Protein AF-A0AAF5I332-F1 (afdb_monomer)

Mean predicted aligned error: 24.27 Å

Secondary structure (DSSP, 8-state):
-------------SS-EE--------SS-EEEEEEE-TT--SSEEEPPEEEEEETTEE-EEEEE-SSSPPP--TT---EEEEE--GGG------S---GGG--TTSS-----SSPPPHHHHTTSS---HHHHHHHHHTGGGBGGGTT------SS--B--PPPTT----BPPPPP--HHHHHHHHHHHHHHHHTTSEEE--SS-BEE-----S--------S-HHHHHHHHTT-SEEEEEEETTGGGGSBBPHHHHGGG-EEETTEEEEESB--TT-TTHHHHHHHHHHHHHGGGTTTEEEETTEEEEEESSHHHHHHHHHHHHHHHHHHT--EEEEEEEEEESEEEETTEEEETTEEEE-HHHHHHHHHPPPP-SHHHHHHHHHHHHHGGGTSTTHHHHHHHHHHGGGT---TTHHHHHHHHHHHHHTPPPBPP--SSS-EEEEEEE-SSEEEEEEEEE-TT--EEEEEEEEEEPPTTGGGS-HHHHHHHHHHHHHHHSHHHHTTS-EEEEE----------EE-S------------TT--TTHHHHHHHTTT--HHHHHTTTS-HHHHHHHHHHHHHHHHTTT-TT----HHHHHHHHHHHHHHHHS--SSGGGGG--STTT--HHHHHHS-HHHHHHHHHH---S-GGG--SSSTTTTTHHHHHHHHHHHHHS----SEEEEEEEEEE--S--TT-EE-TTSS--EEEEEEEEEETTS-EEEEEE--S--TT--TTS-HHHHHHHHHTTT-S-GGG-EEEE-TTT--HHHHHHHHHTT-EEEEE--GGGGTTS----HHHHTTSPTT-EEEEEETTTTEEEEEEESSSEEEEEESS--SPSPEEEEEEETTTTEEEEEEE-HHHHHHHHHTTHHHHHHHHHHHS------SSTTHHHHHHHHHHHHHHHHHHHHHHH-----HHHHHHHHHHHHHHHHHHHHTTS--------------------------SHHHHHHHGGGEEEETTEEEEEETTEEEEE--HHHHHHHHHHHHH-TTTTTT--HHHHHHHHHHHEE-TT-------HHHHHH-------PPP--SEEEEEEE---PPPTT---EEEEEEETTT--EEEEEES---HHHHHHHIIIIITTTT---SEEEE-S-TTTSSHHHHHHHHHTT-EEEEPPTT-GGGGHHHHHHHHHHHHHHHHTT-GGGHHHHHHHHHHHHHTSB-TTTSSBHHHHHHTTS-S-SS---PPP----HHHHHHHHHHHHHHHHHHHH----PPPPP---TT-EEEEE--S---TTGGGS--EEEEEEEEEEETTTTEEEEEEEPTTS-EE--SSS--EEEEGGGEEE-

Foldseek 3Di:
DDDDDDDQDFDPFDWDFDFDPDQDVDDDWAKKFKAFDPPDDDFKTWDTDIWTQDPRTTTTTMDRPDRDGDDDDPPDDGIDIDGDDPVNDDPPPDQDQPPVNPCVVVPDPDQDQAFDDLVVLPVLDPDDPVCSVVCVVLVLQACNRGVQLWAFDDDQAAADDDDPPDDADADDEDDDDPVLQVVVVVVVVVCVVNLFKDADDDRHEDYDDDDPDPDDDDDDFPDPLVVQLLQAQFQWKKKWFFRVQQSNYAHDPVRQRVQWYAGPVHIMTGRTGDPPDNCSQVSQVVSVCVLCVVVVNQWDDRRRIIMGGHNDPVVSSVVVSSSSVSSVVRRTHTHPSPIGGTDQWDQDPQWIHHNQGIHHRVSLLVSLVPDDQDPDPVVLVVNCVSLVVVVFQAAQSCVLCVQSVCVNVVDHDPCRVVSSVVSSVSNVVGDGAGNQDLVFEKEKEWEFDLWKIKIWIWDQDPVRDTGTHTIDMDTDDPVRSPDDRVSRQVVNVVVCCVVCVVSDPPHDYHYHYPDPDPDPDFDKDPDFFDFPDLPDPPPVPPLVVLCVLLVVCQPDALQRLLCLLVPPVNLVLQQVFLCLQCVVVVNPVDHDDSLNVLLLLLLLLCCLAVPDPDSCQCCDPDPVRHDPLNCLLDPPVNSVSCQVRGWRDNPVPADPLDQCRRCVVVQVSNLVSLQVNPSDDQFKAKDKFFLADDDDGQQWAADPPDPRRIGWIKIFIFFLQARTNHIDTGNDDDPPPDPPDDPLLVSVVVSCPPDPPQLSHEYEYEQVNDAPVSQLVSVVVNHWYKYWHDCVRCVVHPWDDQVRQQVDDAQDKTWIARPVRSKIWIWGHHVGITIMITNDDGQPDWDWDWDQDPVVRDTDTHTGGPSVVVNVSRNCNNVSNSCQLNNSQRPDDDPDRCVSVVSSSSSSSLSNSLVSNCSNHVDDDDSVRSSCVSSSVSSVVSSVVSVPDDDDDDDDDDDPDDDDDDDDDDDDDDDDVVVCVPQPPQWDQDPNWIWGQDPNATATEDPPVCQVVVLCCQCVPVPHNVVPDDVSSLVSCVRHHDDPPDDRDDDDVCCVVPDDDDDDDADAAQFEKEWDKAAQDAQAPVLFRIWIWMATPQLRQIDIATDNDLALVRVLVCCVPPPCRVHHQYQEYEYEPDVRCVDPSNVVSCVVSNYHYHYDDPPPCVVRVSSVVVVLQLLAVCLVVVCHNNSNVCRVVSSCVQQCDQDPQQRRRSCCLRPPPPDDDDPDDDDDDDDPDVVVVVVNVVSSVSSVVSNVPPPDDDDDDDPDDAQFWKWFADPPDDDPPCSSPDGTDAGWTFHDADPVQQKTFTFGQDPVRDTDDPPPPDTDIDGSVRIDGD

pLDDT: mean 77.84, std 16.93, range [26.41, 97.0]

Organism: Strongyloides stercoralis (NCBI:txid6248)

Structure (mmCIF, N/CA/C/O backbone):
data_AF-A0AAF5I332-F1
#
_entry.id   AF-A0AAF5I332-F1
#
loop_
_atom_site.group_PDB
_atom_site.id
_atom_site.type_symbol
_atom_site.label_atom_id
_atom_site.label_alt_id
_atom_site.label_comp_id
_atom_site.label_asym_id
_atom_site.label_entity_id
_atom_site.label_seq_id
_atom_site.pdbx_PDB_ins_code
_atom_site.Cartn_x
_atom_site.Cartn_y
_atom_site.Cartn_z
_atom_site.occupancy
_atom_site.B_iso_or_equiv
_atom_site.auth_seq_id
_atom_site.auth_comp_id
_atom_site.auth_asym_id
_atom_site.auth_atom_id
_atom_site.pdbx_PDB_model_num
ATOM 1 N N . ASN A 1 1 ? -48.321 -61.959 0.473 1.00 26.41 1 ASN A N 1
ATOM 2 C CA . ASN A 1 1 ? -49.746 -62.120 0.826 1.00 26.41 1 ASN A CA 1
ATOM 3 C C . ASN A 1 1 ? -50.456 -60.953 0.157 1.00 26.41 1 ASN A C 1
ATOM 5 O O . ASN A 1 1 ? -50.132 -59.827 0.508 1.00 26.41 1 ASN A O 1
ATOM 9 N N . ASN A 1 2 ? -51.271 -61.135 -0.880 1.00 30.98 2 ASN A N 1
ATOM 10 C CA . ASN A 1 2 ? -51.809 -62.397 -1.414 1.00 30.98 2 ASN A CA 1
ATOM 11 C C . ASN A 1 2 ? -51.085 -62.889 -2.683 1.00 30.98 2 ASN A C 1
ATOM 13 O O . ASN A 1 2 ? -50.122 -62.266 -3.130 1.00 30.98 2 ASN A O 1
ATOM 17 N N . GLN A 1 3 ? -51.468 -64.079 -3.144 1.00 32.75 3 GLN A N 1
ATOM 18 C CA . GLN A 1 3 ? -50.929 -64.778 -4.317 1.00 32.75 3 GLN A CA 1
ATOM 19 C C . GLN A 1 3 ? -51.554 -64.237 -5.620 1.00 32.75 3 GLN A C 1
ATOM 21 O O . GLN A 1 3 ? -52.593 -63.583 -5.572 1.00 32.75 3 GLN A O 1
ATOM 26 N N . GLY A 1 4 ? -50.952 -64.558 -6.771 1.00 31.34 4 GLY A N 1
ATOM 27 C CA . GLY A 1 4 ? -51.564 -64.364 -8.093 1.00 31.34 4 GLY A CA 1
ATOM 28 C C . GLY A 1 4 ? -50.784 -63.451 -9.048 1.00 31.34 4 GLY A C 1
ATOM 29 O O . GLY A 1 4 ? -50.502 -62.299 -8.738 1.00 31.34 4 GLY A O 1
ATOM 30 N N . HIS A 1 5 ? -50.495 -63.992 -10.235 1.00 34.62 5 HIS A N 1
ATOM 31 C CA . HIS A 1 5 ? -49.996 -63.343 -11.457 1.00 34.62 5 HIS A CA 1
ATOM 32 C C . HIS A 1 5 ? -48.664 -62.565 -11.442 1.00 34.62 5 HIS A C 1
ATOM 34 O O . HIS A 1 5 ? -48.531 -61.429 -10.982 1.00 34.62 5 HIS A O 1
ATOM 40 N N . ASN A 1 6 ? -47.704 -63.163 -12.158 1.00 32.44 6 ASN A N 1
ATOM 41 C CA . ASN A 1 6 ? -46.505 -62.531 -12.700 1.00 32.44 6 ASN A CA 1
ATOM 42 C C . ASN A 1 6 ? -46.828 -61.216 -13.434 1.00 32.44 6 ASN A C 1
ATOM 44 O O . ASN A 1 6 ? -47.313 -61.225 -14.562 1.00 32.44 6 ASN A O 1
ATOM 48 N N . SER A 1 7 ? -46.470 -60.077 -12.840 1.00 36.38 7 SER A N 1
ATOM 49 C CA . SER A 1 7 ? -46.354 -58.803 -13.557 1.00 36.38 7 SER A CA 1
ATOM 50 C C . SER A 1 7 ? -45.216 -57.963 -12.970 1.00 36.38 7 SER A C 1
ATOM 52 O O . SER A 1 7 ? -45.078 -57.817 -11.754 1.00 36.38 7 SER A O 1
ATOM 54 N N . LYS A 1 8 ? -44.353 -57.424 -13.842 1.00 33.44 8 LYS A N 1
ATOM 55 C CA . LYS A 1 8 ? -43.159 -56.647 -13.463 1.00 33.44 8 LYS A CA 1
ATOM 56 C C . LYS A 1 8 ? -43.561 -55.263 -12.924 1.00 33.44 8 LYS A C 1
ATOM 58 O O . LYS A 1 8 ? -43.498 -54.272 -13.651 1.00 33.44 8 LYS A O 1
ATOM 63 N N . ARG A 1 9 ? -43.968 -55.168 -11.652 1.00 34.50 9 ARG A N 1
ATOM 64 C CA . ARG A 1 9 ? -44.278 -53.880 -11.003 1.00 34.50 9 ARG A CA 1
ATOM 65 C C . ARG A 1 9 ? -43.003 -53.056 -10.782 1.00 34.50 9 ARG A C 1
ATOM 67 O O . ARG A 1 9 ? -42.227 -53.324 -9.870 1.00 34.50 9 ARG A O 1
ATOM 74 N N . LYS A 1 10 ? -42.803 -52.032 -11.618 1.00 34.66 10 LYS A N 1
ATOM 75 C CA . LYS A 1 10 ? -41.808 -50.971 -11.400 1.00 34.66 10 LYS A CA 1
ATOM 76 C C . LYS A 1 10 ? -42.303 -50.038 -10.292 1.00 34.66 10 LYS A C 1
ATOM 78 O O . LYS A 1 10 ? -43.372 -49.451 -10.431 1.00 34.66 10 LYS A O 1
ATOM 83 N N . TYR A 1 11 ? -41.512 -49.855 -9.237 1.00 41.47 11 TYR A N 1
ATOM 84 C CA . TYR A 1 11 ? -41.792 -48.879 -8.180 1.00 41.47 11 TYR A CA 1
ATOM 85 C C . TYR A 1 11 ? -40.912 -47.634 -8.354 1.00 41.47 11 TYR A C 1
ATOM 87 O O . TYR A 1 11 ? -39.684 -47.717 -8.334 1.00 41.47 11 TYR A O 1
ATOM 95 N N . LEU A 1 12 ? -41.541 -46.465 -8.491 1.00 40.91 12 LEU A N 1
ATOM 96 C CA . LEU A 1 12 ? -40.878 -45.164 -8.380 1.00 40.91 12 LEU A CA 1
ATOM 97 C C . LEU A 1 12 ? -40.748 -44.812 -6.889 1.00 40.91 12 LEU A C 1
ATOM 99 O O . LEU A 1 12 ? -41.668 -44.279 -6.275 1.00 40.91 12 LEU A O 1
ATOM 103 N N . LEU A 1 13 ? -39.608 -45.166 -6.291 1.00 45.72 13 LEU A N 1
ATOM 104 C CA . LEU A 1 13 ? -39.312 -44.964 -4.865 1.00 45.72 13 LEU A CA 1
ATOM 105 C C . LEU A 1 13 ? -38.925 -43.508 -4.533 1.00 45.72 13 LEU A C 1
ATOM 107 O O . LEU A 1 13 ? -37.818 -43.233 -4.069 1.00 45.72 13 LEU A O 1
ATOM 111 N N . SER A 1 14 ? -39.846 -42.563 -4.732 1.00 40.31 14 SER A N 1
ATOM 112 C CA . SER A 1 14 ? -39.701 -41.189 -4.236 1.00 40.31 14 SER A CA 1
ATOM 113 C C . SER A 1 14 ? -40.123 -41.099 -2.763 1.00 40.31 14 SER A C 1
ATOM 115 O O . SER A 1 14 ? -41.312 -41.015 -2.470 1.00 40.31 14 SER A O 1
ATOM 117 N N . HIS A 1 15 ? -39.150 -41.116 -1.844 1.00 45.38 15 HIS A N 1
ATOM 118 C CA . HIS A 1 15 ? -39.345 -40.930 -0.391 1.00 45.38 15 HIS A CA 1
ATOM 119 C C . HIS A 1 15 ? -40.469 -41.788 0.232 1.00 45.38 15 HIS A C 1
ATOM 121 O O . HIS A 1 15 ? -41.364 -41.275 0.900 1.00 45.38 15 HIS A O 1
ATOM 127 N N . ILE A 1 16 ? -40.404 -43.110 0.046 1.00 47.47 16 ILE A N 1
ATOM 128 C CA . ILE A 1 16 ? -41.343 -44.054 0.667 1.00 47.47 16 ILE A CA 1
ATOM 129 C C . ILE A 1 16 ? -40.642 -44.768 1.829 1.00 47.47 16 ILE A C 1
ATOM 131 O O . ILE A 1 16 ? -39.618 -45.423 1.640 1.00 47.47 16 ILE A O 1
ATOM 135 N N . GLY A 1 17 ? -41.205 -44.673 3.037 1.00 48.19 17 GLY A N 1
ATOM 136 C CA . GLY A 1 17 ? -40.818 -45.543 4.148 1.00 48.19 17 GLY A CA 1
ATOM 137 C C . GLY A 1 17 ? -41.274 -46.973 3.859 1.00 48.19 17 GLY A C 1
ATOM 138 O O . GLY A 1 17 ? -42.474 -47.232 3.795 1.00 48.19 17 GLY A O 1
ATOM 139 N N . ILE A 1 18 ? -40.338 -47.900 3.654 1.00 51.94 18 ILE A N 1
ATOM 140 C CA . ILE A 1 18 ? -40.662 -49.291 3.319 1.00 51.94 18 ILE A CA 1
ATOM 141 C C . ILE A 1 18 ? -40.749 -50.104 4.617 1.00 51.94 18 ILE A C 1
ATOM 143 O O . ILE A 1 18 ? -39.747 -50.292 5.303 1.00 51.94 18 ILE A O 1
ATOM 147 N N . LYS A 1 19 ? -41.927 -50.657 4.940 1.00 49.59 19 LYS A N 1
ATOM 148 C CA . LYS A 1 19 ? -42.024 -51.739 5.938 1.00 49.59 19 LYS A CA 1
ATOM 149 C C . LYS A 1 19 ? -41.411 -53.013 5.353 1.00 49.59 19 LYS A C 1
ATOM 151 O O . LYS A 1 19 ? -42.084 -53.784 4.668 1.00 49.59 19 LYS A O 1
ATOM 156 N N . VAL A 1 20 ? -40.119 -53.220 5.599 1.00 52.84 20 VAL A N 1
ATOM 157 C CA . VAL A 1 20 ? -39.396 -54.417 5.157 1.00 52.84 20 VAL A CA 1
ATOM 158 C C . VAL A 1 20 ? -39.760 -55.589 6.069 1.00 52.84 20 VAL A C 1
ATOM 160 O O . VAL A 1 20 ? -39.190 -55.769 7.140 1.00 52.84 20 VAL A O 1
ATOM 163 N N . LYS A 1 21 ? -40.695 -56.432 5.615 1.00 51.34 21 LYS A N 1
ATOM 164 C CA . LYS A 1 21 ? -40.947 -57.754 6.212 1.00 51.34 21 LYS A CA 1
ATOM 165 C C . LYS A 1 21 ? -39.799 -58.715 5.876 1.00 51.34 21 LYS A C 1
ATOM 167 O O . LYS A 1 21 ? -39.932 -59.566 5.000 1.00 51.34 21 LYS A O 1
ATOM 172 N N . GLY A 1 22 ? -38.661 -58.545 6.545 1.00 53.69 22 GLY A N 1
ATOM 173 C CA . GLY A 1 22 ? -37.513 -59.450 6.486 1.00 53.69 22 GLY A CA 1
ATOM 174 C C . GLY A 1 22 ? -37.332 -60.180 7.814 1.00 53.69 22 GLY A C 1
ATOM 175 O O . GLY A 1 22 ? -37.456 -59.558 8.861 1.00 53.69 22 GLY A O 1
ATOM 176 N N . LYS A 1 23 ? -37.019 -61.483 7.777 1.00 56.47 23 LYS A N 1
ATOM 177 C CA . LYS A 1 23 ? -36.624 -62.246 8.973 1.00 56.47 23 LYS A CA 1
ATOM 178 C C . LYS A 1 23 ? -35.280 -61.720 9.491 1.00 56.47 23 LYS A C 1
ATOM 180 O O . LYS A 1 23 ? -34.229 -62.159 9.023 1.00 56.47 23 LYS A O 1
ATOM 185 N N . ILE A 1 24 ? -35.308 -60.796 10.446 1.00 61.41 24 ILE A N 1
ATOM 186 C CA . ILE A 1 24 ? -34.118 -60.416 11.210 1.00 61.41 24 ILE A CA 1
ATOM 187 C C . ILE A 1 24 ? -33.816 -61.585 12.160 1.00 61.41 24 ILE A C 1
ATOM 189 O O . ILE A 1 24 ? -34.667 -61.969 12.953 1.00 61.41 24 ILE A O 1
ATOM 193 N N . LYS A 1 25 ? -32.627 -62.197 12.049 1.00 62.06 25 LYS A N 1
ATOM 194 C CA . LYS A 1 25 ? -32.204 -63.376 12.842 1.00 62.06 25 LYS A CA 1
ATOM 195 C C . LYS A 1 25 ? -31.838 -63.025 14.304 1.00 62.06 25 LYS A C 1
ATOM 197 O O . LYS A 1 25 ? -30.871 -63.558 14.835 1.00 62.06 25 LYS A O 1
ATOM 202 N N . MET A 1 26 ? -32.562 -62.108 14.942 1.00 61.34 26 MET A N 1
ATOM 203 C CA . MET A 1 26 ? -32.334 -61.727 16.341 1.00 61.34 26 MET A CA 1
ATOM 204 C C . MET A 1 26 ? -33.498 -62.208 17.206 1.00 61.34 26 MET A C 1
ATOM 206 O O . MET A 1 26 ? -34.648 -62.154 16.779 1.00 61.34 26 MET A O 1
ATOM 210 N N . THR A 1 27 ? -33.174 -62.742 18.382 1.00 59.75 27 THR A N 1
ATOM 211 C CA . THR A 1 27 ? -34.093 -63.489 19.257 1.00 59.75 27 THR A CA 1
ATOM 212 C C . THR A 1 27 ? -34.765 -62.646 20.338 1.00 59.75 27 THR A C 1
ATOM 214 O O . THR A 1 27 ? -35.669 -63.149 20.997 1.00 59.75 27 THR A O 1
ATOM 217 N N . SER A 1 28 ? -34.352 -61.391 20.523 1.00 67.50 28 SER A N 1
ATOM 218 C CA . SER A 1 28 ? -34.930 -60.456 21.492 1.00 67.50 28 SER A CA 1
ATOM 219 C C . SER A 1 28 ? -35.385 -59.164 20.819 1.00 67.50 28 SER A C 1
ATOM 221 O O . SER A 1 28 ? -34.668 -58.601 19.989 1.00 67.50 28 SER A O 1
ATOM 223 N N . ASP A 1 29 ? -36.579 -58.704 21.194 1.00 72.12 29 ASP A N 1
ATOM 224 C CA . ASP A 1 29 ? -37.115 -57.395 20.819 1.00 72.12 29 ASP A CA 1
ATOM 225 C C . ASP A 1 29 ? -36.256 -56.261 21.419 1.00 72.12 29 ASP A C 1
ATOM 227 O O . ASP A 1 29 ? -35.540 -56.453 22.406 1.00 72.12 29 ASP A O 1
ATOM 231 N N . GLY A 1 30 ? -36.291 -55.073 20.807 1.00 77.44 30 GLY A N 1
ATOM 232 C CA . GLY A 1 30 ? -35.516 -53.912 21.265 1.00 77.44 30 GLY A CA 1
ATOM 233 C C . GLY A 1 30 ? -35.002 -53.004 20.146 1.00 77.44 30 GLY A C 1
ATOM 234 O O . GLY A 1 30 ? -35.388 -53.120 18.983 1.00 77.44 30 GLY A O 1
ATOM 235 N N . LEU A 1 31 ? -34.111 -52.068 20.484 1.00 77.38 31 LEU A N 1
ATOM 236 C CA . LEU A 1 31 ? -33.602 -51.082 19.527 1.00 77.38 31 LEU A CA 1
ATOM 237 C C . LEU A 1 31 ? -32.484 -51.653 18.642 1.00 77.38 31 LEU A C 1
ATOM 239 O O . LEU A 1 31 ? -31.454 -52.132 19.123 1.00 77.38 31 LEU A O 1
ATOM 243 N N . ILE A 1 32 ? -32.640 -51.513 17.324 1.00 81.56 32 ILE A N 1
ATOM 244 C CA . ILE A 1 32 ? -31.611 -51.840 16.334 1.00 81.56 32 ILE A CA 1
ATOM 245 C C . ILE A 1 32 ? -31.120 -50.593 15.592 1.00 81.56 32 ILE A C 1
ATOM 247 O O . ILE A 1 32 ? -31.883 -49.750 15.120 1.00 81.56 32 ILE A O 1
ATOM 251 N N . LYS A 1 33 ? -29.801 -50.499 15.428 1.00 80.00 33 LYS A N 1
ATOM 252 C CA . LYS A 1 33 ? -29.122 -49.476 14.632 1.00 80.00 33 LYS A CA 1
ATOM 253 C C . LYS A 1 33 ? -28.999 -49.961 13.193 1.00 80.00 33 LYS A C 1
ATOM 255 O O . LYS A 1 33 ? -28.217 -50.868 12.900 1.00 80.00 33 LYS A O 1
ATOM 260 N N . VAL A 1 34 ? -29.752 -49.340 12.293 1.00 78.50 34 VAL A N 1
ATOM 261 C CA . VAL A 1 34 ? -29.730 -49.618 10.856 1.00 78.50 34 VAL A CA 1
ATOM 262 C C . VAL A 1 34 ? -28.555 -48.873 10.220 1.00 78.50 34 VAL A C 1
ATOM 264 O O . VAL A 1 34 ? -28.436 -47.649 10.313 1.00 78.50 34 VAL A O 1
ATOM 267 N N . LYS A 1 35 ? -27.667 -49.621 9.567 1.00 74.56 35 LYS A N 1
ATOM 268 C CA . LYS A 1 35 ? -26.529 -49.138 8.781 1.00 74.56 35 LYS A CA 1
ATOM 269 C C . LYS A 1 35 ? -26.768 -49.461 7.301 1.00 74.56 35 LYS A C 1
ATOM 271 O O . LYS A 1 35 ? -27.394 -50.467 6.963 1.00 74.56 35 LYS A O 1
ATOM 276 N N . ARG A 1 36 ? -26.233 -48.622 6.409 1.00 75.06 36 ARG A N 1
ATOM 277 C CA . ARG A 1 36 ? -26.166 -48.912 4.967 1.00 75.06 36 ARG A CA 1
ATOM 278 C C . ARG A 1 36 ? -25.427 -50.239 4.761 1.00 75.06 36 ARG A C 1
ATOM 280 O O . ARG A 1 36 ? -24.367 -50.417 5.355 1.00 75.06 36 ARG A O 1
ATOM 287 N N . ASN A 1 37 ? -25.948 -51.130 3.915 1.00 76.38 37 ASN A N 1
ATOM 288 C CA . ASN A 1 37 ? -25.183 -52.300 3.491 1.00 76.38 37 ASN A CA 1
ATOM 289 C C . ASN A 1 37 ? -24.035 -51.856 2.553 1.00 76.38 37 ASN A C 1
ATOM 291 O O . ASN A 1 37 ? -24.331 -51.266 1.510 1.00 76.38 37 ASN A O 1
ATOM 295 N N . PRO A 1 38 ? -22.749 -52.091 2.891 1.00 71.81 38 PRO A N 1
ATOM 296 C CA . PRO A 1 38 ? -21.631 -51.717 2.027 1.00 71.81 38 PRO A CA 1
ATOM 297 C C . PRO A 1 38 ? -21.551 -52.539 0.732 1.00 71.81 38 PRO A C 1
ATOM 299 O O . PRO A 1 38 ? -20.997 -52.031 -0.235 1.00 71.81 38 PRO A O 1
ATOM 302 N N . THR A 1 39 ? -22.123 -53.751 0.673 1.00 72.06 39 THR A N 1
ATOM 303 C CA . THR A 1 39 ? -22.143 -54.566 -0.561 1.00 72.06 39 THR A CA 1
ATOM 304 C C . THR A 1 39 ? -23.270 -54.193 -1.526 1.00 72.06 39 THR A C 1
ATOM 306 O O . THR A 1 39 ? -23.349 -54.752 -2.617 1.00 72.06 39 THR A O 1
ATOM 309 N N . LEU A 1 40 ? -24.141 -53.244 -1.159 1.00 68.31 40 LEU A N 1
ATOM 310 C CA . LEU A 1 40 ? -25.166 -52.724 -2.061 1.00 68.31 40 LEU A CA 1
ATOM 311 C C . LEU A 1 40 ? -24.576 -51.593 -2.922 1.00 68.31 40 LEU A C 1
ATOM 313 O O . LEU A 1 40 ? -24.581 -50.411 -2.545 1.00 68.31 40 LEU A O 1
ATOM 317 N N . GLU A 1 41 ? -24.037 -51.976 -4.078 1.00 59.38 41 GLU A N 1
ATOM 318 C CA . GLU A 1 41 ? -23.667 -51.044 -5.141 1.00 59.38 41 GLU A CA 1
ATOM 319 C C . GLU A 1 41 ? -24.910 -50.414 -5.785 1.00 59.38 41 GLU A C 1
ATOM 321 O O . GLU A 1 41 ? -25.914 -51.082 -6.019 1.00 59.38 41 GLU A O 1
ATOM 326 N N . GLY A 1 42 ? -24.802 -49.129 -6.136 1.00 58.22 42 GLY A N 1
ATOM 327 C CA . GLY A 1 42 ? -25.754 -48.455 -7.019 1.00 58.22 42 GLY A CA 1
ATOM 328 C C . GLY A 1 42 ? -27.084 -48.013 -6.390 1.00 58.22 42 GLY A C 1
ATOM 329 O O . GLY A 1 42 ? -27.798 -48.774 -5.754 1.00 58.22 42 GLY A O 1
ATOM 330 N N . GLU A 1 43 ? -27.430 -46.753 -6.663 1.00 66.06 43 GLU A N 1
ATOM 331 C CA . GLU A 1 43 ? -28.782 -46.163 -6.735 1.00 66.06 43 GLU A CA 1
ATOM 332 C C . GLU A 1 43 ? -29.747 -46.231 -5.514 1.00 66.06 43 GLU A C 1
ATOM 334 O O . GLU A 1 43 ? -30.618 -45.367 -5.411 1.00 66.06 43 GLU A O 1
ATOM 339 N N . LEU A 1 44 ? -29.607 -47.152 -4.554 1.00 70.75 44 LEU A N 1
ATOM 340 C CA . LEU A 1 44 ? -30.548 -47.384 -3.447 1.00 70.75 44 LEU A CA 1
ATOM 341 C C . LEU A 1 44 ? -29.838 -47.279 -2.082 1.00 70.75 44 LEU A C 1
ATOM 343 O O . LEU A 1 44 ? -28.912 -48.030 -1.787 1.00 70.75 44 LEU A O 1
ATOM 347 N N . ILE A 1 45 ? -30.262 -46.348 -1.221 1.00 69.56 45 ILE A N 1
ATOM 348 C CA . ILE A 1 45 ? -29.658 -46.105 0.100 1.00 69.56 45 ILE A CA 1
ATOM 349 C C . ILE A 1 45 ? -30.658 -46.430 1.213 1.00 69.56 45 ILE A C 1
ATOM 351 O O . ILE A 1 45 ? -31.672 -45.749 1.363 1.00 69.56 45 ILE A O 1
ATOM 355 N N . GLY A 1 46 ? -30.339 -47.415 2.056 1.00 70.31 46 GLY A N 1
ATOM 356 C CA . GLY A 1 46 ? -30.972 -47.559 3.370 1.00 70.31 46 GLY A CA 1
ATOM 357 C C . GLY A 1 46 ? -30.572 -46.396 4.283 1.00 70.31 46 GLY A C 1
ATOM 358 O O . GLY A 1 46 ? -29.380 -46.180 4.521 1.00 70.31 46 GLY A O 1
ATOM 359 N N . LEU A 1 47 ? -31.548 -45.625 4.767 1.00 67.62 47 LEU A N 1
ATOM 360 C CA . LEU A 1 47 ? -31.294 -44.473 5.631 1.00 67.62 47 LEU A CA 1
ATOM 361 C C . LEU A 1 47 ? -30.813 -44.946 7.007 1.00 67.62 47 LEU A C 1
ATOM 363 O O . LEU A 1 47 ? -31.427 -45.798 7.648 1.00 67.62 47 LEU A O 1
ATOM 367 N N . LYS A 1 48 ? -29.685 -44.383 7.448 1.00 75.12 48 LYS A N 1
ATOM 368 C CA . LYS A 1 48 ? -29.065 -44.695 8.737 1.00 75.12 48 LYS A CA 1
ATOM 369 C C . LYS A 1 48 ? -29.955 -44.156 9.858 1.00 75.12 48 LYS A C 1
ATOM 371 O O . LYS A 1 48 ? -30.264 -42.968 9.863 1.00 75.12 48 LYS A O 1
ATOM 376 N N . GLY A 1 49 ? -30.341 -45.008 10.799 1.00 73.56 49 GLY A N 1
ATOM 377 C CA . GLY A 1 49 ? -31.280 -44.644 11.859 1.00 73.56 49 GLY A CA 1
ATOM 378 C C . GLY A 1 49 ? -31.382 -45.710 12.941 1.00 73.56 49 GLY A C 1
ATOM 379 O O . GLY A 1 49 ? -30.741 -46.760 12.854 1.00 73.56 49 GLY A O 1
ATOM 380 N N . ILE A 1 50 ? -32.186 -45.424 13.958 1.00 78.62 50 ILE A N 1
ATOM 381 C CA . ILE A 1 50 ? -32.610 -46.397 14.965 1.00 78.62 50 ILE A CA 1
ATOM 382 C C . ILE A 1 50 ? -34.015 -46.861 14.571 1.00 78.62 50 ILE A C 1
ATOM 384 O O . ILE A 1 50 ? -34.824 -46.060 14.104 1.00 78.62 50 ILE A O 1
ATOM 388 N N . SER A 1 51 ? -34.277 -48.156 14.698 1.00 75.25 51 SER A N 1
ATOM 389 C CA . SER A 1 51 ? -35.588 -48.763 14.482 1.00 75.25 51 SER A CA 1
ATOM 390 C C . SER A 1 51 ? -35.885 -49.695 15.649 1.00 75.25 51 SER A C 1
ATOM 392 O O . SER A 1 51 ? -34.968 -50.290 16.214 1.00 75.25 51 SER A O 1
ATOM 394 N N . GLU A 1 52 ? -37.152 -49.809 16.009 1.00 77.38 52 GLU A N 1
ATOM 395 C CA . GLU A 1 52 ? -37.626 -50.765 17.001 1.00 77.38 52 GLU A CA 1
ATOM 396 C C . GLU A 1 52 ? -37.860 -52.121 16.322 1.00 77.38 52 GLU A C 1
ATOM 398 O O . GLU A 1 52 ? -38.417 -52.187 15.219 1.00 77.38 52 GLU A O 1
ATOM 403 N N . LEU A 1 53 ? -37.374 -53.188 16.955 1.00 77.88 53 LEU A N 1
ATOM 404 C CA . LEU A 1 53 ? -37.627 -54.570 16.575 1.00 77.88 53 LEU A CA 1
ATOM 405 C C . LEU A 1 53 ? -38.774 -55.100 17.446 1.00 77.88 53 LEU A C 1
ATOM 407 O O . LEU A 1 53 ? -38.583 -55.272 18.646 1.00 77.88 53 LEU A O 1
ATOM 411 N N . ASP A 1 54 ? -39.927 -55.349 16.825 1.00 72.19 54 ASP A N 1
ATOM 412 C CA . ASP A 1 54 ? -41.116 -55.982 17.420 1.00 72.19 54 ASP A CA 1
ATOM 413 C C . ASP A 1 54 ? -41.393 -57.291 16.671 1.00 72.19 54 ASP A C 1
ATOM 415 O O . ASP A 1 54 ? -41.618 -57.296 15.453 1.00 72.19 54 ASP A O 1
ATOM 419 N N . LYS A 1 55 ? -41.330 -58.425 17.377 1.00 71.88 55 LYS A N 1
ATOM 420 C CA . LYS A 1 55 ? -41.615 -59.779 16.865 1.00 71.88 55 LYS A CA 1
ATOM 421 C C . LYS A 1 55 ? -40.815 -60.106 15.602 1.00 71.88 55 LYS A C 1
ATOM 423 O O . LYS A 1 55 ? -41.340 -60.629 14.611 1.00 71.88 55 LYS A O 1
ATOM 428 N N . GLY A 1 56 ? -39.530 -59.749 15.624 1.00 69.38 56 GLY A N 1
ATOM 429 C CA . GLY A 1 56 ? -38.595 -59.950 14.512 1.00 69.38 56 GLY A CA 1
ATOM 430 C C . GLY A 1 56 ? -38.845 -59.060 13.284 1.00 69.38 56 GLY A C 1
ATOM 431 O O . GLY A 1 56 ? -38.284 -59.329 12.218 1.00 69.38 56 GLY A O 1
ATOM 432 N N . GLN A 1 57 ? -39.680 -58.020 13.400 1.00 69.62 57 GLN A N 1
ATOM 433 C CA . GLN A 1 57 ? -39.988 -57.051 12.345 1.00 69.62 57 GLN A CA 1
ATOM 434 C C . GLN A 1 57 ? -39.476 -55.660 12.735 1.00 69.62 57 GLN A C 1
ATOM 436 O O . GLN A 1 57 ? -39.635 -55.233 13.871 1.00 69.62 57 GLN A O 1
ATOM 441 N N . ALA A 1 58 ? -38.898 -54.930 11.779 1.00 71.69 58 ALA A N 1
ATOM 442 C CA . ALA A 1 58 ? -38.444 -53.554 11.978 1.00 71.69 58 ALA A CA 1
ATOM 443 C C . ALA A 1 58 ? -38.804 -52.678 10.770 1.00 71.69 58 ALA A C 1
ATOM 445 O O . ALA A 1 58 ? -38.950 -53.166 9.646 1.00 71.69 58 ALA A O 1
ATOM 446 N N . THR A 1 59 ? -38.943 -51.369 10.989 1.00 69.62 59 THR A N 1
ATOM 447 C CA . THR A 1 59 ? -39.359 -50.413 9.948 1.00 69.62 59 THR A CA 1
ATOM 448 C C . THR A 1 59 ? -38.267 -49.378 9.702 1.00 69.62 59 THR A C 1
ATOM 450 O O . THR A 1 59 ? -37.938 -48.598 10.593 1.00 69.62 59 THR A O 1
ATOM 453 N N . PHE A 1 60 ? -37.712 -49.330 8.489 1.00 73.38 60 PHE A N 1
ATOM 454 C CA . PHE A 1 60 ? -36.644 -48.391 8.139 1.00 73.38 60 PHE A CA 1
ATOM 455 C C . PHE A 1 60 ? -36.836 -47.787 6.747 1.00 73.38 60 PHE A C 1
ATOM 457 O O . PHE A 1 60 ? -37.350 -48.417 5.824 1.00 73.38 60 PHE A O 1
ATOM 464 N N . ALA A 1 61 ? -36.440 -46.525 6.598 1.00 66.75 61 ALA A N 1
ATOM 465 C CA . ALA A 1 61 ? -36.627 -45.788 5.358 1.00 66.75 61 ALA A CA 1
ATOM 466 C C . ALA A 1 61 ? -35.536 -46.133 4.330 1.00 66.75 61 ALA A C 1
ATOM 468 O O . ALA A 1 61 ? -34.365 -46.308 4.668 1.00 66.75 61 ALA A O 1
ATOM 469 N N . VAL A 1 62 ? -35.925 -46.209 3.057 1.00 70.25 62 VAL A N 1
ATOM 470 C CA . VAL A 1 62 ? -35.029 -46.546 1.946 1.00 70.25 62 VAL A CA 1
ATOM 471 C C . VAL A 1 62 ? -35.254 -45.532 0.830 1.00 70.25 62 VAL A C 1
ATOM 473 O O . VAL A 1 62 ? -36.388 -45.271 0.436 1.00 70.25 62 VAL A O 1
ATOM 476 N N . MET A 1 63 ? -34.177 -44.929 0.336 1.00 66.81 63 MET A N 1
ATOM 477 C CA . MET A 1 63 ? -34.215 -43.864 -0.659 1.00 66.81 63 MET A CA 1
ATOM 478 C C . MET A 1 63 ? -33.547 -44.319 -1.953 1.00 66.81 63 MET A C 1
ATOM 480 O O . MET A 1 63 ? -32.355 -44.617 -1.966 1.00 66.81 63 MET A O 1
ATOM 484 N N . ASN A 1 64 ? -34.293 -44.302 -3.056 1.00 71.25 64 ASN A N 1
ATOM 485 C CA . ASN A 1 64 ? -33.688 -44.292 -4.382 1.00 71.25 64 ASN A CA 1
ATOM 486 C C . ASN A 1 64 ? -33.100 -42.893 -4.630 1.00 71.25 64 ASN A C 1
ATOM 488 O O . ASN A 1 64 ? -33.820 -41.896 -4.555 1.00 71.25 64 ASN A O 1
ATOM 492 N N . ILE A 1 65 ? -31.791 -42.814 -4.874 1.00 68.50 65 ILE A N 1
ATOM 493 C CA . ILE A 1 65 ? -31.077 -41.561 -5.165 1.00 68.50 65 ILE A CA 1
ATOM 494 C C . ILE A 1 65 ? -31.037 -41.227 -6.664 1.00 68.50 65 ILE A C 1
ATOM 496 O O . ILE A 1 65 ? -30.409 -40.244 -7.053 1.00 68.50 65 ILE A O 1
ATOM 500 N N . THR A 1 66 ? -31.699 -42.017 -7.511 1.00 66.12 66 THR A N 1
ATOM 501 C CA . THR A 1 66 ? -31.763 -41.804 -8.961 1.00 66.12 66 THR A CA 1
ATOM 502 C C . THR A 1 66 ? -33.190 -41.630 -9.470 1.00 66.12 66 THR A C 1
ATOM 504 O O . THR A 1 66 ? -34.174 -41.941 -8.803 1.00 66.12 66 THR A O 1
ATOM 507 N N . SER A 1 67 ? -33.297 -41.147 -10.706 1.00 60.91 67 SER A N 1
ATOM 508 C CA . SER A 1 67 ? -34.546 -41.086 -11.465 1.00 60.91 67 SER A CA 1
ATOM 509 C C . SER A 1 67 ? -34.930 -42.414 -12.136 1.00 60.91 67 SER A C 1
ATOM 511 O O . SER A 1 67 ? -35.991 -42.486 -12.758 1.00 60.91 67 SER A O 1
ATOM 513 N N . LYS A 1 68 ? -34.102 -43.465 -12.043 1.00 64.00 68 LYS A N 1
ATOM 514 C CA . LYS A 1 68 ? -34.395 -44.782 -12.626 1.00 64.00 68 LYS A CA 1
ATOM 515 C C . LYS A 1 68 ? -35.229 -45.627 -11.666 1.00 64.00 68 LYS A C 1
ATOM 517 O O . LYS A 1 68 ? -35.056 -45.571 -10.454 1.00 64.00 68 LYS A O 1
ATOM 522 N N . ALA A 1 69 ? -36.132 -46.442 -12.206 1.00 63.84 69 ALA A N 1
ATOM 523 C CA . ALA A 1 69 ? -36.855 -47.437 -11.417 1.00 63.84 69 ALA A CA 1
ATOM 524 C C . ALA A 1 69 ? -35.969 -48.674 -11.200 1.00 63.84 69 ALA A C 1
ATOM 526 O O . ALA A 1 69 ? -35.569 -49.319 -12.169 1.00 63.84 69 ALA A O 1
ATOM 527 N N . ILE A 1 70 ? -35.701 -49.011 -9.939 1.00 64.38 70 ILE A N 1
ATOM 528 C CA . ILE A 1 70 ? -34.831 -50.128 -9.549 1.00 64.38 70 ILE A CA 1
ATOM 529 C C . ILE A 1 70 ? -35.684 -51.379 -9.325 1.00 64.38 70 ILE A C 1
ATOM 531 O O . ILE A 1 70 ? -36.715 -51.331 -8.650 1.00 64.38 70 ILE A O 1
ATOM 535 N N . ILE A 1 71 ? -35.252 -52.505 -9.891 1.00 68.06 71 ILE A N 1
ATOM 536 C CA . ILE A 1 71 ? -35.857 -53.820 -9.660 1.00 68.06 71 ILE A CA 1
ATOM 537 C C . ILE A 1 71 ? -35.073 -54.490 -8.530 1.00 68.06 71 ILE A C 1
ATOM 539 O O . ILE A 1 71 ? -33.868 -54.678 -8.656 1.00 68.06 71 ILE A O 1
ATOM 543 N N . LEU A 1 72 ? -35.751 -54.855 -7.440 1.00 66.25 72 LEU A N 1
ATOM 544 C CA . LEU A 1 72 ? -35.157 -55.574 -6.310 1.00 66.25 72 LEU A CA 1
ATOM 545 C C . LEU A 1 72 ? -35.537 -57.065 -6.371 1.00 66.25 72 LEU A C 1
ATOM 547 O O . LEU A 1 72 ? -36.691 -57.403 -6.093 1.00 66.25 72 LEU A O 1
ATOM 551 N N . PRO A 1 73 ? -34.600 -57.966 -6.718 1.00 67.38 73 PRO A N 1
ATOM 552 C CA . PRO A 1 73 ? -34.761 -59.399 -6.507 1.00 67.38 73 PRO A CA 1
ATOM 553 C C . PRO A 1 73 ? -35.134 -59.771 -5.064 1.00 67.38 73 PRO A C 1
ATOM 555 O O . PRO A 1 73 ? -34.749 -59.117 -4.091 1.00 67.38 73 PRO A O 1
ATOM 558 N N . LYS A 1 74 ? -35.882 -60.870 -4.930 1.00 68.44 74 LYS A N 1
ATOM 559 C CA . LYS A 1 74 ? -36.270 -61.449 -3.638 1.00 68.44 74 LYS A CA 1
ATOM 560 C C . LYS A 1 74 ? -35.013 -61.845 -2.843 1.00 68.44 74 LYS A C 1
ATOM 562 O O . LYS A 1 74 ? -34.078 -62.391 -3.413 1.00 68.44 74 LYS A O 1
ATOM 567 N N . ASN A 1 75 ? -35.029 -61.612 -1.528 1.00 68.19 75 ASN A N 1
ATOM 568 C CA . ASN A 1 75 ? -33.954 -61.926 -0.570 1.00 68.19 75 ASN A CA 1
ATOM 569 C C . ASN A 1 75 ? -32.638 -61.111 -0.679 1.00 68.19 75 ASN A C 1
ATOM 571 O O . ASN A 1 75 ? -31.654 -61.501 -0.055 1.00 68.19 75 ASN A O 1
ATOM 575 N N . ILE A 1 76 ? -32.595 -59.966 -1.375 1.00 70.94 76 ILE A N 1
ATOM 576 C CA . ILE A 1 76 ? -31.407 -59.084 -1.332 1.00 70.94 76 ILE A CA 1
ATOM 577 C C . ILE A 1 76 ? -31.279 -58.357 0.027 1.00 70.94 76 ILE A C 1
ATOM 579 O O . ILE A 1 76 ? -32.254 -57.753 0.486 1.00 70.94 76 ILE A O 1
ATOM 583 N N . PRO A 1 77 ? -30.086 -58.335 0.659 1.00 71.81 77 PRO A N 1
ATOM 584 C CA . PRO A 1 77 ? -29.834 -57.568 1.880 1.00 71.81 77 PRO A CA 1
ATOM 585 C C . PRO A 1 77 ? -29.683 -56.063 1.587 1.00 71.81 77 PRO A C 1
ATOM 587 O O . PRO A 1 77 ? -28.655 -55.607 1.094 1.00 71.81 77 PRO A O 1
ATOM 590 N N . ILE A 1 78 ? -30.702 -55.266 1.921 1.00 72.62 78 ILE A N 1
ATOM 591 C CA . ILE A 1 78 ? -30.718 -53.806 1.677 1.00 72.62 78 ILE A CA 1
ATOM 592 C C . ILE A 1 78 ? -29.926 -53.028 2.752 1.00 72.62 78 ILE A C 1
ATOM 594 O O . ILE A 1 78 ? -29.297 -52.007 2.466 1.00 72.62 78 ILE A O 1
ATOM 598 N N . CYS A 1 79 ? -29.941 -53.514 3.995 1.00 73.75 79 CYS A N 1
ATOM 599 C CA . CYS A 1 79 ? -29.374 -52.851 5.173 1.00 73.75 79 CYS A CA 1
ATOM 600 C C . CYS A 1 79 ? -28.634 -53.862 6.059 1.00 73.75 79 CYS A C 1
ATOM 602 O O . CYS A 1 79 ? -28.932 -55.053 6.019 1.00 73.75 79 CYS A O 1
ATOM 604 N N . VAL A 1 80 ? -27.728 -53.372 6.907 1.00 78.06 80 VAL A N 1
ATOM 605 C CA . VAL A 1 80 ? -27.089 -54.150 7.981 1.00 78.06 80 VAL A CA 1
ATOM 606 C C . VAL A 1 80 ? -27.567 -53.605 9.323 1.00 78.06 80 VAL A C 1
ATOM 608 O O . VAL A 1 80 ? -27.535 -52.397 9.547 1.00 78.06 80 VAL A O 1
ATOM 611 N N . THR A 1 81 ? -28.012 -54.476 10.223 1.00 76.81 81 THR A N 1
ATOM 612 C CA . THR A 1 81 ? -28.557 -54.104 11.537 1.00 76.81 81 THR A CA 1
ATOM 613 C C . THR A 1 81 ? -27.624 -54.556 12.654 1.00 76.81 81 THR A C 1
ATOM 615 O O . THR A 1 81 ? -27.144 -55.684 12.634 1.00 76.81 81 THR A O 1
ATOM 618 N N . THR A 1 82 ? -27.395 -53.698 13.647 1.00 78.69 82 THR A N 1
ATOM 619 C CA . THR A 1 82 ? -26.703 -54.053 14.901 1.00 78.69 82 THR A CA 1
ATOM 620 C C . THR A 1 82 ? -27.590 -53.686 16.083 1.00 78.69 82 THR A C 1
ATOM 622 O O . THR A 1 82 ? -28.036 -52.539 16.138 1.00 78.69 82 THR A O 1
ATOM 625 N N . GLN A 1 83 ? -27.839 -54.620 17.003 1.00 77.31 83 GLN A N 1
ATOM 626 C CA . GLN A 1 83 ? -28.580 -54.361 18.244 1.00 77.31 83 GLN A CA 1
ATOM 627 C C . GLN A 1 83 ? -27.866 -53.296 19.086 1.00 77.31 83 GLN A C 1
ATOM 629 O O . GLN A 1 83 ? -26.635 -53.219 19.087 1.00 77.31 83 GLN A O 1
ATOM 634 N N . ILE A 1 84 ? -28.641 -52.439 19.746 1.00 71.25 84 ILE A N 1
ATOM 635 C CA . ILE A 1 84 ? -28.137 -51.435 20.682 1.00 71.25 84 ILE A CA 1
ATOM 636 C C . ILE A 1 84 ? -28.261 -52.039 22.081 1.00 71.25 84 ILE A C 1
ATOM 638 O O . ILE A 1 84 ? -29.374 -52.224 22.566 1.00 71.25 84 ILE A O 1
ATOM 642 N N . THR A 1 85 ? -27.133 -52.373 22.710 1.00 68.38 85 THR A N 1
ATOM 643 C CA . THR A 1 85 ? -27.111 -52.717 24.141 1.00 68.38 85 THR A CA 1
ATOM 644 C C . THR A 1 85 ? -27.182 -51.439 24.987 1.00 68.38 85 THR A C 1
ATOM 646 O O . THR A 1 85 ? -26.768 -50.383 24.492 1.00 68.38 85 THR A O 1
ATOM 649 N N . PRO A 1 86 ? -27.671 -51.501 26.242 1.00 63.19 86 PRO A N 1
ATOM 650 C CA . PRO A 1 86 ? -27.739 -50.337 27.131 1.00 63.19 86 PRO A CA 1
ATOM 651 C C . PRO A 1 86 ? -26.402 -49.592 27.255 1.00 63.19 86 PRO A C 1
ATOM 653 O O . PRO A 1 86 ? -26.367 -48.371 27.155 1.00 63.19 86 PRO A O 1
ATOM 656 N N . ASP A 1 87 ? -25.291 -50.328 27.324 1.00 61.34 87 ASP A N 1
ATOM 657 C CA . ASP A 1 87 ? -23.926 -49.791 27.480 1.00 61.34 87 ASP A CA 1
ATOM 658 C C . ASP A 1 87 ? -23.443 -48.951 26.279 1.00 61.34 87 ASP A C 1
ATOM 660 O O . ASP A 1 87 ? -22.445 -48.241 26.363 1.00 61.34 87 ASP A O 1
ATOM 664 N N . ASN A 1 88 ? -24.137 -49.031 25.137 1.00 55.12 88 ASN A N 1
ATOM 665 C CA . ASN A 1 88 ? -23.853 -48.236 23.938 1.00 55.12 88 ASN A CA 1
ATOM 666 C C . ASN A 1 88 ? -24.700 -46.951 23.844 1.00 55.12 88 ASN A C 1
ATOM 668 O O . ASN A 1 88 ? -24.594 -46.216 22.852 1.00 55.12 88 ASN A O 1
ATOM 672 N N . ILE A 1 89 ? -25.550 -46.676 24.838 1.00 52.09 89 ILE A N 1
ATOM 673 C CA . ILE A 1 89 ? -26.341 -45.449 24.933 1.00 52.09 89 ILE A CA 1
ATOM 674 C C . ILE A 1 89 ? -25.493 -44.392 25.644 1.00 52.09 89 ILE A C 1
ATOM 676 O O . ILE A 1 89 ? -25.529 -44.241 26.860 1.00 52.09 89 ILE A O 1
ATOM 680 N N . ILE A 1 90 ? -24.722 -43.635 24.862 1.00 46.31 90 ILE A N 1
ATOM 681 C CA . ILE A 1 90 ? -24.159 -42.372 25.346 1.00 46.31 90 ILE A CA 1
ATOM 682 C C . ILE A 1 90 ? -25.342 -41.421 25.537 1.00 46.31 90 ILE A C 1
ATOM 684 O O . ILE A 1 90 ? -25.998 -41.080 24.547 1.00 46.31 90 ILE A O 1
ATOM 688 N N . GLU A 1 91 ? -25.604 -40.988 26.773 1.00 41.69 91 GLU A N 1
ATOM 689 C CA . GLU A 1 91 ? -26.497 -39.857 27.023 1.00 41.69 91 GLU A CA 1
ATOM 690 C C . GLU A 1 91 ? -26.038 -38.683 26.158 1.00 41.69 91 GLU A C 1
ATOM 692 O O . GLU A 1 91 ? -24.905 -38.197 26.266 1.00 41.69 91 GLU A O 1
ATOM 697 N N . ALA A 1 92 ? -26.912 -38.239 25.258 1.00 36.81 92 ALA A N 1
ATOM 698 C CA . ALA A 1 92 ? -26.686 -36.998 24.554 1.00 36.81 92 ALA A CA 1
ATOM 699 C C . ALA A 1 92 ? -26.798 -35.885 25.596 1.00 36.81 92 ALA A C 1
ATOM 701 O O . ALA A 1 92 ? -27.901 -35.462 25.909 1.00 36.81 92 ALA A O 1
ATOM 702 N N . GLN A 1 93 ? -25.661 -35.441 26.144 1.00 37.22 93 GLN A N 1
ATOM 703 C CA . GLN A 1 93 ? -25.622 -34.225 26.951 1.00 37.22 93 GLN A CA 1
ATOM 704 C C . GLN A 1 93 ? -26.244 -33.111 26.116 1.00 37.22 93 GLN A C 1
ATOM 706 O O . GLN A 1 93 ? -25.685 -32.742 25.075 1.00 37.22 93 GLN A O 1
ATOM 711 N N . ASP A 1 94 ? -27.414 -32.652 26.556 1.00 35.47 94 ASP A N 1
ATOM 712 C CA . ASP A 1 94 ? -28.251 -31.735 25.802 1.00 35.47 94 ASP A CA 1
ATOM 713 C C . ASP A 1 94 ? -27.464 -30.498 25.364 1.00 35.47 94 ASP A C 1
ATOM 715 O O . ASP A 1 94 ? -26.560 -30.011 26.061 1.00 35.47 94 ASP A O 1
ATOM 719 N N . GLU A 1 95 ? -27.820 -29.959 24.194 1.00 37.88 95 GLU A N 1
ATOM 720 C CA . GLU A 1 95 ? -27.422 -28.595 23.855 1.00 37.88 95 GLU A CA 1
ATOM 721 C C . GLU A 1 95 ? -27.828 -27.700 25.025 1.00 37.88 95 GLU A C 1
ATOM 723 O O . GLU A 1 95 ? -28.980 -27.749 25.433 1.00 37.88 95 GLU A O 1
ATOM 728 N N . TYR A 1 96 ? -26.885 -26.933 25.586 1.00 40.38 96 TYR A N 1
ATOM 729 C CA . TYR A 1 96 ? -27.087 -26.186 26.832 1.00 40.38 96 TYR A CA 1
ATOM 730 C C . TYR A 1 96 ? -28.383 -25.356 26.796 1.00 40.38 96 TYR A C 1
ATOM 732 O O . TYR A 1 96 ? -28.416 -24.252 26.247 1.00 40.38 96 TYR A O 1
ATOM 740 N N . ILE A 1 97 ? -29.435 -25.908 27.400 1.00 36.47 97 ILE A N 1
ATOM 741 C CA . ILE A 1 97 ? -30.700 -25.237 27.660 1.00 36.47 97 ILE A CA 1
ATOM 742 C C . ILE A 1 97 ? -30.399 -24.280 28.809 1.00 36.47 97 ILE A C 1
ATOM 744 O O . ILE A 1 97 ? -30.041 -24.721 29.903 1.00 36.47 97 ILE A O 1
ATOM 748 N N . SER A 1 98 ? -30.461 -22.968 28.566 1.00 34.56 98 SER A N 1
ATOM 749 C CA . SER A 1 98 ? -30.334 -22.024 29.675 1.00 34.56 98 SER A CA 1
ATOM 750 C C . SER A 1 98 ? -31.534 -22.171 30.608 1.00 34.56 98 SER A C 1
ATOM 752 O O . SER A 1 98 ? -32.618 -22.581 30.190 1.00 34.56 98 SER A O 1
ATOM 754 N N . SER A 1 99 ? -31.361 -21.805 31.874 1.00 37.06 99 SER A N 1
ATOM 755 C CA . SER A 1 99 ? -32.440 -21.770 32.867 1.00 37.06 99 SER A CA 1
ATOM 756 C C . SER A 1 99 ? -33.652 -20.947 32.383 1.00 37.06 99 SER A C 1
ATOM 758 O O . SER A 1 99 ? -34.794 -21.282 32.681 1.00 37.06 99 SER A O 1
ATOM 760 N N . GLU A 1 100 ? -33.422 -19.933 31.540 1.00 39.31 100 GLU A N 1
ATOM 761 C CA . GLU A 1 100 ? -34.458 -19.098 30.910 1.00 39.31 100 GLU A CA 1
ATOM 762 C C . GLU A 1 100 ? -35.230 -19.809 29.777 1.00 39.31 100 GLU A C 1
ATOM 764 O O . GLU A 1 100 ? -36.314 -19.369 29.388 1.00 39.31 100 GLU A O 1
ATOM 769 N N . ALA A 1 101 ? -34.669 -20.885 29.216 1.00 31.25 101 ALA A N 1
ATOM 770 C CA . ALA A 1 101 ? -35.229 -21.648 28.103 1.00 31.25 101 ALA A CA 1
ATOM 771 C C . ALA A 1 101 ? -36.083 -22.852 28.549 1.00 31.25 101 ALA A C 1
ATOM 773 O O . ALA A 1 101 ? -36.743 -23.455 27.702 1.00 31.25 101 ALA A O 1
ATOM 774 N N . ASN A 1 102 ? -36.150 -23.160 29.849 1.00 38.25 102 ASN A N 1
ATOM 775 C CA . ASN A 1 102 ? -37.027 -24.200 30.394 1.00 38.25 102 ASN A CA 1
ATOM 776 C C . ASN A 1 102 ? -38.429 -23.650 30.742 1.00 38.25 102 ASN A C 1
ATOM 778 O O . ASN A 1 102 ? -38.819 -23.543 31.901 1.00 38.25 102 ASN A O 1
ATOM 782 N N . TRP A 1 103 ? -39.186 -23.244 29.718 1.00 36.62 103 TRP A N 1
ATOM 783 C CA . TRP A 1 103 ? -40.562 -22.730 29.852 1.00 36.62 103 TRP A CA 1
ATOM 784 C C . TRP A 1 103 ? -41.632 -23.813 29.627 1.00 36.62 103 TRP A C 1
ATOM 786 O O . TRP A 1 103 ? -42.823 -23.516 29.727 1.00 36.62 103 TRP A O 1
ATOM 796 N N . GLU A 1 104 ? -41.233 -25.054 29.329 1.00 32.66 104 GLU A N 1
ATOM 797 C CA . GLU A 1 104 ? -42.154 -26.171 29.064 1.00 32.66 104 GLU A CA 1
ATOM 798 C C . GLU A 1 104 ? -42.770 -26.760 30.352 1.00 32.66 104 GLU A C 1
ATOM 800 O O . GLU A 1 104 ? -43.831 -27.373 30.282 1.00 32.66 104 GLU A O 1
ATOM 805 N N . GLU A 1 105 ? -42.218 -26.448 31.533 1.00 38.25 105 GLU A N 1
ATOM 806 C CA . GLU A 1 105 ? -42.896 -26.627 32.834 1.00 38.25 105 GLU A CA 1
ATOM 807 C C . GLU A 1 105 ? -43.750 -25.407 33.264 1.00 38.25 105 GLU A C 1
ATOM 809 O O . GLU A 1 105 ? -44.500 -25.487 34.234 1.00 38.25 105 GLU A O 1
ATOM 814 N N . GLU A 1 106 ? -43.673 -24.260 32.568 1.00 42.00 106 GLU A N 1
ATOM 815 C CA . GLU A 1 106 ? -44.279 -22.985 33.013 1.00 42.00 106 GLU A CA 1
ATOM 816 C C . GLU A 1 106 ? -45.554 -22.555 32.258 1.00 42.00 106 GLU A C 1
ATOM 818 O O . GLU A 1 106 ? -46.079 -21.464 32.503 1.00 42.00 106 GLU A O 1
ATOM 823 N N . LEU A 1 107 ? -46.083 -23.375 31.345 1.00 37.00 107 LEU A N 1
ATOM 824 C CA . LEU A 1 107 ? -47.323 -23.079 30.615 1.00 37.00 107 LEU A CA 1
ATOM 825 C C . LEU A 1 107 ? -48.338 -24.219 30.706 1.00 37.00 107 LEU A C 1
ATOM 827 O O . LEU A 1 107 ? -48.486 -24.983 29.758 1.00 37.00 107 LEU A O 1
ATOM 831 N N . LEU A 1 108 ? -49.071 -24.268 31.826 1.00 40.00 108 LEU A N 1
ATOM 832 C CA . LEU A 1 108 ? -50.481 -24.699 31.925 1.00 40.00 108 LEU A CA 1
ATOM 833 C C . LEU A 1 108 ? -51.031 -24.467 33.358 1.00 40.00 108 LEU A C 1
ATOM 835 O O . LEU A 1 108 ? -51.667 -25.333 33.955 1.00 40.00 108 LEU A O 1
ATOM 839 N N . GLU A 1 109 ? -50.811 -23.277 33.936 1.00 43.59 109 GLU A N 1
ATOM 840 C CA . GLU A 1 109 ? -51.505 -22.888 35.177 1.00 43.59 109 GLU A CA 1
ATOM 841 C C . GLU A 1 109 ? -52.975 -22.565 34.867 1.00 43.59 109 GLU A C 1
ATOM 843 O O . GLU A 1 109 ? -53.327 -21.459 34.447 1.00 43.59 109 GLU A O 1
ATO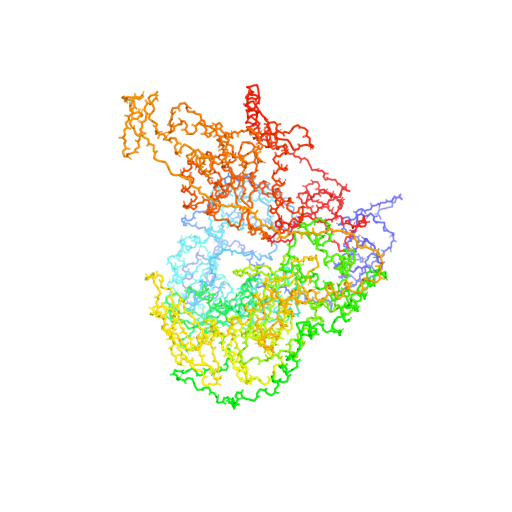M 848 N N . ILE A 1 110 ? -53.817 -23.585 35.059 1.00 45.47 110 ILE A N 1
ATOM 849 C CA . ILE A 1 110 ? -55.281 -23.544 34.976 1.00 45.47 110 ILE A CA 1
ATOM 850 C C . ILE A 1 110 ? -55.807 -22.295 35.693 1.00 45.47 110 ILE A C 1
ATOM 852 O O . ILE A 1 110 ? -55.381 -21.976 36.801 1.00 45.47 110 ILE A O 1
ATOM 856 N N . GLU A 1 111 ? -56.760 -21.615 35.055 1.00 43.03 111 GLU A N 1
ATOM 857 C CA . GLU A 1 111 ? -57.462 -20.433 35.560 1.00 43.03 111 GLU A CA 1
ATOM 858 C C . GLU A 1 111 ? -57.928 -20.645 37.016 1.00 43.03 111 GLU A C 1
ATOM 860 O O . GLU A 1 111 ? -58.892 -21.368 37.292 1.00 43.03 111 GLU A O 1
ATOM 865 N N . ARG A 1 112 ? -57.209 -20.046 37.975 1.00 54.62 112 ARG A N 1
ATOM 866 C CA . ARG A 1 112 ? -57.553 -20.147 39.395 1.00 54.62 112 ARG A CA 1
ATOM 867 C C . ARG A 1 112 ? -58.789 -19.285 39.646 1.00 54.62 112 ARG A C 1
ATOM 869 O O . ARG A 1 112 ? -58.693 -18.065 39.726 1.00 54.62 112 ARG A O 1
ATOM 876 N N . LYS A 1 113 ? -59.954 -19.933 39.778 1.00 55.50 113 LYS A N 1
ATOM 877 C CA . LYS A 1 113 ? -61.238 -19.269 40.084 1.00 55.50 113 LYS A CA 1
ATOM 878 C C . LYS A 1 113 ? -61.195 -18.444 41.373 1.00 55.50 113 LYS A C 1
ATOM 880 O O . LYS A 1 113 ? -61.921 -17.462 41.492 1.00 55.50 113 LYS A O 1
ATOM 885 N N . GLU A 1 114 ? -60.363 -18.852 42.329 1.00 65.12 114 GLU A N 1
ATOM 886 C CA . GLU A 1 114 ? -60.145 -18.141 43.585 1.00 65.12 114 GLU A CA 1
ATOM 887 C C . GLU A 1 114 ? -58.776 -17.453 43.604 1.00 65.12 114 GLU A C 1
ATOM 889 O O . GLU A 1 114 ? -57.786 -18.043 43.155 1.00 65.12 114 GLU A O 1
ATOM 894 N N . PRO A 1 115 ? -58.686 -16.233 44.163 1.00 75.81 115 PRO A N 1
ATOM 895 C CA . PRO A 1 115 ? -57.419 -15.540 44.285 1.00 75.81 115 PRO A CA 1
ATOM 896 C C . PRO A 1 115 ? -56.451 -16.250 45.240 1.00 75.81 115 PRO A C 1
ATOM 898 O O . PRO A 1 115 ? -56.851 -16.848 46.242 1.00 75.81 115 PRO A O 1
ATOM 901 N N . LEU A 1 116 ? -55.149 -16.125 44.974 1.00 78.62 116 LEU A N 1
ATOM 902 C CA . LEU A 1 116 ? -54.105 -16.645 45.862 1.00 78.62 116 LEU A CA 1
ATOM 903 C C . LEU A 1 116 ? -54.235 -16.055 47.280 1.00 78.62 116 LEU A C 1
ATOM 905 O O . LEU A 1 116 ? -54.168 -14.838 47.466 1.00 78.62 116 LEU A O 1
ATOM 909 N N . LYS A 1 117 ? -54.344 -16.922 48.299 1.00 82.06 117 LYS A N 1
ATOM 910 C CA . LYS A 1 117 ? -54.211 -16.517 49.711 1.00 82.06 117 LYS A CA 1
ATOM 911 C C . LYS A 1 117 ? -52.846 -15.851 49.935 1.00 82.06 117 LYS A C 1
ATOM 913 O O . LYS A 1 117 ? -51.840 -16.346 49.424 1.00 82.06 117 LYS A O 1
ATOM 918 N N . ASN A 1 118 ? -52.813 -14.787 50.743 1.00 84.81 118 ASN A N 1
ATOM 919 C CA . ASN A 1 118 ? -51.622 -13.965 51.010 1.00 84.81 118 ASN A CA 1
ATOM 920 C C . ASN A 1 118 ? -50.359 -14.807 51.317 1.00 84.81 118 ASN A C 1
ATOM 922 O O . ASN A 1 118 ? -49.310 -14.580 50.722 1.00 84.81 118 ASN A O 1
ATOM 926 N N . GLU A 1 119 ? -50.470 -15.830 52.173 1.00 82.19 119 GLU A N 1
ATOM 927 C CA . GLU A 1 119 ? -49.367 -16.744 52.533 1.00 82.19 119 GLU A CA 1
ATOM 928 C C . GLU A 1 119 ? -48.775 -17.524 51.353 1.00 82.19 119 GLU A C 1
ATOM 930 O O . GLU A 1 119 ? -47.579 -17.803 51.331 1.00 82.19 119 GLU A O 1
ATOM 935 N N . LYS A 1 120 ? -49.611 -17.919 50.384 1.00 81.75 120 LYS A N 1
ATOM 936 C CA . LYS A 1 120 ? -49.161 -18.630 49.182 1.00 81.75 120 LYS A CA 1
ATOM 937 C C . LYS A 1 120 ? -48.561 -17.657 48.168 1.00 81.75 120 LYS A C 1
ATOM 939 O O . LYS A 1 120 ? -47.590 -18.018 47.517 1.00 81.75 120 LYS A O 1
ATOM 944 N N . LEU A 1 121 ? -49.091 -16.432 48.067 1.00 82.25 121 LEU A N 1
ATOM 945 C CA . LEU A 1 121 ? -48.537 -15.380 47.206 1.00 82.25 121 LEU A CA 1
ATOM 946 C C . LEU A 1 121 ? -47.121 -14.977 47.654 1.00 82.25 121 LEU A C 1
ATOM 948 O O . LEU A 1 121 ? -46.215 -14.903 46.832 1.00 82.25 121 LEU A O 1
ATOM 952 N N . LEU A 1 122 ? -46.903 -14.814 48.964 1.00 84.00 122 LEU A N 1
ATOM 953 C CA . LEU A 1 122 ? -45.585 -14.495 49.529 1.00 84.00 122 LEU A CA 1
ATOM 954 C C . LEU A 1 122 ? -44.547 -15.627 49.405 1.00 84.00 122 LEU A C 1
ATOM 956 O O . LEU A 1 122 ? -43.374 -15.397 49.673 1.00 84.00 122 LEU A O 1
ATOM 960 N N . LYS A 1 123 ? -44.961 -16.836 49.000 1.00 82.81 123 LYS A N 1
ATOM 961 C CA . LYS A 1 123 ? -44.084 -17.992 48.741 1.00 82.81 123 LYS A CA 1
ATOM 962 C C . LYS A 1 123 ? -43.774 -18.202 47.249 1.00 82.81 123 LYS A C 1
ATOM 964 O O . LYS A 1 123 ? -43.127 -19.185 46.908 1.00 82.81 123 LYS A O 1
ATOM 969 N N . VAL A 1 124 ? -44.236 -17.313 46.359 1.00 77.75 124 VAL A N 1
ATOM 970 C CA . VAL A 1 124 ? -43.996 -17.407 44.902 1.00 77.75 124 VAL A CA 1
ATOM 971 C C . VAL A 1 124 ? -42.546 -17.066 44.526 1.00 77.75 124 VAL A C 1
ATOM 973 O O . VAL A 1 124 ? -42.015 -17.638 43.578 1.00 77.75 124 VAL A O 1
ATOM 976 N N . THR A 1 125 ? -41.906 -16.155 45.263 1.00 79.62 125 THR A N 1
ATOM 977 C CA . THR A 1 125 ? -40.495 -15.762 45.101 1.00 79.62 125 THR A CA 1
ATOM 978 C C . THR A 1 125 ? -39.907 -15.352 46.459 1.00 79.62 125 THR A C 1
ATOM 980 O O . THR A 1 125 ? -40.638 -15.248 47.445 1.00 79.62 125 THR A O 1
ATOM 983 N N . SER A 1 126 ? -38.596 -15.115 46.531 1.00 81.44 126 SER A N 1
ATOM 984 C CA . SER A 1 126 ? -37.929 -14.616 47.740 1.00 81.44 126 SER A CA 1
ATOM 985 C C . SER A 1 126 ? -38.194 -13.117 47.918 1.00 81.44 126 SER A C 1
ATOM 987 O O . SER A 1 126 ? -37.606 -12.295 47.218 1.00 81.44 126 SER A O 1
ATOM 989 N N . ILE A 1 127 ? -39.083 -12.757 48.847 1.00 84.62 127 ILE A N 1
ATOM 990 C CA . ILE A 1 127 ? -39.498 -11.367 49.100 1.00 84.62 127 ILE A CA 1
ATOM 991 C C . ILE A 1 127 ? -38.893 -10.868 50.429 1.00 84.62 127 ILE A C 1
ATOM 993 O O . ILE A 1 127 ? -39.210 -11.451 51.471 1.00 84.62 127 ILE A O 1
ATOM 997 N N . PRO A 1 128 ? -38.083 -9.787 50.421 1.00 86.81 128 PRO A N 1
ATOM 998 C CA . PRO A 1 128 ? -37.564 -9.138 51.630 1.00 86.81 128 PRO A CA 1
ATOM 999 C C . PRO A 1 128 ? -38.670 -8.702 52.601 1.00 86.81 128 PRO A C 1
ATOM 1001 O O . PRO A 1 128 ? -39.741 -8.255 52.178 1.00 86.81 128 PRO A O 1
ATOM 1004 N N . GLU A 1 129 ? -38.410 -8.811 53.906 1.00 85.31 129 GLU A N 1
ATOM 1005 C CA . GLU A 1 129 ? -39.378 -8.518 54.976 1.00 85.31 129 GLU A CA 1
ATOM 1006 C C . GLU A 1 129 ? -39.925 -7.086 54.874 1.00 85.31 129 GLU A C 1
ATOM 1008 O O . GLU A 1 129 ? -41.130 -6.854 54.984 1.00 85.31 129 GLU A O 1
ATOM 1013 N N . GLU A 1 130 ? -39.041 -6.144 54.546 1.00 84.75 130 GLU A N 1
ATOM 1014 C CA . GLU A 1 130 ? -39.268 -4.702 54.467 1.00 84.75 130 GLU A CA 1
ATOM 1015 C C . GLU A 1 130 ? -40.296 -4.295 53.401 1.00 84.75 130 GLU A C 1
ATOM 1017 O O . GLU A 1 130 ? -40.800 -3.169 53.434 1.00 84.75 130 GLU A O 1
ATOM 1022 N N . ILE A 1 131 ? -40.607 -5.187 52.452 1.00 90.50 131 ILE A N 1
ATOM 1023 C CA . ILE A 1 131 ? -41.571 -4.932 51.374 1.00 90.50 131 ILE A CA 1
ATOM 1024 C C . ILE A 1 131 ? -42.752 -5.905 51.344 1.00 90.50 131 ILE A C 1
ATOM 1026 O O . ILE A 1 131 ? -43.660 -5.692 50.542 1.00 90.50 131 ILE A O 1
ATOM 1030 N N . LYS A 1 132 ? -42.826 -6.932 52.207 1.00 88.88 132 LYS A N 1
ATOM 1031 C CA . LYS A 1 132 ? -43.954 -7.892 52.182 1.00 88.88 132 LYS A CA 1
ATOM 1032 C C . LYS A 1 132 ? -45.312 -7.205 52.314 1.00 88.88 132 LYS A C 1
ATOM 1034 O O . LYS A 1 132 ? -46.237 -7.537 51.574 1.00 88.88 132 LYS A O 1
ATOM 1039 N N . ALA A 1 133 ? -45.418 -6.212 53.199 1.00 89.31 133 ALA A N 1
ATOM 1040 C CA . ALA A 1 133 ? -46.630 -5.408 53.358 1.00 89.31 133 ALA A CA 1
ATOM 1041 C C . ALA A 1 133 ? -47.010 -4.670 52.059 1.00 89.31 133 ALA A C 1
ATOM 1043 O O . ALA A 1 133 ? -48.175 -4.674 51.678 1.00 89.31 133 ALA A O 1
ATOM 1044 N N . MET A 1 134 ? -46.026 -4.125 51.334 1.00 90.81 134 MET A N 1
ATOM 1045 C CA . MET A 1 134 ? -46.218 -3.458 50.041 1.00 90.81 134 MET A CA 1
ATOM 1046 C C . MET A 1 134 ? -46.619 -4.451 48.936 1.00 90.81 134 MET A C 1
ATOM 1048 O O . MET A 1 134 ? -47.526 -4.177 48.159 1.00 90.81 134 MET A O 1
ATOM 1052 N N . ILE A 1 135 ? -46.019 -5.644 48.877 1.00 90.44 135 ILE A N 1
ATOM 1053 C CA . ILE A 1 135 ? -46.431 -6.675 47.907 1.00 90.44 135 ILE A CA 1
ATOM 1054 C C . ILE A 1 135 ? -47.874 -7.140 48.171 1.00 90.44 135 ILE A C 1
ATOM 1056 O O . ILE A 1 135 ? -48.630 -7.357 47.225 1.00 90.44 135 ILE A O 1
ATOM 1060 N N . LEU A 1 136 ? -48.292 -7.240 49.439 1.00 89.50 136 LEU A N 1
ATOM 1061 C CA . LEU A 1 136 ? -49.685 -7.530 49.797 1.00 89.50 136 LEU A CA 1
ATOM 1062 C C . LEU A 1 136 ? -50.638 -6.356 49.516 1.00 89.50 136 LEU A C 1
ATOM 1064 O O . LEU A 1 136 ? -51.774 -6.599 49.107 1.00 89.50 136 LEU A O 1
ATOM 1068 N N . GLU A 1 137 ? -50.183 -5.113 49.696 1.00 91.75 137 GLU A N 1
ATOM 1069 C CA . GLU A 1 137 ? -50.904 -3.888 49.328 1.00 91.75 137 GLU A CA 1
ATOM 1070 C C . GLU A 1 137 ? -51.192 -3.855 47.819 1.00 91.75 137 GLU A C 1
ATOM 1072 O O . GLU A 1 137 ? -52.317 -3.551 47.429 1.00 91.75 137 GLU A O 1
ATOM 1077 N N . TYR A 1 138 ? -50.217 -4.228 46.979 1.00 91.88 138 TYR A N 1
ATOM 1078 C CA . TYR A 1 138 ? -50.286 -4.223 45.507 1.00 91.88 138 TYR A CA 1
ATOM 1079 C C . TYR A 1 138 ? -50.511 -5.607 44.872 1.00 91.88 138 TYR A C 1
ATOM 1081 O O . TYR A 1 138 ? -50.196 -5.823 43.701 1.00 91.88 138 TYR A O 1
ATOM 1089 N N . LYS A 1 139 ? -51.093 -6.560 45.611 1.00 89.06 139 LYS A N 1
ATOM 1090 C CA . LYS A 1 139 ? -51.278 -7.951 45.150 1.00 89.06 139 LYS A CA 1
ATOM 1091 C C . LYS A 1 139 ? -52.055 -8.104 43.835 1.00 89.06 139 LYS A C 1
ATOM 1093 O O . LYS A 1 139 ? -51.823 -9.050 43.095 1.00 89.06 139 LYS A O 1
ATOM 1098 N N . ASP A 1 140 ? -52.945 -7.168 43.518 1.00 88.69 140 ASP A N 1
ATOM 1099 C CA . ASP A 1 140 ? -53.732 -7.088 42.278 1.00 88.69 140 ASP A CA 1
ATOM 1100 C C . ASP A 1 140 ? -52.920 -6.754 41.013 1.00 88.69 140 ASP A C 1
ATOM 1102 O O . ASP A 1 140 ? -53.412 -6.978 39.902 1.00 88.69 140 ASP A O 1
ATOM 1106 N N . VAL A 1 141 ? -51.691 -6.251 41.171 1.00 90.25 141 VAL A N 1
ATOM 1107 C CA . VAL A 1 141 ? -50.738 -5.991 40.077 1.00 90.25 141 VAL A CA 1
ATOM 1108 C C . VAL A 1 141 ? -50.095 -7.285 39.570 1.00 90.25 141 VAL A C 1
ATOM 1110 O O . VAL A 1 141 ? -49.712 -7.371 38.404 1.00 90.25 141 VAL A O 1
ATOM 1113 N N . PHE A 1 142 ? -49.993 -8.312 40.414 1.00 89.12 142 PHE A N 1
ATOM 1114 C CA . PHE A 1 142 ? -49.342 -9.568 40.055 1.00 89.12 142 PHE A CA 1
ATOM 1115 C C . PHE A 1 142 ? -50.327 -10.534 39.394 1.00 89.12 142 PHE A C 1
ATOM 1117 O O . PHE A 1 142 ? -51.404 -10.812 39.925 1.00 89.12 142 PHE A O 1
ATOM 1124 N N . TYR A 1 143 ? -49.944 -11.065 38.233 1.00 82.88 143 TYR A N 1
ATOM 1125 C CA . TYR A 1 143 ? -50.745 -12.001 37.444 1.00 82.88 143 TYR A CA 1
ATOM 1126 C C . TYR A 1 143 ? -51.170 -13.215 38.280 1.00 82.88 143 TYR A C 1
ATOM 1128 O O . TYR A 1 143 ? -52.343 -13.586 38.285 1.00 82.88 143 TYR A O 1
ATOM 1136 N N . GLU A 1 144 ? -50.242 -13.776 39.059 1.00 79.88 144 GLU A N 1
ATOM 1137 C CA . GLU A 1 144 ? -50.445 -14.967 39.885 1.00 79.88 144 GLU A CA 1
ATOM 1138 C C . GLU A 1 144 ? -51.581 -14.810 40.912 1.00 79.88 144 GLU A C 1
ATOM 1140 O O . GLU A 1 144 ? -52.172 -15.805 41.332 1.00 79.88 144 GLU A O 1
ATOM 1145 N N . TYR A 1 145 ? -51.929 -13.580 41.317 1.00 79.81 145 TYR A N 1
ATOM 1146 C CA . TYR A 1 145 ? -52.985 -13.356 42.304 1.00 79.81 145 TYR A CA 1
ATOM 1147 C C . TYR A 1 145 ? -54.376 -13.765 41.806 1.00 79.81 145 TYR A C 1
ATOM 1149 O O . TYR A 1 145 ? -55.176 -14.226 42.618 1.00 79.81 145 TYR A O 1
ATOM 1157 N N . ARG A 1 146 ? -54.679 -13.602 40.508 1.00 76.44 146 ARG A N 1
ATOM 1158 C CA . ARG A 1 146 ? -56.019 -13.850 39.922 1.00 76.44 146 ARG A CA 1
ATOM 1159 C C . ARG A 1 146 ? -56.017 -14.508 38.533 1.00 76.44 146 ARG A C 1
ATOM 1161 O O . ARG A 1 146 ? -57.090 -14.698 37.975 1.00 76.44 146 ARG A O 1
ATOM 1168 N N . ASN A 1 147 ? -54.850 -14.788 37.952 1.00 71.81 147 ASN A N 1
ATOM 1169 C CA . ASN A 1 147 ? -54.662 -15.099 36.526 1.00 71.81 147 ASN A CA 1
ATOM 1170 C C . ASN A 1 147 ? -55.299 -14.055 35.578 1.00 71.81 147 ASN A C 1
ATOM 1172 O O . ASN A 1 147 ? -55.626 -14.357 34.435 1.00 71.81 147 ASN A O 1
ATOM 1176 N N . ASP A 1 148 ? -55.455 -12.808 36.038 1.00 78.69 148 ASP A N 1
ATOM 1177 C CA . ASP A 1 148 ? -55.920 -11.685 35.220 1.00 78.69 148 ASP A CA 1
ATOM 1178 C C . ASP A 1 148 ? -54.763 -11.217 34.319 1.00 78.69 148 ASP A C 1
ATOM 1180 O O . ASP A 1 148 ? -53.774 -10.705 34.849 1.00 78.69 148 ASP A O 1
ATOM 1184 N N . PRO A 1 149 ? -54.849 -11.357 32.980 1.00 73.94 149 PRO A N 1
ATOM 1185 C CA . PRO A 1 149 ? -53.778 -10.954 32.071 1.00 73.94 149 PRO A CA 1
ATOM 1186 C C . PRO A 1 149 ? -53.562 -9.436 32.012 1.00 73.94 149 PRO A C 1
ATOM 1188 O O . PRO A 1 149 ? -52.559 -9.002 31.453 1.00 73.94 149 PRO A O 1
ATOM 1191 N N . GLY A 1 150 ? -54.480 -8.621 32.542 1.00 82.75 150 GLY A N 1
ATOM 1192 C CA . GLY A 1 150 ? -54.418 -7.168 32.427 1.00 82.75 150 GLY A CA 1
ATOM 1193 C C . GLY A 1 150 ? -54.784 -6.653 31.040 1.00 82.75 150 GLY A C 1
ATOM 1194 O O . GLY A 1 150 ? -54.842 -7.388 30.049 1.00 82.75 150 GLY A O 1
ATOM 1195 N N . ARG A 1 151 ? -55.062 -5.352 30.975 1.00 87.88 151 ARG A N 1
ATOM 1196 C CA . ARG A 1 151 ? -55.317 -4.603 29.739 1.00 87.88 151 ARG A CA 1
ATOM 1197 C C . ARG A 1 151 ? -54.937 -3.159 29.982 1.00 87.88 151 ARG A C 1
ATOM 1199 O O . ARG A 1 151 ? -55.573 -2.520 30.818 1.00 87.88 151 ARG A O 1
ATOM 1206 N N . TYR A 1 152 ? -53.951 -2.670 29.246 1.00 90.19 152 TYR A N 1
ATOM 1207 C CA . TYR A 1 152 ? -53.478 -1.298 29.344 1.00 90.19 152 TYR A CA 1
ATOM 1208 C C . TYR A 1 152 ? -54.613 -0.288 29.096 1.00 90.19 152 TYR A C 1
ATOM 1210 O O . TYR A 1 152 ? -55.408 -0.467 28.169 1.00 90.19 152 TYR A O 1
ATOM 1218 N N . ARG A 1 153 ? -54.691 0.746 29.945 1.00 87.81 153 ARG A N 1
ATOM 1219 C CA . ARG A 1 153 ? -55.750 1.780 29.940 1.00 87.81 153 ARG A CA 1
ATOM 1220 C C . ARG A 1 153 ? -55.254 3.216 29.699 1.00 87.81 153 ARG A C 1
ATOM 1222 O O . ARG A 1 153 ? -56.054 4.135 29.837 1.00 87.81 153 ARG A O 1
ATOM 1229 N N . GLY A 1 154 ? -53.972 3.408 29.388 1.00 84.50 154 GLY A N 1
ATOM 1230 C CA . GLY A 1 154 ? -53.409 4.729 29.077 1.00 84.50 154 GLY A CA 1
ATOM 1231 C C . GLY A 1 154 ? -53.695 5.197 27.644 1.00 84.50 154 GLY A C 1
ATOM 1232 O O . GLY A 1 154 ? -54.550 4.638 26.951 1.00 84.50 154 GLY A O 1
ATOM 1233 N N . GLU A 1 155 ? -52.988 6.233 27.196 1.00 85.56 155 GLU A N 1
ATOM 1234 C CA . GLU A 1 155 ? -53.321 6.969 25.969 1.00 85.56 155 GLU A CA 1
ATOM 1235 C C . GLU A 1 155 ? -52.755 6.339 24.684 1.00 85.56 155 GLU A C 1
ATOM 1237 O O . GLU A 1 155 ? -53.331 6.534 23.605 1.00 85.56 155 GLU A O 1
ATOM 1242 N N . VAL A 1 156 ? -51.667 5.553 24.752 1.00 86.69 156 VAL A N 1
ATOM 1243 C CA . VAL A 1 156 ? -51.067 4.924 23.557 1.00 86.69 156 VAL A CA 1
ATOM 1244 C C . VAL A 1 156 ? -52.039 3.964 22.853 1.00 86.69 156 VAL A C 1
ATOM 1246 O O . VAL A 1 156 ? -52.186 2.793 23.212 1.00 86.69 156 VAL A O 1
ATOM 1249 N N . LYS A 1 157 ? -52.597 4.417 21.728 1.00 84.56 157 LYS A N 1
ATOM 1250 C CA . LYS A 1 157 ? -53.332 3.570 20.776 1.00 84.56 157 LYS A CA 1
ATOM 1251 C C . LYS A 1 157 ? -52.383 2.744 19.903 1.00 84.56 157 LYS A C 1
ATOM 1253 O O . LYS A 1 157 ? -51.336 3.225 19.451 1.00 84.56 157 LYS A O 1
ATOM 1258 N N . TYR A 1 158 ? -52.780 1.505 19.607 1.00 91.31 158 TYR A N 1
ATOM 1259 C CA . TYR A 1 158 ? -52.108 0.658 18.621 1.00 91.31 158 TYR A CA 1
ATOM 1260 C C . TYR A 1 158 ? -52.948 0.531 17.348 1.00 91.31 158 TYR A C 1
ATOM 1262 O O . TYR A 1 158 ? -53.801 -0.345 17.224 1.00 91.31 158 TYR A O 1
ATOM 1270 N N . GLU A 1 159 ? -52.617 1.373 16.372 1.00 90.00 159 GLU A N 1
ATOM 1271 C CA . GLU A 1 159 ? -53.116 1.315 14.996 1.00 90.00 159 GLU A CA 1
ATOM 1272 C C . GLU A 1 159 ? -52.040 0.729 14.056 1.00 90.00 159 GLU A C 1
ATOM 1274 O O . GLU A 1 159 ? -50.847 1.033 14.184 1.00 90.00 159 GLU A O 1
ATOM 1279 N N . ILE A 1 160 ? -52.435 -0.135 13.114 1.00 89.19 160 ILE A N 1
ATOM 1280 C CA . ILE A 1 160 ? -51.542 -0.758 12.122 1.00 89.19 160 ILE A CA 1
ATOM 1281 C C . ILE A 1 160 ? -51.751 -0.080 10.763 1.00 89.19 160 ILE A C 1
ATOM 1283 O O . ILE A 1 160 ? -52.647 -0.430 9.999 1.00 89.19 160 ILE A O 1
ATOM 1287 N N . ASN A 1 161 ? -50.869 0.864 10.433 1.00 86.38 161 ASN A N 1
ATOM 1288 C CA . ASN A 1 161 ? -50.889 1.559 9.146 1.00 86.38 161 ASN A CA 1
ATOM 1289 C C . ASN A 1 161 ? -50.207 0.733 8.042 1.00 86.38 161 ASN A C 1
ATOM 1291 O O . ASN A 1 161 ? -49.053 0.318 8.179 1.00 86.38 161 ASN A O 1
ATOM 1295 N N . LEU A 1 162 ? -50.915 0.518 6.930 1.00 85.31 162 LEU A N 1
ATOM 1296 C CA . LEU A 1 162 ? -50.402 -0.158 5.734 1.00 85.31 162 LEU A CA 1
ATOM 1297 C C . LEU A 1 162 ? -49.788 0.839 4.735 1.00 85.31 162 LEU A C 1
ATOM 1299 O O . LEU A 1 162 ? -50.102 2.027 4.741 1.00 85.31 162 LEU A O 1
ATOM 1303 N N . MET A 1 163 ? -48.937 0.344 3.831 1.00 83.94 163 MET A N 1
ATOM 1304 C CA . MET A 1 163 ? -48.509 1.112 2.653 1.00 83.94 163 MET A CA 1
ATOM 1305 C C . MET A 1 163 ? -49.678 1.274 1.668 1.00 83.94 163 MET A C 1
ATOM 1307 O O . MET A 1 163 ? -50.520 0.385 1.561 1.00 83.94 163 MET A O 1
ATOM 1311 N N . ALA A 1 164 ? -49.723 2.395 0.940 1.00 80.75 164 ALA A N 1
ATOM 1312 C CA . ALA A 1 164 ? -50.876 2.799 0.122 1.00 80.75 164 ALA A CA 1
ATOM 1313 C C . ALA A 1 164 ? -51.252 1.825 -1.019 1.00 80.75 164 ALA A C 1
ATOM 1315 O O . ALA A 1 164 ? -52.359 1.894 -1.546 1.00 80.75 164 ALA A O 1
ATOM 1316 N N . ASP A 1 165 ? -50.349 0.923 -1.407 1.00 85.31 165 ASP A N 1
ATOM 1317 C CA . ASP A 1 165 ? -50.532 -0.107 -2.435 1.00 85.31 165 ASP A CA 1
ATOM 1318 C C . ASP A 1 165 ? -50.739 -1.529 -1.868 1.00 85.31 165 ASP A C 1
ATOM 1320 O O . ASP A 1 165 ? -50.856 -2.495 -2.631 1.00 85.31 165 ASP A O 1
ATOM 1324 N N . ALA A 1 166 ? -50.798 -1.681 -0.539 1.00 81.62 166 ALA A N 1
ATOM 1325 C CA . ALA A 1 166 ? -50.945 -2.973 0.123 1.00 81.62 166 ALA A CA 1
ATOM 1326 C C . ALA A 1 166 ? -52.313 -3.619 -0.161 1.00 81.62 166 ALA A C 1
ATOM 1328 O O . ALA A 1 166 ? -53.367 -3.013 0.021 1.00 81.62 166 ALA A O 1
ATOM 1329 N N . LYS A 1 167 ? -52.297 -4.896 -0.560 1.00 83.19 167 LYS A N 1
ATOM 1330 C CA . LYS A 1 167 ? -53.501 -5.698 -0.838 1.00 83.19 167 LYS A CA 1
ATOM 1331 C C . LYS A 1 167 ? -53.666 -6.818 0.195 1.00 83.19 167 LYS A C 1
ATOM 1333 O O . LYS A 1 167 ? -52.645 -7.355 0.631 1.00 83.19 167 LYS A O 1
ATOM 1338 N N . PRO A 1 168 ? -54.904 -7.226 0.539 1.00 84.81 168 PRO A N 1
ATOM 1339 C CA . PRO A 1 168 ? -55.142 -8.333 1.460 1.00 84.81 168 PRO A CA 1
ATOM 1340 C C . PRO A 1 168 ? -54.457 -9.636 1.043 1.00 84.81 168 PRO A C 1
ATOM 1342 O O . PRO A 1 168 ? -54.609 -10.107 -0.084 1.00 84.81 168 PRO A O 1
ATOM 1345 N N . ILE A 1 169 ? -53.722 -10.235 1.980 1.00 84.19 169 ILE A N 1
ATOM 1346 C CA . ILE A 1 169 ? -53.048 -11.525 1.810 1.00 84.19 169 ILE A CA 1
ATOM 1347 C C . ILE A 1 169 ? -53.890 -12.606 2.488 1.00 84.19 169 ILE A C 1
ATOM 1349 O O . ILE A 1 169 ? -54.089 -12.567 3.701 1.00 84.19 169 ILE A O 1
ATOM 1353 N N . ARG A 1 170 ? -54.343 -13.597 1.712 1.00 87.19 170 ARG A N 1
ATOM 1354 C CA . ARG A 1 170 ? -55.070 -14.769 2.214 1.00 87.19 170 ARG A CA 1
ATOM 1355 C C . ARG A 1 170 ? -54.308 -16.049 1.885 1.00 87.19 170 ARG A C 1
ATOM 1357 O O . ARG A 1 170 ? -54.220 -16.444 0.723 1.00 87.19 170 ARG A O 1
ATOM 1364 N N . THR A 1 171 ? -53.737 -16.697 2.895 1.00 83.50 171 THR A N 1
ATOM 1365 C CA . THR A 1 171 ? -53.041 -17.981 2.747 1.00 83.50 171 THR A CA 1
ATOM 1366 C C . THR A 1 171 ? -53.989 -19.165 2.959 1.00 83.50 171 THR A C 1
ATOM 1368 O O . THR A 1 171 ? -55.098 -19.027 3.474 1.00 83.50 171 THR A O 1
ATOM 1371 N N . ARG A 1 172 ? -53.560 -20.358 2.530 1.00 83.19 172 ARG A N 1
ATOM 1372 C CA . ARG A 1 172 ? -54.265 -21.616 2.819 1.00 83.19 172 ARG A CA 1
ATOM 1373 C C . ARG A 1 172 ? -53.859 -22.140 4.198 1.00 83.19 172 ARG A C 1
ATOM 1375 O O . ARG A 1 172 ? -52.694 -22.016 4.580 1.00 83.19 172 ARG A O 1
ATOM 1382 N N . LEU A 1 173 ? -54.800 -22.790 4.884 1.00 83.56 173 LEU A N 1
ATOM 1383 C CA . LEU A 1 173 ? -54.539 -23.566 6.097 1.00 83.56 173 LEU A CA 1
ATOM 1384 C C . LEU A 1 173 ? -53.422 -24.595 5.839 1.00 83.56 173 LEU A C 1
ATOM 1386 O O . LEU A 1 173 ? -53.442 -25.304 4.827 1.00 83.56 173 LEU A O 1
ATOM 1390 N N . ARG A 1 174 ? -52.431 -24.662 6.735 1.00 74.62 174 ARG A N 1
ATOM 1391 C CA . ARG A 1 174 ? -51.396 -25.706 6.698 1.00 74.62 174 ARG A CA 1
ATOM 1392 C C . ARG A 1 174 ? -51.969 -27.013 7.249 1.00 74.62 174 ARG A C 1
ATOM 1394 O O . ARG A 1 174 ? -52.869 -26.998 8.077 1.00 74.62 174 ARG A O 1
ATOM 1401 N N . LYS A 1 175 ? -51.424 -28.144 6.800 1.00 77.38 175 LYS A N 1
ATOM 1402 C CA . LYS A 1 175 ? -51.669 -29.439 7.445 1.00 77.38 175 LYS A CA 1
ATOM 1403 C C . LYS A 1 175 ? -50.731 -29.562 8.647 1.00 77.38 175 LYS A C 1
ATOM 1405 O O . LYS A 1 175 ? -49.532 -29.342 8.476 1.00 77.38 175 LYS A O 1
ATOM 1410 N N . TYR A 1 176 ? -51.276 -29.918 9.802 1.00 71.31 176 TYR A N 1
ATOM 1411 C CA . TYR A 1 176 ? -50.540 -30.192 11.039 1.00 71.31 176 TYR A CA 1
ATOM 1412 C C . TYR A 1 176 ? -50.604 -31.693 11.345 1.00 71.31 176 TYR A C 1
ATOM 1414 O O . TYR A 1 176 ? -51.444 -32.406 10.789 1.00 71.31 176 TYR A O 1
ATOM 1422 N N . LYS A 1 177 ? -49.716 -32.195 12.206 1.00 68.25 177 LYS A N 1
ATOM 1423 C CA . LYS A 1 177 ? -49.911 -33.518 12.826 1.00 68.25 177 LYS A CA 1
ATOM 1424 C C . LYS A 1 177 ? -51.063 -33.459 13.845 1.00 68.25 177 LYS A C 1
ATOM 1426 O O . LYS A 1 177 ? -51.294 -32.383 14.391 1.00 68.25 177 LYS A O 1
ATOM 1431 N N . PRO A 1 178 ? -51.724 -34.583 14.181 1.00 72.00 178 PRO A N 1
ATOM 1432 C CA . PRO A 1 178 ? -52.777 -34.605 15.202 1.00 72.00 178 PRO A CA 1
ATOM 1433 C C . PRO A 1 178 ? -52.357 -33.979 16.543 1.00 72.00 178 PRO A C 1
ATOM 1435 O O . PRO A 1 178 ? -53.127 -33.224 17.130 1.00 72.00 178 PRO A O 1
ATOM 1438 N N . ASP A 1 179 ? -51.120 -34.213 16.990 1.00 63.06 179 ASP A N 1
ATOM 1439 C CA . ASP A 1 179 ? -50.600 -33.651 18.246 1.00 63.06 179 ASP A CA 1
ATOM 1440 C C . ASP A 1 179 ? -50.318 -32.143 18.143 1.00 63.06 179 ASP A C 1
ATOM 1442 O O . ASP A 1 179 ? -50.641 -31.380 19.051 1.00 63.06 179 ASP A O 1
ATOM 1446 N N . GLU A 1 180 ? -49.779 -31.696 17.002 1.00 67.25 180 GLU A N 1
ATOM 1447 C CA . GLU A 1 180 ? -49.550 -30.276 16.694 1.00 67.25 180 GLU A CA 1
ATOM 1448 C C . GLU A 1 180 ? -50.882 -29.508 16.606 1.00 67.25 180 GLU A C 1
ATOM 1450 O O . GLU A 1 180 ? -50.978 -28.378 17.081 1.00 67.25 180 GLU A O 1
ATOM 1455 N N . GLU A 1 181 ? -51.919 -30.127 16.033 1.00 72.19 181 GLU A N 1
ATOM 1456 C CA . GLU A 1 181 ? -53.277 -29.583 15.960 1.00 72.19 181 GLU A CA 1
ATOM 1457 C C . GLU A 1 181 ? -53.947 -29.540 17.339 1.00 72.19 181 GLU A C 1
ATOM 1459 O O . GLU A 1 181 ? -54.529 -28.519 17.706 1.00 72.19 181 GLU A O 1
ATOM 1464 N N . LYS A 1 182 ? -53.811 -30.601 18.145 1.00 72.81 182 LYS A N 1
ATOM 1465 C CA . LYS A 1 182 ? -54.304 -30.633 19.529 1.00 72.81 182 LYS A CA 1
ATOM 1466 C C . LYS A 1 182 ? -53.659 -29.525 20.367 1.00 72.81 182 LYS A C 1
ATOM 1468 O O . LYS A 1 182 ? -54.378 -28.762 21.007 1.00 72.81 182 LYS A O 1
ATOM 1473 N N . ALA A 1 183 ? -52.332 -29.388 20.306 1.00 69.75 183 ALA A N 1
ATOM 1474 C CA . ALA A 1 183 ? -51.590 -28.338 21.003 1.00 69.75 183 ALA A CA 1
ATOM 1475 C C . ALA A 1 183 ? -51.972 -26.928 20.517 1.00 69.75 183 ALA A C 1
ATOM 1477 O O . ALA A 1 183 ? -52.220 -26.042 21.335 1.00 69.75 183 ALA A O 1
ATOM 1478 N N . MET A 1 184 ? -52.100 -26.727 19.197 1.00 75.88 184 MET A N 1
ATOM 1479 C CA . MET A 1 184 ? -52.600 -25.472 18.626 1.00 75.88 184 MET A CA 1
ATOM 1480 C C . MET A 1 184 ? -53.976 -25.120 19.184 1.00 75.88 184 MET A C 1
ATOM 1482 O O . MET A 1 184 ? -54.205 -23.978 19.581 1.00 75.88 184 MET A O 1
ATOM 1486 N N . MET A 1 185 ? -54.895 -26.086 19.219 1.00 82.94 185 MET A N 1
ATOM 1487 C CA . MET A 1 185 ? -56.252 -25.818 19.664 1.00 82.94 185 MET A CA 1
ATOM 1488 C C . MET A 1 185 ? -56.344 -25.536 21.164 1.00 82.94 185 MET A C 1
ATOM 1490 O O . MET A 1 185 ? -57.191 -24.732 21.540 1.00 82.94 185 MET A O 1
ATOM 1494 N N . THR A 1 186 ? -55.472 -26.104 22.003 1.00 77.88 186 THR A N 1
ATOM 1495 C CA . THR A 1 186 ? -55.344 -25.689 23.412 1.00 77.88 186 THR A CA 1
ATOM 1496 C C . THR A 1 186 ? -54.978 -24.207 23.508 1.00 77.88 186 THR A C 1
ATOM 1498 O O . THR A 1 186 ? -55.731 -23.439 24.101 1.00 77.88 186 THR A O 1
ATOM 1501 N N . ILE A 1 187 ? -53.905 -23.780 22.827 1.00 79.19 187 ILE A N 1
ATOM 1502 C CA . ILE A 1 187 ? -53.450 -22.377 22.826 1.00 79.19 187 ILE A CA 1
ATOM 1503 C C . ILE A 1 187 ? -54.556 -21.438 22.327 1.00 79.19 187 ILE A C 1
ATOM 1505 O O . ILE A 1 187 ? -54.827 -20.414 22.945 1.00 79.19 187 ILE A O 1
ATOM 1509 N N . VAL A 1 188 ? -55.227 -21.784 21.224 1.00 82.94 188 VAL A N 1
ATOM 1510 C CA . VAL A 1 188 ? -56.313 -20.967 20.657 1.00 82.94 188 VAL A CA 1
ATOM 1511 C C . VAL A 1 188 ? -57.498 -20.867 21.620 1.00 82.94 188 VAL A C 1
ATOM 1513 O O . VAL A 1 188 ? -58.014 -19.770 21.805 1.00 82.94 188 VAL A O 1
ATOM 1516 N N . ASN A 1 189 ? -57.901 -21.962 22.276 1.00 84.00 189 ASN A N 1
ATOM 1517 C CA . ASN A 1 189 ? -58.970 -21.917 23.278 1.00 84.00 189 ASN A CA 1
ATOM 1518 C C . ASN A 1 189 ? -58.594 -21.006 24.465 1.00 84.00 189 ASN A C 1
ATOM 1520 O O . ASN A 1 189 ? -59.453 -20.290 24.971 1.00 84.00 189 ASN A O 1
ATOM 1524 N N . ASP A 1 190 ? -57.337 -21.018 24.914 1.00 77.50 190 ASP A N 1
ATOM 1525 C CA . ASP A 1 190 ? -56.902 -20.203 26.054 1.00 77.50 190 ASP A CA 1
ATOM 1526 C C . ASP A 1 190 ? -56.746 -18.716 25.690 1.00 77.50 190 ASP A C 1
ATOM 1528 O O . ASP A 1 190 ? -57.095 -17.852 26.495 1.00 77.50 190 ASP A O 1
ATOM 1532 N N . LEU A 1 191 ? -56.327 -18.387 24.461 1.00 84.19 191 LEU A N 1
ATOM 1533 C CA . LEU A 1 191 ? -56.374 -17.013 23.937 1.00 84.19 191 LEU A CA 1
ATOM 1534 C C . LEU A 1 191 ? -57.823 -16.487 23.821 1.00 84.19 191 LEU A C 1
ATOM 1536 O O . LEU A 1 191 ? -58.073 -15.309 24.087 1.00 84.19 191 LEU A O 1
ATOM 1540 N N . ASP A 1 192 ? -58.771 -17.344 23.423 1.00 85.19 192 ASP A N 1
ATOM 1541 C CA . ASP A 1 192 ? -60.200 -17.012 23.271 1.00 85.19 192 ASP A CA 1
ATOM 1542 C C . ASP A 1 192 ? -60.847 -16.757 24.648 1.00 85.19 192 ASP A C 1
ATOM 1544 O O . ASP A 1 192 ? -61.424 -15.692 24.876 1.00 85.19 192 ASP A O 1
ATOM 1548 N N . LYS A 1 193 ? -60.631 -17.656 25.627 1.00 82.75 193 LYS A N 1
ATOM 1549 C CA . LYS A 1 193 ? -61.040 -17.463 27.038 1.00 82.75 193 LYS A CA 1
ATOM 1550 C C . LYS A 1 193 ? -60.519 -16.145 27.616 1.00 82.75 193 LYS A C 1
ATOM 1552 O O . LYS A 1 193 ? -61.284 -15.373 28.189 1.00 82.75 193 LYS A O 1
ATOM 1557 N N . ASN A 1 194 ? -59.232 -15.857 27.405 1.00 80.06 194 ASN A N 1
ATOM 1558 C CA . ASN A 1 194 ? -58.583 -14.634 27.878 1.00 80.06 194 ASN A CA 1
ATOM 1559 C C . ASN A 1 194 ? -59.004 -13.365 27.112 1.00 80.06 194 ASN A C 1
ATOM 1561 O O . ASN A 1 194 ? -58.462 -12.291 27.391 1.00 80.06 194 ASN A O 1
ATOM 1565 N N . LYS A 1 195 ? -59.932 -13.451 26.143 1.00 85.12 195 LYS A N 1
ATOM 1566 C CA . LYS A 1 195 ? -60.381 -12.342 25.276 1.00 85.12 195 LYS A CA 1
ATOM 1567 C C . LYS A 1 195 ? -59.210 -11.639 24.575 1.00 85.12 195 LYS A C 1
ATOM 1569 O O . LYS A 1 195 ? -59.133 -10.407 24.526 1.00 85.12 195 LYS A O 1
ATOM 1574 N N . GLN A 1 196 ? -58.231 -12.423 24.124 1.00 86.06 196 GLN A N 1
ATOM 1575 C CA . GLN A 1 196 ? -57.051 -11.960 23.380 1.00 86.06 196 GLN A CA 1
ATOM 1576 C C . GLN A 1 196 ? -57.232 -12.141 21.867 1.00 86.06 196 GLN A C 1
ATOM 1578 O O . GLN A 1 196 ? -56.608 -11.419 21.086 1.00 86.06 196 GLN A O 1
ATOM 1583 N N . ILE A 1 197 ? -58.121 -13.047 21.454 1.00 89.75 197 ILE A N 1
ATOM 1584 C CA . ILE A 1 197 ? -58.557 -13.238 20.067 1.00 89.75 197 ILE A CA 1
ATOM 1585 C C . ILE A 1 197 ? -60.085 -13.201 19.967 1.00 89.75 197 ILE A C 1
ATOM 1587 O O . ILE A 1 197 ? -60.783 -13.393 20.957 1.00 89.75 197 ILE A O 1
ATOM 1591 N N . GLU A 1 198 ? -60.587 -12.950 18.762 1.00 90.56 198 GLU A N 1
ATOM 1592 C CA . GLU A 1 198 ? -62.005 -12.951 18.386 1.00 90.56 198 GLU A CA 1
ATOM 1593 C C . GLU A 1 198 ? -62.156 -13.657 17.019 1.00 90.56 198 GLU A C 1
ATOM 1595 O O . GLU A 1 198 ? -61.181 -13.821 16.282 1.00 90.56 198 GLU A O 1
ATOM 1600 N N . LYS A 1 199 ? -63.362 -14.104 16.634 1.00 90.44 199 LYS A N 1
ATOM 1601 C CA . LYS A 1 199 ? -63.584 -14.721 15.307 1.00 90.44 199 LYS A CA 1
ATOM 1602 C C . LYS A 1 199 ? -63.579 -13.663 14.200 1.00 90.44 199 LYS A C 1
ATOM 1604 O O . LYS A 1 199 ? -64.441 -12.787 14.185 1.00 90.44 199 LYS A O 1
ATOM 1609 N N . SER A 1 200 ? -62.683 -13.801 13.223 1.00 86.75 200 SER A N 1
ATOM 1610 C CA . SER A 1 200 ? -62.586 -12.873 12.089 1.00 86.75 200 SER A CA 1
ATOM 1611 C C . SER A 1 200 ? -63.518 -13.256 10.938 1.00 86.75 200 SER A C 1
ATOM 1613 O O . SER A 1 200 ? -63.776 -14.434 10.680 1.00 86.75 200 SER A O 1
ATOM 1615 N N . ARG A 1 201 ? -63.977 -12.250 10.186 1.00 82.06 201 ARG A N 1
ATOM 1616 C CA . ARG A 1 201 ? -64.750 -12.412 8.937 1.00 82.06 201 ARG A CA 1
ATOM 1617 C C . ARG A 1 201 ? -64.048 -11.818 7.708 1.00 82.06 201 ARG A C 1
ATOM 1619 O O . ARG A 1 201 ? -64.643 -11.763 6.636 1.00 82.06 201 ARG A O 1
ATOM 1626 N N . LEU A 1 202 ? -62.816 -11.331 7.858 1.00 75.06 202 LEU A N 1
ATOM 1627 C CA . LEU A 1 202 ? -62.205 -10.408 6.900 1.00 75.06 202 LEU A CA 1
ATOM 1628 C C . LEU A 1 202 ? -61.242 -11.098 5.916 1.00 75.06 202 LEU A C 1
ATOM 1630 O O . LEU A 1 202 ? -60.969 -12.300 5.983 1.00 75.06 202 LEU A O 1
ATOM 1634 N N . ALA A 1 203 ? -60.800 -10.335 4.910 1.00 80.25 203 ALA A N 1
ATOM 1635 C CA . ALA A 1 203 ? -60.109 -10.874 3.737 1.00 80.25 203 ALA A CA 1
ATOM 1636 C C . ALA A 1 203 ? -58.735 -11.490 4.060 1.00 80.25 203 ALA A C 1
ATOM 1638 O O . ALA A 1 203 ? -58.348 -12.483 3.435 1.00 80.25 203 ALA A O 1
ATOM 1639 N N . TRP A 1 204 ? -58.025 -10.928 5.039 1.00 87.06 204 TRP A N 1
ATOM 1640 C CA . TRP A 1 204 ? -56.708 -11.382 5.481 1.00 87.06 204 TRP A CA 1
ATOM 1641 C C . TRP A 1 204 ? -56.774 -12.778 6.119 1.00 87.06 204 TRP A C 1
ATOM 1643 O O . TRP A 1 204 ? -57.739 -13.120 6.798 1.00 87.06 204 TRP A O 1
ATOM 1653 N N . ALA A 1 205 ? -55.751 -13.599 5.882 1.00 86.62 205 ALA A N 1
ATOM 1654 C CA . ALA A 1 205 ? -55.536 -14.844 6.613 1.00 86.62 205 ALA A CA 1
ATOM 1655 C C . ALA A 1 205 ? -54.059 -15.239 6.553 1.00 86.62 205 ALA A C 1
ATOM 1657 O O . ALA A 1 205 ? -53.523 -15.462 5.464 1.00 86.62 205 ALA A O 1
ATOM 1658 N N . PHE A 1 206 ? -53.420 -15.371 7.712 1.00 87.50 206 PHE A N 1
ATOM 1659 C CA . PHE A 1 206 ? -52.049 -15.855 7.857 1.00 87.50 206 PHE A CA 1
ATOM 1660 C C . PHE A 1 206 ? -52.023 -17.279 8.443 1.00 87.50 206 PHE A C 1
ATOM 1662 O O . PHE A 1 206 ? -52.896 -17.636 9.235 1.00 87.50 206 PHE A O 1
ATOM 1669 N N . PRO A 1 207 ? -51.055 -18.134 8.062 1.00 80.38 207 PRO A N 1
ATOM 1670 C CA . PRO A 1 207 ? -51.015 -19.510 8.534 1.00 80.38 207 PRO A CA 1
ATOM 1671 C C . PRO A 1 207 ? -50.302 -19.582 9.887 1.00 80.38 207 PRO A C 1
ATOM 1673 O O . PRO A 1 207 ? -49.178 -19.095 10.011 1.00 80.38 207 PRO A O 1
ATOM 1676 N N . VAL A 1 208 ? -50.897 -20.254 10.873 1.00 78.56 208 VAL A N 1
ATOM 1677 C CA . VAL A 1 208 ? -50.197 -20.550 12.132 1.00 78.56 208 VAL A CA 1
ATOM 1678 C C . VAL A 1 208 ? -49.049 -21.529 11.853 1.00 78.56 208 VAL A C 1
ATOM 1680 O O . VAL A 1 208 ? -49.173 -22.436 11.023 1.00 78.56 208 VAL A O 1
ATOM 1683 N N . ILE A 1 209 ? -47.913 -21.360 12.524 1.00 69.81 209 ILE A N 1
ATOM 1684 C CA . ILE A 1 209 ? -46.804 -22.318 12.486 1.00 69.81 209 ILE A CA 1
ATOM 1685 C C . ILE A 1 209 ? -46.544 -22.748 13.925 1.00 69.81 209 ILE A C 1
ATOM 1687 O O . ILE A 1 209 ? -46.205 -21.914 14.758 1.00 69.81 209 ILE A O 1
ATOM 1691 N N . MET A 1 210 ? -46.705 -24.041 14.204 1.00 65.94 210 MET A N 1
ATOM 1692 C CA . MET A 1 210 ? -46.246 -24.625 15.461 1.00 65.94 210 MET A CA 1
ATOM 1693 C C . MET A 1 210 ? -44.722 -24.718 15.389 1.00 65.94 210 MET A C 1
ATOM 1695 O O . MET A 1 210 ? -44.185 -25.424 14.533 1.00 65.94 210 MET A O 1
ATOM 1699 N N . VAL A 1 211 ? -44.036 -23.945 16.229 1.00 45.59 211 VAL A N 1
ATOM 1700 C CA . VAL A 1 211 ? -42.572 -23.862 16.272 1.00 45.59 211 VAL A CA 1
ATOM 1701 C C . VAL A 1 211 ? -42.097 -24.403 17.622 1.00 45.59 211 VAL A C 1
ATOM 1703 O O . VAL A 1 211 ? -42.386 -23.765 18.635 1.00 45.59 211 VAL A O 1
ATOM 1706 N N . PRO A 1 212 ? -41.360 -25.530 17.674 1.00 42.81 212 PRO A N 1
ATOM 1707 C CA . PRO A 1 212 ? -40.505 -25.810 18.823 1.00 42.81 212 PRO A CA 1
ATOM 1708 C C . PRO A 1 212 ? -39.412 -24.728 18.855 1.00 42.81 212 PRO A C 1
ATOM 1710 O O . PRO A 1 212 ? -38.697 -24.551 17.865 1.00 42.81 212 PRO A O 1
ATOM 1713 N N . LYS A 1 213 ? -39.342 -23.938 19.934 1.00 39.84 213 LYS A N 1
ATOM 1714 C CA . LYS A 1 213 ? -38.514 -22.717 19.986 1.00 39.84 213 LYS A CA 1
ATOM 1715 C C . LYS A 1 213 ? -37.020 -23.051 19.977 1.00 39.84 213 LYS A C 1
ATOM 1717 O O . LYS A 1 213 ? -36.528 -23.633 20.936 1.00 39.84 213 LYS A O 1
ATOM 1722 N N . ILE A 1 214 ? -36.293 -22.615 18.943 1.00 30.91 214 ILE A N 1
ATOM 1723 C CA . ILE A 1 214 ? -34.816 -22.708 18.842 1.00 30.91 214 ILE A CA 1
ATOM 1724 C C . ILE A 1 214 ? -34.268 -21.511 18.026 1.00 30.91 214 ILE A C 1
ATOM 1726 O O . ILE A 1 214 ? -33.444 -21.654 17.119 1.00 30.91 214 ILE A O 1
ATOM 1730 N N . ASP A 1 215 ? -34.801 -20.306 18.252 1.00 32.19 215 ASP A N 1
ATOM 1731 C CA . ASP A 1 215 ? -34.709 -19.221 17.266 1.00 32.19 215 ASP A CA 1
ATOM 1732 C C . ASP A 1 215 ? -34.572 -17.800 17.843 1.00 32.19 215 ASP A C 1
ATOM 1734 O O . ASP A 1 215 ? -35.403 -16.926 17.638 1.00 32.19 215 ASP A O 1
ATOM 1738 N N . GLY A 1 216 ? -33.421 -17.530 18.465 1.00 35.03 216 GLY A N 1
ATOM 1739 C CA . GLY A 1 216 ? -32.387 -16.621 17.924 1.00 35.03 216 GLY A CA 1
ATOM 1740 C C . GLY A 1 216 ? -32.749 -15.289 17.227 1.00 35.03 216 GLY A C 1
ATOM 1741 O O . GLY A 1 216 ? -31.940 -14.807 16.429 1.00 35.03 216 GLY A O 1
ATOM 1742 N N . THR A 1 217 ? -33.911 -14.672 17.461 1.00 28.81 217 THR A N 1
ATOM 1743 C CA . THR A 1 217 ? -34.290 -13.405 16.810 1.00 28.81 217 THR A CA 1
ATOM 1744 C C . THR A 1 217 ? -33.625 -12.185 17.451 1.00 28.81 217 THR A C 1
ATOM 1746 O O . THR A 1 217 ? -33.836 -11.894 18.625 1.00 28.81 217 THR A O 1
ATOM 1749 N N . LEU A 1 218 ? -32.886 -11.408 16.654 1.00 27.58 218 LEU A N 1
ATOM 1750 C CA . LEU A 1 218 ? -32.324 -10.111 17.049 1.00 27.58 218 LEU A CA 1
ATOM 1751 C C . LEU A 1 218 ? -33.315 -8.974 16.751 1.00 27.58 218 LEU A C 1
ATOM 1753 O O . LEU A 1 218 ? -33.776 -8.835 15.616 1.00 27.58 218 LEU A O 1
ATOM 1757 N N . ARG A 1 219 ? -33.598 -8.125 17.746 1.00 29.12 219 ARG A N 1
ATOM 1758 C CA . ARG A 1 219 ? -34.423 -6.908 17.611 1.00 29.12 219 ARG A CA 1
ATOM 1759 C C . ARG A 1 219 ? -33.546 -5.650 17.654 1.00 29.12 219 ARG A C 1
ATOM 1761 O O . ARG A 1 219 ? -32.420 -5.685 18.143 1.00 29.12 219 ARG A O 1
ATOM 1768 N N . LYS A 1 220 ? -34.045 -4.539 17.103 1.00 27.30 220 LYS A N 1
ATOM 1769 C CA . LYS A 1 220 ? -33.352 -3.240 17.072 1.00 27.30 220 LYS A CA 1
ATOM 1770 C C . LYS A 1 220 ? -33.968 -2.335 18.144 1.00 27.30 220 LYS A C 1
ATOM 1772 O O . LYS A 1 220 ? -35.164 -2.076 18.092 1.00 27.30 220 LYS A O 1
ATOM 1777 N N . VAL A 1 221 ? -33.160 -1.918 19.112 1.00 34.53 221 VAL A N 1
ATOM 1778 C CA . VAL A 1 221 ? -33.558 -1.328 20.410 1.00 34.53 221 VAL A CA 1
ATOM 1779 C C . VAL A 1 221 ? -32.492 -0.268 20.776 1.00 34.53 221 VAL A C 1
ATOM 1781 O O . VAL A 1 221 ? -31.419 -0.315 20.155 1.00 34.53 221 VAL A O 1
ATOM 1784 N N . PRO A 1 222 ? -32.718 0.690 21.704 1.00 41.75 222 PRO A N 1
ATOM 1785 C CA . PRO A 1 222 ? -31.650 1.487 22.326 1.00 41.75 222 PRO A CA 1
ATOM 1786 C C . PRO A 1 222 ? -30.384 0.677 22.645 1.00 41.75 222 PRO A C 1
ATOM 1788 O O . PRO A 1 222 ? -30.453 -0.531 22.899 1.00 41.75 222 PRO A O 1
ATOM 1791 N N . LEU A 1 223 ? -29.219 1.337 22.595 1.00 53.16 223 LEU A N 1
ATOM 1792 C CA . LEU A 1 223 ? -27.940 0.681 22.860 1.00 53.16 223 LEU A CA 1
ATOM 1793 C C . LEU A 1 223 ? -27.968 0.096 24.274 1.00 53.16 223 LEU A C 1
ATOM 1795 O O . LEU A 1 223 ? -28.073 0.820 25.256 1.00 53.16 223 LEU A O 1
ATOM 1799 N N . ILE A 1 224 ? -27.855 -1.231 24.354 1.00 67.81 224 ILE A N 1
ATOM 1800 C CA . ILE A 1 224 ? -27.826 -1.976 25.620 1.00 67.81 224 ILE A CA 1
ATOM 1801 C C . ILE A 1 224 ? -26.713 -1.435 26.533 1.00 67.81 224 ILE A C 1
ATOM 1803 O O . ILE A 1 224 ? -26.888 -1.379 27.742 1.00 67.81 224 ILE A O 1
ATOM 1807 N N . ASP A 1 225 ? -25.598 -0.991 25.948 1.00 66.50 225 ASP A N 1
ATOM 1808 C CA . ASP A 1 225 ? -24.473 -0.389 26.662 1.00 66.50 225 ASP A CA 1
ATOM 1809 C C . ASP A 1 225 ? -24.892 0.857 27.471 1.00 66.50 225 ASP A C 1
ATOM 1811 O O . ASP A 1 225 ? -24.660 0.879 28.678 1.00 66.50 225 ASP A O 1
ATOM 1815 N N . ASP A 1 226 ? -25.596 1.814 26.855 1.00 66.38 226 ASP A N 1
ATOM 1816 C CA . ASP A 1 226 ? -26.069 3.054 27.497 1.00 66.38 226 ASP A CA 1
ATOM 1817 C C . ASP A 1 226 ? -27.011 2.767 28.687 1.00 66.38 226 ASP A C 1
ATOM 1819 O O . ASP A 1 226 ? -26.974 3.445 29.714 1.00 66.38 226 ASP A O 1
ATOM 1823 N N . VAL A 1 227 ? -27.854 1.733 28.557 1.00 71.75 227 VAL A N 1
ATOM 1824 C CA . VAL A 1 227 ? -28.778 1.292 29.616 1.00 71.75 227 VAL A CA 1
ATOM 1825 C C . VAL A 1 227 ? -27.992 0.682 30.781 1.00 71.75 227 VAL A C 1
ATOM 1827 O O . VAL A 1 227 ? -28.195 1.067 31.930 1.00 71.75 227 VAL A O 1
ATOM 1830 N N . LEU A 1 228 ? -27.061 -0.236 30.498 1.00 76.88 228 LEU A N 1
ATOM 1831 C CA . LEU A 1 228 ? -26.251 -0.904 31.522 1.00 76.88 228 LEU A CA 1
ATOM 1832 C C . LEU A 1 228 ? -25.362 0.074 32.301 1.00 76.88 228 LEU A C 1
ATOM 1834 O O . LEU A 1 228 ? -25.214 -0.078 33.511 1.00 76.88 228 LEU A O 1
ATOM 1838 N N . GLU A 1 229 ? -24.775 1.066 31.628 1.00 75.50 229 GLU A N 1
ATOM 1839 C CA . GLU A 1 229 ? -23.904 2.070 32.255 1.00 75.50 229 GLU A CA 1
ATOM 1840 C C . GLU A 1 229 ? -24.645 2.940 33.274 1.00 75.50 229 GLU A C 1
ATOM 1842 O O . GLU A 1 229 ? -24.076 3.277 34.313 1.00 75.50 229 GLU A O 1
ATOM 1847 N N . LYS A 1 230 ? -25.921 3.256 33.016 1.00 77.19 230 LYS A N 1
ATOM 1848 C CA . LYS A 1 230 ? -26.760 4.018 33.948 1.00 77.19 230 LYS A CA 1
ATOM 1849 C C . LYS A 1 230 ? -27.185 3.198 35.170 1.00 77.19 230 LYS A C 1
ATOM 1851 O O . LYS A 1 230 ? -27.190 3.725 36.280 1.00 77.19 230 LYS A O 1
ATOM 1856 N N . VAL A 1 231 ? -27.517 1.918 34.976 1.00 81.38 231 VAL A N 1
ATOM 1857 C CA . VAL A 1 231 ? -27.887 1.006 36.075 1.00 81.38 231 VAL A CA 1
ATOM 1858 C C . VAL A 1 231 ? -26.679 0.695 36.970 1.00 81.38 231 VAL A C 1
ATOM 1860 O O . VAL A 1 231 ? -26.821 0.600 38.187 1.00 81.38 231 VAL A O 1
ATOM 1863 N N . ALA A 1 232 ? -25.484 0.537 36.394 1.00 80.88 232 ALA A N 1
ATOM 1864 C CA . ALA A 1 232 ? -24.290 0.098 37.115 1.00 80.88 232 ALA A CA 1
ATOM 1865 C C . ALA A 1 232 ? -23.867 1.022 38.276 1.00 80.88 232 ALA A C 1
ATOM 1867 O O . ALA A 1 232 ? -24.066 2.240 38.263 1.00 80.88 232 ALA A O 1
ATOM 1868 N N . GLY A 1 233 ? -23.226 0.426 39.286 1.00 78.19 233 GLY A N 1
ATOM 1869 C CA . GLY A 1 233 ? -22.673 1.139 40.442 1.00 78.19 233 GLY A CA 1
ATOM 1870 C C . GLY A 1 233 ? -23.695 1.736 41.405 1.00 78.19 233 GLY A C 1
ATOM 1871 O O . GLY A 1 233 ? -23.362 2.655 42.139 1.00 78.19 233 GLY A O 1
ATOM 1872 N N . ASN A 1 234 ? -24.925 1.228 41.398 1.00 85.75 234 ASN A N 1
ATOM 1873 C CA . ASN A 1 234 ? -25.864 1.375 42.507 1.00 85.75 234 ASN A CA 1
ATOM 1874 C C . ASN A 1 234 ? -25.693 0.201 43.493 1.00 85.75 234 ASN A C 1
ATOM 1876 O O . ASN A 1 234 ? -25.053 -0.807 43.164 1.00 85.75 234 ASN A O 1
ATOM 1880 N N . LYS A 1 235 ? -26.274 0.316 44.691 1.00 86.31 235 LYS A N 1
ATOM 1881 C CA . LYS A 1 235 ? -26.143 -0.694 45.757 1.00 86.31 235 LYS A CA 1
ATOM 1882 C C . LYS A 1 235 ? -27.272 -1.720 45.758 1.00 86.31 235 LYS A C 1
ATOM 1884 O O . LYS A 1 235 ? -27.041 -2.871 46.116 1.00 86.31 235 LYS A O 1
ATOM 1889 N N . ILE A 1 236 ? -28.477 -1.302 45.373 1.00 90.44 236 ILE A N 1
ATOM 1890 C CA . ILE A 1 236 ? -29.706 -2.086 45.522 1.00 90.44 236 ILE A CA 1
ATOM 1891 C C . ILE A 1 236 ? -30.458 -2.092 44.197 1.00 90.44 236 ILE A C 1
ATOM 1893 O O . ILE A 1 236 ? -30.653 -1.042 43.581 1.00 90.44 236 ILE A O 1
ATOM 1897 N N . TYR A 1 237 ? -30.895 -3.279 43.783 1.00 91.44 237 TYR A N 1
ATOM 1898 C CA . TYR A 1 237 ? -31.567 -3.526 42.517 1.00 91.44 237 TYR A CA 1
ATOM 1899 C C . TYR A 1 237 ? -32.874 -4.292 42.726 1.00 91.44 237 TYR A C 1
ATOM 1901 O O . TYR A 1 237 ? -32.951 -5.205 43.543 1.00 91.44 237 TYR A O 1
ATOM 1909 N N . SER A 1 238 ? -33.898 -3.966 41.944 1.00 92.06 238 SER A N 1
ATOM 1910 C CA . SER A 1 238 ? -35.073 -4.828 41.763 1.00 92.06 238 SER A CA 1
ATOM 1911 C C . SER A 1 238 ? -35.378 -4.953 40.276 1.00 92.06 238 SER A C 1
ATOM 1913 O O . SER A 1 238 ? -35.138 -4.013 39.519 1.00 92.06 238 SER A O 1
ATOM 1915 N N . THR A 1 239 ? -35.929 -6.088 39.860 1.00 90.31 239 THR A N 1
ATOM 1916 C CA . THR A 1 239 ? -36.420 -6.315 38.494 1.00 90.31 239 THR A CA 1
ATOM 1917 C C . THR A 1 239 ? -37.859 -6.800 38.525 1.00 90.31 239 THR A C 1
ATOM 1919 O O . THR A 1 239 ? -38.231 -7.580 39.400 1.00 90.31 239 THR A O 1
ATOM 1922 N N . ILE A 1 240 ? -38.673 -6.309 37.593 1.00 89.06 240 ILE A N 1
ATOM 1923 C CA . ILE A 1 240 ? -40.083 -6.673 37.448 1.00 89.06 240 ILE A CA 1
ATOM 1924 C C . ILE A 1 240 ? -40.316 -7.087 35.991 1.00 89.06 240 ILE A C 1
ATOM 1926 O O . ILE A 1 240 ? -40.117 -6.280 35.085 1.00 89.06 240 ILE A O 1
ATOM 1930 N N . ASP A 1 241 ? -40.742 -8.336 35.795 1.00 84.06 241 ASP A N 1
ATOM 1931 C CA . ASP A 1 241 ? -41.109 -8.926 34.497 1.00 84.06 241 ASP A CA 1
ATOM 1932 C C . ASP A 1 241 ? -42.607 -8.722 34.226 1.00 84.06 241 ASP A C 1
ATOM 1934 O O . ASP A 1 241 ? -43.447 -9.008 35.087 1.00 84.06 241 ASP A O 1
ATOM 1938 N N . LEU A 1 242 ? -42.973 -8.243 33.034 1.00 83.31 242 LEU A N 1
ATOM 1939 C CA . LEU A 1 242 ? -44.374 -8.011 32.666 1.00 83.31 242 LEU A CA 1
ATOM 1940 C C . LEU A 1 242 ? -45.042 -9.242 32.038 1.00 83.31 242 LEU A C 1
ATOM 1942 O O . LEU A 1 242 ? -44.588 -9.815 31.048 1.00 83.31 242 LEU A O 1
ATOM 1946 N N . ALA A 1 243 ? -46.212 -9.607 32.565 1.00 73.00 243 ALA A N 1
ATOM 1947 C CA . ALA A 1 243 ? -46.929 -10.830 32.223 1.00 73.00 243 ALA A CA 1
ATOM 1948 C C . ALA A 1 243 ? -47.424 -10.852 30.764 1.00 73.00 243 ALA A C 1
ATOM 1950 O O . ALA A 1 243 ? -48.541 -10.439 30.461 1.00 73.00 243 ALA A O 1
ATOM 1951 N N . SER A 1 244 ? -46.607 -11.379 29.847 1.00 68.38 244 SER A N 1
ATOM 1952 C CA . SER A 1 244 ? -46.917 -11.448 28.408 1.00 68.38 244 SER A CA 1
ATOM 1953 C C . SER A 1 244 ? -47.219 -10.071 27.800 1.00 68.38 244 SER A C 1
ATOM 1955 O O . SER A 1 244 ? -48.213 -9.915 27.090 1.00 68.38 244 SER A O 1
ATOM 1957 N N . GLY A 1 245 ? -46.368 -9.078 28.083 1.00 72.00 245 GLY A N 1
ATOM 1958 C CA . GLY A 1 245 ? -46.620 -7.647 27.863 1.00 72.00 245 GLY A CA 1
ATOM 1959 C C . GLY A 1 245 ? -47.380 -7.257 26.582 1.00 72.00 245 GLY A C 1
ATOM 1960 O O . GLY A 1 245 ? -48.337 -6.488 26.654 1.00 72.00 245 GLY A O 1
ATOM 1961 N N . PHE A 1 246 ? -47.032 -7.811 25.413 1.00 81.94 246 PHE A N 1
ATOM 1962 C CA . PHE A 1 246 ? -47.753 -7.530 24.159 1.00 81.94 246 PHE A CA 1
ATOM 1963 C C . PHE A 1 246 ? -49.262 -7.810 24.255 1.00 81.94 246 PHE A C 1
ATOM 1965 O O . PHE A 1 246 ? -50.071 -6.964 23.878 1.00 81.94 246 PHE A O 1
ATOM 1972 N N . PHE A 1 247 ? -49.664 -8.936 24.847 1.00 84.94 247 PHE A N 1
ATOM 1973 C CA . PHE A 1 247 ? -51.076 -9.300 24.986 1.00 84.94 247 PHE A CA 1
ATOM 1974 C C . PHE A 1 247 ? -51.848 -8.444 26.007 1.00 84.94 247 PHE A C 1
ATOM 1976 O O . PHE A 1 247 ? -53.062 -8.608 26.133 1.00 84.94 247 PHE A O 1
ATOM 1983 N N . GLN A 1 248 ? -51.183 -7.525 26.715 1.00 87.12 248 GLN A N 1
ATOM 1984 C CA . GLN A 1 248 ? -51.840 -6.530 27.566 1.00 87.12 248 GLN A CA 1
ATOM 1985 C C . GLN A 1 248 ? -52.239 -5.265 26.789 1.00 87.12 248 GLN A C 1
ATOM 1987 O O . GLN A 1 248 ? -53.109 -4.529 27.246 1.00 87.12 248 GLN A O 1
ATOM 1992 N N . ILE A 1 249 ? -51.645 -4.997 25.619 1.00 89.44 249 ILE A N 1
ATOM 1993 C CA . ILE A 1 249 ? -51.924 -3.790 24.822 1.00 89.44 249 ILE A CA 1
ATOM 1994 C C . ILE A 1 249 ? -53.134 -4.041 23.910 1.00 89.44 249 ILE A C 1
ATOM 1996 O O . ILE A 1 249 ? -53.044 -4.909 23.037 1.00 89.44 249 ILE A O 1
ATOM 2000 N N . PRO A 1 250 ? -54.248 -3.294 24.045 1.00 90.44 250 PRO A N 1
ATOM 2001 C CA . PRO A 1 250 ? -55.381 -3.399 23.130 1.00 90.44 250 PRO A CA 1
ATOM 2002 C C . PRO A 1 250 ? -55.003 -2.985 21.703 1.00 90.44 250 PRO A C 1
ATOM 2004 O O . PRO A 1 250 ? -54.310 -1.989 21.496 1.00 90.44 250 PRO A O 1
ATOM 2007 N N . LEU A 1 251 ? -55.498 -3.728 20.714 1.00 91.06 251 LEU A N 1
ATOM 2008 C CA . LEU A 1 251 ? -55.351 -3.383 19.304 1.00 91.06 251 LEU A CA 1
ATOM 2009 C C . LEU A 1 251 ? -56.604 -2.643 18.816 1.00 91.06 251 LEU A C 1
ATOM 2011 O O . LEU A 1 251 ? -57.730 -3.071 19.107 1.00 91.06 251 LEU A O 1
ATOM 2015 N N . ASP A 1 252 ? -56.408 -1.549 18.072 1.00 89.06 252 ASP A N 1
ATOM 2016 C CA . ASP A 1 252 ? -57.504 -0.782 17.476 1.00 89.06 252 ASP A CA 1
ATOM 2017 C C . ASP A 1 252 ? -58.423 -1.680 16.625 1.00 89.06 252 ASP A C 1
ATOM 2019 O O . ASP A 1 252 ? -57.957 -2.571 15.911 1.00 89.06 252 ASP A O 1
ATOM 2023 N N . LYS A 1 253 ? -59.736 -1.414 16.675 1.00 88.38 253 LYS A N 1
ATOM 2024 C CA . LYS A 1 253 ? -60.778 -2.228 16.032 1.00 88.38 253 LYS A CA 1
ATOM 2025 C C . LYS A 1 253 ? -60.595 -2.355 14.518 1.00 88.38 253 LYS A C 1
ATOM 2027 O O . LYS A 1 253 ? -60.816 -3.444 13.997 1.00 88.38 253 LYS A O 1
ATOM 2032 N N . ALA A 1 254 ? -60.181 -1.300 13.813 1.00 87.12 254 ALA A N 1
ATOM 2033 C CA . ALA A 1 254 ? -59.932 -1.380 12.370 1.00 87.12 254 ALA A CA 1
ATOM 2034 C C . ALA A 1 254 ? -58.644 -2.165 12.055 1.00 87.12 254 ALA A C 1
ATOM 2036 O O . ALA A 1 254 ? -58.533 -2.807 11.009 1.00 87.12 254 ALA A O 1
ATOM 2037 N N . SER A 1 255 ? -57.690 -2.164 12.988 1.00 90.88 255 SER A N 1
ATOM 2038 C CA . SER A 1 255 ? -56.398 -2.844 12.864 1.00 90.88 255 SER A CA 1
ATOM 2039 C C . SER A 1 255 ? -56.448 -4.353 13.155 1.00 90.88 255 SER A C 1
ATOM 2041 O O . SER A 1 255 ? -55.621 -5.091 12.614 1.00 90.88 255 SER A O 1
ATOM 2043 N N . ARG A 1 256 ? -57.419 -4.843 13.947 1.00 91.50 256 ARG A N 1
ATOM 2044 C CA . ARG A 1 256 ? -57.583 -6.280 14.294 1.00 91.50 256 ARG A CA 1
ATOM 2045 C C . ARG A 1 256 ? -57.601 -7.186 13.070 1.00 91.50 256 ARG A C 1
ATOM 2047 O O . ARG A 1 256 ? -56.833 -8.147 13.002 1.00 91.50 256 ARG A O 1
ATOM 2054 N N . ALA A 1 257 ? -58.373 -6.791 12.061 1.00 89.00 257 ALA A N 1
ATOM 2055 C CA . ALA A 1 257 ? -58.484 -7.422 10.747 1.00 89.00 257 ALA A CA 1
ATOM 2056 C C . ALA A 1 257 ? -57.141 -7.828 10.116 1.00 89.00 257 ALA A C 1
ATOM 2058 O O . ALA A 1 257 ? -57.038 -8.853 9.443 1.00 89.00 257 ALA A O 1
ATOM 2059 N N . LEU A 1 258 ? -56.102 -7.012 10.323 1.00 90.31 258 LEU A N 1
ATOM 2060 C CA . LEU A 1 258 ? -54.776 -7.171 9.723 1.00 90.31 258 LEU A CA 1
ATOM 2061 C C . LEU A 1 258 ? -53.934 -8.252 10.418 1.00 90.31 258 LEU A C 1
ATOM 2063 O O . LEU A 1 258 ? -52.849 -8.586 9.948 1.00 90.31 258 LEU A O 1
ATOM 2067 N N . THR A 1 259 ? -54.435 -8.813 11.520 1.00 91.06 259 THR A N 1
ATOM 2068 C CA . THR A 1 259 ? -53.796 -9.877 12.311 1.00 91.06 259 THR A CA 1
ATOM 2069 C C . THR A 1 259 ? -54.456 -11.246 12.127 1.00 91.06 259 THR A C 1
ATOM 2071 O O . THR A 1 259 ? -54.064 -12.208 12.786 1.00 91.06 259 THR A O 1
ATOM 2074 N N . ALA A 1 260 ? -55.452 -11.349 11.237 1.00 91.69 260 ALA A N 1
ATOM 2075 C CA . ALA A 1 260 ? -56.277 -12.541 11.093 1.00 91.69 260 ALA A CA 1
ATOM 2076 C C . ALA A 1 260 ? -55.468 -13.795 10.701 1.00 91.69 260 ALA A C 1
ATOM 2078 O O . ALA A 1 260 ? -54.765 -13.814 9.687 1.00 91.69 260 ALA A O 1
ATOM 2079 N N . PHE A 1 261 ? -55.597 -14.870 11.477 1.00 90.12 261 PHE A N 1
ATOM 2080 C CA . PHE A 1 261 ? -54.913 -16.147 11.300 1.00 90.12 261 PHE A CA 1
ATOM 2081 C C . PHE A 1 261 ? -55.901 -17.311 11.150 1.00 90.12 261 PHE A C 1
ATOM 2083 O O . PHE A 1 261 ? -56.996 -17.307 11.714 1.00 90.12 261 PHE A O 1
ATOM 2090 N N . ILE A 1 262 ? -55.519 -18.315 10.357 1.00 88.50 262 ILE A N 1
ATOM 2091 C CA . ILE A 1 262 ? -56.368 -19.469 10.029 1.00 88.50 262 ILE A CA 1
ATOM 2092 C C . ILE A 1 262 ? -55.943 -20.726 10.795 1.00 88.50 262 ILE A C 1
ATOM 2094 O O . ILE A 1 262 ? -54.765 -21.090 10.817 1.00 88.50 262 ILE A O 1
ATOM 2098 N N . THR A 1 263 ? -56.927 -21.402 11.386 1.00 85.81 263 THR A N 1
ATOM 2099 C CA . THR A 1 263 ? -56.807 -22.667 12.125 1.00 85.81 263 THR A CA 1
ATOM 2100 C C . THR A 1 263 ? -57.805 -23.695 11.569 1.00 85.81 263 THR A C 1
ATOM 2102 O O . THR A 1 263 ? -58.710 -23.319 10.817 1.00 85.81 263 THR A O 1
ATOM 2105 N N . PRO A 1 264 ? -57.704 -24.986 11.935 1.00 82.62 264 PRO A N 1
ATOM 2106 C CA . PRO A 1 264 ? -58.684 -25.997 11.527 1.00 82.62 264 PRO A CA 1
ATOM 2107 C C . PRO A 1 264 ? -60.122 -25.714 11.992 1.00 82.62 264 PRO A C 1
ATOM 2109 O O . PRO A 1 264 ? -61.063 -26.094 11.300 1.00 82.62 264 PRO A O 1
ATOM 2112 N N . LYS A 1 265 ? -60.316 -24.994 13.111 1.00 83.50 265 LYS A N 1
ATOM 2113 C CA . LYS A 1 265 ? -61.652 -24.591 13.596 1.00 83.50 265 LYS A CA 1
ATOM 2114 C C . LYS A 1 265 ? -62.188 -23.285 12.994 1.00 83.50 265 LYS A C 1
ATOM 2116 O O . LYS A 1 265 ? -63.368 -22.993 13.179 1.00 83.50 265 LYS A O 1
ATOM 2121 N N . GLY A 1 266 ? -61.368 -22.488 12.303 1.00 85.88 266 GLY A N 1
ATOM 2122 C CA . GLY A 1 266 ? -61.827 -21.254 11.660 1.00 85.88 266 GLY A CA 1
ATOM 2123 C C . GLY A 1 266 ? -60.779 -20.148 11.544 1.00 85.88 266 GLY A C 1
ATOM 2124 O O . GLY A 1 266 ? -59.580 -20.360 11.718 1.00 85.88 266 GLY A O 1
ATOM 2125 N N . LEU A 1 267 ? -61.258 -18.945 11.224 1.00 90.69 267 LEU A N 1
ATOM 2126 C CA . LEU A 1 267 ? -60.457 -17.726 11.124 1.00 90.69 267 LEU A CA 1
ATOM 2127 C C . LEU A 1 267 ? -60.638 -16.888 12.398 1.00 90.69 267 LEU A C 1
ATOM 2129 O O . LEU A 1 267 ? -61.765 -16.596 12.798 1.00 90.69 267 LEU A O 1
ATOM 2133 N N . TYR A 1 268 ? -59.530 -16.483 13.007 1.00 91.00 268 TYR A N 1
ATOM 2134 C CA . TYR A 1 268 ? -59.488 -15.687 14.233 1.00 91.00 268 TYR A CA 1
ATOM 2135 C C . TYR A 1 268 ? -58.627 -14.443 14.005 1.00 91.00 268 TYR A C 1
ATOM 2137 O O . TYR A 1 268 ? -57.728 -14.473 13.176 1.00 91.00 268 TYR A O 1
ATOM 2145 N N . GLU A 1 269 ? -58.880 -13.355 14.720 1.00 93.06 269 GLU A N 1
ATOM 2146 C CA . GLU A 1 269 ? -58.059 -12.137 14.734 1.00 93.06 269 GLU A CA 1
ATOM 2147 C C . GLU A 1 269 ? -57.725 -11.740 16.171 1.00 93.06 269 GLU A C 1
ATOM 2149 O O . GLU A 1 269 ? -58.446 -12.103 17.098 1.00 93.06 269 GLU A O 1
ATOM 2154 N N . TYR A 1 270 ? -56.622 -11.025 16.380 1.00 91.75 270 TYR A N 1
ATOM 2155 C CA . TYR A 1 270 ? -56.218 -10.592 17.713 1.00 91.75 270 TYR A CA 1
ATOM 2156 C C . TYR A 1 270 ? -56.920 -9.293 18.122 1.00 91.75 270 TYR A C 1
ATOM 2158 O O . TYR A 1 270 ? -56.933 -8.311 17.382 1.00 91.75 270 TYR A O 1
ATOM 2166 N N . ALA A 1 271 ? -57.448 -9.276 19.347 1.00 91.00 271 ALA A N 1
ATOM 2167 C CA . ALA A 1 271 ? -58.012 -8.093 20.001 1.00 91.00 271 ALA A CA 1
ATOM 2168 C C . ALA A 1 271 ? -56.951 -7.253 20.747 1.00 91.00 271 ALA A C 1
ATOM 2170 O O . ALA A 1 271 ? -57.219 -6.123 21.165 1.00 91.00 271 ALA A O 1
ATOM 2171 N N . VAL A 1 272 ? -55.753 -7.817 20.914 1.00 90.12 272 VAL A N 1
ATOM 2172 C CA . VAL A 1 272 ? -54.568 -7.258 21.589 1.00 90.12 272 VAL A CA 1
ATOM 2173 C C . VAL A 1 272 ? -53.357 -7.327 20.654 1.00 90.12 272 VAL A C 1
ATOM 2175 O O . VAL A 1 272 ? -53.452 -7.934 19.593 1.00 90.12 272 VAL A O 1
ATOM 2178 N N . ALA A 1 273 ? -52.212 -6.740 21.002 1.00 88.94 273 ALA A N 1
ATOM 2179 C CA . ALA A 1 273 ? -51.020 -6.823 20.156 1.00 88.94 273 ALA A CA 1
ATOM 2180 C C . ALA A 1 273 ? -50.469 -8.265 20.067 1.00 88.94 273 ALA A C 1
ATOM 2182 O O . ALA A 1 273 ? -49.991 -8.794 21.075 1.00 88.94 273 ALA A O 1
ATOM 2183 N N . PRO A 1 274 ? -50.475 -8.920 18.889 1.00 85.00 274 PRO A N 1
ATOM 2184 C CA . PRO A 1 274 ? -49.888 -10.244 18.754 1.00 85.00 274 PRO A CA 1
ATOM 2185 C C . PRO A 1 274 ? -48.359 -10.217 18.744 1.00 85.00 274 PRO A C 1
ATOM 2187 O O . PRO A 1 274 ? -47.715 -9.289 18.250 1.00 85.00 274 PRO A O 1
ATOM 2190 N N . MET A 1 275 ? -47.765 -11.321 19.190 1.00 77.56 275 MET A N 1
ATOM 2191 C CA . MET A 1 275 ? -46.352 -11.592 18.946 1.00 77.56 275 MET A CA 1
ATOM 2192 C C . MET A 1 275 ? -46.089 -11.764 17.438 1.00 77.56 275 MET A C 1
ATOM 2194 O O . MET A 1 275 ? -46.900 -12.331 16.710 1.00 77.56 275 MET A O 1
ATOM 2198 N N . GLY A 1 276 ? -44.932 -11.294 16.966 1.00 75.06 276 GLY A N 1
ATOM 2199 C CA . GLY A 1 276 ? -44.488 -11.452 15.574 1.00 75.06 276 GLY A CA 1
ATOM 2200 C C . GLY A 1 276 ? -44.751 -10.254 14.653 1.00 75.06 276 GLY A C 1
ATOM 2201 O O . GLY A 1 276 ? -44.092 -10.147 13.618 1.00 75.06 276 GLY A O 1
ATOM 2202 N N . LEU A 1 277 ? -45.617 -9.304 15.028 1.00 82.88 277 LEU A N 1
ATOM 2203 C CA . LEU A 1 277 ? -45.705 -8.020 14.323 1.00 82.88 277 LEU A CA 1
ATOM 2204 C C . LEU A 1 277 ? -44.445 -7.179 14.567 1.00 82.88 277 LEU A C 1
ATOM 2206 O O . LEU A 1 277 ? -43.995 -6.997 15.698 1.00 82.88 277 LEU A O 1
ATOM 2210 N N . SER A 1 278 ? -43.904 -6.597 13.496 1.00 78.88 278 SER A N 1
ATOM 2211 C CA . SER A 1 278 ? -42.694 -5.763 13.546 1.00 78.88 278 SER A CA 1
ATOM 2212 C C . SER A 1 278 ? -42.871 -4.463 14.338 1.00 78.88 278 SER A C 1
ATOM 2214 O O . SER A 1 278 ? -41.887 -3.923 14.842 1.00 78.88 278 SER A O 1
ATOM 2216 N N . SER A 1 279 ? -44.104 -3.965 14.463 1.00 83.06 279 SER A N 1
ATOM 2217 C CA . SER A 1 279 ? -44.438 -2.741 15.197 1.00 83.06 279 SER A CA 1
ATOM 2218 C C . SER A 1 279 ? -44.667 -2.954 16.696 1.00 83.06 279 SER A C 1
ATOM 2220 O O . SER A 1 279 ? -44.446 -2.013 17.458 1.00 83.06 279 SER A O 1
ATOM 2222 N N . SER A 1 280 ? -45.039 -4.159 17.152 1.00 83.00 280 SER A N 1
ATOM 2223 C CA . SER A 1 280 ? -45.431 -4.381 18.556 1.00 83.00 280 SER A CA 1
ATOM 2224 C C . SER A 1 280 ? -44.342 -4.027 19.574 1.00 83.00 280 SER A C 1
ATOM 2226 O O . SER A 1 280 ? -44.684 -3.370 20.553 1.00 83.00 280 SER A O 1
ATOM 2228 N N . PRO A 1 281 ? -43.043 -4.334 19.356 1.00 79.38 281 PRO A N 1
ATOM 2229 C CA . PRO A 1 281 ? -41.970 -3.890 20.252 1.00 79.38 281 PRO A CA 1
ATOM 2230 C C . PRO A 1 281 ? -41.898 -2.363 20.389 1.00 79.38 281 PRO A C 1
ATOM 2232 O O . PRO A 1 281 ? -41.717 -1.847 21.487 1.00 79.38 281 PRO A O 1
ATOM 2235 N N . GLY A 1 282 ? -42.087 -1.629 19.287 1.00 80.12 282 GLY A N 1
ATOM 2236 C CA . GLY A 1 282 ? -42.065 -0.166 19.295 1.00 80.12 282 GLY A CA 1
ATOM 2237 C C . GLY A 1 282 ? -43.266 0.440 20.020 1.00 80.12 282 GLY A C 1
ATOM 2238 O O . GLY A 1 282 ? -43.101 1.387 20.780 1.00 80.12 282 GLY A O 1
ATOM 2239 N N . VAL A 1 283 ? -44.466 -0.123 19.834 1.00 86.75 283 VAL A N 1
ATOM 2240 C CA . VAL A 1 283 ? -45.661 0.323 20.570 1.00 86.75 283 VAL A CA 1
ATOM 2241 C C . VAL A 1 283 ? -45.537 -0.001 22.057 1.00 86.75 283 VAL A C 1
ATOM 2243 O O . VAL A 1 283 ? -45.828 0.862 22.877 1.00 86.75 283 VAL A O 1
ATOM 2246 N N . PHE A 1 284 ? -45.032 -1.188 22.401 1.00 85.69 284 PHE A N 1
ATOM 2247 C CA . PHE A 1 284 ? -44.809 -1.589 23.788 1.00 85.69 284 PHE A CA 1
ATOM 2248 C C . PHE A 1 284 ? -43.837 -0.653 24.512 1.00 85.69 284 PHE A C 1
ATOM 2250 O O . PHE A 1 284 ? -44.150 -0.180 25.599 1.00 85.69 284 PHE A O 1
ATOM 2257 N N . GLN A 1 285 ? -42.718 -0.277 23.880 1.00 83.06 285 GLN A N 1
ATOM 2258 C CA . GLN A 1 285 ? -41.802 0.703 24.470 1.00 83.06 285 GLN A CA 1
ATOM 2259 C C . GLN A 1 285 ? -42.471 2.072 24.695 1.00 83.06 285 GLN A C 1
ATOM 2261 O O . GLN A 1 285 ? -42.160 2.720 25.686 1.00 83.06 285 GLN A O 1
ATOM 2266 N N . ARG A 1 286 ? -43.411 2.511 23.838 1.00 85.88 286 ARG A N 1
ATOM 2267 C CA . ARG A 1 286 ? -44.177 3.755 24.080 1.00 85.88 286 ARG A CA 1
ATOM 2268 C C . ARG A 1 286 ? -45.121 3.639 25.276 1.00 85.88 286 ARG A C 1
ATOM 2270 O O . ARG A 1 286 ? -45.230 4.597 26.023 1.00 85.88 286 ARG A O 1
ATOM 2277 N N . VAL A 1 287 ? -45.765 2.487 25.473 1.00 89.12 287 VAL A N 1
ATOM 2278 C CA . VAL A 1 287 ? -46.615 2.224 26.652 1.00 89.12 287 VAL A CA 1
ATOM 2279 C C . VAL A 1 287 ? -45.785 2.274 27.940 1.00 89.12 287 VAL A C 1
ATOM 2281 O O . VAL A 1 287 ? -46.186 2.908 28.914 1.00 89.12 287 VAL A O 1
ATOM 2284 N N . MET A 1 288 ? -44.595 1.666 27.931 1.00 88.06 288 MET A N 1
ATOM 2285 C CA . MET A 1 288 ? -43.647 1.759 29.048 1.00 88.06 288 MET A CA 1
ATOM 2286 C C . MET A 1 288 ? -43.172 3.199 29.287 1.00 88.06 288 MET A C 1
ATOM 2288 O O . MET A 1 288 ? -43.076 3.634 30.429 1.00 88.06 288 MET A O 1
ATOM 2292 N N . GLU A 1 289 ? -42.904 3.946 28.216 1.00 84.00 289 GLU A N 1
ATOM 2293 C CA . GLU A 1 289 ? -42.468 5.342 28.285 1.00 84.00 289 GLU A CA 1
ATOM 2294 C C . GLU A 1 289 ? -43.560 6.282 28.817 1.00 84.00 289 GLU A C 1
ATOM 2296 O O . GLU A 1 289 ? -43.256 7.154 29.619 1.00 84.00 289 GLU A O 1
ATOM 2301 N N . GLU A 1 290 ? -44.826 6.090 28.440 1.00 87.06 290 GLU A N 1
ATOM 2302 C CA . GLU A 1 290 ? -45.949 6.842 29.021 1.00 87.06 290 GLU A CA 1
ATOM 2303 C C . GLU A 1 290 ? -46.118 6.526 30.518 1.00 87.06 290 GLU A C 1
ATOM 2305 O O . GLU A 1 290 ? -46.415 7.410 31.314 1.00 87.06 290 GLU A O 1
ATOM 2310 N N . THR A 1 291 ? -45.880 5.272 30.917 1.00 88.81 291 THR A N 1
ATOM 2311 C CA . THR A 1 291 ? -46.072 4.826 32.307 1.00 88.81 291 THR A CA 1
ATOM 2312 C C . THR A 1 291 ? -44.920 5.251 33.239 1.00 88.81 291 THR A C 1
ATOM 2314 O O . THR A 1 291 ? -45.156 5.529 34.417 1.00 88.81 291 THR A O 1
ATOM 2317 N N . PHE A 1 292 ? -43.674 5.298 32.742 1.00 89.31 292 PHE A N 1
ATOM 2318 C CA . PHE A 1 292 ? -42.456 5.443 33.565 1.00 89.31 292 PHE A CA 1
ATOM 2319 C C . PHE A 1 292 ? -41.413 6.455 33.044 1.00 89.31 292 PHE A C 1
ATOM 2321 O O . PHE A 1 292 ? -40.328 6.554 33.619 1.00 89.31 292 PHE A O 1
ATOM 2328 N N . GLY A 1 293 ? -41.670 7.169 31.944 1.00 80.62 293 GLY A N 1
ATOM 2329 C CA . GLY A 1 293 ? -40.665 7.989 31.244 1.00 80.62 293 GLY A CA 1
ATOM 2330 C C . GLY A 1 293 ? -40.120 9.181 32.040 1.00 80.62 293 GLY A C 1
ATOM 2331 O O . GLY A 1 293 ? -38.986 9.607 31.826 1.00 80.62 293 GLY A O 1
ATOM 2332 N N . ASP A 1 294 ? -40.884 9.679 33.004 1.00 85.31 294 ASP A N 1
ATOM 2333 C CA . ASP A 1 294 ? -40.489 10.685 33.995 1.00 85.31 294 ASP A CA 1
ATOM 2334 C C . ASP A 1 294 ? -39.625 10.106 35.133 1.00 85.31 294 ASP A C 1
ATOM 2336 O O . ASP A 1 294 ? -38.783 10.809 35.684 1.00 85.31 294 ASP A O 1
ATOM 2340 N N . MET A 1 295 ? -39.739 8.808 35.437 1.00 87.12 295 MET A N 1
ATOM 2341 C CA . MET A 1 295 ? -38.958 8.120 36.484 1.00 87.12 295 MET A CA 1
ATOM 2342 C C . MET A 1 295 ? -37.566 7.647 36.019 1.00 87.12 295 MET A C 1
ATOM 2344 O O . MET A 1 295 ? -36.867 6.928 36.742 1.00 87.12 295 MET A O 1
ATOM 2348 N N . ARG A 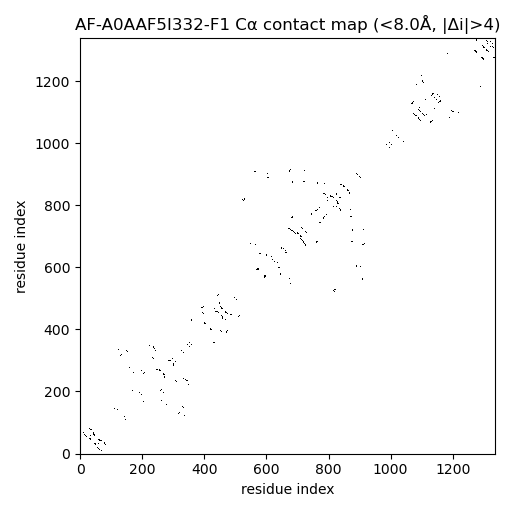1 296 ? -37.142 8.049 34.813 1.00 77.44 296 ARG A N 1
ATOM 2349 C CA . ARG A 1 296 ? -35.931 7.573 34.115 1.00 77.44 296 ARG A CA 1
ATOM 2350 C C . ARG A 1 296 ? -34.631 7.644 34.911 1.00 77.44 296 ARG A C 1
ATOM 2352 O O . ARG A 1 296 ? -33.656 7.017 34.498 1.00 77.44 296 ARG A O 1
ATOM 2359 N N . GLU A 1 297 ? -34.544 8.461 35.957 1.00 77.25 297 GLU A N 1
ATOM 2360 C CA . GLU A 1 297 ? -33.343 8.621 36.784 1.00 77.25 297 GLU A CA 1
ATOM 2361 C C . GLU A 1 297 ? -32.923 7.312 37.466 1.00 77.25 297 GLU A C 1
ATOM 2363 O O . GLU A 1 297 ? -31.761 6.925 37.354 1.00 77.25 297 GLU A O 1
ATOM 2368 N N . ASN A 1 298 ? -33.883 6.599 38.063 1.00 84.75 298 ASN A N 1
ATOM 2369 C CA . ASN A 1 298 ? -33.668 5.371 38.841 1.00 84.75 298 ASN A CA 1
ATOM 2370 C C . ASN A 1 298 ? -34.464 4.158 38.342 1.00 84.75 298 ASN A C 1
ATOM 2372 O O . ASN A 1 298 ? -34.352 3.067 38.905 1.00 84.75 298 ASN A O 1
ATOM 2376 N N . VAL A 1 299 ? -35.289 4.355 37.314 1.00 85.50 299 VAL A N 1
ATOM 2377 C CA . VAL A 1 299 ? -36.083 3.314 36.668 1.00 85.50 299 VAL A CA 1
ATOM 2378 C C . VAL A 1 299 ? -35.684 3.265 35.203 1.00 85.50 299 VAL A C 1
ATOM 2380 O O . VAL A 1 299 ? -35.710 4.277 34.506 1.00 85.50 299 VAL A O 1
ATOM 2383 N N . LEU A 1 300 ? -35.311 2.086 34.718 1.00 83.00 300 LEU A N 1
ATOM 2384 C CA . LEU A 1 300 ? -35.075 1.849 33.300 1.00 83.00 300 LEU A CA 1
ATOM 2385 C C . LEU A 1 300 ? -35.961 0.706 32.828 1.00 83.00 300 LEU A C 1
ATOM 2387 O O . LEU A 1 300 ? -36.077 -0.317 33.494 1.00 83.00 300 LEU A O 1
ATOM 2391 N N . VAL A 1 301 ? -36.586 0.893 31.668 1.00 79.56 301 VAL A N 1
ATOM 2392 C CA . VAL A 1 301 ? -37.511 -0.085 31.096 1.00 79.56 301 VAL A CA 1
ATOM 2393 C C . VAL A 1 301 ? -37.054 -0.450 29.695 1.00 79.56 301 VAL A C 1
ATOM 2395 O O . VAL A 1 301 ? -36.946 0.414 28.818 1.00 79.56 301 VAL A O 1
ATOM 2398 N N . TYR A 1 302 ? -36.770 -1.732 29.491 1.00 72.81 302 TYR A N 1
ATOM 2399 C CA . TYR A 1 302 ? -36.312 -2.282 28.223 1.00 72.81 302 TYR A CA 1
ATOM 2400 C C . TYR A 1 302 ? -37.278 -3.386 27.803 1.00 72.81 302 TYR A C 1
ATOM 2402 O O . TYR A 1 302 ? -37.155 -4.529 28.232 1.00 72.81 302 TYR A O 1
ATOM 2410 N N . PHE A 1 303 ? -38.262 -3.028 26.975 1.00 71.88 303 PHE A N 1
ATOM 2411 C CA . PHE A 1 303 ? -39.446 -3.863 26.766 1.00 71.88 303 PHE A CA 1
ATOM 2412 C C . PHE A 1 303 ? -40.043 -4.342 28.105 1.00 71.88 303 PHE A C 1
ATOM 2414 O O . PHE A 1 303 ? -40.380 -3.512 28.942 1.00 71.88 303 PHE A O 1
ATOM 2421 N N . ASP A 1 304 ? -40.224 -5.651 28.255 1.00 75.38 304 ASP A N 1
ATOM 2422 C CA . ASP A 1 304 ? -40.836 -6.364 29.372 1.00 75.38 304 ASP A CA 1
ATOM 2423 C C . ASP A 1 304 ? -40.015 -6.323 30.673 1.00 75.38 304 ASP A C 1
ATOM 2425 O O . ASP A 1 304 ? -40.613 -6.445 31.743 1.00 75.38 304 ASP A O 1
ATOM 2429 N N . ASP A 1 305 ? -38.701 -6.076 30.594 1.00 77.19 305 ASP A N 1
ATOM 2430 C CA . ASP A 1 305 ? -37.819 -5.955 31.758 1.00 77.19 305 ASP A CA 1
ATOM 2431 C C . ASP A 1 305 ? -37.831 -4.516 32.323 1.00 77.19 305 ASP A C 1
ATOM 2433 O O . ASP A 1 305 ? -37.244 -3.589 31.745 1.00 77.19 305 ASP A O 1
ATOM 2437 N N . ILE A 1 306 ? -38.438 -4.324 33.499 1.00 87.69 306 ILE A N 1
ATOM 2438 C CA . ILE A 1 306 ? -38.298 -3.103 34.311 1.00 87.69 306 ILE A CA 1
ATOM 2439 C C . ILE A 1 306 ? -37.177 -3.328 35.331 1.00 87.69 306 ILE A C 1
ATOM 2441 O O . ILE A 1 306 ? -37.250 -4.272 36.116 1.00 87.69 306 ILE A O 1
ATOM 2445 N N . ILE A 1 307 ? -36.177 -2.444 35.382 1.00 89.69 307 ILE A N 1
ATOM 2446 C CA . ILE A 1 307 ? -35.136 -2.434 36.419 1.00 89.69 307 ILE A CA 1
ATOM 2447 C C . ILE A 1 307 ? -35.174 -1.147 37.245 1.00 89.69 307 ILE A C 1
ATOM 2449 O O . ILE A 1 307 ? -35.273 -0.037 36.721 1.00 89.69 307 ILE A O 1
ATOM 2453 N N . ILE A 1 308 ? -35.074 -1.324 38.557 1.00 91.50 308 ILE A N 1
ATOM 2454 C CA . ILE A 1 308 ? -35.097 -0.287 39.588 1.00 91.50 308 ILE A CA 1
ATOM 2455 C C . ILE A 1 308 ? -33.733 -0.308 40.268 1.00 91.50 308 ILE A C 1
ATOM 2457 O O . ILE A 1 308 ? -33.254 -1.391 40.612 1.00 91.50 308 ILE A O 1
ATOM 2461 N N . PHE A 1 309 ? -33.113 0.850 40.482 1.00 91.19 309 PHE A N 1
ATOM 2462 C CA . PHE A 1 309 ? -31.796 0.943 41.114 1.00 91.19 309 PHE A CA 1
ATOM 2463 C C . PHE A 1 309 ? -31.664 2.178 42.012 1.00 91.19 309 PHE A C 1
ATOM 2465 O O . PHE A 1 309 ? -32.017 3.291 41.616 1.00 91.19 309 PHE A O 1
ATOM 2472 N N . SER A 1 310 ? -31.147 1.980 43.228 1.00 89.69 310 SER A N 1
ATOM 2473 C CA . SER A 1 310 ? -30.932 3.044 44.219 1.00 89.69 310 SER A CA 1
ATOM 2474 C C . SER A 1 310 ? -29.682 2.804 45.072 1.00 89.69 310 SER A C 1
ATOM 2476 O O . SER A 1 310 ? -29.148 1.694 45.151 1.00 89.69 310 SER A O 1
ATOM 2478 N N . GLU A 1 311 ? -29.232 3.860 45.748 1.00 86.19 311 GLU A N 1
ATOM 2479 C CA . GLU A 1 311 ? -28.118 3.816 46.703 1.00 86.19 311 GLU A CA 1
ATOM 2480 C C . GLU A 1 311 ? -28.556 3.406 48.119 1.00 86.19 311 GLU A C 1
ATOM 2482 O O . GLU A 1 311 ? -27.789 2.756 48.828 1.00 86.19 311 GLU A O 1
ATOM 2487 N N . THR A 1 312 ? -29.785 3.749 48.526 1.00 89.31 312 THR A N 1
ATOM 2488 C CA . THR A 1 312 ? -30.331 3.483 49.869 1.00 89.31 312 THR A CA 1
ATOM 2489 C C . THR A 1 312 ? -31.613 2.652 49.820 1.00 89.31 312 THR A C 1
ATOM 2491 O O . THR A 1 312 ? -32.381 2.712 48.856 1.00 89.31 312 THR A O 1
ATOM 2494 N N . ILE A 1 313 ? -31.851 1.871 50.882 1.00 88.69 313 ILE A N 1
ATOM 2495 C CA . ILE A 1 313 ? -33.021 0.987 51.017 1.00 88.69 313 ILE A CA 1
ATOM 2496 C C . ILE A 1 313 ? -34.328 1.790 50.968 1.00 88.69 313 ILE A C 1
ATOM 2498 O O . ILE A 1 313 ? -35.277 1.385 50.299 1.00 88.69 313 ILE A O 1
ATOM 2502 N N . ASP A 1 314 ? -34.391 2.939 51.641 1.00 90.00 314 ASP A N 1
ATOM 2503 C CA . ASP A 1 314 ? -35.624 3.725 51.755 1.00 90.00 314 ASP A CA 1
ATOM 2504 C C . ASP A 1 314 ? -36.030 4.387 50.437 1.00 90.00 314 ASP A C 1
ATOM 2506 O O . ASP A 1 314 ? -37.174 4.223 50.008 1.00 90.00 314 ASP A O 1
ATOM 2510 N N . ALA A 1 315 ? -35.078 4.997 49.720 1.00 89.69 315 ALA A N 1
ATOM 2511 C CA . ALA A 1 315 ? -35.327 5.527 48.379 1.00 89.69 315 ALA A CA 1
ATOM 2512 C C . ALA A 1 315 ? -35.751 4.421 47.394 1.00 89.69 315 ALA A C 1
ATOM 2514 O O . ALA A 1 315 ? -36.568 4.654 46.502 1.00 89.69 315 ALA A O 1
ATOM 2515 N N . HIS A 1 316 ? -35.235 3.196 47.562 1.00 92.19 316 HIS A N 1
ATOM 2516 C CA . HIS A 1 316 ? -35.638 2.051 46.743 1.00 92.19 316 HIS A CA 1
ATOM 2517 C C . HIS A 1 316 ? -37.079 1.608 47.022 1.00 92.19 316 HIS A C 1
ATOM 2519 O O . HIS A 1 316 ? -37.829 1.339 46.083 1.00 92.19 316 HIS A O 1
ATOM 2525 N N . LYS A 1 317 ? -37.490 1.571 48.299 1.00 91.44 317 LYS A N 1
ATOM 2526 C CA . LYS A 1 317 ? -38.868 1.242 48.713 1.00 91.44 317 LYS A CA 1
ATOM 2527 C C . LYS A 1 317 ? -39.878 2.274 48.203 1.00 91.44 317 LYS A C 1
ATOM 2529 O O . LYS A 1 317 ? -40.951 1.891 47.743 1.00 91.44 317 LYS A O 1
ATOM 2534 N N . GLU A 1 318 ? -39.540 3.561 48.241 1.00 91.38 318 GLU A N 1
ATOM 2535 C CA . GLU A 1 318 ? -40.389 4.632 47.705 1.00 91.38 318 GLU A CA 1
ATOM 2536 C C . GLU A 1 318 ? -40.623 4.472 46.192 1.00 91.38 318 GLU A C 1
ATOM 2538 O O . GLU A 1 318 ? -41.768 4.404 45.739 1.00 91.38 318 GLU A O 1
ATOM 2543 N N . LYS A 1 319 ? -39.543 4.300 45.419 1.00 91.00 319 LYS A N 1
ATOM 2544 C CA . LYS A 1 319 ? -39.601 4.089 43.962 1.00 91.00 319 LYS A CA 1
ATOM 2545 C C . LYS A 1 319 ? -40.361 2.818 43.585 1.00 91.00 319 LYS A C 1
ATOM 2547 O O . LYS A 1 319 ? -41.161 2.840 42.650 1.00 91.00 319 LYS A O 1
ATOM 2552 N N . LEU A 1 320 ? -40.157 1.724 44.325 1.00 92.19 320 LEU A N 1
ATOM 2553 C CA . LEU A 1 320 ? -40.885 0.469 44.122 1.00 92.19 320 LEU A CA 1
ATOM 2554 C C . LEU A 1 320 ? -42.396 0.646 44.345 1.00 92.19 320 LEU A C 1
ATOM 2556 O O . LEU A 1 320 ? -43.184 0.174 43.524 1.00 92.19 320 LEU A O 1
ATOM 2560 N N . ARG A 1 321 ? -42.806 1.367 45.400 1.00 93.56 321 ARG A N 1
ATOM 2561 C CA . ARG A 1 321 ? -44.223 1.674 45.661 1.00 93.56 321 ARG A CA 1
ATOM 2562 C C . ARG A 1 321 ? -44.845 2.478 44.519 1.00 93.56 321 ARG A C 1
ATOM 2564 O O . ARG A 1 321 ? -45.930 2.132 44.056 1.00 93.56 321 ARG A O 1
ATOM 2571 N N . GLU A 1 322 ? -44.163 3.517 44.038 1.00 92.75 322 GLU A N 1
ATOM 2572 C CA . GLU A 1 322 ? -44.663 4.344 42.933 1.00 92.75 322 GLU A CA 1
ATOM 2573 C C . GLU A 1 322 ? -44.776 3.547 41.618 1.00 92.75 322 GLU A C 1
ATOM 2575 O O . GLU A 1 322 ? -45.774 3.672 40.909 1.00 92.75 322 GLU A O 1
ATOM 2580 N N . ILE A 1 323 ? -43.837 2.637 41.329 1.00 92.00 323 ILE A N 1
ATOM 2581 C CA . ILE A 1 323 ? -43.937 1.730 40.173 1.00 92.00 323 ILE A CA 1
ATOM 2582 C C . ILE A 1 323 ? -45.144 0.793 40.288 1.00 92.00 323 ILE A C 1
ATOM 2584 O O . ILE A 1 323 ? -45.912 0.674 39.333 1.00 92.00 323 ILE A O 1
ATOM 2588 N N . LEU A 1 324 ? -45.355 0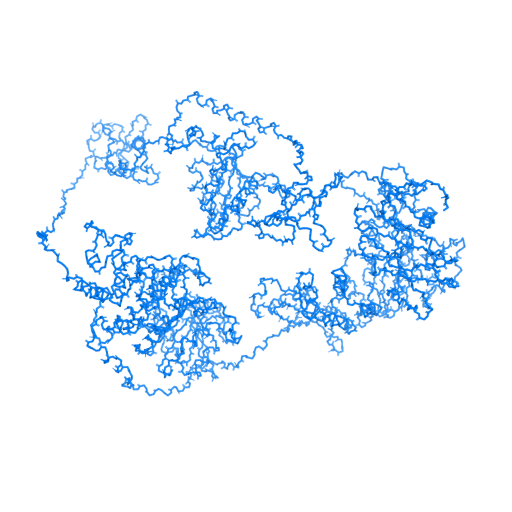.150 41.441 1.00 92.56 324 LEU A N 1
ATOM 2589 C CA . LEU A 1 324 ? -46.501 -0.744 41.649 1.00 92.56 324 LEU A CA 1
ATOM 2590 C C . LEU A 1 324 ? -47.837 0.013 41.545 1.00 92.56 324 LEU A C 1
ATOM 2592 O O . LEU A 1 324 ? -48.789 -0.473 40.928 1.00 92.56 324 LEU A O 1
ATOM 2596 N N . LYS A 1 325 ? -47.891 1.247 42.058 1.00 93.50 325 LYS A N 1
ATOM 2597 C CA . LYS A 1 325 ? -49.025 2.169 41.906 1.00 93.50 325 LYS A CA 1
ATOM 2598 C C . LYS A 1 325 ? -49.296 2.534 40.444 1.00 93.50 325 LYS A C 1
ATOM 2600 O O . LYS A 1 325 ? -50.458 2.536 40.035 1.00 93.50 325 LYS A O 1
ATOM 2605 N N . ARG A 1 326 ? -48.259 2.781 39.642 1.00 92.44 326 ARG A N 1
ATOM 2606 C CA . ARG A 1 326 ? -48.388 3.073 38.203 1.00 92.44 326 ARG A CA 1
ATOM 2607 C C . ARG A 1 326 ? -48.788 1.855 37.380 1.00 92.44 326 ARG A C 1
ATOM 2609 O O . ARG A 1 326 ? -49.661 1.983 36.528 1.00 92.44 326 ARG A O 1
ATOM 2616 N N . LEU A 1 327 ? -48.254 0.669 37.681 1.00 91.81 327 LEU A N 1
ATOM 2617 C CA . LEU A 1 327 ? -48.704 -0.590 37.074 1.00 91.81 327 LEU A CA 1
ATOM 2618 C C . LEU A 1 327 ? -50.195 -0.838 37.342 1.00 91.81 327 LEU A C 1
ATOM 2620 O O . LEU A 1 327 ? -50.947 -1.104 36.402 1.00 91.81 327 LEU A O 1
ATOM 2624 N N . ARG A 1 328 ? -50.646 -0.654 38.594 1.00 92.12 328 ARG A N 1
ATOM 2625 C CA . ARG A 1 328 ? -52.073 -0.690 38.960 1.00 92.12 328 ARG A CA 1
ATOM 2626 C C . ARG A 1 328 ? -52.887 0.324 38.150 1.00 92.12 328 ARG A C 1
ATOM 2628 O O . ARG A 1 328 ? -53.901 -0.052 37.569 1.00 92.12 328 ARG A O 1
ATOM 2635 N N . GLY A 1 329 ? -52.449 1.585 38.091 1.00 90.75 329 GLY A N 1
ATOM 2636 C CA . GLY A 1 329 ? -53.146 2.665 37.378 1.00 90.75 329 GLY A CA 1
ATOM 2637 C C . GLY A 1 329 ? -53.272 2.418 35.871 1.00 90.75 329 GLY A C 1
ATOM 2638 O O . GLY A 1 329 ? -54.360 2.527 35.310 1.00 90.75 329 GLY A O 1
ATOM 2639 N N . ALA A 1 330 ? -52.184 1.986 35.230 1.00 91.00 330 ALA A N 1
ATOM 2640 C CA . ALA A 1 330 ? -52.160 1.593 33.824 1.00 91.00 330 ALA A CA 1
ATOM 2641 C C . ALA A 1 330 ? -52.900 0.265 33.551 1.00 91.00 330 ALA A C 1
ATOM 2643 O O . ALA A 1 330 ? -53.149 -0.060 32.389 1.00 91.00 330 ALA A O 1
ATOM 2644 N N . ASN A 1 331 ? -53.258 -0.493 34.597 1.00 91.06 331 ASN A N 1
ATOM 2645 C CA . ASN A 1 331 ? -53.788 -1.861 34.555 1.00 91.06 331 ASN A CA 1
ATOM 2646 C C . ASN A 1 331 ? -52.874 -2.840 33.782 1.00 91.06 331 ASN A C 1
ATOM 2648 O O . ASN A 1 331 ? -53.338 -3.713 33.036 1.00 91.06 331 ASN A O 1
ATOM 2652 N N . LEU A 1 332 ? -51.566 -2.669 33.990 1.00 90.12 332 LEU A N 1
ATOM 2653 C CA . LEU A 1 332 ? -50.500 -3.562 33.545 1.00 90.12 332 LEU A CA 1
ATOM 2654 C C . LEU A 1 332 ? -50.172 -4.576 34.649 1.00 90.12 332 LEU A C 1
ATOM 2656 O O . LEU A 1 332 ? -50.188 -4.241 35.834 1.00 90.12 332 LEU A O 1
ATOM 2660 N N . LYS A 1 333 ? -49.866 -5.818 34.264 1.00 89.50 333 LYS A N 1
ATOM 2661 C CA . LYS A 1 333 ? -49.626 -6.931 35.195 1.00 89.50 333 LYS A CA 1
ATOM 2662 C C . LYS A 1 333 ? -48.192 -7.424 35.148 1.00 89.50 333 LYS A C 1
ATOM 2664 O O . LYS A 1 333 ? -47.662 -7.673 34.064 1.00 89.50 333 LYS A O 1
ATOM 2669 N N . ALA A 1 334 ? -47.612 -7.636 36.322 1.00 88.69 334 ALA A N 1
ATOM 2670 C CA . ALA A 1 334 ? -46.293 -8.231 36.507 1.00 88.69 334 ALA A CA 1
ATOM 2671 C C . ALA A 1 334 ? -46.385 -9.734 36.820 1.00 88.69 334 ALA A C 1
ATOM 2673 O O . ALA A 1 334 ? -47.411 -10.199 37.317 1.00 88.69 334 ALA A O 1
ATOM 2674 N N . LYS A 1 335 ? -45.313 -10.490 36.571 1.00 86.31 335 LYS A N 1
ATOM 2675 C CA . LYS A 1 335 ? -45.129 -11.852 37.091 1.00 86.31 335 LYS A CA 1
ATOM 2676 C C . LYS A 1 335 ? -44.291 -11.808 38.357 1.00 86.31 335 LYS A C 1
ATOM 2678 O O . LYS A 1 335 ? -43.087 -11.549 38.303 1.00 86.31 335 LYS A O 1
ATOM 2683 N N . LEU A 1 336 ? -44.906 -12.102 39.498 1.00 87.38 336 LEU A N 1
ATOM 2684 C CA . LEU A 1 336 ? -44.206 -12.172 40.778 1.00 87.38 336 LEU A CA 1
ATOM 2685 C C . LEU A 1 336 ? -43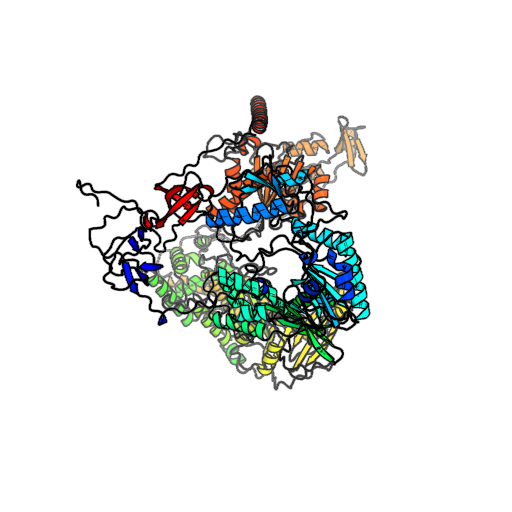.116 -13.256 40.768 1.00 87.38 336 LEU A C 1
ATOM 2687 O O . LEU A 1 336 ? -42.042 -13.031 41.314 1.00 87.38 336 LEU A O 1
ATOM 2691 N N . LYS A 1 337 ? -43.340 -14.390 40.084 1.00 82.88 337 LYS A N 1
ATOM 2692 C CA . LYS A 1 337 ? -42.366 -15.498 39.988 1.00 82.88 337 LYS A CA 1
ATOM 2693 C C . LYS A 1 337 ? -41.060 -15.109 39.279 1.00 82.88 337 LYS A C 1
ATOM 2695 O O . LYS A 1 337 ? -40.028 -15.719 39.532 1.00 82.88 337 LYS A O 1
ATOM 2700 N N . LYS A 1 338 ? -41.106 -14.115 38.383 1.00 81.00 338 LYS A N 1
ATOM 2701 C CA . LYS A 1 338 ? -39.951 -13.629 37.601 1.00 81.00 338 LYS A CA 1
ATOM 2702 C C . LYS A 1 338 ? -39.435 -12.264 38.058 1.00 81.00 338 LYS A C 1
ATOM 2704 O O . LYS A 1 338 ? -38.539 -11.713 37.431 1.00 81.00 338 LYS A O 1
ATOM 2709 N N . SER A 1 339 ? -39.997 -11.728 39.141 1.00 86.38 339 SER A N 1
ATOM 2710 C CA . SER A 1 339 ? -39.566 -10.464 39.733 1.00 86.38 339 SER A CA 1
ATOM 2711 C C . SER A 1 339 ? -38.623 -10.721 40.911 1.00 86.38 339 SER A C 1
ATOM 2713 O O . SER A 1 339 ? -38.934 -11.521 41.797 1.00 86.38 339 SER A O 1
ATOM 2715 N N . ASN A 1 340 ? -37.503 -9.999 40.945 1.00 88.75 340 ASN A N 1
ATOM 2716 C CA . ASN A 1 340 ? -36.536 -10.012 42.043 1.00 88.75 340 ASN A CA 1
ATOM 2717 C C . ASN A 1 340 ? -36.553 -8.667 42.773 1.00 88.75 340 ASN A C 1
ATOM 2719 O O . ASN A 1 340 ? -36.662 -7.617 42.135 1.00 88.75 340 ASN A O 1
ATOM 2723 N N . PHE A 1 341 ? -36.371 -8.671 44.095 1.00 90.19 341 PHE A N 1
ATOM 2724 C CA . PHE A 1 341 ? -36.485 -7.457 44.902 1.00 90.19 341 PHE A CA 1
ATOM 2725 C C . PHE A 1 341 ? -35.304 -7.250 45.856 1.00 90.19 341 PHE A C 1
ATOM 2727 O O . PHE A 1 341 ? -34.987 -8.125 46.653 1.00 90.19 341 PHE A O 1
ATOM 2734 N N . MET A 1 342 ? -34.731 -6.043 45.818 1.00 88.69 342 MET A N 1
ATOM 2735 C CA . MET A 1 342 ? -33.661 -5.552 46.702 1.00 88.69 342 MET A CA 1
ATOM 2736 C C . MET A 1 342 ? -32.370 -6.395 46.714 1.00 88.69 342 MET A C 1
ATOM 2738 O O . MET A 1 342 ? -31.659 -6.450 47.716 1.00 88.69 342 MET A O 1
ATOM 2742 N N . ASP A 1 343 ? -32.020 -6.997 45.578 1.00 88.38 343 ASP A N 1
ATOM 2743 C CA . ASP A 1 343 ? -30.751 -7.702 45.397 1.00 88.38 343 ASP A CA 1
ATOM 2744 C C . ASP A 1 343 ? -29.556 -6.727 45.325 1.00 88.38 343 ASP A C 1
ATOM 2746 O O . ASP A 1 343 ? -29.640 -5.647 44.739 1.00 88.38 343 ASP A O 1
ATOM 2750 N N . GLN A 1 344 ? -28.386 -7.147 45.822 1.00 86.81 344 GLN A N 1
ATOM 2751 C CA . GLN A 1 344 ? -27.104 -6.426 45.650 1.00 86.81 344 GLN A CA 1
ATOM 2752 C C . GLN A 1 344 ? -26.457 -6.638 44.264 1.00 86.81 344 GLN A C 1
ATOM 2754 O O . GLN A 1 344 ? -25.498 -5.958 43.884 1.00 86.81 344 GLN A O 1
ATOM 2759 N N . LYS A 1 345 ? -26.941 -7.631 43.512 1.00 87.88 345 LYS A N 1
ATOM 2760 C CA . LYS A 1 345 ? -26.480 -7.995 42.167 1.00 87.88 345 LYS A CA 1
ATOM 2761 C C . LYS A 1 345 ? -27.672 -8.495 41.360 1.00 87.88 345 LYS A C 1
ATOM 2763 O O . LYS A 1 345 ? -28.467 -9.265 41.884 1.00 87.88 345 LYS A O 1
ATOM 2768 N N . VAL A 1 346 ? -27.782 -8.125 40.092 1.00 87.69 346 VAL A N 1
ATOM 2769 C CA . VAL A 1 346 ? -28.947 -8.494 39.278 1.00 87.69 346 VAL A CA 1
ATOM 2770 C C . VAL A 1 346 ? -28.543 -8.928 37.876 1.00 87.69 346 VAL A C 1
ATOM 2772 O O . VAL A 1 346 ? -27.624 -8.370 37.270 1.00 87.69 346 VAL A O 1
ATOM 2775 N N . LYS A 1 347 ? -29.234 -9.945 37.357 1.00 84.81 347 LYS A N 1
ATOM 2776 C CA . LYS A 1 347 ? -29.102 -10.396 35.973 1.00 84.81 347 LYS A CA 1
ATOM 2777 C C . LYS A 1 347 ? -30.062 -9.577 35.109 1.00 84.81 347 LYS A C 1
ATOM 2779 O O . LYS A 1 347 ? -31.269 -9.713 35.240 1.00 84.81 347 LYS A O 1
ATOM 2784 N N . PHE A 1 348 ? -29.529 -8.718 34.241 1.00 81.25 348 PHE A N 1
ATOM 2785 C CA . PHE A 1 348 ? -30.318 -7.802 33.411 1.00 81.25 348 PHE A CA 1
ATOM 2786 C C . PHE A 1 348 ? -29.728 -7.709 32.001 1.00 81.25 348 PHE A C 1
ATOM 2788 O O . PHE A 1 348 ? -28.512 -7.587 31.835 1.00 81.25 348 PHE A O 1
ATOM 2795 N N . LEU A 1 349 ? -30.573 -7.855 30.971 1.00 74.88 349 LEU A N 1
ATOM 2796 C CA . LEU A 1 349 ? -30.174 -7.981 29.554 1.00 74.88 349 LEU A CA 1
ATOM 2797 C C . LEU A 1 349 ? -29.084 -9.057 29.318 1.00 74.88 349 LEU A C 1
ATOM 2799 O O . LEU A 1 349 ? -28.302 -9.026 28.363 1.00 74.88 349 LEU A O 1
ATOM 2803 N N . GLY A 1 350 ? -29.050 -10.044 30.221 1.00 71.25 350 GLY A N 1
ATOM 2804 C CA . GLY A 1 350 ? -28.057 -11.107 30.333 1.00 71.25 350 GLY A CA 1
ATOM 2805 C C . GLY A 1 350 ? -26.615 -10.618 30.512 1.00 71.25 350 GLY A C 1
ATOM 2806 O O . GLY A 1 350 ? -25.700 -11.170 29.891 1.00 71.25 350 GLY A O 1
ATOM 2807 N N . PHE A 1 351 ? -26.449 -9.598 31.352 1.00 81.56 351 PHE A N 1
ATOM 2808 C CA . PHE A 1 351 ? -25.233 -9.238 32.080 1.00 81.56 351 PHE A CA 1
ATOM 2809 C C . PHE A 1 351 ? -25.521 -9.285 33.583 1.00 81.56 351 PHE A C 1
ATOM 2811 O O . PHE A 1 351 ? -26.673 -9.178 33.997 1.00 81.56 351 PHE A O 1
ATOM 2818 N N . MET A 1 352 ? -24.480 -9.438 34.398 1.00 85.75 352 MET A N 1
ATOM 2819 C CA . MET A 1 352 ? -24.579 -9.420 35.855 1.00 85.75 352 MET A CA 1
ATOM 2820 C C . MET A 1 352 ? -24.115 -8.051 36.362 1.00 85.75 352 MET A C 1
ATOM 2822 O O . MET A 1 352 ? -22.918 -7.753 36.347 1.00 85.75 352 MET A O 1
ATOM 2826 N N . ILE A 1 353 ? -25.059 -7.213 36.786 1.00 86.94 353 ILE A N 1
ATOM 2827 C CA . ILE A 1 353 ? -24.804 -5.856 37.283 1.00 86.94 353 ILE A CA 1
ATOM 2828 C C . ILE A 1 353 ? -24.642 -5.895 38.802 1.00 86.94 353 ILE A C 1
ATOM 2830 O O . ILE A 1 353 ? -25.329 -6.655 39.482 1.00 86.94 353 ILE A O 1
ATOM 2834 N N . ARG A 1 354 ? -23.714 -5.096 39.331 1.00 87.25 354 ARG A N 1
ATOM 2835 C CA . ARG A 1 354 ? -23.451 -4.916 40.766 1.00 87.25 354 ARG A CA 1
ATOM 2836 C C . ARG A 1 354 ? -22.835 -3.540 41.033 1.00 87.25 354 ARG A C 1
ATOM 2838 O O . ARG A 1 354 ? -22.470 -2.826 40.099 1.00 87.25 354 ARG A O 1
ATOM 2845 N N . GLU A 1 355 ? -22.620 -3.214 42.304 1.00 84.31 355 GLU A N 1
ATOM 2846 C CA . GLU A 1 355 ? -21.906 -2.003 42.743 1.00 84.31 355 GLU A CA 1
ATOM 2847 C C . GLU A 1 355 ? -20.530 -1.832 42.059 1.00 84.31 355 GLU A C 1
ATOM 2849 O O . GLU A 1 355 ? -20.220 -0.778 41.515 1.00 84.31 355 GLU A O 1
ATOM 2854 N N . LYS A 1 356 ? -19.729 -2.902 41.955 1.00 79.12 356 LYS A N 1
ATOM 2855 C CA . LYS A 1 356 ? -18.419 -2.868 41.265 1.00 79.12 356 LYS A CA 1
ATOM 2856 C C . LYS A 1 356 ? -18.488 -2.760 39.728 1.00 79.12 356 LYS A C 1
ATOM 2858 O O . LYS A 1 356 ? -17.439 -2.742 39.088 1.00 79.12 356 LYS A O 1
ATOM 2863 N N . GLY A 1 357 ? -19.682 -2.715 39.127 1.00 83.44 357 GLY A N 1
ATOM 2864 C CA . GLY A 1 357 ? -19.881 -2.539 37.686 1.00 83.44 357 GLY A CA 1
ATOM 2865 C C . GLY A 1 357 ? -20.561 -3.719 36.977 1.00 83.44 357 GLY A C 1
ATOM 2866 O O . GLY A 1 357 ? -21.466 -4.351 37.521 1.00 83.44 357 GLY A O 1
ATOM 2867 N N . ILE A 1 358 ? -20.154 -3.985 35.732 1.00 85.38 358 ILE A N 1
ATOM 2868 C CA . ILE A 1 358 ? -20.834 -4.896 34.796 1.00 85.38 358 ILE A CA 1
ATOM 2869 C C . ILE A 1 358 ? -19.956 -6.128 34.518 1.00 85.38 358 ILE A C 1
ATOM 2871 O O . ILE A 1 358 ? -18.845 -6.001 34.002 1.00 85.38 358 ILE A O 1
ATOM 2875 N N . GLU A 1 359 ? -20.465 -7.327 34.804 1.00 86.06 359 GLU A N 1
ATOM 2876 C CA . GLU A 1 359 ? -19.839 -8.622 34.486 1.00 86.06 359 GLU A CA 1
ATOM 2877 C C . GLU A 1 359 ? -20.652 -9.354 33.394 1.00 86.06 359 GLU A C 1
ATOM 2879 O O . GLU A 1 359 ? -21.862 -9.149 33.252 1.00 86.06 359 GLU A O 1
ATOM 2884 N N . ILE A 1 360 ? -20.009 -10.222 32.604 1.00 83.50 360 ILE A N 1
ATOM 2885 C CA . ILE A 1 360 ? -20.738 -11.136 31.710 1.00 83.50 360 ILE A CA 1
ATOM 2886 C C . ILE A 1 360 ? -21.487 -12.158 32.570 1.00 83.50 360 ILE A C 1
ATOM 2888 O O . ILE A 1 360 ? -20.941 -12.690 33.532 1.00 83.50 360 ILE A O 1
ATOM 2892 N N . ASP A 1 361 ? -22.731 -12.463 32.211 1.00 82.25 361 ASP A N 1
ATOM 2893 C CA . ASP A 1 361 ? -23.468 -13.549 32.848 1.00 82.25 361 ASP A CA 1
ATOM 2894 C C . ASP A 1 361 ? -22.724 -14.895 32.714 1.00 82.25 361 ASP A C 1
ATOM 2896 O O . ASP A 1 361 ? -22.387 -15.339 31.609 1.00 82.25 361 ASP A O 1
ATOM 2900 N N . LYS A 1 362 ? -22.480 -15.553 33.853 1.00 80.88 362 LYS A N 1
ATOM 2901 C CA . LYS A 1 362 ? -21.709 -16.799 33.940 1.00 80.88 362 LYS A CA 1
ATOM 2902 C C . LYS A 1 362 ? -22.376 -17.947 33.192 1.00 80.88 362 LYS A C 1
ATOM 2904 O O . LYS A 1 362 ? -21.662 -18.776 32.634 1.00 80.88 362 LYS A O 1
ATOM 2909 N N . GLU A 1 363 ? -23.705 -17.966 33.100 1.00 78.38 363 GLU A N 1
ATOM 2910 C CA . GLU A 1 363 ? -24.436 -18.954 32.298 1.00 78.38 363 GLU A CA 1
ATOM 2911 C C . GLU A 1 363 ? -24.089 -18.820 30.804 1.00 78.38 363 GLU A C 1
ATOM 2913 O O . GLU A 1 363 ? -23.778 -19.811 30.141 1.00 78.38 363 GLU A O 1
ATOM 2918 N N . LYS A 1 364 ? -24.015 -17.589 30.275 1.00 76.75 364 LYS A N 1
ATOM 2919 C CA . LYS A 1 364 ? -23.559 -17.336 28.894 1.00 76.75 364 LYS A CA 1
ATOM 2920 C C . LYS A 1 364 ? -22.088 -17.702 28.689 1.00 76.75 364 LYS A C 1
ATOM 2922 O O . LYS A 1 364 ? -21.740 -18.241 27.639 1.00 76.75 364 LYS A O 1
ATOM 2927 N N . VAL A 1 365 ? -21.223 -17.441 29.673 1.00 79.19 365 VAL A N 1
ATOM 2928 C CA . VAL A 1 365 ? -19.807 -17.852 29.619 1.00 79.19 365 VAL A CA 1
ATOM 2929 C C . VAL A 1 365 ? -19.690 -19.380 29.578 1.00 79.19 365 VAL A C 1
ATOM 2931 O O . VAL A 1 365 ? -18.961 -19.906 28.739 1.00 79.19 365 VAL A O 1
ATOM 2934 N N . GLN A 1 366 ? -20.454 -20.103 30.403 1.00 80.31 366 GLN A N 1
ATOM 2935 C CA . GLN A 1 366 ? -20.502 -21.569 30.398 1.00 80.31 366 GLN A CA 1
ATOM 2936 C C . GLN A 1 366 ? -21.052 -22.131 29.080 1.00 80.31 366 GLN A C 1
ATOM 2938 O O . GLN A 1 366 ? -20.475 -23.075 28.540 1.00 80.31 366 GLN A O 1
ATOM 2943 N N . ALA A 1 367 ? -22.107 -21.532 28.518 1.00 79.38 367 ALA A N 1
ATOM 2944 C CA . ALA A 1 367 ? -22.634 -21.907 27.206 1.00 79.38 367 ALA A CA 1
ATOM 2945 C C . ALA A 1 367 ? -21.549 -21.802 26.120 1.00 79.38 367 ALA A C 1
ATOM 2947 O O . ALA A 1 367 ? -21.304 -22.756 25.380 1.00 79.38 367 ALA A O 1
ATOM 2948 N N . ILE A 1 368 ? -20.831 -20.674 26.073 1.00 78.25 368 ILE A N 1
ATOM 2949 C CA . ILE A 1 368 ? -19.736 -20.435 25.119 1.00 78.25 368 ILE A CA 1
ATOM 2950 C C . ILE A 1 368 ? -18.555 -21.383 25.376 1.00 78.25 368 ILE A C 1
ATOM 2952 O O . ILE A 1 368 ? -17.968 -21.899 24.423 1.00 78.25 368 ILE A O 1
ATOM 2956 N N . ALA A 1 369 ? -18.233 -21.678 26.639 1.00 79.44 369 ALA A N 1
ATOM 2957 C CA . ALA A 1 369 ? -17.217 -22.659 27.015 1.00 79.44 369 ALA A CA 1
ATOM 2958 C C . ALA A 1 369 ? -17.570 -24.083 26.536 1.00 79.44 369 ALA A C 1
ATOM 2960 O O . ALA A 1 369 ? -16.679 -24.806 26.086 1.00 79.44 369 ALA A O 1
ATOM 2961 N N . LYS A 1 370 ? -18.858 -24.455 26.532 1.00 82.50 370 LYS A N 1
ATOM 2962 C CA . LYS A 1 370 ? -19.366 -25.743 26.023 1.00 82.50 370 LYS A CA 1
ATOM 2963 C C . LYS A 1 370 ? -19.509 -25.814 24.494 1.00 82.50 370 LYS A C 1
ATOM 2965 O O . LYS A 1 370 ? -19.597 -26.916 23.957 1.00 82.50 370 LYS A O 1
ATOM 2970 N N . MET A 1 371 ? -19.493 -24.689 23.765 1.00 82.00 371 MET A N 1
ATOM 2971 C CA . MET A 1 371 ? -19.580 -24.710 22.294 1.00 82.00 371 MET A CA 1
ATOM 2972 C C . MET A 1 371 ? -18.449 -25.547 21.670 1.00 82.00 371 MET A C 1
ATOM 2974 O O . MET A 1 371 ? -17.283 -25.429 22.063 1.00 82.00 371 MET A O 1
ATOM 2978 N N . LYS A 1 372 ? -18.804 -26.354 20.662 1.00 82.81 372 LYS A N 1
ATOM 2979 C CA . LYS A 1 372 ? -17.877 -27.099 19.793 1.00 82.81 372 LYS A CA 1
ATOM 2980 C C . LYS A 1 372 ? -17.323 -26.190 18.687 1.00 82.81 372 LYS A C 1
ATOM 2982 O O . LYS A 1 372 ? -17.974 -25.210 18.306 1.00 82.81 372 LYS A O 1
ATOM 2987 N N . SER A 1 373 ? -16.132 -26.507 18.172 1.00 84.38 373 SER A N 1
ATOM 2988 C CA . SER A 1 373 ? -15.528 -25.779 17.048 1.00 84.38 373 SER A CA 1
ATOM 2989 C C . SER A 1 373 ? -16.454 -25.823 15.819 1.00 84.38 373 SER A C 1
ATOM 2991 O O . SER A 1 373 ? -16.972 -26.891 15.502 1.00 84.38 373 SER A O 1
ATOM 2993 N N . PRO A 1 374 ? -16.704 -24.690 15.134 1.00 84.12 374 PRO A N 1
ATOM 2994 C CA . PRO A 1 374 ? -17.661 -24.631 14.032 1.00 84.12 374 PRO A CA 1
ATOM 2995 C C . PRO A 1 374 ? -17.130 -25.347 12.783 1.00 84.12 374 PRO A C 1
ATOM 2997 O O . PRO A 1 374 ? -16.111 -24.941 12.224 1.00 84.12 374 PRO A O 1
ATOM 3000 N N . GLU A 1 375 ? -17.861 -26.350 12.301 1.00 81.56 375 GLU A N 1
ATOM 3001 C CA . GLU A 1 375 ? -17.524 -27.113 11.093 1.00 81.56 375 GLU A CA 1
ATOM 3002 C C . GLU A 1 375 ? -18.095 -26.448 9.829 1.00 81.56 375 GLU A C 1
ATOM 3004 O O . GLU A 1 375 ? -17.530 -26.557 8.738 1.00 81.56 375 GLU A O 1
ATOM 3009 N N . THR A 1 376 ? -19.201 -25.704 9.955 1.00 81.69 376 THR A N 1
ATOM 3010 C CA . THR A 1 376 ? -19.836 -25.011 8.826 1.00 81.69 376 THR A CA 1
ATOM 3011 C C . THR A 1 376 ? -19.739 -23.487 8.902 1.00 81.69 376 THR A C 1
ATOM 3013 O O . THR A 1 376 ? -19.727 -22.861 9.964 1.00 81.69 376 THR A O 1
ATOM 3016 N N . LYS A 1 377 ? -19.811 -22.827 7.733 1.00 82.81 377 LYS A N 1
ATOM 3017 C CA . LYS A 1 377 ? -19.949 -21.357 7.641 1.00 82.81 377 LYS A CA 1
ATOM 3018 C C . LYS A 1 377 ? -21.194 -20.812 8.367 1.00 82.81 377 LYS A C 1
ATOM 3020 O O . LYS A 1 377 ? -21.251 -19.604 8.603 1.00 82.81 377 LYS A O 1
ATOM 3025 N N . LYS A 1 378 ? -22.200 -21.643 8.681 1.00 76.62 378 LYS A N 1
ATOM 3026 C CA . LYS A 1 378 ? -23.384 -21.236 9.459 1.00 76.62 378 LYS A CA 1
ATOM 3027 C C . LYS A 1 378 ? -23.034 -21.170 10.947 1.00 76.62 378 LYS A C 1
ATOM 3029 O O . LYS A 1 378 ? -23.232 -20.113 11.542 1.00 76.62 378 LYS A O 1
ATOM 3034 N N . GLU A 1 379 ? -22.453 -22.232 11.510 1.00 82.38 379 GLU A N 1
ATOM 3035 C CA . GLU A 1 379 ? -21.970 -22.233 12.901 1.00 82.38 379 GLU A CA 1
ATOM 3036 C C . GLU A 1 379 ? -20.911 -21.151 13.123 1.00 82.38 379 GLU A C 1
ATOM 3038 O O . GLU A 1 379 ? -20.991 -20.405 14.092 1.00 82.38 379 GLU A O 1
ATOM 3043 N N . LEU A 1 380 ? -19.974 -20.975 12.186 1.00 86.06 380 LEU A N 1
ATOM 3044 C CA . LEU A 1 380 ? -18.936 -19.948 12.287 1.00 86.06 380 LEU A CA 1
ATOM 3045 C C . LEU A 1 380 ? -19.522 -18.528 12.371 1.00 86.06 380 LEU A C 1
ATOM 3047 O O . LEU A 1 380 ? -19.042 -17.704 13.148 1.00 86.06 380 LEU A O 1
ATOM 3051 N N . ARG A 1 381 ? -20.578 -18.227 11.599 1.00 83.94 381 ARG A N 1
ATOM 3052 C CA . ARG A 1 381 ? -21.298 -16.943 11.707 1.00 83.94 381 ARG A CA 1
ATOM 3053 C C . ARG A 1 381 ? -22.052 -16.815 13.026 1.00 83.94 381 ARG A C 1
ATOM 3055 O O . ARG A 1 381 ? -22.109 -15.712 13.556 1.00 83.94 381 ARG A O 1
ATOM 3062 N N . CYS A 1 382 ? -22.614 -17.907 13.541 1.00 80.50 382 CYS A N 1
ATOM 3063 C CA . CYS A 1 382 ? -23.267 -17.929 14.847 1.00 80.50 382 CYS A CA 1
ATOM 3064 C C . CYS A 1 382 ? -22.252 -17.620 15.962 1.00 80.50 382 CYS A C 1
ATOM 3066 O O . CYS A 1 382 ? -22.428 -16.648 16.693 1.00 80.50 382 CYS A O 1
ATOM 3068 N N . PHE A 1 383 ? -21.124 -18.334 15.998 1.00 86.81 383 PHE A N 1
ATOM 3069 C CA . PHE A 1 383 ? -20.036 -18.115 16.952 1.00 86.81 383 PHE A CA 1
ATOM 3070 C C . PHE A 1 383 ? -19.458 -16.690 16.883 1.00 86.81 383 PHE A C 1
ATOM 3072 O O . PHE A 1 383 ? -19.335 -16.019 17.909 1.00 86.81 383 PHE A O 1
ATOM 3079 N N . LEU A 1 384 ? -19.164 -16.176 15.681 1.00 86.81 384 LEU A N 1
ATOM 3080 C CA . LEU A 1 384 ? -18.706 -14.789 15.491 1.00 86.81 384 LEU A CA 1
ATOM 3081 C C . LEU A 1 384 ? -19.782 -13.740 15.832 1.00 86.81 384 LEU A C 1
ATOM 3083 O O . LEU A 1 384 ? -19.444 -12.593 16.120 1.00 86.81 384 LEU A O 1
ATOM 3087 N N . GLY A 1 385 ? -21.063 -14.116 15.805 1.00 78.00 385 GLY A N 1
ATOM 3088 C CA . GLY A 1 385 ? -22.181 -13.292 16.262 1.00 78.00 385 GLY A CA 1
ATOM 3089 C C . GLY A 1 385 ? -22.243 -13.204 17.786 1.00 78.00 385 GLY A C 1
ATOM 3090 O O . GLY A 1 385 ? -22.271 -12.101 18.327 1.00 78.00 385 GLY A O 1
ATOM 3091 N N . VAL A 1 386 ? -22.179 -14.347 18.477 1.00 78.75 386 VAL A N 1
ATOM 3092 C CA . VAL A 1 386 ? -22.186 -14.433 19.950 1.00 78.75 386 VAL A CA 1
ATOM 3093 C C . VAL A 1 386 ? -20.950 -13.752 20.548 1.00 78.75 386 VAL A C 1
ATOM 3095 O O . VAL A 1 386 ? -21.071 -12.843 21.368 1.00 78.75 386 VAL A O 1
ATOM 3098 N N . THR A 1 387 ? -19.752 -14.102 20.074 1.00 84.25 387 THR A N 1
ATOM 3099 C CA . THR A 1 387 ? -18.508 -13.433 20.505 1.00 84.25 387 THR A CA 1
ATOM 3100 C C . THR A 1 387 ? -18.457 -11.963 20.058 1.00 84.25 387 THR A C 1
ATOM 3102 O O . THR A 1 387 ? -17.866 -11.125 20.735 1.00 84.25 387 THR A O 1
ATOM 3105 N N . GLY A 1 388 ? -19.150 -11.617 18.967 1.00 80.31 388 GLY A N 1
ATOM 3106 C CA . GLY A 1 388 ? -19.316 -10.249 18.475 1.00 80.31 388 GLY A CA 1
ATOM 3107 C C . GLY A 1 388 ? -20.220 -9.369 19.343 1.00 80.31 388 GLY A C 1
ATOM 3108 O O . GLY A 1 388 ? -19.959 -8.170 19.438 1.00 80.31 388 GLY A O 1
ATOM 3109 N N . TYR A 1 389 ? -21.234 -9.944 19.997 1.00 75.06 389 TYR A N 1
ATOM 3110 C CA . TYR A 1 389 ? -22.065 -9.268 21.002 1.00 75.06 389 TYR A CA 1
ATOM 3111 C C . TYR A 1 389 ? -21.239 -8.930 22.252 1.00 75.06 389 TYR A C 1
ATOM 3113 O O . TYR A 1 389 ? -21.238 -7.792 22.714 1.00 75.06 389 TYR A O 1
ATOM 3121 N N . LEU A 1 390 ? -20.428 -9.881 22.726 1.00 78.50 390 LEU A N 1
ATOM 3122 C CA . LEU A 1 390 ? -19.567 -9.721 23.906 1.00 78.50 390 LEU A CA 1
ATOM 3123 C C . LEU A 1 390 ? -18.225 -9.018 23.620 1.00 78.50 390 LEU A C 1
ATOM 3125 O O . LEU A 1 390 ? -17.397 -8.870 24.519 1.00 78.50 390 LEU A O 1
ATOM 3129 N N . ARG A 1 391 ? -18.001 -8.530 22.391 1.00 81.75 391 ARG A N 1
ATOM 3130 C CA . ARG A 1 391 ? -16.713 -7.961 21.947 1.00 81.75 391 ARG A CA 1
ATOM 3131 C C . ARG A 1 391 ? -16.172 -6.831 22.824 1.00 81.75 391 ARG A C 1
ATOM 3133 O O . ARG A 1 391 ? -14.971 -6.585 22.772 1.00 81.75 391 ARG A O 1
ATOM 3140 N N . LYS A 1 392 ? -17.036 -6.119 23.567 1.00 75.19 392 LYS A N 1
ATOM 3141 C CA . LYS A 1 392 ? -16.609 -5.014 24.435 1.00 75.19 392 LYS A CA 1
ATOM 3142 C C . LYS A 1 392 ? -15.700 -5.508 25.558 1.00 75.19 392 LYS A C 1
ATOM 3144 O O . LYS A 1 392 ? -14.737 -4.822 25.848 1.00 75.19 392 LYS A O 1
ATOM 3149 N N . PHE A 1 393 ? -15.913 -6.719 26.076 1.00 80.62 393 PHE A N 1
ATOM 3150 C CA . PHE A 1 393 ? -15.093 -7.326 27.133 1.00 80.62 393 PHE A CA 1
ATOM 3151 C C . PHE A 1 393 ? -13.783 -7.953 26.619 1.00 80.62 393 PHE A C 1
ATOM 3153 O O . PHE A 1 393 ? -12.871 -8.217 27.397 1.00 80.62 393 PHE A O 1
ATOM 3160 N N . ILE A 1 394 ? -13.649 -8.182 25.305 1.00 81.50 394 ILE A N 1
ATOM 3161 C CA . ILE A 1 394 ? -12.487 -8.868 24.720 1.00 81.50 394 ILE A CA 1
ATOM 3162 C C . ILE A 1 394 ? -11.465 -7.848 24.204 1.00 81.50 394 ILE A C 1
ATOM 3164 O O . ILE A 1 394 ? -11.641 -7.234 23.143 1.00 81.50 394 ILE A O 1
ATOM 3168 N N . LYS A 1 395 ? -10.335 -7.717 24.908 1.00 78.44 395 LYS A N 1
ATOM 3169 C CA . LYS A 1 395 ? -9.210 -6.886 24.454 1.00 78.44 395 LYS A CA 1
ATOM 3170 C C . LYS A 1 395 ? -8.728 -7.342 23.076 1.00 78.44 395 LYS A C 1
ATOM 3172 O O . LYS A 1 395 ? -8.517 -8.529 22.832 1.00 78.44 395 LYS A O 1
ATOM 3177 N N . ASP A 1 396 ? -8.552 -6.379 22.174 1.00 75.88 396 ASP A N 1
ATOM 3178 C CA . ASP A 1 396 ? -8.187 -6.599 20.773 1.00 75.88 396 ASP A CA 1
ATOM 3179 C C . ASP A 1 396 ? -9.118 -7.574 20.008 1.00 75.88 396 ASP A C 1
ATOM 3181 O O . ASP A 1 396 ? -8.658 -8.221 19.066 1.00 75.88 396 ASP A O 1
ATOM 3185 N N . TYR A 1 397 ? -10.417 -7.674 20.350 1.00 86.00 397 TYR A N 1
ATOM 3186 C CA . TYR A 1 397 ? -11.378 -8.623 19.744 1.00 86.00 397 TYR A CA 1
ATOM 3187 C C . TYR A 1 397 ? -11.181 -8.864 18.242 1.00 86.00 397 TYR A C 1
ATOM 3189 O O . TYR A 1 397 ? -11.021 -9.999 17.807 1.00 86.00 397 TYR A O 1
ATOM 3197 N N . THR A 1 398 ? -11.133 -7.798 17.440 1.00 82.56 398 THR A N 1
ATOM 3198 C CA . THR A 1 398 ? -11.015 -7.897 15.978 1.00 82.56 398 THR A CA 1
ATOM 3199 C C . THR A 1 398 ? -9.678 -8.506 15.527 1.00 82.56 398 THR A C 1
ATOM 3201 O O . THR A 1 398 ? -9.625 -9.198 14.513 1.00 82.56 398 THR A O 1
ATOM 3204 N N . LYS A 1 399 ? -8.586 -8.272 16.263 1.00 81.56 399 LYS A N 1
ATOM 3205 C CA . LYS A 1 399 ? -7.256 -8.850 15.998 1.00 81.56 399 LYS A CA 1
ATOM 3206 C C . LYS A 1 399 ? -7.285 -10.351 16.253 1.00 81.56 399 LYS A C 1
ATOM 3208 O O . LYS A 1 399 ? -6.796 -11.109 15.420 1.00 81.56 399 LYS A O 1
ATOM 3213 N N . THR A 1 400 ? -7.919 -10.760 17.352 1.00 84.38 400 THR A N 1
ATOM 3214 C CA . THR A 1 400 ? -8.125 -12.169 17.694 1.00 84.38 400 THR A CA 1
ATOM 3215 C C . THR A 1 400 ? -9.068 -12.827 16.690 1.00 84.38 400 THR A C 1
ATOM 3217 O O . THR A 1 400 ? -8.660 -13.767 16.036 1.00 84.38 400 THR A O 1
ATOM 3220 N N . ALA A 1 401 ? -10.267 -12.296 16.446 1.00 86.69 401 ALA A N 1
ATOM 3221 C CA . ALA A 1 401 ? -11.265 -12.888 15.549 1.00 86.69 401 ALA A CA 1
ATOM 3222 C C . ALA A 1 401 ? -10.938 -12.804 14.038 1.00 86.69 401 ALA A C 1
ATOM 3224 O O . ALA A 1 401 ? -11.673 -13.363 13.219 1.00 86.69 401 ALA A O 1
ATOM 3225 N N . SER A 1 402 ? -9.861 -12.120 13.633 1.00 82.62 402 SER A N 1
ATOM 3226 C CA . SER A 1 402 ? -9.500 -11.909 12.220 1.00 82.62 402 SER A CA 1
ATOM 3227 C C . SER A 1 402 ? -9.312 -13.214 11.418 1.00 82.62 402 SER A C 1
ATOM 3229 O O . SER A 1 402 ? -9.949 -13.327 10.367 1.00 82.62 402 SER A O 1
ATOM 3231 N N . PRO A 1 403 ? -8.548 -14.234 11.875 1.00 83.19 403 PRO A N 1
ATOM 3232 C CA . PRO A 1 403 ? -8.410 -15.513 11.166 1.00 83.19 403 PRO A CA 1
ATOM 3233 C C . PRO A 1 403 ? -9.750 -16.224 10.935 1.00 83.19 403 PRO A C 1
ATOM 3235 O O . PRO A 1 403 ? -10.037 -16.636 9.815 1.00 83.19 403 PRO A O 1
ATOM 3238 N N . LEU A 1 404 ? -10.619 -16.278 11.951 1.00 86.50 404 LEU A N 1
ATOM 3239 C CA . LEU A 1 404 ? -11.964 -16.855 11.824 1.00 86.50 404 LEU A CA 1
ATOM 3240 C C . LEU A 1 404 ? -12.866 -16.035 10.890 1.00 86.50 404 LEU A C 1
ATOM 3242 O O . LEU A 1 404 ? -13.630 -16.593 10.109 1.00 86.50 404 LEU A O 1
ATOM 3246 N N . THR A 1 405 ? -12.745 -14.707 10.903 1.00 84.75 405 THR A N 1
ATOM 3247 C CA . THR A 1 405 ? -13.505 -13.833 9.996 1.00 84.75 405 THR A CA 1
ATOM 3248 C C . THR A 1 405 ? -13.095 -14.042 8.529 1.00 84.75 405 THR A C 1
ATOM 3250 O O . THR A 1 405 ? -13.950 -13.988 7.645 1.00 84.75 405 THR A O 1
ATOM 3253 N N . LYS A 1 406 ? -11.816 -14.339 8.240 1.00 79.69 406 LYS A N 1
ATOM 3254 C CA . LYS A 1 406 ? -11.332 -14.632 6.873 1.00 79.69 406 LYS A CA 1
ATOM 3255 C C . LYS A 1 406 ? -11.973 -15.888 6.270 1.00 79.69 406 LYS A C 1
ATOM 3257 O O . LYS A 1 406 ? -12.243 -15.886 5.067 1.00 79.69 406 LYS A O 1
ATOM 3262 N N . LEU A 1 407 ? -12.294 -16.906 7.072 1.00 82.12 407 LEU A N 1
ATOM 3263 C CA . LEU A 1 407 ? -12.972 -18.130 6.608 1.00 82.12 407 LEU A CA 1
ATOM 3264 C C . LEU A 1 407 ? -14.362 -17.862 6.000 1.00 82.12 407 LEU A C 1
ATOM 3266 O O . LEU A 1 407 ? -14.840 -18.624 5.158 1.00 82.12 407 LEU A O 1
ATOM 3270 N N . LEU A 1 408 ? -15.003 -16.736 6.340 1.00 81.56 408 LEU A N 1
ATOM 3271 C CA . LEU A 1 408 ? -16.244 -16.303 5.686 1.00 81.56 408 LEU A CA 1
ATOM 3272 C C . LEU A 1 408 ? -16.047 -15.942 4.199 1.00 81.56 408 LEU A C 1
ATOM 3274 O O . LEU A 1 408 ? -17.037 -15.844 3.475 1.00 81.56 408 LEU A O 1
ATOM 3278 N N . SER A 1 409 ? -14.797 -15.754 3.756 1.00 67.12 409 SER A N 1
ATOM 3279 C CA . SER A 1 409 ? -14.394 -15.258 2.430 1.00 67.12 409 SER A CA 1
ATOM 3280 C C . SER A 1 409 ? -13.564 -16.251 1.597 1.00 67.12 409 SER A C 1
ATOM 3282 O O . SER A 1 409 ? -12.809 -15.826 0.725 1.00 67.12 409 SER A O 1
ATOM 3284 N N . ASP A 1 410 ? -13.696 -17.557 1.869 1.00 61.47 410 ASP A N 1
ATOM 3285 C CA . ASP A 1 410 ? -13.047 -18.653 1.117 1.00 61.47 410 ASP A CA 1
ATOM 3286 C C . ASP A 1 410 ? -11.508 -18.590 1.105 1.00 61.47 410 ASP A C 1
ATOM 3288 O O . ASP A 1 410 ? -10.851 -18.868 0.102 1.00 61.47 410 ASP A O 1
ATOM 3292 N N . LYS A 1 411 ? -10.920 -18.209 2.247 1.00 56.31 411 LYS A N 1
ATOM 3293 C CA . LYS A 1 411 ? -9.470 -18.206 2.471 1.00 56.31 411 LYS A CA 1
ATOM 3294 C C . LYS A 1 411 ? -9.127 -19.002 3.717 1.00 56.31 411 LYS A C 1
ATOM 3296 O O . LYS A 1 411 ? -9.512 -18.605 4.815 1.00 56.31 411 LYS A O 1
ATOM 3301 N N . GLU A 1 412 ? -8.380 -20.081 3.532 1.00 57.12 412 GLU A N 1
ATOM 3302 C CA . GLU A 1 41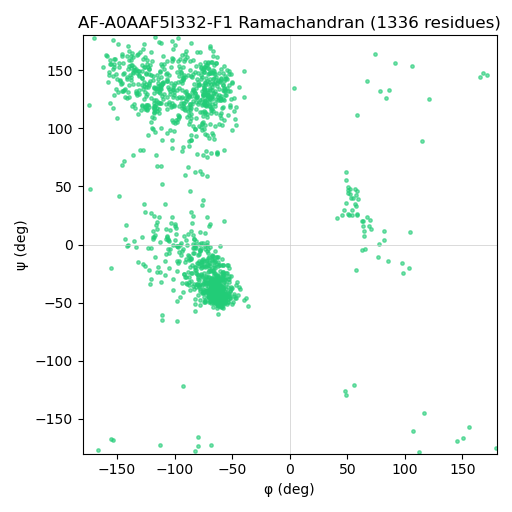2 ? -7.805 -20.866 4.620 1.00 57.12 412 GLU A CA 1
ATOM 3303 C C . GLU A 1 412 ? -6.640 -20.106 5.278 1.00 57.12 412 GLU A C 1
ATOM 3305 O O . GLU A 1 412 ? -5.878 -19.389 4.626 1.00 57.12 412 GLU A O 1
ATOM 3310 N N . ASP A 1 413 ? -6.522 -20.242 6.596 1.00 57.22 413 ASP A N 1
ATOM 3311 C CA . ASP A 1 413 ? -5.457 -19.678 7.435 1.00 57.22 413 ASP A CA 1
ATOM 3312 C C . ASP A 1 413 ? -5.095 -20.770 8.459 1.00 57.22 413 ASP A C 1
ATOM 3314 O O . ASP A 1 413 ? -5.993 -21.434 8.969 1.00 57.22 413 ASP A O 1
ATOM 3318 N N . GLN A 1 414 ? -3.824 -21.028 8.767 1.00 56.38 414 GLN A N 1
ATOM 3319 C CA . GLN A 1 414 ? -3.443 -22.187 9.605 1.00 56.38 414 GLN A CA 1
ATOM 3320 C C . GLN A 1 414 ? -3.781 -22.020 11.103 1.00 56.38 414 GLN A C 1
ATOM 3322 O O . GLN A 1 414 ? -3.579 -22.935 11.894 1.00 56.38 414 GLN A O 1
ATOM 3327 N N . LYS A 1 415 ? -4.295 -20.857 11.526 1.00 67.00 415 LYS A N 1
ATOM 3328 C CA . LYS A 1 415 ? -4.435 -20.479 12.949 1.00 67.00 415 LYS A CA 1
ATOM 3329 C C . LYS A 1 415 ? -5.860 -20.593 13.512 1.00 67.00 415 LYS A C 1
ATOM 3331 O O . LYS A 1 415 ? -6.155 -19.982 14.537 1.00 67.00 415 LYS A O 1
ATOM 3336 N N . GLN A 1 416 ? -6.750 -21.337 12.853 1.00 78.25 416 GLN A N 1
ATOM 3337 C CA . GLN A 1 416 ? -8.200 -21.350 13.124 1.00 78.25 416 GLN A CA 1
ATOM 3338 C C . GLN A 1 416 ? -8.550 -21.843 14.533 1.00 78.25 416 GLN A C 1
ATOM 3340 O O . GLN A 1 416 ? -9.101 -21.079 15.320 1.00 78.25 416 GLN A O 1
ATOM 3345 N N . GLU A 1 417 ? -8.178 -23.077 14.873 1.00 82.25 417 GLU A N 1
ATOM 3346 C CA . GLU A 1 417 ? -8.528 -23.712 16.153 1.00 82.25 417 GLU A CA 1
ATOM 3347 C C . GLU A 1 417 ? -7.889 -22.990 17.355 1.00 82.25 417 GLU A C 1
ATOM 3349 O O . GLU A 1 417 ? -8.546 -22.734 18.362 1.00 82.25 417 GLU A O 1
ATOM 3354 N N . ILE A 1 418 ? -6.635 -22.542 17.214 1.00 84.44 418 ILE A N 1
ATOM 3355 C CA . ILE A 1 418 ? -5.952 -21.704 18.217 1.00 84.44 418 ILE A CA 1
ATOM 3356 C C . ILE A 1 418 ? -6.714 -20.386 18.429 1.00 84.44 418 ILE A C 1
ATOM 3358 O O . ILE A 1 418 ? -6.858 -19.917 19.554 1.00 84.44 418 ILE A O 1
ATOM 3362 N N . THR A 1 419 ? -7.223 -19.783 17.351 1.00 85.06 419 THR A N 1
ATOM 3363 C CA . THR A 1 419 ? -8.020 -18.552 17.429 1.00 85.06 419 THR A CA 1
ATOM 3364 C C . THR A 1 419 ? -9.374 -18.789 18.095 1.00 85.06 419 THR A C 1
ATOM 3366 O O . THR A 1 419 ? -9.822 -17.954 18.879 1.00 85.06 419 THR A O 1
ATOM 3369 N N . TYR A 1 420 ? -10.017 -19.916 17.786 1.00 87.12 420 TYR A N 1
ATOM 3370 C CA . TYR A 1 420 ? -11.292 -20.324 18.363 1.00 87.12 420 TYR A CA 1
ATOM 3371 C C . TYR A 1 420 ? -11.192 -20.483 19.885 1.00 87.12 420 TYR A C 1
ATOM 3373 O O . TYR A 1 420 ? -11.926 -19.808 20.609 1.00 87.12 420 TYR A O 1
ATOM 3381 N N . ARG A 1 421 ? -10.218 -21.269 20.367 1.00 87.44 421 ARG A N 1
ATOM 3382 C CA . ARG A 1 421 ? -9.941 -21.431 21.807 1.00 87.44 421 ARG A CA 1
ATOM 3383 C C . ARG A 1 421 ? -9.640 -20.090 22.468 1.00 87.44 421 ARG A C 1
ATOM 3385 O O . ARG A 1 421 ? -10.362 -19.690 23.370 1.00 87.44 421 ARG A O 1
ATOM 3392 N N . ARG A 1 422 ? -8.725 -19.302 21.893 1.00 87.44 422 ARG A N 1
ATOM 3393 C CA . ARG A 1 422 ? -8.340 -17.990 22.436 1.00 87.44 422 ARG A CA 1
ATOM 3394 C C . ARG A 1 422 ? -9.499 -16.994 22.575 1.00 87.44 422 ARG A C 1
ATOM 3396 O O . ARG A 1 422 ? -9.417 -16.100 23.412 1.00 87.44 422 ARG A O 1
ATOM 3403 N N . LEU A 1 423 ? -10.558 -17.090 21.765 1.00 87.06 423 LEU A N 1
ATOM 3404 C CA . LEU A 1 423 ? -11.769 -16.280 21.963 1.00 87.06 423 LEU A CA 1
ATOM 3405 C C . LEU A 1 423 ? -12.640 -16.787 23.119 1.00 87.06 423 LEU A C 1
ATOM 3407 O O . LEU A 1 423 ? -13.234 -15.960 23.805 1.00 87.06 423 LEU A O 1
ATOM 3411 N N . LYS A 1 424 ? -12.702 -18.105 23.346 1.00 87.69 424 LYS A N 1
ATOM 3412 C CA . LYS A 1 424 ? -13.376 -18.705 24.509 1.00 87.69 424 LYS A CA 1
ATOM 3413 C C . LYS A 1 424 ? -12.638 -18.339 25.796 1.00 87.69 424 LYS A C 1
ATOM 3415 O O . LYS A 1 424 ? -13.255 -17.774 26.692 1.00 87.69 424 LYS A O 1
ATOM 3420 N N . ASP A 1 425 ? -11.322 -18.539 25.835 1.00 86.38 425 ASP A N 1
ATOM 3421 C CA . ASP A 1 425 ? -10.469 -18.230 26.992 1.00 86.38 425 ASP A CA 1
ATOM 3422 C C . ASP A 1 425 ? -10.632 -16.758 27.416 1.00 86.38 425 ASP A C 1
ATOM 3424 O O . ASP A 1 425 ? -10.907 -16.452 28.570 1.00 86.38 425 ASP A O 1
ATOM 3428 N N . ARG A 1 426 ? -10.611 -15.829 26.447 1.00 86.12 426 ARG A N 1
ATOM 3429 C CA . ARG A 1 426 ? -10.817 -14.387 26.682 1.00 86.12 426 ARG A CA 1
ATOM 3430 C C . ARG A 1 426 ? -12.213 -13.984 27.164 1.00 86.12 426 ARG A C 1
ATOM 3432 O O . ARG A 1 426 ? -12.362 -12.859 27.631 1.00 86.12 426 ARG A O 1
ATOM 3439 N N . LEU A 1 427 ? -13.220 -14.838 26.996 1.00 83.50 427 LEU A N 1
ATOM 3440 C CA . LEU A 1 427 ? -14.565 -14.625 27.536 1.00 83.50 427 LEU A CA 1
ATOM 3441 C C . LEU A 1 427 ? -14.733 -15.240 28.925 1.00 83.50 427 LEU A C 1
ATOM 3443 O O . LEU A 1 427 ? -15.522 -14.728 29.712 1.00 83.50 427 LEU A O 1
ATOM 3447 N N . ILE A 1 428 ? -13.975 -16.294 29.226 1.00 84.00 428 ILE A N 1
ATOM 3448 C CA . ILE A 1 428 ? -13.869 -16.880 30.566 1.00 84.00 428 ILE A CA 1
ATOM 3449 C C . ILE A 1 428 ? -13.083 -15.931 31.490 1.00 84.00 428 ILE A C 1
ATOM 3451 O O . ILE A 1 428 ? -13.502 -15.681 32.614 1.00 84.00 428 ILE A O 1
ATOM 3455 N N . GLU A 1 429 ? -12.002 -15.330 30.987 1.00 81.81 429 GLU A N 1
ATOM 3456 C CA . GLU A 1 429 ? -11.167 -14.324 31.669 1.00 81.81 429 GLU A CA 1
ATOM 3457 C C . GLU A 1 429 ? -11.699 -12.876 31.543 1.00 81.81 429 GLU A C 1
ATOM 3459 O O . GLU A 1 429 ? -10.938 -11.914 31.689 1.00 81.81 429 GLU A O 1
ATOM 3464 N N . ALA A 1 430 ? -12.974 -12.678 31.193 1.00 79.12 430 ALA A N 1
ATOM 3465 C CA . ALA A 1 430 ? -13.515 -11.340 30.949 1.00 79.12 430 ALA A CA 1
ATOM 3466 C C . ALA A 1 430 ? -13.485 -10.472 32.230 1.00 79.12 430 ALA A C 1
ATOM 3468 O O . ALA A 1 430 ? -14.048 -10.875 33.249 1.00 79.12 430 ALA A O 1
ATOM 3469 N N . PRO A 1 431 ? -12.870 -9.272 32.209 1.00 76.31 431 PRO A N 1
ATOM 3470 C CA . PRO A 1 431 ? -12.810 -8.412 33.386 1.00 76.31 431 PRO A CA 1
ATOM 3471 C C . PRO A 1 431 ? -14.167 -7.754 33.670 1.00 76.31 431 PRO A C 1
ATOM 3473 O O . PRO A 1 431 ? -14.942 -7.478 32.752 1.00 76.31 431 PRO A O 1
ATOM 3476 N N . ILE A 1 432 ? -14.417 -7.427 34.941 1.00 79.31 432 ILE A N 1
ATOM 3477 C CA . ILE A 1 432 ? -15.550 -6.580 35.342 1.00 79.31 432 ILE A CA 1
ATOM 3478 C C . ILE A 1 432 ? -15.307 -5.165 34.804 1.00 79.31 432 ILE A C 1
ATOM 3480 O O . ILE A 1 432 ? -14.236 -4.589 35.010 1.00 79.31 432 ILE A O 1
ATOM 3484 N N . PHE A 1 433 ? -16.295 -4.616 34.099 1.00 81.38 433 PHE A N 1
ATOM 3485 C CA . PHE A 1 433 ? -16.244 -3.266 33.542 1.00 81.38 433 PHE A CA 1
ATOM 3486 C C . PHE A 1 433 ? -16.741 -2.251 34.570 1.00 81.38 433 PHE A C 1
ATOM 3488 O O . PHE A 1 433 ? -17.831 -2.417 35.115 1.00 81.38 433 PHE A O 1
ATOM 3495 N N . GLY A 1 434 ? -15.945 -1.213 34.830 1.00 78.50 434 GLY A N 1
ATOM 3496 C CA . GLY A 1 434 ? -16.280 -0.164 35.795 1.00 78.50 434 GLY A CA 1
ATOM 3497 C C . GLY A 1 434 ? -17.380 0.771 35.287 1.00 78.50 434 GLY A C 1
ATOM 3498 O O . GLY A 1 434 ? -17.541 0.955 34.079 1.00 78.50 434 GLY A O 1
ATOM 3499 N N . LYS A 1 435 ? -18.122 1.392 36.213 1.00 79.56 435 LYS A N 1
ATOM 3500 C CA . LYS A 1 435 ? -19.046 2.490 35.888 1.00 79.56 435 LYS A CA 1
ATOM 3501 C C . LYS A 1 435 ? -18.232 3.699 35.394 1.00 79.56 435 LYS A C 1
ATOM 3503 O O . LYS A 1 435 ? -17.290 4.084 36.085 1.00 79.56 435 LYS A O 1
ATOM 3508 N N . PRO A 1 436 ? -18.571 4.323 34.252 1.00 79.88 436 PRO A N 1
ATOM 3509 C CA . PRO A 1 436 ? -17.921 5.558 33.828 1.00 79.88 436 PRO A CA 1
ATOM 3510 C C . PRO A 1 436 ? -18.304 6.709 34.770 1.00 79.88 436 PRO A C 1
ATOM 3512 O O . PRO A 1 436 ? -19.462 7.119 34.826 1.00 79.88 436 PRO A O 1
ATOM 3515 N N . ASN A 1 437 ? -17.330 7.266 35.487 1.00 81.25 437 ASN A N 1
ATOM 3516 C CA . ASN A 1 437 ? -17.507 8.490 36.260 1.00 81.25 437 ASN A CA 1
ATOM 3517 C C . ASN A 1 437 ? -17.372 9.705 35.315 1.00 81.25 437 ASN A C 1
ATOM 3519 O O . ASN A 1 437 ? -16.319 9.950 34.712 1.00 81.25 437 ASN A O 1
ATOM 3523 N N . LEU A 1 438 ? -18.458 10.471 35.165 1.00 78.81 438 LEU A N 1
ATOM 3524 C CA . LEU A 1 438 ? -18.514 11.628 34.266 1.00 78.81 438 LEU A CA 1
ATOM 3525 C C . LEU A 1 438 ? -17.914 12.920 34.848 1.00 78.81 438 LEU A C 1
ATOM 3527 O O . LEU A 1 438 ? -17.786 13.888 34.106 1.00 78.81 438 LEU A O 1
ATOM 3531 N N . GLU A 1 439 ? -17.346 12.896 36.048 1.00 79.69 439 GLU A N 1
ATOM 3532 C CA . GLU A 1 439 ? -16.617 14.023 36.655 1.00 79.69 439 GLU A CA 1
ATOM 3533 C C . GLU A 1 439 ? -15.089 13.856 36.559 1.00 79.69 439 GLU A C 1
ATOM 3535 O O . GLU A 1 439 ? -14.360 14.832 36.408 1.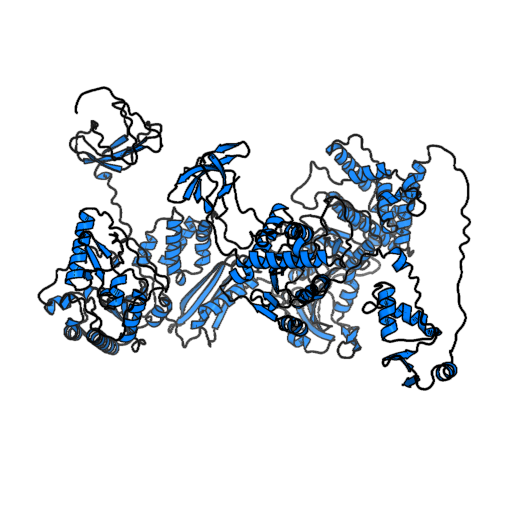00 79.69 439 GLU A O 1
ATOM 3540 N N . ARG A 1 440 ? -14.585 12.614 36.547 1.00 83.25 440 ARG A N 1
ATOM 3541 C CA . ARG A 1 440 ? -13.141 12.304 36.470 1.00 83.25 440 ARG A CA 1
ATOM 3542 C C . ARG A 1 440 ? -12.603 12.227 35.037 1.00 83.25 440 ARG A C 1
ATOM 3544 O O . ARG A 1 440 ? -13.349 11.964 34.094 1.00 83.25 440 ARG A O 1
ATOM 3551 N N . ASN A 1 441 ? -11.296 12.410 34.847 1.00 84.50 441 ASN A N 1
ATOM 3552 C CA . ASN A 1 441 ? -10.655 12.244 33.533 1.00 84.50 441 ASN A CA 1
ATOM 3553 C C . ASN A 1 441 ? -10.679 10.775 33.059 1.00 84.50 441 ASN A C 1
ATOM 3555 O O . ASN A 1 441 ? -10.974 9.857 33.827 1.00 84.50 441 ASN A O 1
ATOM 3559 N N . PHE A 1 442 ? -10.381 10.561 31.775 1.00 89.06 442 PHE A N 1
ATOM 3560 C CA . PHE A 1 442 ? -10.283 9.234 31.159 1.00 89.06 442 PHE A CA 1
ATOM 3561 C C . PHE A 1 442 ? -8.901 9.018 30.537 1.00 89.06 442 PHE A C 1
ATOM 3563 O O . PHE A 1 442 ? -8.275 9.953 30.042 1.00 89.06 442 PHE A O 1
ATOM 3570 N N . ILE A 1 443 ? -8.472 7.759 30.486 1.00 89.88 443 ILE A N 1
ATOM 3571 C CA . ILE A 1 443 ? -7.212 7.331 29.876 1.00 89.88 443 ILE A CA 1
ATOM 3572 C C . ILE A 1 443 ? -7.525 6.442 28.663 1.00 89.88 443 ILE A C 1
ATOM 3574 O O . ILE A 1 443 ? -8.331 5.515 28.739 1.00 89.88 443 ILE A O 1
ATOM 3578 N N . ILE A 1 444 ? -6.888 6.700 27.520 1.00 90.56 444 ILE A N 1
ATOM 3579 C CA . ILE A 1 444 ? -7.059 5.929 26.281 1.00 90.56 444 ILE A CA 1
ATOM 3580 C C . ILE A 1 444 ? -5.736 5.260 25.906 1.00 90.56 444 ILE A C 1
ATOM 3582 O O . ILE A 1 444 ? -4.756 5.925 25.583 1.00 90.56 444 ILE A O 1
ATOM 3586 N N . HIS A 1 445 ? -5.711 3.929 25.848 1.00 88.88 445 HIS A N 1
ATOM 3587 C CA . HIS A 1 445 ? -4.584 3.176 25.285 1.00 88.88 445 HIS A CA 1
ATOM 3588 C C . HIS A 1 445 ? -4.918 2.732 23.858 1.00 88.88 445 HIS A C 1
ATOM 3590 O O . HIS A 1 445 ? -5.979 2.158 23.629 1.00 88.88 445 HIS A O 1
ATOM 3596 N N . THR A 1 446 ? -4.016 2.955 22.902 1.00 88.19 446 THR A N 1
ATOM 3597 C CA . THR A 1 446 ? -4.175 2.630 21.470 1.00 88.19 446 THR A CA 1
ATOM 3598 C C . THR A 1 446 ? -3.037 1.739 20.960 1.00 88.19 446 THR A C 1
ATOM 3600 O O . THR A 1 446 ? -1.904 1.818 21.439 1.00 88.19 446 THR A O 1
ATOM 3603 N N . ASP A 1 447 ? -3.347 0.859 20.004 1.00 84.38 447 ASP A N 1
ATOM 3604 C CA . ASP A 1 447 ? -2.395 -0.060 19.359 1.00 84.38 447 ASP A CA 1
ATOM 3605 C C . ASP A 1 447 ? -2.792 -0.235 17.880 1.00 84.38 447 ASP A C 1
ATOM 3607 O O . ASP A 1 447 ? -3.967 -0.471 17.559 1.00 84.38 447 ASP A O 1
ATOM 3611 N N . ALA A 1 448 ? -1.830 -0.113 16.963 1.00 84.94 448 ALA A N 1
ATOM 3612 C CA . ALA A 1 448 ? -2.028 -0.374 15.546 1.00 84.94 448 ALA A CA 1
ATOM 3613 C C . ALA A 1 448 ? -1.156 -1.526 15.032 1.00 84.94 448 ALA A C 1
ATOM 3615 O O . ALA A 1 448 ? 0.052 -1.612 15.231 1.00 84.94 448 ALA A O 1
ATOM 3616 N N . SER A 1 449 ? -1.781 -2.401 14.248 1.00 81.94 449 SER A N 1
ATOM 3617 C CA . SER A 1 449 ? -1.117 -3.495 13.537 1.00 81.94 449 SER A CA 1
ATOM 3618 C C . SER A 1 449 ? -1.260 -3.332 12.022 1.00 81.94 449 SER A C 1
ATOM 3620 O O . SER A 1 449 ? -1.912 -2.408 11.531 1.00 81.94 449 SER A O 1
ATOM 3622 N N . GLN A 1 450 ? -0.679 -4.247 11.241 1.00 78.56 450 GLN A N 1
ATOM 3623 C CA . GLN A 1 450 ? -0.779 -4.176 9.780 1.00 78.56 450 GLN A CA 1
ATOM 3624 C C . GLN A 1 450 ? -2.224 -4.271 9.255 1.00 78.56 450 GLN A C 1
ATOM 3626 O O . GLN A 1 450 ? -2.530 -3.632 8.244 1.00 78.56 450 GLN A O 1
ATOM 3631 N N . ASP A 1 451 ? -3.096 -5.003 9.960 1.00 78.50 451 ASP A N 1
ATOM 3632 C CA . ASP A 1 451 ? -4.461 -5.342 9.535 1.00 78.50 451 ASP A CA 1
ATOM 3633 C C . ASP A 1 451 ? -5.578 -4.738 10.403 1.00 78.50 451 ASP A C 1
ATOM 3635 O O . ASP A 1 451 ? -6.715 -4.636 9.940 1.00 78.50 451 ASP A O 1
ATOM 3639 N N . VAL A 1 452 ? -5.290 -4.392 11.661 1.00 82.75 452 VAL A N 1
ATOM 3640 C CA . VAL A 1 452 ? -6.281 -4.049 12.700 1.00 82.75 452 VAL A CA 1
ATOM 3641 C C . VAL A 1 452 ? -5.768 -2.901 13.567 1.00 82.75 452 VAL A C 1
ATOM 3643 O O . VAL A 1 452 ? -4.580 -2.857 13.882 1.00 82.75 452 VAL A O 1
ATOM 3646 N N . ILE A 1 453 ? -6.676 -2.025 13.991 1.00 89.69 453 ILE A N 1
ATOM 3647 C CA . ILE A 1 453 ? -6.453 -1.028 15.050 1.00 89.69 453 ILE A CA 1
ATOM 3648 C C . ILE A 1 453 ? -7.361 -1.324 16.244 1.00 89.69 453 ILE A C 1
ATOM 3650 O O . ILE A 1 453 ? -8.497 -1.783 16.060 1.00 89.69 453 ILE A O 1
ATOM 3654 N N . SER A 1 454 ? -6.882 -1.051 17.452 1.00 86.94 454 SER A N 1
ATOM 3655 C CA . SER A 1 454 ? -7.641 -1.197 18.695 1.00 86.94 454 SER A CA 1
ATOM 3656 C C . SER A 1 454 ? -7.385 -0.045 19.661 1.00 86.94 454 SER A C 1
ATOM 3658 O O . SER A 1 454 ? -6.388 0.674 19.559 1.00 86.94 454 SER A O 1
ATOM 3660 N N . ALA A 1 455 ? -8.329 0.145 20.581 1.00 88.81 455 ALA A N 1
ATOM 3661 C CA . ALA A 1 455 ? -8.160 1.023 21.723 1.00 88.81 455 ALA A CA 1
ATOM 3662 C C . ALA A 1 455 ? -8.936 0.516 22.946 1.00 88.81 455 ALA A C 1
ATOM 3664 O O . ALA A 1 455 ? -9.928 -0.209 22.826 1.00 88.81 455 ALA A O 1
ATOM 3665 N N . VAL A 1 456 ? -8.474 0.927 24.120 1.00 88.62 456 VAL A N 1
ATOM 3666 C CA . VAL A 1 456 ? -9.049 0.634 25.433 1.00 88.62 456 VAL A CA 1
ATOM 3667 C C . VAL A 1 456 ? -9.292 1.959 26.145 1.00 88.62 456 VAL A C 1
ATOM 3669 O O . VAL A 1 456 ? -8.386 2.789 26.181 1.00 88.62 456 VAL A O 1
ATOM 3672 N N . LEU A 1 457 ? -10.493 2.138 26.693 1.00 89.56 457 LEU A N 1
ATOM 3673 C CA . LEU A 1 457 ? -10.839 3.235 27.591 1.00 89.56 457 LEU A CA 1
ATOM 3674 C C . LEU A 1 457 ? -10.698 2.750 29.037 1.00 89.56 457 LEU A C 1
ATOM 3676 O O . LEU A 1 457 ? -11.256 1.708 29.400 1.00 89.56 457 LEU A O 1
ATOM 3680 N N . LEU A 1 458 ? -9.941 3.503 29.825 1.00 89.38 458 LEU A N 1
ATOM 3681 C CA . LEU A 1 458 ? -9.609 3.256 31.222 1.00 89.38 458 LEU A CA 1
ATOM 3682 C C . LEU A 1 458 ? -10.012 4.467 32.071 1.00 89.38 458 LEU A C 1
ATOM 3684 O O . LEU A 1 458 ? -10.060 5.594 31.571 1.00 89.38 458 LEU A O 1
ATOM 3688 N N . GLN A 1 459 ? -10.257 4.233 33.355 1.00 88.00 459 GLN A N 1
ATOM 3689 C CA . GLN A 1 459 ? -10.463 5.275 34.358 1.00 88.00 459 GLN A CA 1
ATOM 3690 C C . GLN A 1 459 ? -10.004 4.772 35.731 1.00 88.00 459 GLN A C 1
ATOM 3692 O O . GLN A 1 459 ? -10.127 3.583 36.017 1.00 88.00 459 GLN A O 1
ATOM 3697 N N . GLU A 1 460 ? -9.475 5.663 36.562 1.00 85.81 460 GLU A N 1
ATOM 3698 C CA . GLU A 1 460 ? -9.108 5.368 37.951 1.00 85.81 460 GLU A CA 1
ATOM 3699 C C . GLU A 1 460 ? -10.327 5.530 38.869 1.00 85.81 460 GLU A C 1
ATOM 3701 O O . GLU A 1 460 ? -11.018 6.559 38.844 1.00 85.81 460 GLU A O 1
ATOM 3706 N N . ASP A 1 461 ? -10.606 4.497 39.664 1.00 78.56 461 ASP A N 1
ATOM 3707 C CA . ASP A 1 461 ? -11.648 4.530 40.691 1.00 78.56 461 ASP A CA 1
ATOM 3708 C C . ASP A 1 461 ? -11.183 5.246 41.974 1.00 78.56 461 ASP A C 1
ATOM 3710 O O . ASP A 1 461 ? -10.135 5.892 42.017 1.00 78.56 461 ASP A O 1
ATOM 3714 N N . GLU A 1 462 ? -12.004 5.224 43.022 1.00 76.06 462 GLU A N 1
ATOM 3715 C CA . GLU A 1 462 ? -11.701 5.869 44.309 1.00 76.06 462 GLU A CA 1
ATOM 3716 C C . GLU A 1 462 ? -10.493 5.256 45.037 1.00 76.06 462 GLU A C 1
ATOM 3718 O O . GLU A 1 462 ? -9.861 5.941 45.835 1.00 76.06 462 GLU A O 1
ATOM 3723 N N . GLU A 1 463 ? -10.114 4.022 44.699 1.00 79.19 463 GLU A N 1
ATOM 3724 C CA . GLU A 1 463 ? -8.950 3.308 45.236 1.00 79.19 463 GLU A CA 1
ATOM 3725 C C . GLU A 1 463 ? -7.683 3.528 44.371 1.00 79.19 463 GLU A C 1
ATOM 3727 O O . GLU A 1 463 ? -6.658 2.884 44.591 1.00 79.19 463 GLU A O 1
ATOM 3732 N N . ASN A 1 464 ? -7.739 4.427 43.375 1.00 76.69 464 ASN A N 1
ATOM 3733 C CA . ASN A 1 464 ? -6.728 4.631 42.324 1.00 76.69 464 ASN A CA 1
ATOM 3734 C C . ASN A 1 464 ? -6.440 3.373 41.475 1.00 76.69 464 ASN A C 1
ATOM 3736 O O . ASN A 1 464 ? -5.365 3.227 40.886 1.00 76.69 464 ASN A O 1
ATOM 3740 N N . VAL A 1 465 ? -7.400 2.449 41.370 1.00 78.12 465 VAL A N 1
ATOM 3741 C CA . VAL A 1 465 ? -7.278 1.250 40.535 1.00 78.12 465 VAL A CA 1
ATOM 3742 C C . VAL A 1 465 ? -7.797 1.547 39.129 1.00 78.12 465 VAL A C 1
ATOM 3744 O O . VAL A 1 465 ? -8.953 1.919 38.926 1.00 78.12 465 VAL A O 1
ATOM 3747 N N . LEU A 1 466 ? -6.948 1.326 38.122 1.00 81.12 466 LEU A N 1
ATOM 3748 C CA . LEU A 1 466 ? -7.302 1.448 36.704 1.00 81.12 466 LEU A CA 1
ATOM 3749 C C . LEU A 1 466 ? -8.354 0.402 36.295 1.00 81.12 466 LEU A C 1
ATOM 3751 O O . LEU A 1 466 ? -8.036 -0.761 36.025 1.00 81.12 466 LEU A O 1
ATOM 3755 N N . ARG A 1 467 ? -9.615 0.827 36.189 1.00 80.88 467 ARG A N 1
ATOM 3756 C CA . ARG A 1 467 ? -10.729 0.022 35.677 1.00 80.88 467 ARG A CA 1
ATOM 3757 C C . ARG A 1 467 ? -10.856 0.164 34.166 1.00 80.88 467 ARG A C 1
ATOM 3759 O O . ARG A 1 467 ? -10.634 1.228 33.589 1.00 80.88 467 ARG A O 1
ATOM 3766 N N . VAL A 1 468 ? -11.264 -0.923 33.513 1.00 85.12 468 VAL A N 1
ATOM 3767 C CA . VAL A 1 468 ? -11.669 -0.892 32.105 1.00 85.12 468 VAL A CA 1
ATOM 3768 C C . VAL A 1 468 ? -13.104 -0.389 32.016 1.00 85.12 468 VAL A C 1
ATOM 3770 O O . VAL A 1 468 ? -13.992 -0.961 32.641 1.00 85.12 468 VAL A O 1
ATOM 3773 N N . ILE A 1 469 ? -13.322 0.638 31.196 1.00 84.62 469 ILE A N 1
ATOM 3774 C CA . ILE A 1 469 ? -14.658 1.140 30.851 1.00 84.62 469 ILE A CA 1
ATOM 3775 C C . ILE A 1 469 ? -15.128 0.515 29.532 1.00 84.62 469 ILE A C 1
ATOM 3777 O O . ILE A 1 469 ? -16.256 0.047 29.421 1.00 84.62 469 ILE A O 1
ATOM 3781 N N . ALA A 1 470 ? -14.253 0.470 28.518 1.00 80.69 470 ALA A N 1
ATOM 3782 C CA . ALA A 1 470 ? -14.609 -0.066 27.204 1.00 80.69 470 ALA A CA 1
ATOM 3783 C C . ALA A 1 470 ? -13.409 -0.594 26.398 1.00 80.69 470 ALA A C 1
ATOM 3785 O O . ALA A 1 470 ? -12.272 -0.127 26.528 1.00 80.69 470 ALA A O 1
ATOM 3786 N N . HIS A 1 471 ? -13.667 -1.527 25.477 1.00 85.50 471 HIS A N 1
ATOM 3787 C CA . HIS A 1 471 ? -12.734 -1.892 24.406 1.00 85.50 471 HIS A CA 1
ATOM 3788 C C . HIS A 1 471 ? -13.357 -1.688 23.027 1.00 85.50 471 HIS A C 1
ATOM 3790 O O . HIS A 1 471 ? -14.511 -2.038 22.776 1.00 85.50 471 HIS A O 1
ATOM 3796 N N . ILE A 1 472 ? -12.551 -1.188 22.091 1.00 84.94 472 ILE A N 1
ATOM 3797 C CA . ILE A 1 472 ? -12.913 -1.065 20.680 1.00 84.94 472 ILE A CA 1
ATOM 3798 C C . ILE A 1 472 ? -11.813 -1.636 19.790 1.00 84.94 472 ILE A C 1
ATOM 3800 O O . ILE A 1 472 ? -10.622 -1.575 20.087 1.00 84.94 472 ILE A O 1
ATOM 3804 N N . SER A 1 473 ? -12.202 -2.173 18.639 1.00 86.69 473 SER A N 1
ATOM 3805 C CA . SER A 1 473 ? -11.262 -2.563 17.589 1.00 86.69 473 SER A CA 1
ATOM 3806 C C . SER A 1 473 ? -11.954 -2.586 16.228 1.00 86.69 473 SER A C 1
ATOM 3808 O O . SER A 1 473 ? -13.178 -2.718 16.155 1.00 86.69 473 SER A O 1
ATOM 3810 N N . ARG A 1 474 ? -11.188 -2.428 15.142 1.00 86.38 474 ARG A N 1
ATOM 3811 C CA . ARG A 1 474 ? -11.688 -2.635 13.773 1.00 86.38 474 ARG A CA 1
ATOM 3812 C C . ARG A 1 474 ? -10.600 -3.051 12.791 1.00 86.38 474 ARG A C 1
ATOM 3814 O O . ARG A 1 474 ? -9.430 -2.706 12.946 1.00 86.38 474 ARG A O 1
ATOM 3821 N N . ILE A 1 475 ? -11.019 -3.728 11.723 1.00 82.75 475 ILE A N 1
ATOM 3822 C CA . ILE A 1 475 ? -10.156 -4.059 10.588 1.00 82.75 475 ILE A CA 1
ATOM 3823 C C . ILE A 1 475 ? -9.863 -2.775 9.792 1.00 82.75 475 ILE A C 1
ATOM 3825 O O . ILE A 1 475 ? -10.737 -1.920 9.600 1.00 82.75 475 ILE A O 1
ATOM 3829 N N . LEU A 1 476 ? -8.625 -2.646 9.321 1.00 84.81 476 LEU A N 1
ATOM 3830 C CA . LEU A 1 476 ? -8.201 -1.623 8.372 1.00 84.81 476 LEU A CA 1
ATOM 3831 C C . LEU A 1 476 ? -8.730 -1.938 6.966 1.00 84.81 476 LEU A C 1
ATOM 3833 O O . LEU A 1 476 ? -8.589 -3.058 6.466 1.00 84.81 476 LEU A O 1
ATOM 3837 N N . ARG A 1 477 ? -9.305 -0.929 6.307 1.00 84.38 477 ARG A N 1
ATOM 3838 C CA . ARG A 1 477 ? -9.749 -0.977 4.904 1.00 84.38 477 ARG A CA 1
ATOM 3839 C C . ARG A 1 477 ? -8.545 -1.176 3.974 1.00 84.38 477 ARG A C 1
ATOM 3841 O O . ARG A 1 477 ? -7.446 -0.740 4.299 1.00 84.38 477 ARG A O 1
ATOM 3848 N N . ASP A 1 478 ? -8.752 -1.716 2.773 1.00 77.44 478 ASP A N 1
ATOM 3849 C CA . ASP A 1 478 ? -7.690 -1.957 1.768 1.00 77.44 478 ASP A CA 1
ATOM 3850 C C . ASP A 1 478 ? -6.798 -0.743 1.451 1.00 77.44 478 ASP A C 1
ATOM 3852 O O . ASP A 1 478 ? -5.647 -0.899 1.043 1.00 77.44 478 ASP A O 1
ATOM 3856 N N . VAL A 1 479 ? -7.332 0.471 1.612 1.00 85.19 479 VAL A N 1
ATOM 3857 C CA . VAL A 1 479 ? -6.582 1.726 1.462 1.00 85.19 479 VAL A CA 1
ATOM 3858 C C . VAL A 1 479 ? -5.725 2.002 2.702 1.00 85.19 479 VAL A C 1
ATOM 3860 O O . VAL A 1 479 ? -4.535 2.263 2.569 1.00 85.19 479 VAL A O 1
ATOM 3863 N N . GLU A 1 480 ? -6.303 1.875 3.899 1.00 88.50 480 GLU A N 1
ATOM 3864 C CA . GLU A 1 480 ? -5.632 2.118 5.187 1.00 88.50 480 GLU A CA 1
ATOM 3865 C C . GLU A 1 480 ? -4.539 1.074 5.471 1.00 88.50 480 GLU A C 1
ATOM 3867 O O . GLU A 1 480 ? -3.509 1.383 6.060 1.00 88.50 480 GLU A O 1
ATOM 3872 N N . ARG A 1 481 ? -4.706 -0.163 4.984 1.00 84.81 481 ARG A N 1
ATOM 3873 C CA . ARG A 1 481 ? -3.680 -1.220 5.049 1.00 84.81 481 ARG A CA 1
ATOM 3874 C C . ARG A 1 481 ? -2.363 -0.823 4.373 1.00 84.81 481 ARG A C 1
ATOM 3876 O O . ARG A 1 481 ? -1.323 -1.353 4.755 1.00 84.81 481 ARG A O 1
ATOM 3883 N N . LYS A 1 482 ? -2.396 0.097 3.401 1.00 84.19 482 LYS A N 1
ATOM 3884 C CA . LYS A 1 482 ? -1.215 0.585 2.664 1.00 84.19 482 LYS A CA 1
ATOM 3885 C C . LYS A 1 482 ? -0.511 1.766 3.335 1.00 84.19 482 LYS A C 1
ATOM 3887 O O . LYS A 1 482 ? 0.561 2.147 2.874 1.00 84.19 482 LYS A O 1
ATOM 3892 N N . TRP A 1 483 ? -1.118 2.355 4.363 1.00 86.38 483 TRP A N 1
ATOM 3893 C CA . TRP A 1 483 ? -0.541 3.465 5.117 1.00 86.38 483 TRP A CA 1
ATOM 3894 C C . TRP A 1 483 ? 0.674 2.997 5.936 1.00 86.38 483 TRP A C 1
ATOM 3896 O O . TRP A 1 483 ? 0.819 1.808 6.239 1.00 86.38 483 TRP A O 1
ATOM 3906 N N . GLN A 1 484 ? 1.564 3.919 6.289 1.00 84.56 484 GLN A N 1
ATOM 3907 C CA . GLN A 1 484 ? 2.692 3.650 7.180 1.00 84.56 484 GLN A CA 1
ATOM 3908 C C . GLN A 1 484 ? 2.198 3.349 8.602 1.00 84.56 484 GLN A C 1
ATOM 3910 O O . GLN A 1 484 ? 1.113 3.771 8.991 1.00 84.56 484 GLN A O 1
ATOM 3915 N N . ILE A 1 485 ? 2.999 2.651 9.417 1.00 82.94 485 ILE A N 1
ATOM 3916 C CA . ILE A 1 485 ? 2.583 2.291 10.785 1.00 82.94 485 ILE A CA 1
ATOM 3917 C C . ILE A 1 485 ? 2.217 3.524 11.632 1.00 82.94 485 ILE A C 1
ATOM 3919 O O . ILE A 1 485 ? 1.213 3.495 12.328 1.00 82.94 485 ILE A O 1
ATOM 3923 N N . ILE A 1 486 ? 2.930 4.644 11.467 1.00 79.75 486 ILE A N 1
ATOM 3924 C CA . ILE A 1 486 ? 2.632 5.919 12.144 1.00 79.75 486 ILE A CA 1
ATOM 3925 C C . ILE A 1 486 ? 1.274 6.519 11.735 1.00 79.75 486 ILE A C 1
ATOM 3927 O O . ILE A 1 486 ? 0.565 7.090 12.557 1.00 79.75 486 ILE A O 1
ATOM 3931 N N . GLU A 1 487 ? 0.866 6.345 10.476 1.00 84.50 487 GLU A N 1
ATOM 3932 C CA . GLU A 1 487 ? -0.457 6.754 9.990 1.00 84.50 487 GLU A CA 1
ATOM 3933 C C . GLU A 1 487 ? -1.554 5.807 10.510 1.00 84.50 487 GLU A C 1
ATOM 3935 O O . GLU A 1 487 ? -2.688 6.236 10.717 1.00 84.50 487 GLU A O 1
ATOM 3940 N N . LYS A 1 488 ? -1.226 4.528 10.758 1.00 87.88 488 LYS A N 1
ATOM 3941 C CA . LYS A 1 488 ? -2.130 3.543 11.377 1.00 87.88 488 LYS A CA 1
ATOM 3942 C C . LYS A 1 488 ? -2.302 3.781 12.884 1.00 87.88 488 LYS A C 1
ATOM 3944 O O . LYS A 1 488 ? -3.427 3.679 13.358 1.00 87.88 488 LYS A O 1
ATOM 3949 N N . GLU A 1 489 ? -1.245 4.158 13.605 1.00 85.25 489 GLU A N 1
ATOM 3950 C CA . GLU A 1 489 ? -1.304 4.608 15.009 1.00 85.25 489 GLU A CA 1
ATOM 3951 C C . GLU A 1 489 ? -2.124 5.903 15.136 1.00 85.25 489 GLU A C 1
ATOM 3953 O O . GLU A 1 489 ? -3.083 5.964 15.904 1.00 85.25 489 GLU A O 1
ATOM 3958 N N . ALA A 1 490 ? -1.866 6.910 14.292 1.00 85.88 490 ALA A N 1
ATOM 3959 C CA . ALA A 1 490 ? -2.691 8.122 14.246 1.00 85.88 490 ALA A CA 1
ATOM 3960 C C . ALA A 1 490 ? -4.169 7.813 13.920 1.00 85.88 490 ALA A C 1
ATOM 3962 O O . ALA A 1 490 ? -5.083 8.409 14.492 1.00 85.88 490 ALA A O 1
ATOM 3963 N N . LEU A 1 491 ? -4.426 6.841 13.038 1.00 91.38 491 LEU A N 1
ATOM 3964 C CA . LEU A 1 491 ? -5.774 6.349 12.749 1.00 91.38 491 LEU A CA 1
ATOM 3965 C C . LEU A 1 491 ? -6.398 5.585 13.931 1.00 91.38 491 LEU A C 1
ATOM 3967 O O . LEU A 1 491 ? -7.619 5.639 14.077 1.00 91.38 491 LEU A O 1
ATOM 3971 N N . ALA A 1 492 ? -5.608 4.905 14.769 1.00 89.06 492 ALA A N 1
ATOM 3972 C CA . ALA A 1 492 ? -6.068 4.277 16.009 1.00 89.06 492 ALA A CA 1
ATOM 3973 C C . ALA A 1 492 ? -6.518 5.333 17.030 1.00 89.06 492 ALA A C 1
ATOM 3975 O O . ALA A 1 492 ? -7.622 5.219 17.559 1.00 89.06 492 ALA A O 1
ATOM 3976 N N . VAL A 1 493 ? -5.749 6.414 17.204 1.00 88.62 493 VAL A N 1
ATOM 3977 C CA . VAL A 1 493 ? -6.134 7.568 18.039 1.00 88.62 493 VAL A CA 1
ATOM 3978 C C . VAL A 1 493 ? -7.414 8.234 17.515 1.00 88.62 493 VAL A C 1
ATOM 3980 O O . VAL A 1 493 ? -8.376 8.400 18.263 1.00 88.62 493 VAL A O 1
ATOM 3983 N N . VAL A 1 494 ? -7.495 8.542 16.214 1.00 90.12 494 VAL A N 1
ATOM 3984 C CA . VAL A 1 494 ? -8.711 9.124 15.605 1.00 90.12 494 VAL A CA 1
ATOM 3985 C C . VAL A 1 494 ? -9.914 8.179 15.716 1.00 90.12 494 VAL A C 1
ATOM 3987 O O . VAL A 1 494 ? -11.047 8.631 15.885 1.00 90.12 494 VAL A O 1
ATOM 3990 N N . PHE A 1 495 ? -9.702 6.865 15.626 1.00 92.44 495 PHE A N 1
ATOM 3991 C CA . PHE A 1 495 ? -10.752 5.869 15.833 1.00 92.44 495 PHE A CA 1
ATOM 3992 C C . PHE A 1 495 ? -11.226 5.830 17.292 1.00 92.44 495 PHE A C 1
ATOM 3994 O O . PHE A 1 495 ? -12.435 5.779 17.506 1.00 92.44 495 PHE A O 1
ATOM 4001 N N . ALA A 1 496 ? -10.311 5.923 18.262 1.00 90.44 496 ALA A N 1
ATOM 4002 C CA . ALA A 1 496 ? -10.620 5.988 19.688 1.00 90.44 496 ALA A CA 1
ATOM 4003 C C . ALA A 1 496 ? -11.428 7.234 20.047 1.00 90.44 496 ALA A C 1
ATOM 4005 O O . ALA A 1 496 ? -12.547 7.105 20.538 1.00 90.44 496 ALA A O 1
ATOM 4006 N N . VAL A 1 497 ? -10.940 8.426 19.695 1.00 88.44 497 VAL A N 1
ATOM 4007 C CA . VAL A 1 497 ? -11.630 9.693 19.997 1.00 88.44 497 VAL A CA 1
ATOM 4008 C C . VAL A 1 497 ? -13.035 9.735 19.381 1.00 88.44 497 VAL A C 1
ATOM 4010 O O . VAL A 1 497 ? -13.978 10.200 20.011 1.00 88.44 497 VAL A O 1
ATOM 4013 N N . ARG A 1 498 ? -13.227 9.178 18.175 1.00 87.38 498 ARG A N 1
ATOM 4014 C CA . ARG A 1 498 ? -14.553 9.104 17.527 1.00 87.38 498 ARG A CA 1
ATOM 4015 C C . ARG A 1 498 ? -15.483 8.023 18.085 1.00 87.38 498 ARG A C 1
ATOM 4017 O O . ARG A 1 498 ? -16.654 8.012 17.713 1.00 87.38 498 ARG A O 1
ATOM 4024 N N . LYS A 1 499 ? -14.980 7.083 18.888 1.00 85.88 499 LYS A N 1
ATOM 4025 C CA . LYS A 1 499 ? -15.763 5.973 19.458 1.00 85.88 499 LYS A CA 1
ATOM 4026 C C . LYS A 1 499 ? -16.018 6.096 20.951 1.00 85.88 499 LYS A C 1
ATOM 4028 O O . LYS A 1 499 ? -17.032 5.584 21.400 1.00 85.88 499 LYS A O 1
ATOM 4033 N N . PHE A 1 500 ? -15.146 6.793 21.667 1.00 87.44 500 PHE A N 1
ATOM 4034 C CA . PHE A 1 500 ? -15.313 7.155 23.072 1.00 87.44 500 PHE A CA 1
ATOM 4035 C C . PHE A 1 500 ? -15.820 8.594 23.253 1.00 87.44 500 PHE A C 1
ATOM 4037 O O . PHE A 1 500 ? -15.857 9.094 24.370 1.00 87.44 500 PHE A O 1
ATOM 4044 N N . HIS A 1 501 ? -16.211 9.251 22.154 1.00 84.06 501 HIS A N 1
ATOM 4045 C CA . HIS A 1 501 ? -16.678 10.638 22.095 1.00 84.06 501 HIS A CA 1
ATOM 4046 C C . HIS A 1 501 ? -17.680 10.996 23.201 1.00 84.06 501 HIS A C 1
ATOM 4048 O O . HIS A 1 501 ? -17.526 12.038 23.821 1.00 84.06 501 HIS A O 1
ATOM 4054 N N . HIS A 1 502 ? -18.655 10.128 23.482 1.00 77.19 502 HIS A N 1
ATOM 4055 C CA . HIS A 1 502 ? -19.697 10.369 24.484 1.00 77.19 502 HIS A CA 1
ATOM 4056 C C . HIS A 1 502 ? -19.204 10.328 25.939 1.00 77.19 502 HIS A C 1
ATOM 4058 O O . HIS A 1 502 ? -19.810 10.984 26.775 1.00 77.19 502 HIS A O 1
ATOM 4064 N N . TYR A 1 503 ? -18.092 9.647 26.242 1.00 81.69 503 TYR A N 1
ATOM 4065 C CA . TYR A 1 503 ? -17.458 9.713 27.569 1.00 81.69 503 TYR A CA 1
ATOM 4066 C C . TYR A 1 503 ? -16.540 10.935 27.713 1.00 81.69 503 TYR A C 1
ATOM 4068 O O . TYR A 1 503 ? -16.434 11.526 28.784 1.00 81.69 503 TYR A O 1
ATOM 4076 N N . ILE A 1 504 ? -15.822 11.281 26.639 1.00 85.56 504 ILE A N 1
ATOM 4077 C CA . ILE A 1 504 ? -14.642 12.162 26.696 1.00 85.56 504 ILE A CA 1
ATOM 4078 C C . ILE A 1 504 ? -14.894 13.598 26.209 1.00 85.56 504 ILE A C 1
ATOM 4080 O O . ILE A 1 504 ? -13.977 14.419 26.213 1.00 85.56 504 ILE A O 1
ATOM 4084 N N . TRP A 1 505 ? -16.097 13.908 25.722 1.00 81.56 505 TRP A N 1
ATOM 4085 C CA . TRP A 1 505 ? -16.428 15.236 25.204 1.00 81.56 505 TRP A CA 1
ATOM 4086 C C . TRP A 1 505 ? -16.273 16.310 26.288 1.00 81.56 505 TRP A C 1
ATOM 4088 O O . TRP A 1 505 ? -16.833 16.193 27.372 1.00 81.56 505 TRP A O 1
ATOM 4098 N N . GLY A 1 506 ? -15.496 17.356 25.992 1.00 75.25 506 GLY A N 1
ATOM 4099 C CA . GLY A 1 506 ? -15.214 18.450 26.927 1.00 75.25 506 GLY A CA 1
ATOM 4100 C C . GLY A 1 506 ? -14.182 18.147 28.024 1.00 75.25 506 GLY A C 1
ATOM 4101 O O . GLY A 1 506 ? -13.893 19.039 28.813 1.00 75.25 506 GLY A O 1
ATOM 4102 N N . LYS A 1 507 ? -13.602 16.938 28.074 1.00 78.56 507 LYS A N 1
ATOM 4103 C CA . LYS A 1 507 ? -12.656 16.519 29.125 1.00 78.56 507 LYS A CA 1
ATOM 4104 C C . LYS A 1 507 ? -11.188 16.561 28.702 1.00 78.56 507 LYS A C 1
ATOM 4106 O O . LYS A 1 507 ? -10.863 16.457 27.518 1.00 78.56 507 LYS A O 1
ATOM 4111 N N . THR A 1 508 ? -10.303 16.604 29.697 1.00 79.31 508 THR A N 1
ATOM 4112 C CA . THR A 1 508 ? -8.877 16.279 29.543 1.00 79.31 508 THR A CA 1
ATOM 4113 C C . THR A 1 508 ? -8.700 14.756 29.516 1.00 79.31 508 THR A C 1
ATOM 4115 O O . THR A 1 508 ? -9.378 14.026 30.241 1.00 79.31 508 THR A O 1
ATOM 4118 N N . ILE A 1 509 ? -7.843 14.260 28.619 1.00 83.44 509 ILE A N 1
ATOM 4119 C CA . ILE A 1 509 ? -7.721 12.829 28.302 1.00 83.44 509 ILE A CA 1
ATOM 4120 C C . ILE A 1 509 ? -6.253 12.497 28.039 1.00 83.44 509 ILE A C 1
ATOM 4122 O O . ILE A 1 509 ? -5.648 13.087 27.138 1.00 83.44 509 ILE A O 1
ATOM 4126 N N . ASP A 1 510 ? -5.714 11.496 28.728 1.00 83.19 510 ASP A N 1
ATOM 4127 C CA . ASP A 1 510 ? -4.369 10.989 28.451 1.00 83.19 510 ASP A CA 1
ATOM 4128 C C . ASP A 1 510 ? -4.419 9.875 27.402 1.00 83.19 510 ASP A C 1
ATOM 4130 O O . ASP A 1 510 ? -5.150 8.892 27.545 1.00 83.19 510 ASP A O 1
ATOM 4134 N N . ILE A 1 511 ? -3.656 10.024 26.312 1.00 85.25 511 ILE A N 1
ATOM 4135 C CA . ILE A 1 511 ? -3.660 9.076 25.188 1.00 85.25 511 ILE A CA 1
ATOM 4136 C C . ILE A 1 511 ? -2.279 8.441 25.007 1.00 85.25 511 ILE A C 1
ATOM 4138 O O . ILE A 1 511 ? -1.325 9.087 24.575 1.00 85.25 511 ILE A O 1
ATOM 4142 N N . TYR A 1 512 ? -2.206 7.134 25.240 1.00 82.81 512 TYR A N 1
ATOM 4143 C CA . TYR A 1 512 ? -1.008 6.317 25.075 1.00 82.81 512 TYR A CA 1
ATOM 4144 C C . TYR A 1 512 ? -1.076 5.524 23.755 1.00 82.81 512 TYR A C 1
ATOM 4146 O O . TYR A 1 512 ? -2.090 4.899 23.438 1.00 82.81 512 TYR A O 1
ATOM 4154 N N . THR A 1 513 ? 0.009 5.522 22.975 1.00 77.31 513 THR A N 1
ATOM 4155 C CA . THR A 1 513 ? 0.158 4.804 21.686 1.00 77.31 513 THR A CA 1
ATOM 4156 C C . THR A 1 513 ? 1.525 4.117 21.618 1.00 77.31 513 THR A C 1
ATOM 4158 O O . THR A 1 513 ? 2.518 4.617 22.158 1.00 77.31 513 THR A O 1
ATOM 4161 N N . LYS A 1 514 ? 1.611 2.960 20.950 1.00 57.09 514 LYS A N 1
ATOM 4162 C CA . LYS A 1 514 ? 2.866 2.207 20.808 1.00 57.09 514 LYS A CA 1
ATOM 4163 C C . LYS A 1 514 ? 3.766 2.761 19.703 1.00 57.09 514 LYS A C 1
ATOM 4165 O O . LYS A 1 514 ? 3.938 2.136 18.658 1.00 57.09 514 LYS A O 1
ATOM 4170 N N . GLN A 1 515 ? 4.478 3.860 19.972 1.00 46.00 515 GLN A N 1
ATOM 4171 C CA . GLN A 1 515 ? 5.626 4.205 19.125 1.00 46.00 515 GLN A CA 1
ATOM 4172 C C . GLN A 1 515 ? 6.838 4.831 19.834 1.00 46.00 515 GLN A C 1
ATOM 4174 O O . GLN A 1 515 ? 7.237 5.963 19.566 1.00 46.00 515 GLN A O 1
ATOM 4179 N N . ARG A 1 516 ? 7.561 4.008 20.607 1.00 27.72 516 ARG A N 1
ATOM 4180 C CA . ARG A 1 516 ? 9.024 4.143 20.735 1.00 27.72 516 ARG A CA 1
ATOM 4181 C C . ARG A 1 516 ? 9.692 3.341 19.610 1.00 27.72 516 ARG A C 1
ATOM 4183 O O . ARG A 1 516 ? 10.093 2.196 19.792 1.00 27.72 516 ARG A O 1
ATOM 4190 N N . THR A 1 517 ? 9.847 3.939 18.426 1.00 29.00 517 THR A N 1
ATOM 4191 C CA . THR A 1 517 ? 10.957 3.512 17.556 1.00 29.00 517 THR A CA 1
ATOM 4192 C C . THR A 1 517 ? 12.247 3.753 18.335 1.00 29.00 517 THR A C 1
ATOM 4194 O O . THR A 1 517 ? 12.479 4.904 18.720 1.00 29.00 517 THR A O 1
ATOM 4197 N N . LYS A 1 518 ? 13.089 2.725 18.513 1.00 28.72 518 LYS A N 1
ATOM 4198 C CA . LYS A 1 518 ? 14.517 2.908 18.820 1.00 28.72 518 LYS A CA 1
ATOM 4199 C C . LYS A 1 518 ? 15.171 3.622 17.630 1.00 28.72 518 LYS A C 1
ATOM 4201 O O . LYS A 1 518 ? 15.772 3.000 16.764 1.00 28.72 518 LYS A O 1
ATOM 4206 N N . THR A 1 519 ? 14.969 4.930 17.537 1.00 33.56 519 THR A N 1
ATOM 4207 C CA . THR A 1 519 ? 15.918 5.806 16.859 1.00 33.56 519 THR A CA 1
ATOM 4208 C C . THR A 1 519 ? 17.084 5.952 17.814 1.00 33.56 519 THR A C 1
ATOM 4210 O O . THR A 1 519 ? 16.826 6.292 18.966 1.00 33.56 519 THR A O 1
ATOM 4213 N N . ASN A 1 520 ? 18.317 5.731 17.361 1.00 42.59 520 ASN A N 1
ATOM 4214 C CA . ASN A 1 520 ? 19.489 6.188 18.107 1.00 42.59 520 ASN A CA 1
ATOM 4215 C C . ASN A 1 520 ? 19.248 7.657 18.479 1.00 42.59 520 ASN A C 1
ATOM 4217 O O . ASN A 1 520 ? 18.870 8.445 17.606 1.00 42.59 520 ASN A O 1
ATOM 4221 N N . ASP A 1 521 ? 19.349 7.993 19.763 1.00 51.31 521 ASP A N 1
ATOM 4222 C CA . ASP A 1 521 ? 18.873 9.280 20.265 1.00 51.31 521 ASP A CA 1
ATOM 4223 C C . ASP A 1 521 ? 19.797 10.410 19.798 1.00 51.31 521 ASP A C 1
ATOM 4225 O O . ASP A 1 521 ? 20.824 10.695 20.408 1.00 51.31 521 ASP A O 1
ATOM 4229 N N . CYS A 1 522 ? 19.424 11.041 18.681 1.00 61.44 522 CYS A N 1
ATOM 4230 C CA . CYS A 1 522 ? 20.074 12.234 18.150 1.00 61.44 522 CYS A CA 1
ATOM 4231 C C . CYS A 1 522 ? 20.027 13.350 19.204 1.00 61.44 522 CYS A C 1
ATOM 4233 O O . CYS A 1 522 ? 18.939 13.796 19.589 1.00 61.44 522 CYS A O 1
ATOM 4235 N N . LYS A 1 523 ? 21.194 13.816 19.654 1.00 76.38 523 LYS A N 1
ATOM 4236 C CA . LYS A 1 523 ? 21.329 14.859 20.676 1.00 76.38 523 LYS A CA 1
ATOM 4237 C C . LYS A 1 523 ? 21.434 16.216 19.995 1.00 76.38 523 LYS A C 1
ATOM 4239 O O . LYS A 1 523 ? 22.524 16.721 19.745 1.00 76.38 523 LYS A O 1
ATOM 4244 N N . TRP A 1 524 ? 20.274 16.778 19.666 1.00 84.00 524 TRP A N 1
ATOM 4245 C CA . TRP A 1 524 ? 20.167 18.068 18.988 1.00 84.00 524 TRP A CA 1
ATOM 4246 C C . TRP A 1 524 ? 20.563 19.236 19.895 1.00 84.00 524 TRP A C 1
ATOM 4248 O O . TRP A 1 524 ? 19.966 19.427 20.955 1.00 84.00 524 TRP A O 1
ATOM 4258 N N . SER A 1 525 ? 21.500 20.061 19.437 1.00 84.06 525 SER A N 1
ATOM 4259 C CA . SER A 1 525 ? 21.895 21.313 20.078 1.00 84.06 525 SER A CA 1
ATOM 4260 C C . SER A 1 525 ? 22.071 22.445 19.058 1.00 84.06 525 SER A C 1
ATOM 4262 O O . SER A 1 525 ? 22.357 22.229 17.877 1.00 84.06 525 SER A O 1
ATOM 4264 N N . LYS A 1 526 ? 21.904 23.689 19.524 1.00 84.94 526 LYS A N 1
ATOM 4265 C CA . LYS A 1 526 ? 22.166 24.909 18.744 1.00 84.94 526 LYS A CA 1
ATOM 4266 C C . LYS A 1 526 ? 23.602 25.387 18.939 1.00 84.94 526 LYS A C 1
ATOM 4268 O O . LYS A 1 526 ? 23.832 26.485 19.432 1.00 84.94 526 LYS A O 1
ATOM 4273 N N . VAL A 1 527 ? 24.546 24.529 18.574 1.00 83.62 527 VAL A N 1
ATOM 4274 C CA . VAL A 1 527 ? 25.980 24.842 18.527 1.00 83.62 527 VAL A CA 1
ATOM 4275 C C . VAL A 1 527 ? 26.436 24.909 17.076 1.00 83.62 527 VAL A C 1
ATOM 4277 O O . VAL A 1 527 ? 25.813 24.291 16.207 1.00 83.62 527 VAL A O 1
ATOM 4280 N N . ASP A 1 528 ? 27.517 25.638 16.809 1.00 81.06 528 ASP A N 1
ATOM 4281 C CA . ASP A 1 528 ? 28.162 25.569 15.501 1.00 81.06 528 ASP A CA 1
ATOM 4282 C C . ASP A 1 528 ? 28.649 24.132 15.225 1.00 81.06 528 ASP A C 1
ATOM 4284 O O . ASP A 1 528 ? 29.100 23.438 16.142 1.00 81.06 528 ASP A O 1
ATOM 4288 N N . PRO A 1 529 ? 28.507 23.638 13.983 1.00 82.06 529 PRO A N 1
ATOM 4289 C CA . PRO A 1 529 ? 28.728 22.234 13.667 1.00 82.06 529 PRO A CA 1
ATOM 4290 C C . PRO A 1 529 ? 30.217 21.876 13.716 1.00 82.06 529 PRO A C 1
ATOM 4292 O O . PRO A 1 529 ? 30.990 22.247 12.833 1.00 82.06 529 PRO A O 1
ATOM 4295 N N . VAL A 1 530 ? 30.602 21.092 14.722 1.00 81.38 530 VAL A N 1
ATOM 4296 C CA . VAL A 1 530 ? 31.932 20.481 14.825 1.00 81.38 530 VAL A CA 1
ATOM 4297 C C . VAL A 1 530 ? 31.817 19.017 14.415 1.00 81.38 530 VAL A C 1
ATOM 4299 O O . VAL A 1 530 ? 31.533 18.143 15.232 1.00 81.38 530 VAL A O 1
ATOM 4302 N N . PHE A 1 531 ? 31.991 18.754 13.122 1.00 81.12 531 PHE A N 1
ATOM 4303 C CA . PHE A 1 531 ? 32.116 17.393 12.600 1.00 81.12 531 PHE A CA 1
ATOM 4304 C C . PHE A 1 531 ? 33.437 16.774 13.087 1.00 81.12 531 PHE A C 1
ATOM 4306 O O . PHE A 1 531 ? 34.437 17.487 13.225 1.00 81.12 531 PHE A O 1
ATOM 4313 N N . ARG A 1 532 ? 33.478 15.454 13.319 1.00 70.88 532 ARG A N 1
ATOM 4314 C CA . ARG A 1 532 ? 34.736 14.728 13.560 1.00 70.88 532 ARG A CA 1
ATOM 4315 C C . ARG A 1 532 ? 35.744 15.081 12.471 1.00 70.88 532 ARG A C 1
ATOM 4317 O O . ARG A 1 532 ? 35.384 15.174 11.296 1.00 70.88 532 ARG A O 1
ATOM 4324 N N . LYS A 1 533 ? 37.012 15.269 12.860 1.00 56.47 533 LYS A N 1
ATOM 4325 C CA . LYS A 1 533 ? 38.103 15.494 11.905 1.00 56.47 533 LYS A CA 1
ATOM 4326 C C . LYS A 1 533 ? 38.175 14.305 10.954 1.00 56.47 533 LYS A C 1
ATOM 4328 O O . LYS A 1 533 ? 38.694 13.244 11.287 1.00 56.47 533 LYS A O 1
ATOM 4333 N N . TRP A 1 534 ? 37.664 14.524 9.755 1.00 55.62 534 TRP A N 1
ATOM 4334 C CA . TRP A 1 534 ? 38.002 13.742 8.589 1.00 55.62 534 TRP A CA 1
ATOM 4335 C C . TRP A 1 534 ? 39.512 13.890 8.389 1.00 55.62 534 TRP A C 1
ATOM 4337 O O . TRP A 1 534 ? 39.977 14.997 8.113 1.00 55.62 534 TRP A O 1
ATOM 4347 N N . ASN A 1 535 ? 40.274 12.806 8.568 1.00 39.72 535 ASN A N 1
ATOM 4348 C CA . ASN A 1 535 ? 41.694 12.765 8.215 1.00 39.72 535 ASN A CA 1
ATOM 4349 C C . ASN A 1 535 ? 41.812 12.837 6.689 1.00 39.72 535 ASN A C 1
ATOM 4351 O O . ASN A 1 535 ? 41.987 11.831 6.011 1.00 39.72 535 ASN A O 1
ATOM 4355 N N . VAL A 1 536 ? 41.667 14.046 6.157 1.00 39.66 536 VAL A N 1
ATOM 4356 C CA . VAL A 1 536 ? 41.959 14.372 4.770 1.00 39.66 536 VAL A CA 1
ATOM 4357 C C . VAL A 1 536 ? 43.188 15.262 4.804 1.00 39.66 536 VAL A C 1
ATOM 4359 O O . VAL A 1 536 ? 43.088 16.487 4.880 1.00 39.66 536 VAL A O 1
ATOM 4362 N N . GLY A 1 537 ? 44.359 14.626 4.746 1.00 32.47 537 GLY A N 1
ATOM 4363 C CA . GLY A 1 537 ? 45.533 15.266 4.168 1.00 32.47 537 GLY A CA 1
ATOM 4364 C C . GLY A 1 537 ? 45.222 15.519 2.700 1.00 32.47 537 GLY A C 1
ATOM 4365 O O . GLY A 1 537 ? 45.575 14.726 1.841 1.00 32.47 537 GLY A O 1
ATOM 4366 N N . CYS A 1 538 ? 44.466 16.580 2.413 1.00 30.83 538 CYS A N 1
ATOM 4367 C CA . CYS A 1 538 ? 44.107 16.943 1.052 1.00 30.83 538 CYS A CA 1
ATOM 4368 C C . CYS A 1 538 ? 45.262 17.733 0.436 1.00 30.83 538 CYS A C 1
ATOM 4370 O O . CYS A 1 538 ? 45.097 18.895 0.062 1.00 30.83 538 CYS A O 1
ATOM 4372 N N . ASN A 1 539 ? 46.422 17.084 0.311 1.00 30.75 539 ASN A N 1
ATOM 4373 C CA . ASN A 1 539 ? 47.358 17.462 -0.730 1.00 30.75 539 ASN A CA 1
ATOM 4374 C C . ASN A 1 539 ? 46.602 17.269 -2.047 1.00 30.75 539 ASN A C 1
ATOM 4376 O O . ASN A 1 539 ? 46.335 16.145 -2.466 1.00 30.75 539 ASN A O 1
ATOM 4380 N N . LEU A 1 540 ? 46.249 18.376 -2.705 1.00 35.88 540 LEU A N 1
ATOM 4381 C CA . LEU A 1 540 ? 45.637 18.382 -4.044 1.00 35.88 540 LEU A CA 1
ATOM 4382 C C . LEU A 1 540 ? 46.545 17.736 -5.116 1.00 35.88 540 LEU A C 1
ATOM 4384 O O . LEU A 1 540 ? 46.155 17.627 -6.274 1.00 35.88 540 LEU A O 1
ATOM 4388 N N . GLU A 1 541 ? 47.740 17.300 -4.720 1.00 34.88 541 GLU A N 1
ATOM 4389 C CA . GLU A 1 541 ? 48.785 16.682 -5.526 1.00 34.88 541 GLU A CA 1
ATOM 4390 C C . GLU A 1 541 ? 48.780 15.136 -5.453 1.00 34.88 541 GLU A C 1
ATOM 4392 O O . GLU A 1 541 ? 49.337 14.490 -6.341 1.00 34.88 541 GLU A O 1
ATOM 4397 N N . GLU A 1 542 ? 48.098 14.516 -4.475 1.00 35.62 542 GLU A N 1
ATOM 4398 C CA . GLU A 1 542 ? 48.069 13.049 -4.260 1.00 35.62 542 GLU A CA 1
ATOM 4399 C C . GLU A 1 542 ? 47.028 12.285 -5.114 1.00 35.62 542 GLU A C 1
ATOM 4401 O O . GLU A 1 542 ? 46.619 11.167 -4.800 1.00 35.62 542 GLU A O 1
ATOM 4406 N N . PHE A 1 543 ? 46.634 12.848 -6.259 1.00 43.47 543 PHE A N 1
ATOM 4407 C CA . PHE A 1 543 ? 45.774 12.212 -7.270 1.00 43.47 543 PHE A CA 1
ATOM 4408 C C . PHE A 1 543 ? 46.506 11.094 -8.059 1.00 43.47 543 PHE A C 1
ATOM 4410 O O . PHE A 1 543 ? 46.650 11.135 -9.282 1.00 43.47 543 PHE A O 1
ATOM 4417 N N . THR A 1 544 ? 46.993 10.071 -7.354 1.00 38.06 544 THR A N 1
ATOM 4418 C CA . THR A 1 544 ? 47.909 9.041 -7.882 1.00 38.06 544 THR A CA 1
ATOM 4419 C C . THR A 1 544 ? 47.244 7.948 -8.727 1.00 38.06 544 THR A C 1
ATOM 4421 O O . THR A 1 544 ? 47.932 7.335 -9.537 1.00 38.06 544 THR A O 1
ATOM 4424 N N . LYS A 1 545 ? 45.918 7.746 -8.637 1.00 43.38 545 LYS A N 1
ATOM 4425 C CA . LYS A 1 545 ? 45.145 6.965 -9.633 1.00 43.38 545 LYS A CA 1
ATOM 4426 C C . LYS A 1 545 ? 44.599 7.819 -10.784 1.00 43.38 545 LYS A C 1
ATOM 4428 O O . LYS A 1 545 ? 44.559 7.349 -11.919 1.00 43.38 545 LYS A O 1
ATOM 4433 N N . ASP A 1 546 ? 44.243 9.077 -10.527 1.00 49.69 546 ASP A N 1
ATOM 4434 C CA . ASP A 1 546 ? 43.656 9.945 -11.558 1.00 49.69 546 ASP A CA 1
ATOM 4435 C C . ASP A 1 546 ? 44.688 10.395 -12.606 1.00 49.69 546 ASP A C 1
ATOM 4437 O O . ASP A 1 546 ? 44.327 10.545 -13.774 1.00 49.69 546 ASP A O 1
ATOM 4441 N N . LYS A 1 547 ? 45.982 10.496 -12.252 1.00 47.72 547 LYS A N 1
ATOM 4442 C CA . LYS A 1 547 ? 47.060 10.624 -13.253 1.00 47.72 547 LYS A CA 1
ATOM 4443 C C . LYS A 1 547 ? 47.095 9.437 -14.220 1.00 47.72 547 LYS A C 1
ATOM 4445 O O . LYS A 1 547 ? 47.097 9.667 -15.422 1.00 47.72 547 LYS A O 1
ATOM 4450 N N . ILE A 1 548 ? 47.028 8.198 -13.718 1.00 51.53 548 ILE A N 1
ATOM 4451 C CA . ILE A 1 548 ? 47.106 6.974 -14.540 1.00 51.53 548 ILE A CA 1
ATOM 4452 C C . ILE A 1 548 ? 45.981 6.943 -15.584 1.00 51.53 548 ILE A C 1
ATOM 4454 O O . ILE A 1 548 ? 46.238 6.691 -16.761 1.00 51.53 548 ILE A O 1
ATOM 4458 N N . ASN A 1 549 ? 44.741 7.242 -15.180 1.00 63.12 549 ASN A N 1
ATOM 4459 C CA . ASN A 1 549 ? 43.621 7.265 -16.120 1.00 63.12 549 ASN A CA 1
ATOM 4460 C C . ASN A 1 549 ? 43.714 8.447 -17.102 1.00 63.12 549 ASN A C 1
ATOM 4462 O O . ASN A 1 549 ? 43.520 8.234 -18.293 1.00 63.12 549 ASN A O 1
ATOM 4466 N N . ILE A 1 550 ? 44.060 9.666 -16.666 1.00 69.50 550 ILE A N 1
ATOM 4467 C CA . ILE A 1 550 ? 44.225 10.811 -17.588 1.00 69.50 550 ILE A CA 1
ATOM 4468 C C . ILE A 1 550 ? 45.345 10.547 -18.609 1.00 69.50 550 ILE A C 1
ATOM 4470 O O . ILE A 1 550 ? 45.167 10.822 -19.797 1.00 69.50 550 ILE A O 1
ATOM 4474 N N . GLU A 1 551 ? 46.466 9.970 -18.174 1.00 70.50 551 GLU A N 1
ATOM 4475 C CA . GLU A 1 551 ? 47.590 9.582 -19.033 1.00 70.50 551 GLU A CA 1
ATOM 4476 C C . GLU A 1 551 ? 47.190 8.495 -20.042 1.00 70.50 551 GLU A C 1
ATOM 4478 O O . GLU A 1 551 ? 47.517 8.619 -21.222 1.00 70.50 551 GLU A O 1
ATOM 4483 N N . ALA A 1 552 ? 46.378 7.510 -19.641 1.00 76.62 552 ALA A N 1
ATOM 4484 C CA . ALA A 1 552 ? 45.860 6.466 -20.533 1.00 76.62 552 ALA A CA 1
ATOM 4485 C C . ALA A 1 552 ? 44.964 6.984 -21.684 1.00 76.62 552 ALA A C 1
ATOM 4487 O O . ALA A 1 552 ? 44.722 6.248 -22.643 1.00 76.62 552 ALA A O 1
ATOM 4488 N N . PHE A 1 553 ? 44.483 8.232 -21.615 1.00 83.12 553 PHE A N 1
ATOM 4489 C CA . PHE A 1 553 ? 43.684 8.895 -22.656 1.00 83.12 553 PHE A CA 1
ATOM 4490 C C . PHE A 1 553 ? 44.399 10.075 -23.338 1.00 83.12 553 PHE A C 1
ATOM 4492 O O . PHE A 1 553 ? 43.775 10.765 -24.149 1.00 83.12 553 PHE A O 1
ATOM 4499 N N . LYS A 1 554 ? 45.656 10.369 -22.982 1.00 74.94 554 LYS A N 1
ATOM 4500 C CA . LYS A 1 554 ? 46.300 11.666 -23.266 1.00 74.94 554 LYS A CA 1
ATOM 4501 C C . LYS A 1 554 ? 46.542 11.940 -24.754 1.00 74.94 554 LYS A C 1
ATOM 4503 O O . LYS A 1 554 ? 46.421 13.086 -25.179 1.00 74.94 554 LYS A O 1
ATOM 4508 N N . ASP A 1 555 ? 46.780 10.888 -25.533 1.00 81.94 555 ASP A N 1
ATOM 4509 C CA . ASP A 1 555 ? 47.028 10.958 -26.980 1.00 81.94 555 ASP A CA 1
ATOM 4510 C C . ASP A 1 555 ? 45.971 10.204 -27.815 1.00 81.94 555 ASP A C 1
ATOM 4512 O O . ASP A 1 555 ? 46.094 10.099 -29.035 1.00 81.94 555 ASP A O 1
ATOM 4516 N N . LEU A 1 556 ? 44.908 9.697 -27.174 1.00 88.38 556 LEU A N 1
ATOM 4517 C CA . LEU A 1 556 ? 43.870 8.908 -27.843 1.00 88.38 556 LEU A CA 1
ATOM 4518 C C . LEU A 1 556 ? 42.865 9.784 -28.602 1.00 88.38 556 LEU A C 1
ATOM 4520 O O . LEU A 1 556 ? 42.351 10.790 -28.104 1.00 88.38 556 LEU A O 1
ATOM 4524 N N . ASN A 1 557 ? 42.521 9.352 -29.813 1.00 90.38 557 ASN A N 1
ATOM 4525 C CA . ASN A 1 557 ? 41.511 9.995 -30.642 1.00 90.38 557 ASN A CA 1
ATOM 4526 C C . ASN A 1 557 ? 40.072 9.637 -30.181 1.00 90.38 557 ASN A C 1
ATOM 4528 O O . ASN A 1 557 ? 39.875 8.685 -29.420 1.00 90.38 557 ASN A O 1
ATOM 4532 N N . PRO A 1 558 ? 39.027 10.364 -30.635 1.00 91.94 558 PRO A N 1
ATOM 4533 C CA . PRO A 1 558 ? 37.643 10.130 -30.208 1.00 91.94 558 PRO A CA 1
ATOM 4534 C C . PRO A 1 558 ? 37.127 8.689 -30.345 1.00 91.94 558 PRO A C 1
ATOM 4536 O O . PRO A 1 558 ? 36.308 8.262 -29.532 1.00 91.94 558 PRO A O 1
ATOM 4539 N N . VAL A 1 559 ? 37.592 7.939 -31.352 1.00 92.94 559 VAL A N 1
ATOM 4540 C CA . VAL A 1 559 ? 37.217 6.530 -31.558 1.00 92.94 559 VAL A CA 1
ATOM 4541 C C . VAL A 1 559 ? 37.902 5.649 -30.527 1.00 92.94 559 VAL A C 1
ATOM 4543 O O . VAL A 1 559 ? 37.221 4.889 -29.853 1.00 92.94 559 VAL A O 1
ATOM 4546 N N . GLU A 1 560 ? 39.209 5.813 -30.329 1.00 92.75 560 GLU A N 1
ATOM 4547 C CA . GLU A 1 560 ? 39.989 5.021 -29.369 1.00 92.75 560 GLU A CA 1
ATOM 4548 C C . GLU A 1 560 ? 39.483 5.182 -27.930 1.00 92.75 560 GLU A C 1
ATOM 4550 O O . GLU A 1 560 ? 39.485 4.210 -27.179 1.00 92.75 560 GLU A O 1
ATOM 4555 N N . ILE A 1 561 ? 39.005 6.374 -27.543 1.00 92.44 561 ILE A N 1
ATOM 4556 C CA . ILE A 1 561 ? 38.370 6.590 -26.230 1.00 92.44 561 ILE A CA 1
ATOM 4557 C C . ILE A 1 561 ? 36.981 5.934 -26.163 1.00 92.44 561 ILE A C 1
ATOM 4559 O O . ILE A 1 561 ? 36.633 5.333 -25.147 1.00 92.44 561 ILE A O 1
ATOM 4563 N N . TYR A 1 562 ? 36.178 6.004 -27.229 1.00 94.62 562 TYR A N 1
ATOM 4564 C CA . TYR A 1 562 ? 34.871 5.335 -27.274 1.00 94.62 562 TYR A CA 1
ATOM 4565 C C . TYR A 1 562 ? 34.997 3.798 -27.237 1.00 94.62 562 TYR A C 1
ATOM 4567 O O . TYR A 1 562 ? 34.257 3.127 -26.512 1.00 94.62 562 TYR A O 1
ATOM 4575 N N . GLU A 1 563 ? 35.998 3.249 -27.925 1.00 94.12 563 GLU A N 1
ATOM 4576 C CA . GLU A 1 563 ? 36.349 1.823 -27.946 1.00 94.12 563 GLU A CA 1
ATOM 4577 C C . GLU A 1 563 ? 36.931 1.316 -26.615 1.00 94.12 563 GLU A C 1
ATOM 4579 O O . GLU A 1 563 ? 37.133 0.119 -26.457 1.00 94.12 563 GLU A O 1
ATOM 4584 N N . LYS A 1 564 ? 37.121 2.165 -25.593 1.00 92.56 564 LYS A N 1
ATOM 4585 C CA . LYS A 1 564 ? 37.335 1.691 -24.211 1.00 92.56 564 LYS A CA 1
ATOM 4586 C C . LYS A 1 564 ? 36.038 1.232 -23.533 1.00 92.56 564 LYS A C 1
ATOM 4588 O O . LYS A 1 564 ? 36.085 0.390 -22.636 1.00 92.56 564 LYS A O 1
ATOM 4593 N N . PHE A 1 565 ? 34.885 1.760 -23.953 1.00 93.31 565 PHE A N 1
ATOM 4594 C CA . PHE A 1 565 ? 33.565 1.389 -23.425 1.00 93.31 565 PHE A CA 1
ATOM 4595 C C . PHE A 1 565 ? 32.906 0.270 -24.225 1.00 93.31 565 PHE A C 1
ATOM 4597 O O . PHE A 1 565 ? 32.295 -0.621 -23.639 1.00 93.31 565 PHE A O 1
ATOM 4604 N N . LEU A 1 566 ? 33.020 0.328 -25.553 1.00 92.75 566 LEU A N 1
ATOM 4605 C CA . LEU A 1 566 ? 32.637 -0.752 -26.458 1.00 92.75 566 LEU A CA 1
ATOM 4606 C C . LEU A 1 566 ? 33.902 -1.328 -27.093 1.00 92.75 566 LEU A C 1
ATOM 4608 O O . LEU A 1 566 ? 34.146 -1.165 -28.286 1.00 92.75 566 LEU A O 1
ATOM 4612 N N . ASP A 1 567 ? 34.711 -1.968 -26.252 1.00 93.25 567 ASP A N 1
ATOM 4613 C CA . ASP A 1 567 ? 35.918 -2.666 -26.687 1.00 93.25 567 ASP A CA 1
ATOM 4614 C C . ASP A 1 567 ? 35.596 -3.923 -27.502 1.00 93.25 567 ASP A C 1
ATOM 4616 O O . ASP A 1 567 ? 34.455 -4.394 -27.547 1.00 93.25 567 ASP A O 1
ATOM 4620 N N . ASP A 1 568 ? 36.621 -4.498 -28.128 1.00 93.50 568 ASP A N 1
ATOM 4621 C CA . ASP A 1 568 ? 36.481 -5.699 -28.954 1.00 93.50 568 ASP A CA 1
ATOM 4622 C C . ASP A 1 568 ? 35.863 -6.867 -28.171 1.00 93.50 568 ASP A C 1
ATOM 4624 O O . ASP A 1 568 ? 35.075 -7.627 -28.726 1.00 93.50 568 ASP A O 1
ATOM 4628 N N . SER A 1 569 ? 36.112 -6.966 -26.857 1.00 94.88 569 SER A N 1
ATOM 4629 C CA . SER A 1 569 ? 35.469 -7.972 -25.999 1.00 94.88 569 SER A CA 1
ATOM 4630 C C . SER A 1 569 ? 33.951 -7.764 -25.891 1.00 94.88 569 SER A C 1
ATOM 4632 O O . SER A 1 569 ? 33.175 -8.718 -25.979 1.00 94.88 569 SER A O 1
ATOM 4634 N N . THR A 1 570 ? 33.513 -6.508 -25.787 1.00 94.44 570 THR A N 1
ATOM 4635 C CA . THR A 1 570 ? 32.106 -6.104 -25.701 1.00 94.44 570 THR A CA 1
ATOM 4636 C C . THR A 1 570 ? 31.407 -6.246 -27.054 1.00 94.44 570 THR A C 1
ATOM 4638 O O . THR A 1 570 ? 30.282 -6.744 -27.118 1.00 94.44 570 THR A O 1
ATOM 4641 N N . ILE A 1 571 ? 32.068 -5.867 -28.153 1.00 95.62 571 ILE A N 1
ATOM 4642 C CA . ILE A 1 571 ? 31.545 -6.044 -29.514 1.00 95.62 571 ILE A CA 1
ATOM 4643 C C . ILE A 1 571 ? 31.433 -7.535 -29.858 1.00 95.62 571 ILE A C 1
ATOM 4645 O O . ILE A 1 571 ? 30.373 -7.971 -30.314 1.00 95.62 571 ILE A O 1
ATOM 4649 N N . LYS A 1 572 ? 32.463 -8.337 -29.567 1.00 96.19 572 LYS A N 1
ATOM 4650 C CA . LYS A 1 572 ? 32.444 -9.794 -29.744 1.00 96.19 572 LYS A CA 1
ATOM 4651 C C . LYS A 1 572 ? 31.333 -10.451 -28.925 1.00 96.19 572 LYS A C 1
ATOM 4653 O O . LYS A 1 572 ? 30.582 -11.253 -29.474 1.00 96.19 572 LYS A O 1
ATOM 4658 N N . TYR A 1 573 ? 31.138 -10.043 -27.669 1.00 96.44 573 TYR A N 1
ATOM 4659 C CA . TYR A 1 573 ? 30.003 -10.497 -26.860 1.00 96.44 573 TYR A CA 1
ATOM 4660 C C . TYR A 1 573 ? 28.652 -10.199 -27.538 1.00 96.44 573 TYR A C 1
ATOM 4662 O O . TYR A 1 573 ? 27.796 -11.080 -27.631 1.00 96.44 573 TYR A O 1
ATOM 4670 N N . ILE A 1 574 ? 28.457 -8.985 -28.071 1.00 96.44 574 ILE A N 1
ATOM 4671 C CA . ILE A 1 574 ? 27.233 -8.620 -28.807 1.00 96.44 574 ILE A CA 1
ATOM 4672 C C . ILE A 1 574 ? 27.053 -9.496 -30.058 1.00 96.44 574 ILE A C 1
ATOM 4674 O O . ILE A 1 574 ? 25.931 -9.939 -30.318 1.00 96.44 574 ILE A O 1
ATOM 4678 N N . VAL A 1 575 ? 28.124 -9.776 -30.811 1.00 97.00 575 VAL A N 1
ATOM 4679 C CA . VAL A 1 575 ? 28.106 -10.679 -31.978 1.00 97.00 575 VAL A CA 1
ATOM 4680 C C . VAL A 1 575 ? 27.689 -12.092 -31.564 1.00 97.00 575 VAL A C 1
ATOM 4682 O O . VAL A 1 575 ? 26.726 -12.622 -32.118 1.00 97.00 575 VAL A O 1
ATOM 4685 N N . GLU A 1 576 ? 28.335 -12.677 -30.553 1.00 96.31 576 GLU A N 1
ATOM 4686 C CA . GLU A 1 576 ? 28.049 -14.029 -30.055 1.00 96.31 576 GLU A CA 1
ATOM 4687 C C . GLU A 1 576 ? 26.593 -14.179 -29.593 1.00 96.31 576 GLU A C 1
ATOM 4689 O O . GLU A 1 576 ? 25.892 -15.089 -30.041 1.00 96.31 576 GLU A O 1
ATOM 4694 N N . GLN A 1 577 ? 26.088 -13.257 -28.762 1.00 96.06 577 GLN A N 1
ATOM 4695 C CA . GLN A 1 577 ? 24.696 -13.306 -28.292 1.00 96.06 577 GLN A CA 1
ATOM 4696 C C . GLN A 1 577 ? 23.680 -13.058 -29.422 1.00 96.06 577 GLN A C 1
ATOM 4698 O O . GLN A 1 577 ? 22.563 -13.580 -29.384 1.00 96.06 577 GLN A O 1
ATOM 4703 N N . THR A 1 578 ? 24.054 -12.286 -30.446 1.00 96.81 578 THR A N 1
ATOM 4704 C CA . THR A 1 578 ? 23.210 -12.002 -31.616 1.00 96.81 578 THR A CA 1
ATOM 4705 C C . THR A 1 578 ? 23.140 -13.192 -32.581 1.00 96.81 578 THR A C 1
ATOM 4707 O O . THR A 1 578 ? 22.049 -13.529 -33.046 1.00 96.81 578 THR A O 1
ATOM 4710 N N . LEU A 1 579 ? 24.260 -13.873 -32.838 1.00 96.44 579 LEU A N 1
ATOM 4711 C CA . LEU A 1 579 ? 24.301 -15.116 -33.618 1.00 96.44 579 LEU A CA 1
ATOM 4712 C C . LEU A 1 579 ? 23.556 -16.245 -32.895 1.00 96.44 579 LEU A C 1
ATOM 4714 O O . LEU A 1 579 ? 22.706 -16.907 -33.491 1.00 96.44 579 LEU A O 1
ATOM 4718 N N . LEU A 1 580 ? 23.785 -16.402 -31.586 1.00 95.19 580 LEU A N 1
ATOM 4719 C CA . LEU A 1 580 ? 23.064 -17.368 -30.756 1.00 95.19 580 LEU A CA 1
ATOM 4720 C C . LEU A 1 580 ? 21.547 -17.120 -30.787 1.00 95.19 580 LEU A C 1
ATOM 4722 O O . LEU A 1 580 ? 20.771 -18.062 -30.933 1.00 95.19 580 LEU A O 1
ATOM 4726 N N . TYR A 1 581 ? 21.107 -15.857 -30.739 1.00 95.31 581 TYR A N 1
ATOM 4727 C CA . TYR A 1 581 ? 19.695 -15.503 -30.905 1.00 95.31 581 TYR A CA 1
ATOM 4728 C C . TYR A 1 581 ? 19.142 -15.842 -32.293 1.00 95.31 581 TYR A C 1
ATOM 4730 O O . TYR A 1 581 ? 17.986 -16.257 -32.405 1.00 95.31 581 TYR A O 1
ATOM 4738 N N . ALA A 1 582 ? 19.921 -15.659 -33.359 1.00 94.25 582 ALA A N 1
ATOM 4739 C CA . ALA A 1 582 ? 19.494 -16.013 -34.709 1.00 94.25 582 ALA A CA 1
ATOM 4740 C C . ALA A 1 582 ? 19.255 -17.528 -34.830 1.00 94.25 582 ALA A C 1
ATOM 4742 O O . ALA A 1 582 ? 18.158 -17.935 -35.224 1.00 94.25 582 ALA A O 1
ATOM 4743 N N . VAL A 1 583 ? 20.206 -18.342 -34.355 1.00 93.12 583 VAL A N 1
ATOM 4744 C CA . VAL A 1 583 ? 20.097 -19.810 -34.266 1.00 93.12 583 VAL A CA 1
ATOM 4745 C C . VAL A 1 583 ? 18.900 -20.236 -33.407 1.00 93.12 583 VAL A C 1
ATOM 4747 O O . VAL A 1 583 ? 18.080 -21.029 -33.858 1.00 93.12 583 VAL A O 1
ATOM 4750 N N . GLN A 1 584 ? 18.714 -19.643 -32.220 1.00 92.56 584 GLN A N 1
ATOM 4751 C CA . GLN A 1 584 ? 17.567 -19.905 -31.327 1.00 92.56 584 GLN A CA 1
ATOM 4752 C C . GLN A 1 584 ? 16.196 -19.513 -31.922 1.00 92.56 584 GLN A C 1
ATOM 4754 O O . GLN A 1 584 ? 15.160 -19.839 -31.346 1.00 92.56 584 GLN A O 1
ATOM 4759 N N . ASN A 1 585 ? 16.168 -18.801 -33.052 1.00 92.12 585 ASN A N 1
ATOM 4760 C CA . ASN A 1 585 ? 14.955 -18.434 -33.789 1.00 92.12 585 ASN A CA 1
ATOM 4761 C C . ASN A 1 585 ? 14.973 -18.995 -35.229 1.00 92.12 585 ASN A C 1
ATOM 4763 O O . ASN A 1 585 ? 14.359 -18.401 -36.116 1.00 92.12 585 ASN A O 1
ATOM 4767 N N . ASN A 1 586 ? 15.684 -20.106 -35.463 1.00 91.56 586 ASN A N 1
ATOM 4768 C CA . ASN A 1 586 ? 15.758 -20.842 -36.732 1.00 91.56 586 ASN A CA 1
ATOM 4769 C C . ASN A 1 586 ? 16.230 -20.006 -37.943 1.00 91.56 586 ASN A C 1
ATOM 4771 O O . ASN A 1 586 ? 15.762 -20.203 -39.062 1.00 91.56 586 ASN A O 1
ATOM 4775 N N . ARG A 1 587 ? 17.149 -19.055 -37.728 1.00 90.06 587 ARG A N 1
ATOM 4776 C CA . ARG A 1 587 ? 17.777 -18.221 -38.775 1.00 90.06 587 ARG A CA 1
ATOM 4777 C C . ARG A 1 587 ? 19.268 -18.520 -38.856 1.00 90.06 587 ARG A C 1
ATOM 4779 O O . ARG A 1 587 ? 20.105 -17.716 -38.455 1.00 90.06 587 ARG A O 1
ATOM 4786 N N . HIS A 1 588 ? 19.570 -19.737 -39.298 1.00 87.69 588 HIS A N 1
ATOM 4787 C CA . HIS A 1 588 ? 20.931 -20.277 -39.410 1.00 87.69 588 HIS A CA 1
ATOM 4788 C C . HIS A 1 588 ? 21.737 -19.637 -40.556 1.00 87.69 588 HIS A C 1
ATOM 4790 O O . HIS A 1 588 ? 22.957 -19.732 -40.580 1.00 87.69 588 HIS A O 1
ATOM 4796 N N . ASP A 1 589 ? 21.046 -18.975 -41.483 1.00 89.81 589 ASP A N 1
ATOM 4797 C CA . ASP A 1 589 ? 21.569 -18.190 -42.602 1.00 89.81 589 ASP A CA 1
ATOM 4798 C C . ASP A 1 589 ? 22.095 -16.805 -42.185 1.00 89.81 589 ASP A C 1
ATOM 4800 O O . ASP A 1 589 ? 22.881 -16.186 -42.906 1.00 89.81 589 ASP A O 1
ATOM 4804 N N . PHE A 1 590 ? 21.669 -16.292 -41.027 1.00 93.06 590 PHE A N 1
ATOM 4805 C CA . PHE A 1 590 ? 22.069 -14.968 -40.568 1.00 93.06 590 PHE A CA 1
ATOM 4806 C C . PHE A 1 590 ? 23.490 -14.974 -39.992 1.00 93.06 590 PHE A C 1
ATOM 4808 O O . PHE A 1 590 ? 23.747 -15.499 -38.909 1.00 93.06 590 PHE A O 1
ATOM 4815 N N . THR A 1 591 ? 24.393 -14.281 -40.683 1.00 93.25 591 THR A N 1
ATOM 4816 C CA . THR A 1 591 ? 25.741 -13.964 -40.207 1.00 93.25 591 THR A CA 1
ATOM 4817 C C . THR A 1 591 ? 25.854 -12.490 -39.820 1.00 93.25 591 THR A C 1
ATOM 4819 O O . THR A 1 591 ? 25.226 -11.615 -40.427 1.00 93.25 591 THR A O 1
ATOM 4822 N N . VAL A 1 592 ? 26.690 -12.194 -38.824 1.00 95.31 592 VAL A N 1
ATOM 4823 C CA . VAL A 1 592 ? 27.139 -10.835 -38.506 1.00 95.31 592 VAL A CA 1
ATOM 4824 C C . VAL A 1 592 ? 28.560 -10.873 -37.953 1.00 95.31 592 VAL A C 1
ATOM 4826 O O . VAL A 1 592 ? 28.895 -11.789 -37.204 1.00 95.31 592 VAL A O 1
ATOM 4829 N N . ASN A 1 593 ? 29.390 -9.899 -38.324 1.00 94.25 593 ASN A N 1
ATOM 4830 C CA . ASN A 1 593 ? 30.734 -9.719 -37.769 1.00 94.25 593 ASN A CA 1
ATOM 4831 C C . ASN A 1 593 ? 30.851 -8.422 -36.944 1.00 94.25 593 ASN A C 1
ATOM 4833 O O . ASN A 1 593 ? 29.924 -7.612 -36.877 1.00 94.25 593 ASN A O 1
ATOM 4837 N N . GLU A 1 594 ? 31.997 -8.225 -36.297 1.00 94.31 594 GLU A N 1
ATOM 4838 C CA . GLU A 1 594 ? 32.228 -7.077 -35.418 1.00 94.31 594 GLU A CA 1
ATOM 4839 C C . GLU A 1 594 ? 32.173 -5.723 -36.148 1.00 94.31 594 GLU A C 1
ATOM 4841 O O . GLU A 1 594 ? 31.562 -4.778 -35.650 1.00 94.31 594 GLU A O 1
ATOM 4846 N N . GLU A 1 595 ? 32.750 -5.631 -37.350 1.00 93.00 595 GLU A N 1
ATOM 4847 C CA . GLU A 1 595 ? 32.738 -4.411 -38.170 1.00 93.00 595 GLU A CA 1
ATOM 4848 C C . GLU A 1 595 ? 31.315 -4.030 -38.590 1.00 93.00 595 GLU A C 1
ATOM 4850 O O . GLU A 1 595 ? 30.953 -2.853 -38.594 1.00 93.00 595 GLU A O 1
ATOM 4855 N N . GLU A 1 596 ? 30.470 -5.016 -38.887 1.00 94.81 596 GLU A N 1
ATOM 4856 C CA . GLU A 1 596 ? 29.053 -4.807 -39.170 1.00 94.81 596 GLU A CA 1
ATOM 4857 C C . GLU A 1 596 ? 28.293 -4.312 -37.930 1.00 94.81 596 GLU A C 1
ATOM 4859 O O . GLU A 1 596 ? 27.432 -3.444 -38.067 1.00 94.81 596 GLU A O 1
ATOM 4864 N N . ILE A 1 597 ? 28.633 -4.771 -36.718 1.00 96.19 597 ILE A N 1
ATOM 4865 C CA . ILE A 1 597 ? 28.072 -4.223 -35.470 1.00 96.19 597 ILE A CA 1
ATOM 4866 C C . ILE A 1 597 ? 28.553 -2.782 -35.222 1.00 96.19 597 ILE A C 1
ATOM 4868 O O . ILE A 1 597 ? 27.716 -1.919 -34.942 1.00 96.19 597 ILE A O 1
ATOM 4872 N N . ARG A 1 598 ? 29.851 -2.475 -35.392 1.00 95.62 598 ARG A N 1
ATOM 4873 C CA . ARG A 1 598 ? 30.387 -1.096 -35.294 1.00 95.62 598 ARG A CA 1
ATOM 4874 C C . ARG A 1 598 ? 29.693 -0.164 -36.303 1.00 95.62 598 ARG A C 1
ATOM 4876 O O . ARG A 1 598 ? 29.223 0.917 -35.944 1.00 95.62 598 ARG A O 1
ATOM 4883 N N . THR A 1 599 ? 29.512 -0.622 -37.543 1.00 95.44 599 THR A N 1
ATOM 4884 C CA . THR A 1 599 ? 28.799 0.103 -38.614 1.00 95.44 599 THR A CA 1
ATOM 4885 C C . THR A 1 599 ? 27.314 0.298 -38.290 1.00 95.44 599 THR A C 1
ATOM 4887 O O . THR A 1 599 ? 26.772 1.386 -38.472 1.00 95.44 599 THR A O 1
ATOM 4890 N N . PHE A 1 600 ? 26.645 -0.725 -37.755 1.00 96.62 600 PHE A N 1
ATOM 4891 C CA . PHE A 1 600 ? 25.251 -0.639 -37.318 1.00 96.62 600 PHE A CA 1
ATOM 4892 C C . PHE A 1 600 ? 25.066 0.405 -36.206 1.00 96.62 600 PHE A C 1
ATOM 4894 O O . PHE A 1 600 ? 24.148 1.225 -36.277 1.00 96.62 600 PHE A O 1
ATOM 4901 N N . ILE A 1 601 ? 25.966 0.428 -35.217 1.00 96.06 601 ILE A N 1
ATOM 4902 C CA . ILE A 1 601 ? 25.992 1.430 -34.140 1.00 96.06 601 ILE A CA 1
ATOM 4903 C C . ILE A 1 601 ? 26.241 2.839 -34.706 1.00 96.06 601 ILE A C 1
ATOM 4905 O O . ILE A 1 601 ? 25.552 3.781 -34.314 1.00 96.06 601 ILE A O 1
ATOM 4909 N N . ALA A 1 602 ? 27.134 2.989 -35.690 1.00 96.38 602 ALA A N 1
ATOM 4910 C CA . ALA A 1 602 ? 27.369 4.265 -36.368 1.00 96.38 602 ALA A CA 1
ATOM 4911 C C . ALA A 1 602 ? 26.105 4.827 -37.045 1.00 96.38 602 ALA A C 1
ATOM 4913 O O . ALA A 1 602 ? 25.835 6.022 -36.943 1.00 96.38 602 ALA A O 1
ATOM 4914 N N . ILE A 1 603 ? 25.296 3.974 -37.684 1.00 96.44 603 ILE A N 1
ATOM 4915 C CA . ILE A 1 603 ? 24.012 4.368 -38.295 1.00 96.44 603 ILE A CA 1
ATOM 4916 C C . ILE A 1 603 ? 22.997 4.792 -37.222 1.00 96.44 603 ILE A C 1
ATOM 4918 O O . ILE A 1 603 ? 22.244 5.749 -37.421 1.00 96.44 603 ILE A O 1
ATOM 4922 N N . LEU A 1 604 ? 22.988 4.129 -36.058 1.00 96.81 604 LEU A N 1
ATOM 4923 C CA . LEU A 1 604 ? 22.160 4.557 -34.928 1.00 96.81 604 LEU A CA 1
ATOM 4924 C C . LEU A 1 604 ? 22.565 5.958 -34.450 1.00 96.81 604 LEU A C 1
ATOM 4926 O O . LEU A 1 604 ? 21.697 6.830 -34.383 1.00 96.81 604 LEU A O 1
ATOM 4930 N N . PHE A 1 605 ? 23.849 6.208 -34.183 1.00 96.94 605 PHE A N 1
ATOM 4931 C CA . PHE A 1 605 ? 24.332 7.532 -33.765 1.00 96.94 605 PHE A CA 1
ATOM 4932 C C . PHE A 1 605 ? 24.100 8.615 -34.824 1.00 96.94 605 PHE A C 1
ATOM 4934 O O . PHE A 1 605 ? 23.678 9.720 -34.480 1.00 96.94 605 PHE A O 1
ATOM 4941 N N . LEU A 1 606 ? 24.290 8.298 -36.111 1.00 95.94 606 LEU A N 1
ATOM 4942 C CA . LEU A 1 606 ? 23.986 9.211 -37.215 1.00 95.94 606 LEU A CA 1
ATOM 4943 C C . LEU A 1 606 ? 22.547 9.728 -37.127 1.00 95.94 606 LEU A C 1
ATOM 4945 O O . LEU A 1 606 ? 22.305 10.926 -37.272 1.00 95.94 606 LEU A O 1
ATOM 4949 N N . SER A 1 607 ? 21.601 8.835 -36.824 1.00 95.19 607 SER A N 1
ATOM 4950 C CA . SER A 1 607 ? 20.183 9.187 -36.732 1.00 95.19 607 SER A CA 1
ATOM 4951 C C . SER A 1 607 ? 19.855 10.204 -35.635 1.00 95.19 607 SER A C 1
ATOM 4953 O O . SER A 1 607 ? 18.780 10.802 -35.675 1.00 95.19 607 SER A O 1
ATOM 4955 N N . GLY A 1 608 ? 20.735 10.388 -34.646 1.00 94.12 608 GLY A N 1
ATOM 4956 C CA . GLY A 1 608 ? 20.527 11.318 -33.538 1.00 94.12 608 GLY A CA 1
ATOM 4957 C C . GLY A 1 608 ? 20.801 12.783 -33.886 1.00 94.12 608 GLY A C 1
ATOM 4958 O O . GLY A 1 608 ? 20.127 13.666 -33.362 1.00 94.12 608 GLY A O 1
ATOM 4959 N N . TYR A 1 609 ? 21.732 13.050 -34.811 1.00 94.25 609 TYR A N 1
ATOM 4960 C CA . TYR A 1 609 ? 22.021 14.406 -35.308 1.00 94.25 609 TYR A CA 1
ATOM 4961 C C . TYR A 1 609 ? 21.553 14.654 -36.751 1.00 94.25 609 TYR A C 1
ATOM 4963 O O . TYR A 1 609 ? 21.500 15.802 -37.186 1.00 94.25 609 TYR A O 1
ATOM 4971 N N . HIS A 1 610 ? 21.208 13.605 -37.499 1.00 93.00 610 HIS A N 1
ATOM 4972 C CA . HIS A 1 610 ? 20.619 13.694 -38.833 1.00 93.00 610 HIS A CA 1
ATOM 4973 C C . HIS A 1 610 ? 19.365 12.812 -38.878 1.00 93.00 610 HIS A C 1
ATOM 4975 O O . HIS A 1 610 ? 19.415 11.659 -39.296 1.00 93.00 610 HIS A O 1
ATOM 4981 N N . GLN A 1 611 ? 18.244 13.332 -38.373 1.00 92.12 611 GLN A N 1
ATOM 4982 C CA . GLN A 1 611 ? 16.989 12.587 -38.264 1.00 92.12 611 GLN A CA 1
ATOM 4983 C C . GLN A 1 611 ? 16.144 12.704 -39.543 1.00 92.12 611 GLN A C 1
ATOM 4985 O O . GLN A 1 611 ? 15.626 13.777 -39.846 1.00 92.12 611 GLN A O 1
ATOM 4990 N N . LEU A 1 612 ? 15.889 11.575 -40.211 1.00 90.38 612 LEU A N 1
ATOM 4991 C CA . LEU A 1 612 ? 14.920 11.483 -41.312 1.00 90.38 612 LEU A CA 1
ATOM 4992 C C . LEU A 1 612 ? 13.502 11.082 -40.835 1.00 90.38 612 LEU A C 1
ATOM 4994 O O . LEU A 1 612 ? 13.360 10.462 -39.773 1.00 90.38 612 LEU A O 1
ATOM 4998 N N . PRO A 1 613 ? 12.431 11.382 -41.607 1.00 87.44 613 PRO A N 1
ATOM 4999 C CA . PRO A 1 613 ? 11.049 11.036 -41.242 1.00 87.44 613 PRO A CA 1
ATOM 5000 C C . PRO A 1 613 ? 10.787 9.531 -41.077 1.00 87.44 613 PRO A C 1
ATOM 5002 O O . PRO A 1 613 ? 9.939 9.135 -40.272 1.00 87.44 613 PRO A O 1
ATOM 5005 N N . GLN A 1 614 ? 11.505 8.687 -41.825 1.00 88.38 614 GLN A N 1
ATOM 5006 C CA . GLN A 1 614 ? 11.444 7.228 -41.735 1.00 88.38 614 GLN A CA 1
ATOM 5007 C C . GLN A 1 614 ? 12.850 6.631 -41.805 1.00 88.38 614 GLN A C 1
ATOM 5009 O O . GLN A 1 614 ? 13.682 7.081 -42.583 1.00 88.38 614 GLN A O 1
ATOM 5014 N N . GLU A 1 615 ? 13.103 5.551 -41.065 1.00 90.94 615 GLU A N 1
ATOM 5015 C CA . GLU A 1 615 ? 14.422 4.898 -41.052 1.00 90.94 615 GLU A CA 1
ATOM 5016 C C . GLU A 1 615 ? 14.854 4.340 -42.411 1.00 90.94 615 GLU A C 1
ATOM 5018 O O . GLU A 1 615 ? 16.040 4.286 -42.700 1.00 90.94 615 GLU A O 1
ATOM 5023 N N . ARG A 1 616 ? 13.915 3.975 -43.288 1.00 91.69 616 ARG A N 1
ATOM 5024 C CA . ARG A 1 616 ? 14.255 3.477 -44.628 1.00 91.69 616 ARG A CA 1
ATOM 5025 C C . ARG A 1 616 ? 14.796 4.561 -45.562 1.00 91.69 616 ARG A C 1
ATOM 5027 O O . ARG A 1 616 ? 15.451 4.207 -46.536 1.00 91.69 616 ARG A O 1
ATOM 5034 N N . MET A 1 617 ? 14.577 5.841 -45.246 1.00 92.44 617 MET A N 1
ATOM 5035 C CA . MET A 1 617 ? 15.002 6.966 -46.085 1.00 92.44 617 MET A CA 1
ATOM 5036 C C . MET A 1 617 ? 16.523 7.158 -46.112 1.00 92.44 617 MET A C 1
ATOM 5038 O O . MET A 1 617 ? 17.031 7.623 -47.121 1.00 92.44 617 MET A O 1
ATOM 5042 N N . TYR A 1 618 ? 17.276 6.674 -45.109 1.00 92.25 618 TYR A N 1
ATOM 5043 C CA . TYR A 1 618 ? 18.752 6.681 -45.164 1.00 92.25 618 TYR A CA 1
ATOM 5044 C C . TYR A 1 618 ? 19.318 5.888 -46.362 1.00 92.25 618 TYR A C 1
ATOM 5046 O O . TYR A 1 618 ? 20.473 6.086 -46.730 1.00 92.25 618 TYR A O 1
ATOM 5054 N N . TRP A 1 619 ? 18.504 5.012 -46.967 1.00 94.44 619 TRP A N 1
ATOM 5055 C CA . TRP A 1 619 ? 18.801 4.228 -48.171 1.00 94.44 619 TRP A CA 1
ATOM 5056 C C . TRP A 1 619 ? 17.907 4.594 -49.370 1.00 94.44 619 TRP A C 1
ATOM 5058 O O . TRP A 1 619 ? 17.748 3.775 -50.276 1.00 94.44 619 TRP A O 1
ATOM 5068 N N . CYS A 1 620 ? 17.271 5.770 -49.370 1.00 88.88 620 CYS A N 1
ATOM 5069 C CA . CYS A 1 620 ? 16.683 6.319 -50.592 1.00 88.88 620 CYS A CA 1
ATOM 5070 C C . CYS A 1 620 ? 17.791 6.781 -51.551 1.00 88.88 620 CYS A C 1
ATOM 5072 O O . CYS A 1 620 ? 18.892 7.114 -51.118 1.00 88.88 620 CYS A O 1
ATOM 5074 N N . ASN A 1 621 ? 17.466 6.830 -52.845 1.00 83.88 621 ASN A N 1
ATOM 5075 C CA . ASN A 1 621 ? 18.336 7.385 -53.889 1.00 83.88 621 ASN A CA 1
ATOM 5076 C C . ASN A 1 621 ? 17.968 8.843 -54.245 1.00 83.88 621 ASN A C 1
ATOM 5078 O O . ASN A 1 621 ? 18.592 9.431 -55.119 1.00 83.88 621 ASN A O 1
ATOM 5082 N N . GLU A 1 622 ? 16.935 9.402 -53.609 1.00 84.19 622 GLU A N 1
ATOM 5083 C CA . GLU A 1 622 ? 16.477 10.787 -53.786 1.00 84.19 622 GLU A CA 1
ATOM 5084 C C . GLU A 1 622 ? 17.445 11.748 -53.075 1.00 84.19 622 GLU A C 1
ATOM 5086 O O . GLU A 1 622 ? 17.814 11.502 -51.926 1.00 84.19 622 GLU A O 1
ATOM 5091 N N . GLU A 1 623 ? 17.868 12.823 -53.747 1.00 79.31 623 GLU A N 1
ATOM 5092 C CA . GLU A 1 623 ? 18.957 13.712 -53.295 1.00 79.31 623 GLU A CA 1
ATOM 5093 C C . GLU A 1 623 ? 18.679 14.429 -51.961 1.00 79.31 623 GLU A C 1
ATOM 5095 O O . GLU A 1 623 ? 19.611 14.772 -51.234 1.00 79.31 623 GLU A O 1
ATOM 5100 N N . ASP A 1 624 ? 17.407 14.642 -51.617 1.00 81.81 624 ASP A N 1
ATOM 5101 C CA . ASP A 1 624 ? 16.964 15.329 -50.400 1.00 81.81 624 ASP A CA 1
ATOM 5102 C C . ASP A 1 624 ? 16.746 14.392 -49.195 1.00 81.81 624 ASP A C 1
ATOM 5104 O O . ASP A 1 624 ? 16.626 14.865 -48.060 1.00 81.81 624 ASP A O 1
ATOM 5108 N N . LEU A 1 625 ? 16.718 13.071 -49.415 1.00 82.12 625 LEU A N 1
ATOM 5109 C CA . LEU A 1 625 ? 16.461 12.058 -48.381 1.00 82.12 625 LEU A CA 1
ATOM 5110 C C . LEU A 1 625 ? 17.596 11.039 -48.207 1.00 82.12 625 LEU A C 1
ATOM 5112 O O . LEU A 1 625 ? 17.813 10.548 -47.097 1.00 82.12 625 LEU A O 1
ATOM 5116 N N . GLY A 1 626 ? 18.288 10.679 -49.285 1.00 80.25 626 GLY A N 1
ATOM 5117 C CA . GLY A 1 626 ? 19.296 9.626 -49.313 1.00 80.25 626 GLY A CA 1
ATOM 5118 C C . GLY A 1 626 ? 20.619 10.033 -48.670 1.00 80.25 626 GLY A C 1
ATOM 5119 O O . GLY A 1 626 ? 21.146 11.112 -48.926 1.00 80.25 626 GLY A O 1
ATOM 5120 N N . LEU A 1 627 ? 21.221 9.138 -47.878 1.00 88.31 627 LEU A N 1
ATOM 5121 C CA . LEU A 1 627 ? 22.585 9.330 -47.381 1.00 88.31 627 LEU A CA 1
ATOM 5122 C C . LEU A 1 627 ? 23.541 8.323 -48.007 1.00 88.31 627 LEU A C 1
ATOM 5124 O O . LEU A 1 627 ? 23.687 7.186 -47.552 1.00 88.31 627 LEU A O 1
ATOM 5128 N N . GLU A 1 628 ? 24.278 8.787 -49.013 1.00 87.75 628 GLU A N 1
ATOM 5129 C CA . GLU A 1 628 ? 25.227 7.966 -49.763 1.00 87.75 628 GLU A CA 1
ATOM 5130 C C . GLU A 1 628 ? 26.269 7.283 -48.849 1.00 87.75 628 GLU A C 1
ATOM 5132 O O . GLU A 1 628 ? 26.567 6.101 -49.010 1.00 87.75 628 GLU A O 1
ATOM 5137 N N . ILE A 1 629 ? 26.737 7.980 -47.803 1.00 89.50 629 ILE A N 1
ATOM 5138 C CA . ILE A 1 629 ? 27.662 7.434 -46.793 1.00 89.50 629 ILE A CA 1
ATOM 5139 C C . ILE A 1 629 ? 27.078 6.251 -45.998 1.00 89.50 629 ILE A C 1
ATOM 5141 O O . ILE A 1 629 ? 27.837 5.383 -45.576 1.00 89.50 629 ILE A O 1
ATOM 5145 N N . VAL A 1 630 ? 25.754 6.198 -45.803 1.00 92.19 630 VAL A N 1
ATOM 5146 C CA . VAL A 1 630 ? 25.062 5.091 -45.120 1.00 92.19 630 VAL A CA 1
ATOM 5147 C C . VAL A 1 630 ? 24.817 3.941 -46.091 1.00 92.19 630 VAL A C 1
ATOM 5149 O O . VAL A 1 630 ? 25.132 2.795 -45.772 1.00 92.19 630 VAL A O 1
ATOM 5152 N N . SER A 1 631 ? 24.308 4.245 -47.289 1.00 89.88 631 SER A N 1
ATOM 5153 C CA . SER A 1 631 ? 24.006 3.229 -48.305 1.00 89.88 631 SER A CA 1
ATOM 5154 C C . SER A 1 631 ? 25.248 2.462 -48.783 1.00 89.88 631 SER A C 1
ATOM 5156 O O . SER A 1 631 ? 25.176 1.241 -48.919 1.00 89.88 631 SER A O 1
ATOM 5158 N N . LYS A 1 632 ? 26.396 3.142 -48.935 1.00 89.31 632 LYS A N 1
ATOM 5159 C CA . LYS A 1 632 ? 27.695 2.516 -49.236 1.00 89.31 632 LYS A CA 1
ATOM 5160 C C . LYS A 1 632 ? 28.257 1.706 -48.061 1.00 89.31 632 LYS A C 1
ATOM 5162 O O . LYS A 1 632 ? 28.915 0.697 -48.288 1.00 89.31 632 LYS A O 1
ATOM 5167 N N . ALA A 1 633 ? 27.996 2.107 -46.813 1.00 91.44 633 ALA A N 1
ATOM 5168 C CA . ALA A 1 633 ? 28.592 1.457 -45.642 1.00 91.44 633 ALA A CA 1
ATOM 5169 C C . ALA A 1 633 ? 27.881 0.151 -45.259 1.00 91.44 633 ALA A C 1
ATOM 5171 O O . ALA A 1 633 ? 28.527 -0.798 -44.814 1.00 91.44 633 ALA A O 1
ATOM 5172 N N . MET A 1 634 ? 26.557 0.079 -45.438 1.00 93.25 634 MET A N 1
ATOM 5173 C CA . MET A 1 634 ? 25.767 -1.122 -45.163 1.00 93.25 634 MET A CA 1
ATOM 5174 C C . MET A 1 634 ? 24.504 -1.165 -46.035 1.00 93.25 634 MET A C 1
ATOM 5176 O O . MET A 1 634 ? 23.711 -0.226 -45.979 1.00 93.25 634 MET A O 1
ATOM 5180 N N . PRO A 1 635 ? 24.223 -2.263 -46.761 1.00 93.25 635 PRO A N 1
ATOM 5181 C CA . PRO A 1 635 ? 22.963 -2.418 -47.484 1.00 93.25 635 PRO A CA 1
ATOM 5182 C C . PRO A 1 635 ? 21.746 -2.424 -46.547 1.00 93.25 635 PRO A C 1
ATOM 5184 O O . PRO A 1 635 ? 21.759 -3.081 -45.503 1.00 93.25 635 PRO A O 1
ATOM 5187 N N . ARG A 1 636 ? 20.644 -1.783 -46.960 1.00 93.00 636 ARG A N 1
ATOM 5188 C CA . ARG A 1 636 ? 19.384 -1.689 -46.188 1.00 93.00 636 ARG A CA 1
ATOM 5189 C C . ARG A 1 636 ? 18.906 -3.035 -45.636 1.00 93.00 636 ARG A C 1
ATOM 5191 O O . ARG A 1 636 ? 18.475 -3.122 -44.492 1.00 93.00 636 ARG A O 1
ATOM 5198 N N . ASN A 1 637 ? 18.979 -4.093 -46.446 1.00 92.25 637 ASN A N 1
ATOM 5199 C CA . ASN A 1 637 ? 18.511 -5.420 -46.046 1.00 92.25 637 ASN A CA 1
ATOM 5200 C C . ASN A 1 637 ? 19.398 -6.025 -44.937 1.00 92.25 637 ASN A C 1
ATOM 5202 O O . ASN A 1 637 ? 18.864 -6.626 -44.009 1.00 92.25 637 ASN A O 1
ATOM 5206 N N . LYS A 1 638 ? 20.722 -5.803 -44.977 1.00 94.38 638 LYS A N 1
ATOM 5207 C CA . LYS A 1 638 ? 21.651 -6.225 -43.916 1.00 94.38 638 LYS A CA 1
ATOM 5208 C C . LYS A 1 638 ? 21.400 -5.442 -42.624 1.00 94.38 638 LYS A C 1
ATOM 5210 O O . LYS A 1 638 ? 21.368 -6.037 -41.549 1.00 94.38 638 LYS A O 1
ATOM 5215 N N . TYR A 1 639 ? 21.126 -4.140 -42.725 1.00 95.25 639 TYR A N 1
ATOM 5216 C CA . TYR A 1 639 ? 20.698 -3.328 -41.583 1.00 95.25 639 TYR A CA 1
ATOM 5217 C C . TYR A 1 639 ? 19.400 -3.859 -40.947 1.00 95.25 639 TYR A C 1
ATOM 5219 O O . TYR A 1 639 ? 19.358 -4.083 -39.734 1.00 95.25 639 TYR A O 1
ATOM 5227 N N . ASP A 1 640 ? 18.361 -4.117 -41.754 1.00 93.62 640 ASP A N 1
ATOM 5228 C CA . ASP A 1 640 ? 17.083 -4.677 -41.288 1.00 93.62 640 ASP A CA 1
ATOM 5229 C C . ASP A 1 640 ? 17.297 -6.058 -40.620 1.00 93.62 640 ASP A C 1
ATOM 5231 O O . ASP A 1 640 ? 16.754 -6.308 -39.539 1.00 93.62 640 ASP A O 1
ATOM 5235 N N . GLN A 1 641 ? 18.147 -6.924 -41.191 1.00 94.06 641 GLN A N 1
ATOM 5236 C CA . GLN A 1 641 ? 18.527 -8.224 -40.616 1.00 94.06 641 GLN A CA 1
ATOM 5237 C C . GLN A 1 641 ? 19.242 -8.089 -39.258 1.00 94.06 641 GLN A C 1
ATOM 5239 O O . GLN A 1 641 ? 18.854 -8.765 -38.300 1.00 94.06 641 GLN A O 1
ATOM 5244 N N . ILE A 1 642 ? 20.245 -7.209 -39.130 1.00 95.81 642 ILE A N 1
ATOM 5245 C CA . ILE A 1 642 ? 20.942 -6.969 -37.852 1.00 95.81 642 ILE A CA 1
ATOM 5246 C C . ILE A 1 642 ? 19.955 -6.410 -36.821 1.00 95.81 642 ILE A C 1
ATOM 5248 O O . ILE A 1 642 ? 19.851 -6.938 -35.715 1.00 95.81 642 ILE A O 1
ATOM 5252 N N . LYS A 1 643 ? 19.135 -5.418 -37.187 1.00 94.75 643 LYS A N 1
ATOM 5253 C CA . LYS A 1 643 ? 18.103 -4.843 -36.306 1.00 94.75 643 LYS A CA 1
ATOM 5254 C C . LYS A 1 643 ? 17.097 -5.890 -35.810 1.00 94.75 643 LYS A C 1
ATOM 5256 O O . LYS A 1 643 ? 16.643 -5.846 -34.657 1.00 94.75 643 LYS A O 1
ATOM 5261 N N . GLN A 1 644 ? 16.740 -6.848 -36.663 1.00 92.31 644 GLN A N 1
ATOM 5262 C CA . GLN A 1 644 ? 15.842 -7.946 -36.320 1.00 92.31 644 GLN A CA 1
ATOM 5263 C C . GLN A 1 644 ? 16.496 -8.941 -35.346 1.00 92.31 644 GLN A C 1
ATOM 5265 O O . GLN A 1 644 ? 15.831 -9.382 -34.399 1.00 92.31 644 GLN A O 1
ATOM 5270 N N . ASN A 1 645 ? 17.779 -9.262 -35.538 1.00 94.12 645 ASN A N 1
ATOM 5271 C CA . ASN A 1 645 ? 18.502 -10.299 -34.793 1.00 94.12 645 ASN A CA 1
ATOM 5272 C C . ASN A 1 645 ? 19.234 -9.819 -33.533 1.00 94.12 645 ASN A C 1
ATOM 5274 O O . ASN A 1 645 ? 19.376 -10.619 -32.618 1.00 94.12 645 ASN A O 1
ATOM 5278 N N . ILE A 1 646 ? 19.628 -8.546 -33.430 1.00 95.00 646 ILE A N 1
ATOM 5279 C CA . ILE A 1 646 ? 20.457 -8.055 -32.317 1.00 95.00 646 ILE A CA 1
ATOM 5280 C C . ILE A 1 646 ? 19.874 -8.423 -30.941 1.00 95.00 646 ILE A C 1
ATOM 5282 O O . ILE A 1 646 ? 18.659 -8.283 -30.704 1.00 95.00 646 ILE A O 1
ATOM 5286 N N . HIS A 1 647 ? 20.740 -8.952 -30.071 1.00 94.56 647 HIS A N 1
ATOM 5287 C CA . HIS A 1 647 ? 20.405 -9.529 -28.769 1.00 94.56 647 HIS A CA 1
ATOM 5288 C C . HIS A 1 647 ? 21.626 -9.572 -27.828 1.00 94.56 647 HIS A C 1
ATOM 5290 O O . HIS A 1 647 ? 22.755 -9.436 -28.285 1.00 94.56 647 HIS A O 1
ATOM 5296 N N . PHE A 1 648 ? 21.399 -9.741 -26.516 1.00 95.31 648 PHE A N 1
ATOM 5297 C CA . PHE A 1 648 ? 22.425 -9.522 -25.474 1.00 95.31 648 PHE A CA 1
ATOM 5298 C C . PHE A 1 648 ? 22.374 -10.524 -24.306 1.00 95.31 648 PHE A C 1
ATOM 5300 O O . PHE A 1 648 ? 22.885 -10.234 -23.227 1.00 95.31 648 PHE A O 1
ATOM 5307 N N . VAL A 1 649 ? 21.695 -11.662 -24.475 1.00 93.69 649 VAL A N 1
ATOM 5308 C CA . VAL A 1 649 ? 21.644 -12.739 -23.476 1.00 93.69 649 VAL A CA 1
ATOM 5309 C C . VAL A 1 649 ? 21.307 -14.066 -24.154 1.00 93.69 649 VAL A C 1
ATOM 5311 O O . VAL A 1 649 ? 20.513 -14.105 -25.092 1.00 93.69 649 VAL A O 1
ATOM 5314 N N . ASP A 1 650 ? 21.856 -15.165 -23.657 1.00 92.62 650 ASP A N 1
ATOM 5315 C CA . ASP A 1 650 ? 21.459 -16.510 -24.058 1.00 92.62 650 ASP A CA 1
ATOM 5316 C C . ASP A 1 650 ? 20.037 -16.800 -23.544 1.00 92.62 650 ASP A C 1
ATOM 5318 O O . ASP A 1 650 ? 19.804 -16.804 -22.331 1.00 92.62 650 ASP A O 1
ATOM 5322 N N . ASN A 1 651 ? 19.068 -17.067 -24.437 1.00 91.00 651 ASN A N 1
ATOM 5323 C CA . ASN A 1 651 ? 17.692 -17.328 -23.992 1.00 91.00 651 ASN A CA 1
ATOM 5324 C C . ASN A 1 651 ? 17.548 -18.625 -23.174 1.00 91.00 651 ASN A C 1
ATOM 5326 O O . ASN A 1 651 ? 16.523 -18.794 -22.515 1.00 91.00 651 ASN A O 1
ATOM 5330 N N . SER A 1 652 ? 18.546 -19.515 -23.167 1.00 88.00 652 SER A N 1
ATOM 5331 C CA . SER A 1 652 ? 18.539 -20.712 -22.317 1.00 88.00 652 SER A CA 1
ATOM 5332 C C . SER A 1 652 ? 18.867 -20.421 -20.843 1.00 88.00 652 SER A C 1
ATOM 5334 O O . SER A 1 652 ? 18.506 -21.212 -19.974 1.00 88.00 652 SER A O 1
ATOM 5336 N N . LYS A 1 653 ? 19.489 -19.269 -20.538 1.00 86.69 653 LYS A N 1
ATOM 5337 C CA . LYS A 1 653 ? 19.992 -18.895 -19.196 1.00 86.69 653 LYS A CA 1
ATOM 5338 C C . LYS A 1 653 ? 19.245 -17.710 -18.570 1.00 86.69 653 LYS A C 1
ATOM 5340 O O . LYS A 1 653 ? 19.787 -16.992 -17.732 1.00 86.69 653 LYS A O 1
ATOM 5345 N N . ILE A 1 654 ? 18.005 -17.466 -18.993 1.00 86.88 654 ILE A N 1
ATOM 5346 C CA . ILE A 1 654 ? 17.203 -16.330 -18.523 1.00 86.88 654 ILE A CA 1
ATOM 5347 C C . ILE A 1 654 ? 16.720 -16.542 -17.082 1.00 86.88 654 ILE A C 1
ATOM 5349 O O . ILE A 1 654 ? 15.871 -17.397 -16.824 1.00 86.88 654 ILE A O 1
ATOM 5353 N N . ASP A 1 655 ? 17.128 -15.655 -16.173 1.00 83.88 655 ASP A N 1
ATOM 5354 C CA . ASP A 1 655 ? 16.382 -15.416 -14.938 1.00 83.88 655 ASP A CA 1
ATOM 5355 C C . ASP A 1 655 ? 15.130 -14.576 -15.241 1.00 83.88 655 ASP A C 1
ATOM 5357 O O . ASP A 1 655 ? 15.204 -13.392 -15.569 1.00 83.88 655 ASP A O 1
ATOM 5361 N N . THR A 1 656 ? 13.953 -15.193 -15.130 1.00 80.50 656 THR A N 1
ATOM 5362 C CA . THR A 1 656 ? 12.665 -14.510 -15.345 1.00 80.50 656 THR A CA 1
ATOM 5363 C C . THR A 1 656 ? 12.219 -13.642 -14.161 1.00 80.50 656 THR A C 1
ATOM 5365 O O . THR A 1 656 ? 11.198 -12.952 -14.267 1.00 80.50 656 THR A O 1
ATOM 5368 N N . THR A 1 657 ? 12.949 -13.653 -13.038 1.00 82.75 657 THR A N 1
ATOM 5369 C CA . THR A 1 657 ? 12.650 -12.823 -11.865 1.00 82.75 657 THR A CA 1
ATOM 5370 C C . THR A 1 657 ? 13.202 -11.398 -11.991 1.00 82.75 657 THR A C 1
ATOM 5372 O O . THR A 1 657 ? 12.508 -10.455 -11.590 1.00 82.75 657 THR A O 1
ATOM 5375 N N . ASP A 1 658 ? 14.362 -11.202 -12.634 1.00 86.81 658 ASP A N 1
ATOM 5376 C CA . ASP A 1 658 ? 14.841 -9.876 -13.046 1.00 86.81 658 ASP A CA 1
ATOM 5377 C C . ASP A 1 658 ? 14.054 -9.363 -14.260 1.00 86.81 658 ASP A C 1
ATOM 5379 O O . ASP A 1 658 ? 14.046 -9.952 -15.337 1.00 86.81 658 ASP A O 1
ATOM 5383 N N . LYS A 1 659 ? 13.431 -8.188 -14.138 1.00 89.69 659 LYS A N 1
ATOM 5384 C CA . LYS A 1 659 ? 12.701 -7.564 -15.255 1.00 89.69 659 LYS A CA 1
ATOM 5385 C C . LYS A 1 659 ? 13.613 -7.020 -16.356 1.00 89.69 659 LYS A C 1
ATOM 5387 O O . LYS A 1 659 ? 13.095 -6.683 -17.421 1.00 89.69 659 LYS A O 1
ATOM 5392 N N . MET A 1 660 ? 14.920 -6.900 -16.114 1.00 91.94 660 MET A N 1
ATOM 5393 C CA . MET A 1 660 ? 15.903 -6.417 -17.091 1.00 91.94 660 MET A CA 1
ATOM 5394 C C . MET A 1 660 ? 16.758 -7.529 -17.702 1.00 91.94 660 MET A C 1
ATOM 5396 O O . MET A 1 660 ? 17.694 -7.218 -18.431 1.00 91.94 660 MET A O 1
ATOM 5400 N N . PHE A 1 661 ? 16.402 -8.804 -17.513 1.00 91.25 661 PHE A N 1
ATOM 5401 C CA . PHE A 1 661 ? 17.186 -9.969 -17.948 1.00 91.25 661 PHE A CA 1
ATOM 5402 C C . PHE A 1 661 ? 17.739 -9.911 -19.390 1.00 91.25 661 PHE A C 1
ATOM 5404 O O . PHE A 1 661 ? 18.826 -10.410 -19.651 1.00 91.25 661 PHE A O 1
ATOM 5411 N N . LYS A 1 662 ? 17.027 -9.269 -20.337 1.00 92.50 662 LYS A N 1
ATOM 5412 C CA . LYS A 1 662 ? 17.465 -9.114 -21.745 1.00 92.50 662 LYS A CA 1
ATOM 5413 C C . LYS A 1 662 ? 18.601 -8.115 -21.971 1.00 92.50 662 LYS A C 1
ATOM 5415 O O . LYS A 1 662 ? 19.135 -8.078 -23.074 1.00 92.50 662 LYS A O 1
ATOM 5420 N N . LEU A 1 663 ? 18.900 -7.278 -20.982 1.00 94.19 663 LEU A N 1
ATOM 5421 C CA . LEU A 1 663 ? 19.952 -6.260 -21.015 1.00 94.19 663 LEU A CA 1
ATOM 5422 C C . LEU A 1 663 ? 20.906 -6.350 -19.825 1.00 94.19 663 LEU A C 1
ATOM 5424 O O . LEU A 1 663 ? 21.981 -5.770 -19.906 1.00 94.19 663 LEU A O 1
ATOM 5428 N N . ARG A 1 664 ? 20.544 -7.056 -18.745 1.00 93.38 664 ARG A N 1
ATOM 5429 C CA . ARG A 1 664 ? 21.337 -7.142 -17.511 1.00 93.38 664 ARG A CA 1
ATOM 5430 C C . ARG A 1 664 ? 22.821 -7.467 -17.751 1.00 93.38 664 ARG A C 1
ATOM 5432 O O . ARG A 1 664 ? 23.633 -6.761 -17.162 1.00 93.38 664 ARG A O 1
ATOM 5439 N N . PRO A 1 665 ? 23.210 -8.421 -18.625 1.00 93.88 665 PRO A N 1
ATOM 5440 C CA . PRO A 1 665 ? 24.626 -8.667 -18.902 1.00 93.88 665 PRO A CA 1
ATOM 5441 C C . PRO A 1 665 ? 25.335 -7.436 -19.484 1.00 93.88 665 PRO A C 1
ATOM 5443 O O . PRO A 1 665 ? 26.367 -7.022 -18.966 1.00 93.88 665 PRO A O 1
ATOM 5446 N N . LEU A 1 666 ? 24.738 -6.791 -20.493 1.00 94.69 666 LEU A N 1
ATOM 5447 C CA . LEU A 1 666 ? 25.284 -5.583 -21.119 1.00 94.69 666 LEU A CA 1
ATOM 5448 C C . LEU A 1 666 ? 25.300 -4.379 -20.160 1.00 94.69 666 LEU A C 1
ATOM 5450 O O . LEU A 1 666 ? 26.267 -3.625 -20.152 1.00 94.69 666 LEU A O 1
ATOM 5454 N N . MET A 1 667 ? 24.269 -4.214 -19.323 1.00 94.81 667 MET A N 1
ATOM 5455 C CA . MET A 1 667 ? 24.232 -3.182 -18.277 1.00 94.81 667 MET A CA 1
ATOM 5456 C C . MET A 1 667 ? 25.376 -3.365 -17.277 1.00 94.81 667 MET A C 1
ATOM 5458 O O . MET A 1 667 ? 26.036 -2.391 -16.931 1.00 94.81 667 MET A O 1
ATOM 5462 N N . ASN A 1 668 ? 25.629 -4.602 -16.841 1.00 94.19 668 ASN A N 1
ATOM 5463 C CA . ASN A 1 668 ? 26.713 -4.908 -15.912 1.00 94.19 668 ASN A CA 1
ATOM 5464 C C . ASN A 1 668 ? 28.083 -4.640 -16.557 1.00 94.19 668 ASN A C 1
ATOM 5466 O O . ASN A 1 668 ? 28.892 -3.943 -15.956 1.00 94.19 668 ASN A O 1
ATOM 5470 N N . ILE A 1 669 ? 28.313 -5.105 -17.795 1.00 95.44 669 ILE A N 1
ATOM 5471 C CA . ILE A 1 669 ? 29.551 -4.825 -18.547 1.00 95.44 669 ILE A CA 1
ATOM 5472 C C . ILE A 1 669 ? 29.793 -3.312 -18.632 1.00 95.44 669 ILE A C 1
ATOM 5474 O O . ILE A 1 669 ? 30.868 -2.843 -18.270 1.00 95.44 669 ILE A O 1
ATOM 5478 N N . LEU A 1 670 ? 28.792 -2.532 -19.053 1.00 95.19 670 LEU A N 1
ATOM 5479 C CA . LEU A 1 670 ? 28.942 -1.083 -19.201 1.00 95.19 670 LEU A CA 1
ATOM 5480 C C . LEU A 1 670 ? 29.142 -0.360 -17.865 1.00 95.19 670 LEU A C 1
ATOM 5482 O O . LEU A 1 670 ? 29.965 0.546 -17.809 1.00 95.19 670 LEU A O 1
ATOM 5486 N N . ASN A 1 671 ? 28.464 -0.770 -16.789 1.00 94.19 671 ASN A N 1
ATOM 5487 C CA . ASN A 1 671 ? 28.697 -0.219 -15.450 1.00 94.19 671 ASN A CA 1
ATOM 5488 C C . ASN A 1 671 ? 30.132 -0.476 -14.961 1.00 94.19 671 ASN A C 1
ATOM 5490 O O . ASN A 1 671 ? 30.751 0.430 -14.408 1.00 94.19 671 ASN A O 1
ATOM 5494 N N . GLU A 1 672 ? 30.694 -1.662 -15.207 1.00 93.12 672 GLU A N 1
ATOM 5495 C CA . GLU A 1 672 ? 32.097 -1.933 -14.871 1.00 93.12 672 GLU A CA 1
ATOM 5496 C C . GLU A 1 672 ? 33.056 -1.102 -15.738 1.00 93.12 672 GLU A C 1
ATOM 5498 O O . GLU A 1 672 ? 33.994 -0.517 -15.203 1.00 93.12 672 GLU A O 1
ATOM 5503 N N . LYS A 1 673 ? 32.785 -0.917 -17.041 1.00 92.94 673 LYS A N 1
ATOM 5504 C CA . LYS A 1 673 ? 33.566 0.006 -17.895 1.00 92.94 673 LYS A CA 1
ATOM 5505 C C . LYS A 1 673 ? 33.459 1.470 -17.442 1.00 92.94 673 LYS A C 1
ATOM 5507 O O . LYS A 1 673 ? 34.444 2.200 -17.510 1.00 92.94 673 LYS A O 1
ATOM 5512 N N . PHE A 1 674 ? 32.291 1.907 -16.968 1.00 93.06 674 PHE A N 1
ATOM 5513 C CA . PHE A 1 674 ? 32.064 3.261 -16.445 1.00 93.06 674 PHE A CA 1
ATOM 5514 C C . PHE A 1 674 ? 32.787 3.507 -15.114 1.00 93.06 674 PHE A C 1
ATOM 5516 O O . PHE A 1 674 ? 33.256 4.617 -14.871 1.00 93.06 674 PHE A O 1
ATOM 5523 N N . LYS A 1 675 ? 32.939 2.480 -14.270 1.00 88.94 675 LYS A N 1
ATOM 5524 C CA . LYS A 1 675 ? 33.804 2.543 -13.083 1.00 88.94 675 LYS A CA 1
ATOM 5525 C C . LYS A 1 675 ? 35.288 2.493 -13.455 1.00 88.94 675 LYS A C 1
ATOM 5527 O O . LYS A 1 675 ? 36.047 3.326 -12.980 1.00 88.94 675 LYS A O 1
ATOM 5532 N N . GLN A 1 676 ? 35.689 1.562 -14.324 1.00 87.25 676 GLN A N 1
ATOM 5533 C CA . GLN A 1 676 ? 37.081 1.337 -14.736 1.00 87.25 676 GLN A CA 1
ATOM 5534 C C . GLN A 1 676 ? 37.726 2.593 -15.342 1.00 87.25 676 GLN A C 1
ATOM 5536 O O . GLN A 1 676 ? 38.839 2.965 -14.975 1.00 87.25 676 GLN A O 1
ATOM 5541 N N . TRP A 1 677 ? 37.025 3.236 -16.277 1.00 87.94 677 TRP A N 1
ATOM 5542 C CA . TRP A 1 677 ? 37.532 4.383 -17.035 1.00 87.94 677 TRP A CA 1
ATOM 5543 C C . TRP A 1 677 ? 37.111 5.739 -16.454 1.00 87.94 677 TRP A C 1
ATOM 5545 O O . TRP A 1 677 ? 37.544 6.779 -16.947 1.00 87.94 677 TRP A O 1
ATOM 5555 N N . GLY A 1 678 ? 36.252 5.748 -15.432 1.00 83.88 678 GLY A N 1
ATOM 5556 C CA . GLY A 1 678 ? 35.791 6.965 -14.776 1.00 83.88 678 GLY A CA 1
ATOM 5557 C C . GLY A 1 678 ? 36.869 7.581 -13.885 1.00 83.88 678 GLY A C 1
ATOM 5558 O O . GLY A 1 678 ? 37.442 6.911 -13.032 1.00 83.88 678 GLY A O 1
ATOM 5559 N N . ILE A 1 679 ? 37.114 8.880 -14.050 1.00 80.25 679 ILE A N 1
ATOM 5560 C CA . ILE A 1 679 ? 37.968 9.677 -13.158 1.00 80.25 679 ILE A CA 1
ATOM 5561 C C . ILE A 1 679 ? 37.077 10.173 -12.014 1.00 80.25 679 ILE A C 1
ATOM 5563 O O . ILE A 1 679 ? 36.223 11.030 -12.241 1.00 80.25 679 ILE A O 1
ATOM 5567 N N . PHE A 1 680 ? 37.203 9.603 -10.812 1.00 79.88 680 PHE A N 1
ATOM 5568 C CA . PHE A 1 680 ? 36.223 9.796 -9.735 1.00 79.88 680 PHE A CA 1
ATOM 5569 C C . PHE A 1 680 ? 36.321 11.179 -9.074 1.00 79.88 680 PHE A C 1
ATOM 5571 O O . PHE A 1 680 ? 37.100 11.421 -8.155 1.00 79.88 680 PHE A O 1
ATOM 5578 N N . HIS A 1 681 ? 35.443 12.094 -9.481 1.00 81.00 681 HIS A N 1
ATOM 5579 C CA . HIS A 1 681 ? 35.429 13.454 -8.944 1.00 81.00 681 HIS A CA 1
ATOM 5580 C C . HIS A 1 681 ? 35.149 13.513 -7.426 1.00 81.00 681 HIS A C 1
ATOM 5582 O O . HIS A 1 681 ? 34.303 12.793 -6.889 1.00 81.00 681 HIS A O 1
ATOM 5588 N N . THR A 1 682 ? 35.735 14.499 -6.736 1.00 83.94 682 THR A N 1
ATOM 5589 C CA . THR A 1 682 ? 35.466 14.851 -5.320 1.00 83.94 682 THR A CA 1
ATOM 5590 C C . THR A 1 682 ? 33.982 15.124 -5.019 1.00 83.94 682 THR A C 1
ATOM 5592 O O . THR A 1 682 ? 33.570 15.137 -3.862 1.00 83.94 682 THR A O 1
ATOM 5595 N N . TYR A 1 683 ? 33.164 15.370 -6.047 1.00 90.38 683 TYR A N 1
ATOM 5596 C CA . TYR A 1 683 ? 31.754 15.742 -5.932 1.00 90.38 683 TYR A CA 1
ATOM 5597 C C . TYR A 1 683 ? 30.912 14.843 -6.836 1.00 90.38 683 TYR A C 1
ATOM 5599 O O . TYR A 1 683 ? 31.047 14.889 -8.062 1.00 90.38 683 TYR A O 1
ATOM 5607 N N . LEU A 1 684 ? 30.042 14.053 -6.214 1.00 92.56 684 LEU A N 1
ATOM 5608 C CA . LEU A 1 684 ? 29.186 13.060 -6.852 1.00 92.56 684 LEU A CA 1
ATOM 5609 C C . LEU A 1 684 ? 27.715 13.416 -6.621 1.00 92.56 684 LEU A C 1
ATOM 5611 O O . LEU A 1 684 ? 27.343 13.893 -5.554 1.00 92.56 684 LEU A O 1
ATOM 5615 N N . SER A 1 685 ? 26.862 13.151 -7.599 1.00 93.94 685 SER A N 1
ATOM 5616 C CA . SER A 1 685 ? 25.421 13.399 -7.547 1.00 93.94 685 SER A CA 1
ATOM 5617 C C . SER A 1 685 ? 24.648 12.106 -7.793 1.00 93.94 685 SER A C 1
ATOM 5619 O O . SER A 1 685 ? 25.029 11.308 -8.651 1.00 93.94 685 SER A O 1
ATOM 5621 N N . ILE A 1 686 ? 23.574 11.894 -7.029 1.00 95.06 686 ILE A N 1
ATOM 5622 C CA . ILE A 1 686 ? 22.648 10.771 -7.197 1.00 95.06 686 ILE A CA 1
ATOM 5623 C C . ILE A 1 686 ? 21.238 11.313 -7.409 1.00 95.06 686 ILE A C 1
ATOM 5625 O O . ILE A 1 686 ? 20.683 11.987 -6.538 1.00 95.06 686 ILE A O 1
ATOM 5629 N N . ASP A 1 687 ? 20.655 10.972 -8.555 1.00 93.56 687 ASP A N 1
ATOM 5630 C CA . ASP A 1 687 ? 19.281 11.319 -8.917 1.00 93.56 687 ASP A CA 1
ATOM 5631 C C . ASP A 1 687 ? 18.713 10.323 -9.954 1.00 93.56 687 ASP A C 1
ATOM 5633 O O . ASP A 1 687 ? 19.249 9.235 -10.190 1.00 93.56 687 ASP A O 1
ATOM 5637 N N . GLU A 1 688 ? 17.582 10.683 -10.553 1.00 91.69 688 GLU A N 1
ATOM 5638 C CA . GLU A 1 688 ? 16.809 9.894 -11.498 1.00 91.69 688 GLU A CA 1
ATOM 5639 C C . GLU A 1 688 ? 16.813 10.441 -12.937 1.00 91.69 688 GLU A C 1
ATOM 5641 O O . GLU A 1 688 ? 16.299 11.530 -13.214 1.00 91.69 688 GLU A O 1
ATOM 5646 N N . ALA A 1 689 ? 17.270 9.616 -13.884 1.00 91.44 689 ALA A N 1
ATOM 5647 C CA . ALA A 1 689 ? 17.136 9.861 -15.322 1.00 91.44 689 ALA A CA 1
ATOM 5648 C C . ALA A 1 689 ? 15.888 9.156 -15.895 1.00 91.44 689 ALA A C 1
ATOM 5650 O O . ALA A 1 689 ? 15.489 8.079 -15.434 1.00 91.44 689 ALA A O 1
ATOM 5651 N N . MET A 1 690 ? 15.252 9.750 -16.914 1.00 90.50 690 MET A N 1
ATOM 5652 C CA . MET A 1 690 ? 13.980 9.260 -17.476 1.00 90.50 690 MET A CA 1
ATOM 5653 C C . MET A 1 690 ? 14.083 8.871 -18.954 1.00 90.50 690 MET A C 1
ATOM 5655 O O . MET A 1 690 ? 13.917 9.686 -19.866 1.00 90.50 690 MET A O 1
ATOM 5659 N N . VAL A 1 691 ? 14.225 7.571 -19.214 1.00 91.94 691 VAL A N 1
ATOM 5660 C CA . VAL A 1 691 ? 14.349 7.031 -20.571 1.00 91.94 691 VAL A CA 1
ATOM 5661 C C . VAL A 1 691 ? 12.970 6.875 -21.228 1.00 91.94 691 VAL A C 1
ATOM 5663 O O . VAL A 1 691 ? 12.237 5.912 -20.990 1.00 91.94 691 VAL A O 1
ATOM 5666 N N . ARG A 1 692 ? 12.605 7.849 -22.072 1.00 90.69 692 ARG A N 1
ATOM 5667 C CA . ARG A 1 692 ? 11.307 7.955 -22.778 1.00 90.69 692 ARG A CA 1
ATOM 5668 C C . ARG A 1 692 ? 10.865 6.657 -23.472 1.00 90.69 692 ARG A C 1
ATOM 5670 O O . ARG A 1 692 ? 11.468 6.260 -24.464 1.00 90.69 692 ARG A O 1
ATOM 5677 N N . TYR A 1 693 ? 9.759 6.062 -23.012 1.00 91.06 693 TYR A N 1
ATOM 5678 C CA . TYR A 1 693 ? 9.166 4.830 -23.558 1.00 91.06 693 TYR A CA 1
ATOM 5679 C C . TYR A 1 693 ? 7.640 4.806 -23.385 1.00 91.06 693 TYR A C 1
ATOM 5681 O O . TYR A 1 693 ? 7.120 5.011 -22.289 1.00 91.06 693 TYR A O 1
ATOM 5689 N N . PHE A 1 694 ? 6.911 4.496 -24.462 1.00 86.06 694 PHE A N 1
ATOM 5690 C CA . PHE A 1 694 ? 5.440 4.499 -24.474 1.00 86.06 694 PHE A CA 1
ATOM 5691 C C . PHE A 1 694 ? 4.795 3.104 -24.440 1.00 86.06 694 PHE A C 1
ATOM 5693 O O . PHE A 1 694 ? 3.631 2.988 -24.047 1.00 86.06 694 PHE A O 1
ATOM 5700 N N . GLY A 1 695 ? 5.529 2.045 -24.802 1.00 84.69 695 GLY A N 1
ATOM 5701 C CA . GLY A 1 695 ? 4.995 0.684 -24.937 1.00 84.69 695 GLY A CA 1
ATOM 5702 C C . GLY A 1 695 ? 4.574 0.024 -23.615 1.00 84.69 695 GLY A C 1
ATOM 5703 O O . GLY A 1 695 ? 4.529 0.651 -22.553 1.00 84.69 695 GLY A O 1
ATOM 5704 N N . ARG A 1 696 ? 4.230 -1.266 -23.659 1.00 85.12 696 ARG A N 1
ATOM 5705 C CA . ARG A 1 696 ? 3.842 -2.040 -22.467 1.00 85.12 696 ARG A CA 1
ATOM 5706 C C . ARG A 1 696 ? 5.077 -2.735 -21.881 1.00 85.12 696 ARG A C 1
ATOM 5708 O O . ARG A 1 696 ? 5.737 -3.491 -22.582 1.00 85.12 696 ARG A O 1
ATOM 5715 N N . HIS A 1 697 ? 5.398 -2.461 -20.615 1.00 89.38 697 HIS A N 1
ATOM 5716 C CA . HIS A 1 697 ? 6.386 -3.207 -19.826 1.00 89.38 697 HIS A CA 1
ATOM 5717 C C . HIS A 1 697 ? 6.109 -3.034 -18.326 1.00 89.38 697 HIS A C 1
ATOM 5719 O O . HIS A 1 697 ? 5.649 -1.971 -17.911 1.00 89.38 697 HIS A O 1
ATOM 5725 N N . SER A 1 698 ? 6.413 -4.044 -17.508 1.00 86.56 698 SER A N 1
ATOM 5726 C CA . SER A 1 698 ? 6.082 -4.085 -16.069 1.00 86.56 698 SER A CA 1
ATOM 5727 C C . SER A 1 698 ? 6.986 -3.221 -15.171 1.00 86.56 698 SER A C 1
ATOM 5729 O O . SER A 1 698 ? 6.763 -3.158 -13.960 1.00 86.56 698 SER A O 1
ATOM 5731 N N . ALA A 1 699 ? 8.003 -2.579 -15.753 1.00 89.75 699 ALA A N 1
ATOM 5732 C CA . ALA A 1 699 ? 8.886 -1.608 -15.098 1.00 89.75 699 ALA A CA 1
ATOM 5733 C C . ALA A 1 699 ? 8.640 -0.149 -15.548 1.00 89.75 699 ALA A C 1
ATOM 5735 O O . ALA A 1 699 ? 9.197 0.770 -14.951 1.00 89.75 699 ALA A O 1
ATOM 5736 N N . LYS A 1 700 ? 7.798 0.087 -16.572 1.00 91.19 700 LYS A N 1
ATOM 5737 C CA . LYS A 1 700 ? 7.507 1.443 -17.072 1.00 91.19 700 LYS A CA 1
ATOM 5738 C C . LYS A 1 700 ? 6.873 2.294 -15.966 1.00 91.19 700 LYS A C 1
ATOM 5740 O O . LYS A 1 700 ? 5.863 1.895 -15.389 1.00 91.19 700 LYS A O 1
ATOM 5745 N N . GLN A 1 701 ? 7.429 3.477 -15.734 1.00 91.38 701 GLN A N 1
ATOM 5746 C CA . GLN A 1 701 ? 6.934 4.464 -14.780 1.00 91.38 701 GLN A CA 1
ATOM 5747 C C . GLN A 1 701 ? 6.176 5.600 -15.475 1.00 91.38 701 GLN A C 1
ATOM 5749 O O . GLN A 1 701 ? 6.337 5.859 -16.673 1.00 91.38 701 GLN A O 1
ATOM 5754 N N . PHE A 1 702 ? 5.360 6.294 -14.683 1.00 89.06 702 PHE A N 1
ATOM 5755 C CA . PHE A 1 702 ? 4.747 7.568 -15.038 1.00 89.06 702 PHE A CA 1
ATOM 5756 C C . PHE A 1 702 ? 5.085 8.599 -13.958 1.00 89.06 702 PHE A C 1
ATOM 5758 O O . PHE A 1 702 ? 4.714 8.416 -12.798 1.00 89.06 702 PHE A O 1
ATOM 5765 N N . ILE A 1 703 ? 5.791 9.667 -14.332 1.00 82.88 703 ILE A N 1
ATOM 5766 C CA . ILE A 1 703 ? 6.210 10.733 -13.415 1.00 82.88 703 ILE A CA 1
ATOM 5767 C C . ILE A 1 703 ? 5.568 12.046 -13.862 1.00 82.88 703 ILE A C 1
ATOM 5769 O O . ILE A 1 703 ? 5.879 12.589 -14.922 1.00 82.88 703 ILE A O 1
ATOM 5773 N N . ARG A 1 704 ? 4.651 12.572 -13.043 1.00 78.12 704 ARG A N 1
ATOM 5774 C CA . ARG A 1 704 ? 4.034 13.885 -13.278 1.00 78.12 704 ARG A CA 1
ATOM 5775 C C . ARG A 1 704 ? 5.077 14.987 -13.068 1.00 78.12 704 ARG A C 1
ATOM 5777 O O . ARG A 1 704 ? 5.760 14.994 -12.053 1.00 78.12 704 ARG A O 1
ATOM 5784 N N . GLY A 1 705 ? 5.156 15.933 -14.003 1.00 71.81 705 GLY A N 1
ATOM 5785 C CA . GLY A 1 705 ? 5.991 17.138 -13.893 1.00 71.81 705 GLY A CA 1
ATOM 5786 C C . GLY A 1 705 ? 7.350 17.086 -14.604 1.00 71.81 705 GLY A C 1
ATOM 5787 O O . GLY A 1 705 ? 7.831 18.143 -14.998 1.00 71.81 705 GLY A O 1
ATOM 5788 N N . LYS A 1 706 ? 7.940 15.906 -14.853 1.00 74.81 706 LYS A N 1
ATOM 5789 C CA . LYS A 1 706 ? 9.128 15.784 -15.727 1.00 74.81 706 LYS A CA 1
ATOM 5790 C C . LYS A 1 706 ? 8.703 15.932 -17.212 1.00 74.81 706 LYS A C 1
ATOM 5792 O O . LYS A 1 706 ? 7.589 15.514 -17.552 1.00 74.81 706 LYS A O 1
ATOM 5797 N N . PRO A 1 707 ? 9.553 16.474 -18.115 1.00 77.75 707 PRO A N 1
ATOM 5798 C CA . PRO A 1 707 ? 9.236 16.604 -19.547 1.00 77.75 707 PRO A CA 1
ATOM 5799 C C . PRO A 1 707 ? 8.894 15.255 -20.199 1.00 77.75 707 PRO A C 1
ATOM 5801 O O . PRO A 1 707 ? 7.884 15.109 -20.890 1.00 77.75 707 PRO A O 1
ATOM 5804 N N . THR A 1 708 ? 9.684 14.227 -19.884 1.00 81.25 708 THR A N 1
ATOM 5805 C CA . THR A 1 708 ? 9.394 12.830 -20.219 1.00 81.25 708 THR A CA 1
ATOM 5806 C C . THR A 1 708 ? 8.497 12.214 -19.143 1.00 81.25 708 THR A C 1
ATOM 5808 O O . THR A 1 708 ? 8.974 11.644 -18.165 1.00 81.25 708 THR A O 1
ATOM 5811 N N . ARG A 1 709 ? 7.171 12.312 -19.325 1.00 85.50 709 ARG A N 1
ATOM 5812 C CA . ARG A 1 709 ? 6.189 11.752 -18.372 1.00 85.50 709 ARG A CA 1
ATOM 5813 C C . ARG A 1 709 ? 6.168 10.220 -18.332 1.00 85.50 709 ARG A C 1
ATOM 5815 O O . ARG A 1 709 ? 5.923 9.653 -17.273 1.00 85.50 709 ARG A O 1
ATOM 5822 N N . PHE A 1 710 ? 6.394 9.552 -19.468 1.00 88.88 710 PHE A N 1
ATOM 5823 C CA . PHE A 1 710 ? 6.334 8.090 -19.615 1.00 88.88 710 PHE A CA 1
ATOM 5824 C C . PHE A 1 710 ? 7.695 7.521 -20.021 1.00 88.88 710 PHE A C 1
ATOM 5826 O O . PHE A 1 710 ? 8.252 7.909 -21.052 1.00 88.88 710 PHE A O 1
ATOM 5833 N N . GLY A 1 711 ? 8.214 6.568 -19.246 1.00 90.94 711 GLY A N 1
ATOM 5834 C CA . GLY A 1 711 ? 9.509 5.962 -19.539 1.00 90.94 711 GLY A CA 1
ATOM 5835 C C . GLY A 1 711 ? 9.960 4.908 -18.540 1.00 90.94 711 GLY A C 1
ATOM 5836 O O . GLY A 1 711 ? 9.226 4.537 -17.624 1.00 90.94 711 GLY A O 1
ATOM 5837 N N . TYR A 1 712 ? 11.181 4.429 -18.732 1.00 93.75 712 TYR A N 1
ATOM 5838 C CA . TYR A 1 712 ? 11.933 3.732 -17.696 1.00 93.75 712 TYR A CA 1
ATOM 5839 C C . TYR A 1 712 ? 12.606 4.768 -16.796 1.00 93.75 712 TYR A C 1
ATOM 5841 O O . TYR A 1 712 ? 13.116 5.772 -17.290 1.00 93.75 712 TYR A O 1
ATOM 5849 N N . LYS A 1 713 ? 12.579 4.531 -15.483 1.00 92.88 713 LYS A N 1
ATOM 5850 C CA . LYS A 1 713 ? 13.287 5.355 -14.505 1.00 92.88 713 LYS A CA 1
ATOM 5851 C C . LYS A 1 713 ? 14.620 4.682 -14.203 1.00 92.88 713 LYS A C 1
ATOM 5853 O O . LYS A 1 713 ? 14.605 3.557 -13.709 1.00 92.88 713 LYS A O 1
ATOM 5858 N N . ASN A 1 714 ? 15.727 5.356 -14.485 1.00 93.44 714 ASN A N 1
ATOM 5859 C CA . ASN A 1 714 ? 17.059 4.901 -14.105 1.00 93.44 714 ASN A CA 1
ATOM 5860 C C . ASN A 1 714 ? 17.520 5.678 -12.872 1.00 93.44 714 ASN A C 1
ATOM 5862 O O . ASN A 1 714 ? 17.351 6.894 -12.811 1.00 93.44 714 ASN A O 1
ATOM 5866 N N . TRP A 1 715 ? 18.097 4.978 -11.904 1.00 94.38 715 TRP A N 1
ATOM 5867 C CA . TRP A 1 715 ? 18.915 5.578 -10.855 1.00 94.38 715 TRP A CA 1
ATOM 5868 C C . TRP A 1 715 ? 20.310 5.791 -11.421 1.00 94.38 715 TRP A C 1
ATOM 5870 O O . TRP A 1 715 ? 20.823 4.886 -12.076 1.00 94.38 715 TRP A O 1
ATOM 5880 N N . VAL A 1 716 ? 20.901 6.961 -11.197 1.00 95.00 716 VAL A N 1
ATOM 5881 C CA . VAL A 1 716 ? 22.189 7.337 -11.790 1.00 95.00 716 VAL A CA 1
ATOM 5882 C C . VAL A 1 716 ? 23.093 7.927 -10.715 1.00 95.00 716 VAL A C 1
ATOM 5884 O O . VAL A 1 716 ? 22.668 8.806 -9.968 1.00 95.00 716 VAL A O 1
ATOM 5887 N N . LEU A 1 717 ? 24.339 7.457 -10.670 1.00 95.31 717 LEU A N 1
ATOM 5888 C CA . LEU A 1 717 ? 25.461 8.113 -10.006 1.00 95.31 717 LEU A CA 1
ATOM 5889 C C . LEU A 1 717 ? 26.290 8.836 -11.073 1.00 95.31 717 LEU A C 1
ATOM 5891 O O . LEU A 1 717 ? 26.829 8.188 -11.975 1.00 95.31 717 LEU A O 1
ATOM 5895 N N . ALA A 1 718 ? 26.409 10.158 -10.962 1.00 93.62 718 ALA A N 1
ATOM 5896 C CA . ALA A 1 718 ? 27.181 10.975 -11.893 1.00 93.62 718 ALA A CA 1
ATOM 5897 C C . ALA A 1 718 ? 28.093 11.988 -11.190 1.00 93.62 718 ALA A C 1
ATOM 5899 O O . ALA A 1 718 ? 27.775 12.486 -10.109 1.00 93.62 718 ALA A O 1
ATOM 5900 N N . SER A 1 719 ? 29.212 12.330 -11.824 1.00 91.19 719 SER A N 1
ATOM 5901 C CA . SER A 1 719 ? 30.083 13.437 -11.423 1.00 91.19 719 SER A CA 1
ATOM 5902 C C . SER A 1 719 ? 29.355 14.779 -11.529 1.00 91.19 719 SER A C 1
ATOM 5904 O O . SER A 1 719 ? 28.362 14.903 -12.248 1.00 91.19 719 SER A O 1
ATOM 5906 N N . PHE A 1 720 ? 29.865 15.815 -10.858 1.00 85.38 720 PHE A N 1
ATOM 5907 C CA . PHE A 1 720 ? 29.286 17.162 -10.948 1.00 85.38 720 PHE A CA 1
ATOM 5908 C C . PHE A 1 720 ? 29.245 17.733 -12.385 1.00 85.38 720 PHE A C 1
ATOM 5910 O O . PHE A 1 720 ? 28.420 18.600 -12.658 1.00 85.38 720 PHE A O 1
ATOM 5917 N N . ASP A 1 721 ? 30.123 17.271 -13.282 1.00 85.88 721 ASP A N 1
ATOM 5918 C CA . ASP A 1 721 ? 30.232 17.690 -14.684 1.00 85.88 721 ASP A CA 1
ATOM 5919 C C . ASP A 1 721 ? 29.501 16.758 -15.675 1.00 85.88 721 ASP A C 1
ATOM 5921 O O . ASP A 1 721 ? 29.429 17.070 -16.868 1.00 85.88 721 ASP A O 1
ATOM 5925 N N . GLY A 1 722 ? 28.889 15.668 -15.193 1.00 89.38 722 GLY A N 1
ATOM 5926 C CA . GLY A 1 722 ? 27.931 14.841 -15.940 1.00 89.38 722 GLY A CA 1
ATOM 5927 C C . GLY A 1 722 ? 28.434 13.494 -16.473 1.00 89.38 722 GLY A C 1
ATOM 5928 O O . GLY A 1 722 ? 27.711 12.862 -17.247 1.00 89.38 722 GLY A O 1
ATOM 5929 N N . TYR A 1 723 ? 29.620 13.032 -16.068 1.00 93.06 723 TYR A N 1
ATOM 5930 C CA . TYR A 1 723 ? 30.081 11.661 -16.321 1.00 93.06 723 TYR A CA 1
ATOM 5931 C C . TYR A 1 723 ? 29.298 10.673 -15.445 1.00 93.06 723 TYR A C 1
ATOM 5933 O O . TYR A 1 723 ? 29.212 10.863 -14.234 1.00 93.06 723 TYR A O 1
ATOM 5941 N N . CYS A 1 724 ? 28.731 9.614 -16.023 1.00 94.75 724 CYS A N 1
ATOM 5942 C CA . CYS A 1 724 ? 27.994 8.585 -15.287 1.00 94.75 724 CYS A CA 1
ATOM 5943 C C . CYS A 1 724 ? 28.910 7.417 -14.896 1.00 94.75 724 CYS A C 1
ATOM 5945 O O . CYS A 1 724 ? 29.414 6.731 -15.778 1.00 94.75 724 CYS A O 1
ATOM 5947 N N . TYR A 1 725 ? 29.068 7.143 -13.597 1.00 92.88 725 TYR A N 1
ATOM 5948 C CA . TYR A 1 725 ? 29.858 6.001 -13.103 1.00 92.88 725 TYR A CA 1
ATOM 5949 C C . TYR A 1 725 ? 29.042 4.714 -12.980 1.00 92.88 725 TYR A C 1
ATOM 5951 O O . TYR A 1 725 ? 29.581 3.621 -13.109 1.00 92.88 725 TYR A O 1
ATOM 5959 N N . HIS A 1 726 ? 27.749 4.829 -12.664 1.00 94.19 726 HIS A N 1
ATOM 5960 C CA . HIS A 1 726 ? 26.880 3.672 -12.474 1.00 94.19 726 HIS A CA 1
ATOM 5961 C C . HIS A 1 726 ? 25.409 4.044 -12.669 1.00 94.19 726 HIS A C 1
ATOM 5963 O O . HIS A 1 726 ? 24.952 5.080 -12.173 1.00 94.19 726 HIS A O 1
ATOM 5969 N N . PHE A 1 727 ? 24.644 3.171 -13.323 1.00 94.75 727 PHE A N 1
ATOM 5970 C CA . PHE A 1 727 ? 23.192 3.295 -13.437 1.00 94.75 727 PHE A CA 1
ATOM 5971 C C . PHE A 1 727 ? 22.473 1.951 -13.244 1.00 94.75 727 PHE A C 1
ATOM 5973 O O . PHE A 1 727 ? 23.005 0.888 -13.551 1.00 94.75 727 PHE A O 1
ATOM 5980 N N . ASP A 1 728 ? 21.227 1.987 -12.768 1.00 93.19 728 ASP A N 1
ATOM 5981 C CA . ASP A 1 728 ? 20.342 0.811 -12.743 1.00 93.19 728 ASP A CA 1
ATOM 5982 C C . ASP A 1 728 ? 18.881 1.198 -13.015 1.00 93.19 728 ASP A C 1
ATOM 5984 O O . ASP A 1 728 ? 18.424 2.282 -12.647 1.00 93.19 728 ASP A O 1
ATOM 5988 N N . THR A 1 729 ? 18.121 0.315 -13.664 1.00 93.06 729 THR A N 1
ATOM 5989 C CA . THR A 1 729 ? 16.731 0.581 -14.055 1.00 93.06 729 THR A CA 1
ATOM 5990 C C . THR A 1 729 ? 15.749 0.118 -12.982 1.00 93.06 729 THR A C 1
ATOM 5992 O O . THR A 1 729 ? 15.628 -1.068 -12.675 1.00 93.06 729 THR A O 1
ATOM 5995 N N . TYR A 1 730 ? 14.938 1.048 -12.473 1.00 91.75 730 TYR A N 1
ATOM 5996 C CA . TYR A 1 730 ? 13.944 0.777 -11.440 1.00 91.75 730 TYR A CA 1
ATOM 5997 C C . TYR A 1 730 ? 12.889 -0.251 -11.883 1.00 91.75 730 TYR A C 1
ATOM 5999 O O . TYR A 1 730 ? 12.011 0.019 -12.708 1.00 91.75 730 TYR A O 1
ATOM 6007 N N . CYS A 1 731 ? 12.930 -1.428 -11.258 1.00 88.00 731 CYS A N 1
ATOM 6008 C CA . CYS A 1 731 ? 12.063 -2.561 -11.581 1.00 88.00 731 CYS A CA 1
ATOM 6009 C C . CYS A 1 731 ? 10.769 -2.641 -10.745 1.00 88.00 731 CYS A C 1
ATOM 6011 O O . CYS A 1 731 ? 9.912 -3.487 -11.013 1.00 88.00 731 CYS A O 1
ATOM 6013 N N . GLY A 1 732 ? 10.566 -1.756 -9.767 1.00 78.31 732 GLY A N 1
ATOM 6014 C CA . GLY A 1 732 ? 9.482 -1.848 -8.782 1.00 78.31 732 GLY A CA 1
ATOM 6015 C C . GLY A 1 732 ? 10.006 -2.244 -7.400 1.00 78.31 732 GLY A C 1
ATOM 6016 O O . GLY A 1 732 ? 11.183 -2.067 -7.118 1.00 78.31 732 GLY A O 1
ATOM 6017 N N . LYS A 1 733 ? 9.131 -2.753 -6.525 1.00 65.06 733 LYS A N 1
ATOM 6018 C CA . LYS A 1 733 ? 9.539 -3.306 -5.223 1.00 65.06 733 LYS A CA 1
ATOM 6019 C C . LYS A 1 733 ? 9.988 -4.755 -5.381 1.00 65.06 733 LYS A C 1
ATOM 6021 O O . LYS A 1 733 ? 9.182 -5.577 -5.829 1.00 65.06 733 LYS A O 1
ATOM 6026 N N . ASN A 1 734 ? 11.209 -5.068 -4.964 1.00 58.41 734 ASN A N 1
ATOM 6027 C CA . ASN A 1 734 ? 11.689 -6.447 -4.914 1.00 58.41 734 ASN A CA 1
ATOM 6028 C C . ASN A 1 734 ? 11.152 -7.156 -3.659 1.00 58.41 734 ASN A C 1
ATOM 6030 O O . ASN A 1 734 ? 10.955 -6.538 -2.614 1.00 58.41 734 ASN A O 1
ATOM 6034 N N . LYS A 1 735 ? 10.900 -8.471 -3.745 1.00 46.84 735 LYS A N 1
ATOM 6035 C CA . LYS A 1 735 ? 10.368 -9.259 -2.612 1.00 46.84 735 LYS A CA 1
ATOM 6036 C C . LYS A 1 735 ? 11.371 -9.452 -1.461 1.00 46.84 735 LYS A C 1
ATOM 6038 O O . LYS A 1 735 ? 10.950 -9.854 -0.384 1.00 46.84 735 LYS A O 1
ATOM 6043 N N . MET A 1 736 ? 12.658 -9.190 -1.700 1.00 44.22 736 MET A N 1
ATOM 6044 C CA . MET A 1 736 ? 13.773 -9.452 -0.776 1.00 44.22 736 MET A CA 1
ATOM 6045 C C . MET A 1 736 ? 14.363 -8.177 -0.144 1.00 44.22 736 MET A C 1
ATOM 6047 O O . MET A 1 736 ? 15.441 -8.227 0.435 1.00 44.22 736 MET A O 1
ATOM 6051 N N . GLU A 1 737 ? 13.692 -7.022 -0.243 1.00 44.97 737 GLU A N 1
ATOM 6052 C CA . GLU A 1 737 ? 14.147 -5.807 0.452 1.00 44.97 737 GLU A CA 1
ATOM 6053 C C . GLU A 1 737 ? 14.090 -6.003 1.978 1.00 44.97 737 GLU A C 1
ATOM 6055 O O . GLU A 1 737 ? 13.009 -6.123 2.562 1.00 44.97 737 GLU A O 1
ATOM 6060 N N . ASN A 1 738 ? 15.265 -6.016 2.619 1.00 45.25 738 ASN A N 1
ATOM 6061 C CA . ASN A 1 738 ? 15.409 -6.057 4.072 1.00 45.25 738 ASN A CA 1
ATOM 6062 C C . ASN A 1 738 ? 14.578 -4.937 4.718 1.00 45.25 738 ASN A C 1
ATOM 6064 O O . ASN A 1 738 ? 14.801 -3.751 4.475 1.00 45.25 738 ASN A O 1
ATOM 6068 N N . VAL A 1 739 ? 13.626 -5.329 5.570 1.00 51.81 739 VAL A N 1
ATOM 6069 C CA . VAL A 1 739 ? 12.525 -4.482 6.081 1.00 51.81 739 VAL A CA 1
ATOM 6070 C C . VAL A 1 739 ? 13.005 -3.266 6.905 1.00 51.81 739 VAL A C 1
ATOM 6072 O O . VAL A 1 739 ? 12.219 -2.366 7.200 1.00 51.81 739 VAL A O 1
ATOM 6075 N N . SER A 1 740 ? 14.291 -3.210 7.260 1.00 60.62 740 SER A N 1
ATOM 6076 C CA . SER A 1 740 ? 14.931 -2.133 8.020 1.00 60.62 740 SER A CA 1
ATOM 6077 C C . SER A 1 740 ? 15.291 -0.882 7.203 1.00 60.62 740 SER A C 1
ATOM 6079 O O . SER A 1 740 ? 15.291 0.212 7.770 1.00 60.62 740 SER A O 1
ATOM 6081 N N . VAL A 1 741 ? 15.592 -0.996 5.902 1.00 67.31 741 VAL A N 1
ATOM 6082 C CA . VAL A 1 741 ? 16.172 0.105 5.101 1.00 67.31 741 VAL A CA 1
ATOM 6083 C C . VAL A 1 741 ? 15.168 0.643 4.077 1.00 67.31 741 VAL A C 1
ATOM 6085 O O . VAL A 1 741 ? 14.432 -0.101 3.435 1.00 67.31 741 VAL A O 1
ATOM 6088 N N . SER A 1 742 ? 15.110 1.969 3.908 1.00 76.69 742 SER A N 1
ATOM 6089 C CA . SER A 1 742 ? 14.201 2.587 2.931 1.00 76.69 742 SER A CA 1
ATOM 6090 C C . SER A 1 742 ? 14.728 2.440 1.498 1.00 76.69 742 SER A C 1
ATOM 6092 O O . SER A 1 742 ? 15.928 2.579 1.283 1.00 76.69 742 SER A O 1
ATOM 6094 N N . LEU A 1 743 ? 13.841 2.256 0.509 1.00 82.25 743 LEU A N 1
ATOM 6095 C CA . LEU A 1 743 ? 14.208 2.109 -0.913 1.00 82.25 743 LEU A CA 1
ATOM 6096 C C . LEU A 1 743 ? 15.209 3.173 -1.401 1.00 82.25 743 LEU A C 1
ATOM 6098 O O . LEU A 1 743 ? 16.199 2.831 -2.032 1.00 82.25 743 LEU A O 1
ATOM 6102 N N . GLY A 1 744 ? 14.985 4.452 -1.079 1.00 84.75 744 GLY A N 1
ATOM 6103 C CA . GLY A 1 744 ? 15.898 5.531 -1.477 1.00 84.75 744 GLY A CA 1
ATOM 6104 C C . GLY A 1 744 ? 17.272 5.437 -0.804 1.00 84.75 744 GLY A C 1
ATOM 6105 O O . GLY A 1 744 ? 18.284 5.730 -1.428 1.00 84.75 744 GLY A O 1
ATOM 6106 N N . SER A 1 745 ? 17.321 4.961 0.442 1.00 87.62 745 SER A N 1
ATOM 6107 C CA . SER A 1 745 ? 18.580 4.684 1.143 1.00 87.62 745 SER A CA 1
ATOM 6108 C C . SER A 1 745 ? 19.309 3.486 0.534 1.00 87.62 745 SER A C 1
ATOM 6110 O O . SER A 1 745 ? 20.514 3.558 0.342 1.00 87.62 745 SER A O 1
ATOM 6112 N N . ASN A 1 746 ? 18.581 2.429 0.165 1.00 87.81 746 ASN A N 1
ATOM 6113 C CA . ASN A 1 746 ? 19.145 1.253 -0.496 1.00 87.81 746 ASN A CA 1
ATOM 6114 C C . ASN A 1 746 ? 19.747 1.609 -1.866 1.00 87.81 746 ASN A C 1
ATOM 6116 O O . ASN A 1 746 ? 20.869 1.226 -2.160 1.00 87.81 746 ASN A O 1
ATOM 6120 N N . VAL A 1 747 ? 19.052 2.425 -2.671 1.00 89.50 747 VAL A N 1
ATOM 6121 C CA . VAL A 1 747 ? 19.581 2.912 -3.958 1.00 89.50 747 VAL A CA 1
ATOM 6122 C C . VAL A 1 747 ? 20.894 3.679 -3.773 1.00 89.50 747 VAL A C 1
ATOM 6124 O O . VAL A 1 747 ? 21.846 3.400 -4.488 1.00 89.50 747 VAL A O 1
ATOM 6127 N N . VAL A 1 748 ? 20.986 4.597 -2.802 1.00 92.06 748 VAL A N 1
ATOM 6128 C CA . VAL A 1 748 ? 22.243 5.325 -2.538 1.00 92.06 748 VAL A CA 1
ATOM 6129 C C . VAL A 1 748 ? 23.362 4.380 -2.097 1.00 92.06 748 VAL A C 1
ATOM 6131 O O . VAL A 1 748 ? 24.472 4.484 -2.607 1.00 92.06 748 VAL A O 1
ATOM 6134 N N . LEU A 1 749 ? 23.086 3.442 -1.185 1.00 91.50 749 LEU A N 1
ATOM 6135 C CA . LEU A 1 749 ? 24.104 2.513 -0.682 1.00 91.50 749 LEU A CA 1
ATOM 6136 C C . LEU A 1 749 ? 24.623 1.550 -1.762 1.00 91.50 749 LEU A C 1
ATOM 6138 O O . LEU A 1 749 ? 25.809 1.234 -1.723 1.00 91.50 749 LEU A O 1
ATOM 6142 N N . ASN A 1 750 ? 23.770 1.140 -2.708 1.00 89.62 750 ASN A N 1
ATOM 6143 C CA . ASN A 1 750 ? 24.132 0.286 -3.844 1.00 89.62 750 ASN A CA 1
ATOM 6144 C C . ASN A 1 750 ? 24.839 1.068 -4.966 1.00 89.62 750 ASN A C 1
ATOM 6146 O O . ASN A 1 750 ? 25.737 0.549 -5.615 1.00 89.62 750 ASN A O 1
ATOM 6150 N N . LEU A 1 751 ? 24.452 2.324 -5.225 1.00 91.56 751 LEU A N 1
ATOM 6151 C CA . LEU A 1 751 ? 25.137 3.156 -6.223 1.00 91.56 751 LEU A CA 1
ATOM 6152 C C . LEU A 1 751 ? 26.550 3.552 -5.772 1.00 91.56 751 LEU A C 1
ATOM 6154 O O . LEU A 1 751 ? 27.442 3.653 -6.607 1.00 91.56 751 LEU A O 1
ATOM 6158 N N . LEU A 1 752 ? 26.751 3.756 -4.467 1.00 91.69 752 LEU A N 1
ATOM 6159 C CA . LEU A 1 752 ? 28.064 4.004 -3.859 1.00 91.69 752 LEU A CA 1
ATOM 6160 C C . LEU A 1 752 ? 28.852 2.709 -3.570 1.00 91.69 752 LEU A C 1
ATOM 6162 O O . LEU A 1 752 ? 29.917 2.76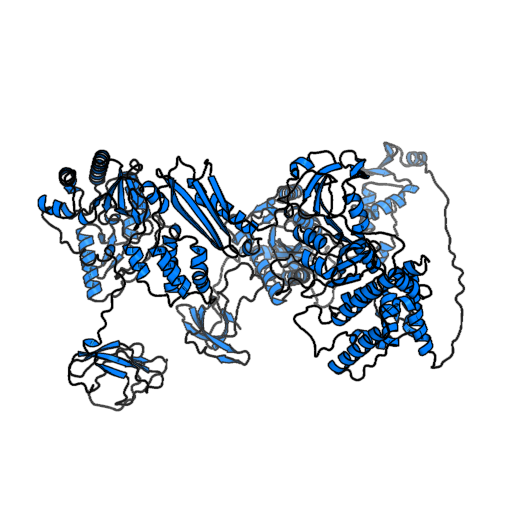0 -2.954 1.00 91.69 752 LEU A O 1
ATOM 6166 N N . GLU A 1 753 ? 28.332 1.545 -3.967 1.00 84.69 753 GLU A N 1
ATOM 6167 C CA . GLU A 1 753 ? 28.988 0.256 -3.763 1.00 84.69 753 GLU A CA 1
ATOM 6168 C C . GLU A 1 753 ? 30.199 0.113 -4.700 1.00 84.69 753 GLU A C 1
ATOM 6170 O O . GLU A 1 753 ? 30.119 0.343 -5.914 1.00 84.69 753 GLU A O 1
ATOM 6175 N N . ASN A 1 754 ? 31.330 -0.274 -4.109 1.00 75.12 754 ASN A N 1
ATOM 6176 C CA . ASN A 1 754 ? 32.650 -0.382 -4.741 1.00 75.12 754 ASN A CA 1
ATOM 6177 C C . ASN A 1 754 ? 33.285 0.958 -5.176 1.00 75.12 754 ASN A C 1
ATOM 6179 O O . ASN A 1 754 ? 34.150 0.959 -6.046 1.00 75.12 754 ASN A O 1
ATOM 6183 N N . ILE A 1 755 ? 32.904 2.092 -4.571 1.00 83.19 755 ILE A N 1
ATOM 6184 C CA . ILE A 1 755 ? 33.721 3.317 -4.652 1.00 83.19 755 ILE A CA 1
ATOM 6185 C C . ILE A 1 755 ? 34.919 3.173 -3.708 1.00 83.19 755 ILE A C 1
ATOM 6187 O O . ILE A 1 755 ? 34.749 3.015 -2.497 1.00 83.19 755 ILE A O 1
ATOM 6191 N N . GLU A 1 756 ? 36.125 3.244 -4.264 1.00 75.69 756 GLU A N 1
ATOM 6192 C CA . GLU A 1 756 ? 37.366 3.290 -3.492 1.00 75.69 756 GLU A CA 1
ATOM 6193 C C . GLU A 1 756 ? 37.497 4.620 -2.727 1.00 75.69 756 GLU A C 1
ATOM 6195 O O . GLU A 1 756 ? 37.048 5.663 -3.190 1.00 75.69 756 GLU A O 1
ATOM 6200 N N . ASN A 1 757 ? 38.141 4.596 -1.556 1.00 82.75 757 ASN A N 1
ATOM 6201 C CA . ASN A 1 757 ? 38.437 5.780 -0.734 1.00 82.75 757 ASN A CA 1
ATOM 6202 C C . ASN A 1 757 ? 37.236 6.735 -0.478 1.00 82.75 757 ASN A C 1
ATOM 6204 O O . ASN A 1 757 ? 37.305 7.916 -0.832 1.00 82.75 757 ASN A O 1
ATOM 6208 N N . PRO A 1 758 ? 36.151 6.283 0.195 1.00 84.88 758 PRO A N 1
ATOM 6209 C CA . PRO A 1 758 ? 34.944 7.085 0.460 1.00 84.88 758 PRO A CA 1
ATOM 6210 C C . PRO A 1 758 ? 35.171 8.512 0.987 1.00 84.88 758 PRO A C 1
ATOM 6212 O O . PRO A 1 758 ? 34.434 9.426 0.610 1.00 84.88 758 PRO A O 1
ATOM 6215 N N . SER A 1 759 ? 36.214 8.719 1.801 1.00 82.19 759 SER A N 1
ATOM 6216 C CA . SER A 1 759 ? 36.619 10.017 2.368 1.00 82.19 759 SER A CA 1
ATOM 6217 C C . SER A 1 759 ? 36.879 11.092 1.312 1.00 82.19 759 SER A C 1
ATOM 6219 O O . SER A 1 759 ? 36.628 12.281 1.544 1.00 82.19 759 SER A O 1
ATOM 6221 N N . ASN A 1 760 ? 37.332 10.682 0.128 1.00 83.06 760 ASN A N 1
ATOM 6222 C CA . ASN A 1 760 ? 37.677 11.586 -0.961 1.00 83.06 760 ASN A CA 1
ATOM 6223 C C . ASN A 1 760 ? 36.424 12.172 -1.629 1.00 83.06 760 ASN A C 1
ATOM 6225 O O . ASN A 1 760 ? 36.495 13.250 -2.218 1.00 83.06 760 ASN A O 1
ATOM 6229 N N . HIS A 1 761 ? 35.248 11.564 -1.448 1.00 87.62 761 HIS A N 1
ATOM 6230 C CA . HIS A 1 761 ? 34.028 11.933 -2.165 1.00 87.62 761 HIS A CA 1
ATOM 6231 C C . HIS A 1 761 ? 32.980 12.603 -1.268 1.00 87.62 761 HIS A C 1
ATOM 6233 O O . HIS A 1 761 ? 32.741 12.209 -0.125 1.00 87.62 761 HIS A O 1
ATOM 6239 N N . ALA A 1 762 ? 32.331 13.629 -1.818 1.00 91.25 762 ALA A N 1
ATOM 6240 C CA . ALA A 1 762 ? 31.155 14.279 -1.260 1.00 91.25 762 ALA A CA 1
ATOM 6241 C C . ALA A 1 762 ? 29.941 14.045 -2.173 1.00 91.25 762 ALA A C 1
ATOM 6243 O O . ALA A 1 762 ? 29.977 14.378 -3.359 1.00 91.25 762 ALA A O 1
ATOM 6244 N N . VAL A 1 763 ? 28.875 13.465 -1.619 1.00 93.56 763 VAL A N 1
ATOM 6245 C CA . VAL A 1 763 ? 27.713 12.963 -2.364 1.00 93.56 763 VAL A CA 1
ATOM 6246 C C . VAL A 1 763 ? 26.480 13.842 -2.131 1.00 93.56 763 VAL A C 1
ATOM 6248 O O . VAL A 1 763 ? 26.090 14.111 -0.993 1.00 93.56 763 VAL A O 1
ATOM 6251 N N . PHE A 1 764 ? 25.828 14.259 -3.213 1.00 95.62 764 PHE A N 1
ATOM 6252 C CA . PHE A 1 764 ? 24.629 15.095 -3.200 1.00 95.62 764 PHE A CA 1
ATOM 6253 C C . PHE A 1 764 ? 23.422 14.310 -3.718 1.00 95.62 764 PHE A C 1
ATOM 6255 O O . PHE A 1 764 ? 23.515 13.631 -4.739 1.00 95.62 764 PHE A O 1
ATOM 6262 N N . PHE A 1 765 ? 22.290 14.389 -3.016 1.00 94.62 765 PHE A N 1
ATOM 6263 C CA . PHE A 1 765 ? 21.042 13.737 -3.432 1.00 94.62 765 PHE A CA 1
ATOM 6264 C C . PHE A 1 765 ? 19.792 14.457 -2.919 1.00 94.62 765 PHE A C 1
ATOM 6266 O O . PHE A 1 765 ? 19.819 15.226 -1.953 1.00 94.62 765 PHE A O 1
ATOM 6273 N N . ASP A 1 766 ? 18.662 14.195 -3.571 1.00 92.00 766 ASP A N 1
ATOM 6274 C CA . ASP A 1 766 ? 17.399 14.865 -3.285 1.00 92.00 766 ASP A CA 1
ATOM 6275 C C . ASP A 1 766 ? 16.622 14.268 -2.076 1.00 92.00 766 ASP A C 1
ATOM 6277 O O . ASP A 1 766 ? 17.021 13.319 -1.384 1.00 92.00 766 ASP A O 1
ATOM 6281 N N . ASN A 1 767 ? 15.442 14.841 -1.831 1.00 90.69 767 ASN A N 1
ATOM 6282 C CA . ASN A 1 767 ? 14.520 14.451 -0.773 1.00 90.69 767 ASN A CA 1
ATOM 6283 C C . ASN A 1 767 ? 13.801 13.102 -0.983 1.00 90.69 767 ASN A C 1
ATOM 6285 O O . ASN A 1 767 ? 13.090 12.655 -0.074 1.00 90.69 767 ASN A O 1
ATOM 6289 N N . TYR A 1 768 ? 13.929 12.448 -2.139 1.00 86.12 768 TYR A N 1
ATOM 6290 C CA . TYR A 1 768 ? 13.523 11.059 -2.337 1.00 86.12 768 TYR A CA 1
ATOM 6291 C C . TYR A 1 768 ? 14.442 10.132 -1.534 1.00 86.12 768 TYR A C 1
ATOM 6293 O O . TYR A 1 768 ? 13.945 9.349 -0.709 1.00 86.12 768 TYR A O 1
ATOM 6301 N N . PHE A 1 769 ? 15.758 10.301 -1.681 1.00 88.75 769 PHE A N 1
ATOM 6302 C CA . PHE A 1 769 ? 16.793 9.426 -1.119 1.00 88.75 769 PHE A CA 1
ATOM 6303 C C . PHE A 1 769 ? 17.104 9.693 0.370 1.00 88.75 769 PHE A C 1
ATOM 6305 O O . PHE A 1 769 ? 17.345 8.754 1.133 1.00 88.75 769 PHE A O 1
ATOM 6312 N N . SER A 1 770 ? 17.023 10.949 0.826 1.00 88.62 770 SER A N 1
ATOM 6313 C CA . SER A 1 770 ? 17.547 11.382 2.137 1.00 88.62 770 SER A CA 1
ATOM 6314 C C . SER A 1 770 ? 16.800 10.884 3.387 1.00 88.62 770 SER A C 1
ATOM 6316 O O . SER A 1 770 ? 15.626 11.185 3.606 1.00 88.62 770 SER A O 1
ATOM 6318 N N . THR A 1 771 ? 17.477 10.189 4.303 1.00 89.31 771 THR A N 1
ATOM 6319 C CA . THR A 1 771 ? 16.941 9.869 5.643 1.00 89.31 771 THR A CA 1
ATOM 6320 C C . THR A 1 771 ? 17.999 10.125 6.714 1.00 89.31 771 THR A C 1
ATOM 6322 O O . THR A 1 771 ? 19.183 10.017 6.419 1.00 89.31 771 THR A O 1
ATOM 6325 N N . LEU A 1 772 ? 17.595 10.433 7.957 1.00 88.56 772 LEU A N 1
ATOM 6326 C CA . LEU A 1 772 ? 18.543 10.589 9.078 1.00 88.56 772 LEU A CA 1
ATOM 6327 C C . LEU A 1 772 ? 19.465 9.364 9.202 1.00 88.56 772 LEU A C 1
ATOM 6329 O O . LEU A 1 772 ? 20.678 9.512 9.258 1.00 88.56 772 LEU A O 1
ATOM 6333 N N . HIS A 1 773 ? 18.888 8.160 9.136 1.00 86.88 773 HIS A N 1
ATOM 6334 C CA . HIS A 1 773 ? 19.636 6.905 9.201 1.00 86.88 773 HIS A CA 1
ATOM 6335 C C . HIS A 1 773 ? 20.629 6.725 8.039 1.00 86.88 773 HIS A C 1
ATOM 6337 O O . HIS A 1 773 ? 21.759 6.303 8.278 1.00 86.88 773 HIS A O 1
ATOM 6343 N N . LEU A 1 774 ? 20.250 7.078 6.800 1.00 90.94 774 LEU A N 1
ATOM 6344 C CA . LEU A 1 774 ? 21.179 7.084 5.663 1.00 90.94 774 LEU A CA 1
ATOM 6345 C C . LEU A 1 774 ? 22.353 8.031 5.917 1.00 90.94 774 LEU A C 1
ATOM 6347 O O . LEU A 1 774 ? 23.487 7.630 5.697 1.00 90.94 774 LEU A O 1
ATOM 6351 N N . MET A 1 775 ? 22.100 9.246 6.410 1.00 92.12 775 MET A N 1
ATOM 6352 C CA . MET A 1 775 ? 23.174 10.207 6.681 1.00 92.12 775 MET A CA 1
ATOM 6353 C C . MET A 1 775 ? 24.141 9.674 7.746 1.00 92.12 775 MET A C 1
ATOM 6355 O O . MET A 1 775 ? 25.340 9.668 7.499 1.00 92.12 775 MET A O 1
ATOM 6359 N N . SER A 1 776 ? 23.643 9.118 8.860 1.00 88.50 776 SER A N 1
ATOM 6360 C CA . SER A 1 776 ? 24.497 8.452 9.862 1.00 88.50 776 SER A CA 1
ATOM 6361 C C . SER A 1 776 ? 25.284 7.269 9.273 1.00 88.50 776 SER A C 1
ATOM 6363 O O . SER A 1 776 ? 26.444 7.061 9.615 1.00 88.50 776 SER A O 1
ATOM 6365 N N . THR A 1 777 ? 24.671 6.494 8.370 1.00 89.00 777 THR A N 1
ATOM 6366 C CA . THR A 1 777 ? 25.325 5.361 7.687 1.00 89.00 777 THR A CA 1
ATOM 6367 C C . THR A 1 777 ? 26.428 5.837 6.742 1.00 89.00 777 THR A C 1
ATOM 6369 O O . THR A 1 777 ? 27.469 5.195 6.663 1.00 89.00 777 THR A O 1
ATOM 6372 N N . LEU A 1 778 ? 26.229 6.962 6.049 1.00 90.81 778 LEU A N 1
ATOM 6373 C CA . LEU A 1 778 ? 27.238 7.572 5.181 1.00 90.81 778 LEU A CA 1
ATOM 6374 C C . LEU A 1 778 ? 28.403 8.144 5.994 1.00 90.81 778 LEU A C 1
ATOM 6376 O O . LEU A 1 778 ? 29.542 7.858 5.640 1.00 90.81 778 LEU A O 1
ATOM 6380 N N . THR A 1 779 ? 28.141 8.819 7.124 1.00 89.12 779 THR A N 1
ATOM 6381 C CA . THR A 1 779 ? 29.190 9.227 8.079 1.00 89.12 779 THR A CA 1
ATOM 6382 C C . THR A 1 779 ? 30.033 8.020 8.505 1.00 89.12 779 THR A C 1
ATOM 6384 O O . THR A 1 779 ? 31.252 8.048 8.381 1.00 89.12 779 THR A O 1
ATOM 6387 N N . ASN A 1 780 ? 29.390 6.919 8.912 1.00 87.12 780 ASN A N 1
ATOM 6388 C CA . ASN A 1 780 ? 30.082 5.698 9.341 1.00 87.12 780 ASN A CA 1
ATOM 6389 C C . ASN A 1 780 ? 30.815 4.962 8.201 1.00 87.12 780 ASN A C 1
ATOM 6391 O O . ASN A 1 780 ? 31.803 4.284 8.459 1.00 87.12 780 ASN A O 1
ATOM 6395 N N . ARG A 1 781 ? 30.341 5.074 6.951 1.00 87.75 781 ARG A N 1
ATOM 6396 C CA . ARG A 1 781 ? 31.009 4.537 5.746 1.00 87.75 781 ARG A CA 1
ATOM 6397 C C . ARG A 1 781 ? 32.106 5.453 5.198 1.00 87.75 781 ARG A C 1
ATOM 6399 O O . ARG A 1 781 ? 32.717 5.122 4.190 1.00 87.75 781 ARG A O 1
ATOM 6406 N N . GLY A 1 782 ? 32.339 6.599 5.830 1.00 87.56 782 GLY A N 1
ATOM 6407 C CA . GLY A 1 782 ? 33.369 7.540 5.424 1.00 87.56 782 GLY A CA 1
ATOM 6408 C C . GLY A 1 782 ? 32.979 8.482 4.275 1.00 87.56 782 GLY A C 1
ATOM 6409 O O . GLY A 1 782 ? 33.850 9.152 3.739 1.00 87.56 782 GLY A O 1
ATOM 6410 N N . PHE A 1 783 ? 31.704 8.567 3.887 1.00 90.12 783 PHE A N 1
ATOM 6411 C CA . PHE A 1 783 ? 31.253 9.495 2.845 1.00 90.12 783 PHE A CA 1
ATOM 6412 C C . PHE A 1 783 ? 30.841 10.847 3.427 1.00 90.12 783 PHE A C 1
ATOM 6414 O O . PHE A 1 783 ? 29.991 10.928 4.322 1.00 90.12 783 PHE A O 1
ATOM 6421 N N . ARG A 1 784 ? 31.340 11.924 2.816 1.00 92.88 784 ARG A N 1
ATOM 6422 C CA . ARG A 1 784 ? 30.768 13.266 2.971 1.00 92.88 784 ARG A CA 1
ATOM 6423 C C . ARG A 1 784 ? 29.455 13.325 2.180 1.00 92.88 784 ARG A C 1
ATOM 6425 O O . ARG A 1 784 ? 29.379 12.813 1.067 1.00 92.88 784 ARG A O 1
ATOM 6432 N N . ALA A 1 785 ? 28.398 13.912 2.729 1.00 94.25 785 ALA A N 1
ATOM 6433 C CA . ALA A 1 785 ? 27.079 13.940 2.102 1.00 94.25 785 ALA A CA 1
ATOM 6434 C C . ALA A 1 785 ? 26.263 15.189 2.466 1.00 94.25 785 ALA A C 1
ATOM 6436 O O . ALA A 1 785 ? 26.256 15.621 3.620 1.00 94.25 785 ALA A O 1
ATOM 6437 N N . THR A 1 786 ? 25.512 15.724 1.496 1.00 95.44 786 THR A N 1
ATOM 6438 C CA . THR A 1 786 ? 24.579 16.854 1.680 1.00 95.44 786 THR A CA 1
ATOM 6439 C C . THR A 1 786 ? 23.309 16.638 0.857 1.00 95.44 786 THR A C 1
ATOM 6441 O O . THR A 1 786 ? 23.374 16.448 -0.355 1.00 95.44 786 THR A O 1
ATOM 6444 N N . ALA A 1 787 ? 22.136 16.694 1.493 1.00 95.12 787 ALA A N 1
ATOM 6445 C CA . ALA A 1 787 ? 20.879 16.311 0.854 1.00 95.12 787 ALA A CA 1
ATOM 6446 C C . ALA A 1 787 ? 19.656 17.109 1.318 1.00 95.12 787 ALA A C 1
ATOM 6448 O O . ALA A 1 787 ? 19.441 17.319 2.516 1.00 95.12 787 ALA A O 1
ATOM 6449 N N . THR A 1 788 ? 18.774 17.490 0.389 1.00 95.06 788 THR A N 1
ATOM 6450 C CA . THR A 1 788 ? 17.476 18.084 0.763 1.00 95.06 788 THR A CA 1
ATOM 6451 C C . THR A 1 788 ? 16.619 17.053 1.498 1.00 95.06 788 THR A C 1
ATOM 6453 O O . THR A 1 788 ? 16.610 15.883 1.131 1.00 95.06 788 THR A O 1
ATOM 6456 N N . ILE A 1 789 ? 15.887 17.440 2.552 1.00 93.06 789 ILE A N 1
ATOM 6457 C CA . ILE A 1 789 ? 15.153 16.485 3.405 1.00 93.06 789 ILE A CA 1
ATOM 6458 C C . ILE A 1 789 ? 13.698 16.889 3.669 1.00 93.06 789 ILE A C 1
ATOM 6460 O O . ILE A 1 789 ? 13.350 18.051 3.910 1.00 93.06 789 ILE A O 1
ATOM 6464 N N . ARG A 1 790 ? 12.802 15.893 3.613 1.00 90.44 790 ARG A N 1
ATOM 6465 C CA . ARG A 1 790 ? 11.364 16.086 3.850 1.00 90.44 790 ARG A CA 1
ATOM 6466 C C . ARG A 1 790 ? 11.095 16.369 5.325 1.00 90.44 790 ARG A C 1
ATOM 6468 O O . ARG A 1 790 ? 11.607 15.672 6.196 1.00 90.44 790 ARG A O 1
ATOM 6475 N N . LYS A 1 791 ? 10.201 17.323 5.606 1.00 87.81 791 LYS A N 1
ATOM 6476 C CA . LYS A 1 791 ? 9.819 17.744 6.970 1.00 87.81 791 LYS A CA 1
ATOM 6477 C C . LYS A 1 791 ? 9.447 16.574 7.898 1.00 87.81 791 LYS A C 1
ATOM 6479 O O . LYS A 1 791 ? 9.780 16.609 9.075 1.00 87.81 791 LYS A O 1
ATOM 6484 N N . ASN A 1 792 ? 8.773 15.544 7.384 1.00 84.75 792 ASN A N 1
ATOM 6485 C CA . ASN A 1 792 ? 8.368 14.371 8.167 1.00 84.75 792 ASN A CA 1
ATOM 6486 C C . ASN A 1 792 ? 9.530 13.424 8.526 1.00 84.75 792 ASN A C 1
ATOM 6488 O O . ASN A 1 792 ? 9.386 12.644 9.459 1.00 84.75 792 ASN A O 1
ATOM 6492 N N . ARG A 1 793 ? 10.672 13.499 7.828 1.00 84.81 793 ARG A N 1
ATOM 6493 C CA . ARG A 1 793 ? 11.886 12.715 8.126 1.00 84.81 793 ARG A CA 1
ATOM 6494 C C . ARG A 1 793 ? 12.771 13.360 9.209 1.00 84.81 793 ARG A C 1
ATOM 6496 O O . ARG A 1 793 ? 13.713 12.723 9.657 1.00 84.81 793 ARG A O 1
ATOM 6503 N N . ILE A 1 794 ? 12.449 14.585 9.639 1.00 86.38 794 ILE A N 1
ATOM 6504 C CA . ILE A 1 794 ? 13.154 15.363 10.681 1.00 86.38 794 ILE A CA 1
ATOM 6505 C C . ILE A 1 794 ? 12.203 15.834 11.798 1.00 86.38 794 ILE A C 1
ATOM 6507 O O . ILE A 1 794 ? 12.418 16.873 12.414 1.00 86.38 794 ILE A O 1
ATOM 6511 N N . SER A 1 795 ? 11.119 15.097 12.057 1.00 74.94 795 SER A N 1
ATOM 6512 C CA . SER A 1 795 ? 10.086 15.480 13.037 1.00 74.94 795 SER A CA 1
ATOM 6513 C C . SER A 1 795 ? 10.587 15.567 14.483 1.00 74.94 795 SER A C 1
ATOM 6515 O O . SER A 1 795 ? 10.041 16.351 15.252 1.00 74.94 795 SER A O 1
ATOM 6517 N N . LYS A 1 796 ? 11.628 14.801 14.838 1.00 79.00 796 LYS A N 1
ATOM 6518 C CA . LYS A 1 796 ? 12.286 14.825 16.158 1.00 79.00 796 LYS A CA 1
ATOM 6519 C C . LYS A 1 796 ? 13.343 15.931 16.318 1.00 79.00 796 LYS A C 1
ATOM 6521 O O . LYS A 1 796 ? 13.881 16.092 17.404 1.00 79.00 796 LYS A O 1
ATOM 6526 N N . CYS A 1 797 ? 13.671 16.657 15.249 1.00 84.31 797 CYS A N 1
ATOM 6527 C CA . CYS A 1 797 ? 14.677 17.716 15.267 1.00 84.31 797 CYS A CA 1
ATOM 6528 C C . CYS A 1 797 ? 14.017 19.045 15.711 1.00 84.31 797 CYS A C 1
ATOM 6530 O O . CYS A 1 797 ? 13.077 19.485 15.034 1.00 84.31 797 CYS A O 1
ATOM 6532 N N . PRO A 1 798 ? 14.458 19.693 16.813 1.00 88.19 798 PRO A N 1
ATOM 6533 C CA . PRO A 1 798 ? 13.796 20.854 17.425 1.00 88.19 798 PRO A CA 1
ATOM 6534 C C . PRO A 1 798 ? 14.032 22.171 16.654 1.00 88.19 798 PRO A C 1
ATOM 6536 O O . PRO A 1 798 ? 14.581 23.146 17.162 1.00 88.19 798 PRO A O 1
ATOM 6539 N N . LEU A 1 799 ? 13.604 22.201 15.393 1.00 88.19 799 LEU A N 1
ATOM 6540 C CA . LEU A 1 799 ? 13.665 23.354 14.491 1.00 88.19 799 LEU A CA 1
ATOM 6541 C C . LEU A 1 799 ? 12.364 24.165 14.531 1.00 88.19 799 LEU A C 1
ATOM 6543 O O . LEU A 1 799 ? 11.277 23.582 14.427 1.00 88.19 799 LEU A O 1
ATOM 6547 N N . LYS A 1 800 ? 12.470 25.504 14.522 1.00 88.06 800 LYS A N 1
ATOM 6548 C CA . LYS A 1 800 ? 11.348 26.457 14.369 1.00 88.06 800 LYS A CA 1
ATOM 6549 C C . LYS A 1 800 ? 10.348 25.957 13.331 1.00 88.06 800 LYS A C 1
ATOM 6551 O O . LYS A 1 800 ? 10.718 25.626 12.198 1.00 88.06 800 LYS A O 1
ATOM 6556 N N . SER A 1 801 ? 9.070 25.884 13.709 1.00 85.81 801 SER A N 1
ATOM 6557 C CA . SER A 1 801 ? 8.050 25.257 12.863 1.00 85.81 801 SER A CA 1
ATOM 6558 C C . SER A 1 801 ? 7.973 25.924 11.485 1.00 85.81 801 SER A C 1
ATOM 6560 O O . SER A 1 801 ? 8.154 27.135 11.351 1.00 85.81 801 SER A O 1
ATOM 6562 N N . SER A 1 802 ? 7.647 25.149 10.446 1.00 84.38 802 SER A N 1
ATOM 6563 C CA . SER A 1 802 ? 7.552 25.687 9.081 1.00 84.38 802 SER A CA 1
ATOM 6564 C C . SER A 1 802 ? 6.543 26.838 8.951 1.00 84.38 802 SER A C 1
ATOM 6566 O O . SER A 1 802 ? 6.729 27.672 8.081 1.00 84.38 802 SER A O 1
ATOM 6568 N N . LYS A 1 803 ? 5.513 26.897 9.817 1.00 85.12 803 LYS A N 1
ATOM 6569 C CA . LYS A 1 803 ? 4.532 27.999 9.883 1.00 85.12 803 LYS A CA 1
ATOM 6570 C C . LYS A 1 803 ? 5.102 29.273 10.519 1.00 85.12 803 LYS A C 1
ATOM 6572 O O . LYS A 1 803 ? 4.671 30.363 10.165 1.00 85.12 803 LYS A O 1
ATOM 6577 N N . ILE A 1 804 ? 6.011 29.137 11.487 1.00 87.31 804 ILE A N 1
ATOM 6578 C CA . ILE A 1 804 ? 6.688 30.276 12.124 1.00 87.31 804 ILE A CA 1
ATOM 6579 C C . ILE A 1 804 ? 7.717 30.837 11.146 1.00 87.31 804 ILE A C 1
ATOM 6581 O O . ILE A 1 804 ? 7.702 32.029 10.861 1.00 87.31 804 ILE A O 1
ATOM 6585 N N . LEU A 1 805 ? 8.554 29.971 10.567 1.00 86.44 805 LEU A N 1
ATOM 6586 C CA . LEU A 1 805 ? 9.602 30.410 9.649 1.00 86.44 805 LEU A CA 1
ATOM 6587 C C . LEU A 1 805 ? 9.028 31.006 8.351 1.00 86.44 805 LEU A C 1
ATOM 6589 O O . LEU A 1 805 ? 9.542 32.010 7.882 1.00 86.44 805 LEU A O 1
ATOM 6593 N N . SER A 1 806 ? 7.916 30.483 7.816 1.00 85.12 806 SER A N 1
ATOM 6594 C CA . SER A 1 806 ? 7.267 31.053 6.619 1.00 85.12 806 SER A CA 1
ATOM 6595 C C . SER A 1 806 ? 6.648 32.442 6.819 1.00 85.12 806 SER A C 1
ATOM 6597 O O . SER A 1 806 ? 6.244 33.055 5.836 1.00 85.12 806 SER A O 1
ATOM 6599 N N . LYS A 1 807 ? 6.508 32.920 8.064 1.00 86.88 807 LYS A N 1
ATOM 6600 C CA . LYS A 1 807 ? 6.094 34.302 8.369 1.00 86.88 807 LYS A CA 1
ATOM 6601 C C . LYS A 1 807 ? 7.279 35.272 8.433 1.00 86.88 807 LYS A C 1
ATOM 6603 O O . LYS A 1 807 ? 7.061 36.476 8.484 1.00 86.88 807 LYS A O 1
ATOM 6608 N N . GLN A 1 808 ? 8.510 34.763 8.479 1.00 87.50 808 GLN A N 1
ATOM 6609 C CA . GLN A 1 808 ? 9.713 35.587 8.535 1.00 87.50 808 GLN A CA 1
ATOM 6610 C C . GLN A 1 808 ? 10.148 36.030 7.127 1.00 87.50 808 GLN A C 1
ATOM 6612 O O . GLN A 1 808 ? 9.767 35.389 6.142 1.00 87.50 808 GLN A O 1
ATOM 6617 N N . PRO A 1 809 ? 10.949 37.107 7.005 1.00 85.38 809 PRO A N 1
ATOM 6618 C CA . PRO A 1 809 ? 11.509 37.530 5.726 1.00 85.38 809 PRO A CA 1
ATOM 6619 C C . PRO A 1 809 ? 12.287 36.410 5.020 1.00 85.38 809 PRO A C 1
ATOM 6621 O O . PRO A 1 809 ? 12.895 35.542 5.657 1.00 85.38 809 PRO A O 1
ATOM 6624 N N . ARG A 1 810 ? 12.298 36.451 3.682 1.00 86.88 810 ARG A N 1
ATOM 6625 C CA . ARG A 1 810 ? 13.126 35.545 2.871 1.00 86.88 810 ARG A CA 1
ATOM 6626 C C . ARG A 1 810 ? 14.592 35.713 3.258 1.00 86.88 810 ARG A C 1
ATOM 6628 O O . ARG A 1 810 ? 15.070 36.834 3.403 1.00 86.88 810 ARG A O 1
ATOM 6635 N N . GLY A 1 811 ? 15.299 34.598 3.381 1.00 87.94 811 GLY A N 1
ATOM 6636 C CA . GLY A 1 811 ? 16.687 34.556 3.832 1.00 87.94 811 GLY A CA 1
ATOM 6637 C C . GLY A 1 811 ? 16.858 34.096 5.278 1.00 87.94 811 GLY A C 1
ATOM 6638 O O . GLY A 1 811 ? 17.927 33.595 5.621 1.00 87.94 811 GLY A O 1
ATOM 6639 N N . ASN A 1 812 ? 15.813 34.172 6.109 1.00 92.06 812 ASN A N 1
ATOM 6640 C CA . ASN A 1 812 ? 15.875 33.643 7.469 1.00 92.06 812 ASN A CA 1
ATOM 6641 C C . ASN A 1 812 ? 16.024 32.115 7.482 1.00 92.06 812 ASN A C 1
ATOM 6643 O O . ASN A 1 812 ? 15.496 31.399 6.623 1.00 92.06 812 ASN A O 1
ATOM 6647 N N . PHE A 1 813 ? 16.721 31.611 8.499 1.00 93.00 813 PHE A N 1
ATOM 6648 C CA . PHE A 1 813 ? 16.912 30.185 8.732 1.00 93.00 813 PHE A CA 1
ATOM 6649 C C . PHE A 1 813 ? 16.829 29.816 10.220 1.00 93.00 813 PHE A C 1
ATOM 6651 O O . PHE A 1 813 ? 16.753 30.666 11.111 1.00 93.00 813 PHE A O 1
ATOM 6658 N N . ASP A 1 814 ? 16.804 28.515 10.477 1.00 93.81 814 ASP A N 1
ATOM 6659 C CA . ASP A 1 814 ? 16.962 27.896 11.788 1.00 93.81 814 ASP A CA 1
ATOM 6660 C C . ASP A 1 814 ? 17.726 26.580 11.603 1.00 93.81 814 ASP A C 1
ATOM 6662 O O . ASP A 1 814 ? 17.571 25.924 10.570 1.00 93.81 814 ASP A O 1
ATOM 6666 N N . PHE A 1 815 ? 18.548 26.195 12.574 1.00 94.38 815 PHE A N 1
ATOM 6667 C CA . PHE A 1 815 ? 19.383 24.998 12.488 1.00 94.38 815 PHE A CA 1
ATOM 6668 C C . PHE A 1 815 ? 19.460 24.256 13.823 1.00 94.38 815 PHE A C 1
ATOM 6670 O O . PHE A 1 815 ? 19.125 24.811 14.873 1.00 94.38 815 PHE A O 1
ATOM 6677 N N . GLN A 1 816 ? 19.875 22.995 13.744 1.00 93.38 816 GLN A N 1
ATOM 6678 C CA . GLN A 1 816 ? 20.199 22.112 14.862 1.00 93.38 816 GLN A CA 1
ATOM 6679 C C . GLN A 1 816 ? 21.329 21.174 14.422 1.00 93.38 816 GLN A C 1
ATOM 6681 O O . GLN A 1 816 ? 21.311 20.685 13.288 1.00 93.38 816 GLN A O 1
ATOM 6686 N N . PHE A 1 817 ? 22.273 20.899 15.315 1.00 92.75 817 PHE A N 1
ATOM 6687 C CA . PHE A 1 817 ? 23.368 19.953 15.112 1.00 92.75 817 PHE A CA 1
ATOM 6688 C C . PHE A 1 817 ? 23.189 18.744 16.039 1.00 92.75 817 PHE A C 1
ATOM 6690 O O . PHE A 1 817 ? 22.850 18.914 17.206 1.00 92.75 817 PHE A O 1
ATOM 6697 N N . ASP A 1 818 ? 23.363 17.527 15.527 1.00 89.69 818 ASP A N 1
ATOM 6698 C CA . ASP A 1 818 ? 23.385 16.295 16.322 1.00 89.69 818 ASP A CA 1
ATOM 6699 C C . ASP A 1 818 ? 24.829 15.871 16.583 1.00 89.69 818 ASP A C 1
ATOM 6701 O O . ASP A 1 818 ? 25.504 15.348 15.694 1.00 89.69 818 ASP A O 1
ATOM 6705 N N . THR A 1 819 ? 25.271 16.049 17.827 1.00 81.62 819 THR A N 1
ATOM 6706 C CA . THR A 1 819 ? 26.632 15.721 18.278 1.00 81.62 819 THR A CA 1
ATOM 6707 C C . THR A 1 819 ? 26.919 14.220 18.354 1.00 81.62 819 THR A C 1
ATOM 6709 O O . THR A 1 819 ? 28.066 13.835 18.547 1.00 81.62 819 THR A O 1
ATOM 6712 N N . SER A 1 820 ? 25.906 13.354 18.226 1.00 81.88 820 SER A N 1
ATOM 6713 C CA . SER A 1 820 ? 26.086 11.894 18.328 1.00 81.88 820 SER A CA 1
ATOM 6714 C C . SER A 1 820 ? 26.393 11.229 16.979 1.00 81.88 820 SER A C 1
ATOM 6716 O O . SER A 1 820 ? 27.057 10.191 16.933 1.00 81.88 820 SER A O 1
ATOM 6718 N N . HIS A 1 821 ? 25.925 11.819 15.875 1.00 82.25 821 HIS A N 1
ATOM 6719 C CA . HIS A 1 821 ? 26.062 11.268 14.517 1.00 82.25 821 HIS A CA 1
ATOM 6720 C C . HIS A 1 821 ? 26.660 12.266 13.508 1.00 82.25 821 HIS A C 1
ATOM 6722 O O . HIS A 1 821 ? 26.698 11.972 12.311 1.00 82.25 821 HIS A O 1
ATOM 6728 N N . ASP A 1 822 ? 27.104 13.427 13.993 1.00 87.94 822 ASP A N 1
ATOM 6729 C CA . ASP A 1 822 ? 27.727 14.518 13.239 1.00 87.94 822 ASP A CA 1
ATOM 6730 C C . ASP A 1 822 ? 26.810 15.056 12.129 1.00 87.94 822 ASP A C 1
ATOM 6732 O O . ASP A 1 822 ? 27.220 15.221 10.983 1.00 87.94 822 ASP A O 1
ATOM 6736 N N . LEU A 1 823 ? 25.532 15.292 12.450 1.00 92.31 823 LEU A N 1
ATOM 6737 C CA . LEU A 1 823 ? 24.518 15.698 11.469 1.00 92.31 823 LEU A CA 1
ATOM 6738 C C . LEU A 1 823 ? 24.025 17.123 11.711 1.00 92.31 823 LEU A C 1
ATOM 6740 O O . LEU A 1 823 ? 23.347 17.403 12.699 1.00 92.31 823 LEU A O 1
ATOM 6744 N N . LEU A 1 824 ? 24.273 18.014 10.755 1.00 94.25 824 LEU A N 1
ATOM 6745 C CA . LEU A 1 824 ? 23.693 19.353 10.723 1.00 94.25 824 LEU A CA 1
ATOM 6746 C C . LEU A 1 824 ? 22.383 19.336 9.926 1.00 94.25 824 LEU A C 1
ATOM 6748 O O . LEU A 1 824 ? 22.368 18.946 8.758 1.00 94.25 824 LEU A O 1
ATOM 6752 N N . VAL A 1 825 ? 21.290 19.820 10.522 1.00 94.50 825 VAL A N 1
ATOM 6753 C CA . VAL A 1 825 ? 20.006 20.032 9.834 1.00 94.50 825 VAL A CA 1
ATOM 6754 C C . VAL A 1 825 ? 19.669 21.519 9.819 1.00 94.50 825 VAL A C 1
ATOM 6756 O O . VAL A 1 825 ? 19.554 22.150 10.869 1.00 94.50 825 VAL A O 1
ATOM 6759 N N . VAL A 1 826 ? 19.445 22.072 8.625 1.00 94.44 826 VAL A N 1
ATOM 6760 C CA . VAL A 1 826 ? 19.132 23.495 8.418 1.00 94.44 826 VAL A CA 1
ATOM 6761 C C . VAL A 1 826 ? 17.796 23.650 7.698 1.00 94.44 826 VAL A C 1
ATOM 6763 O O . VAL A 1 826 ? 17.496 22.944 6.732 1.00 94.44 826 VAL A O 1
ATOM 6766 N N . ARG A 1 827 ? 16.983 24.602 8.155 1.00 94.12 827 ARG A N 1
ATOM 6767 C CA . ARG A 1 827 ? 15.705 25.003 7.559 1.00 94.12 827 ARG A CA 1
ATOM 6768 C C . ARG A 1 827 ? 15.790 26.467 7.131 1.00 94.12 827 ARG A C 1
ATOM 6770 O O . ARG A 1 827 ? 16.019 27.318 7.978 1.00 94.12 827 ARG A O 1
ATOM 6777 N N . TRP A 1 828 ? 15.577 26.764 5.851 1.00 94.31 828 TRP A N 1
ATOM 6778 C CA . TRP A 1 828 ? 15.769 28.094 5.247 1.00 94.31 828 TRP A CA 1
ATOM 6779 C C . TRP A 1 828 ? 14.531 28.554 4.462 1.00 94.31 828 TRP A C 1
ATOM 6781 O O . TRP A 1 828 ? 13.793 27.729 3.916 1.00 94.31 828 TRP A O 1
ATOM 6791 N N . VAL A 1 829 ? 14.290 29.867 4.417 1.00 91.69 829 VAL A N 1
ATOM 6792 C CA . VAL A 1 829 ? 13.160 30.499 3.715 1.00 91.69 829 VAL A CA 1
ATOM 6793 C C . VAL A 1 829 ? 13.622 31.071 2.369 1.00 91.69 829 VAL A C 1
ATOM 6795 O O . VAL A 1 829 ? 14.117 32.196 2.309 1.00 91.69 829 VAL A O 1
ATOM 6798 N N . ASP A 1 830 ? 13.417 30.321 1.279 1.00 86.31 830 ASP A N 1
ATOM 6799 C CA . ASP A 1 830 ? 13.577 30.838 -0.092 1.00 86.31 830 ASP A CA 1
ATOM 6800 C C . ASP A 1 830 ? 12.222 31.359 -0.623 1.00 86.31 830 ASP A C 1
ATOM 6802 O O . ASP A 1 830 ? 11.618 32.233 -0.009 1.00 86.31 830 ASP A O 1
ATOM 6806 N N . ASN A 1 831 ? 11.698 30.841 -1.744 1.00 83.06 831 ASN A N 1
ATOM 6807 C CA . ASN A 1 831 ? 10.293 31.031 -2.145 1.00 83.06 831 ASN A CA 1
ATOM 6808 C C . ASN A 1 831 ? 9.330 30.255 -1.226 1.00 83.06 831 ASN A C 1
ATOM 6810 O O . ASN A 1 831 ? 8.170 30.622 -1.079 1.00 83.06 831 ASN A O 1
ATOM 6814 N N . ASN A 1 832 ? 9.819 29.153 -0.655 1.00 86.00 832 ASN A N 1
ATOM 6815 C CA . ASN A 1 832 ? 9.145 28.265 0.284 1.00 86.00 832 ASN A CA 1
ATOM 6816 C C . ASN A 1 832 ? 10.160 27.849 1.359 1.00 86.00 832 ASN A C 1
ATOM 6818 O O . ASN A 1 832 ? 11.368 28.017 1.180 1.00 86.00 832 ASN A O 1
ATOM 6822 N N . VAL A 1 833 ? 9.680 27.265 2.459 1.00 90.56 833 VAL A N 1
ATOM 6823 C CA . VAL A 1 833 ? 10.552 26.707 3.502 1.00 90.56 833 VAL A CA 1
ATOM 6824 C C . VAL A 1 833 ? 11.173 25.393 3.017 1.00 90.56 833 VAL A C 1
ATOM 6826 O O . VAL A 1 833 ? 10.462 24.405 2.823 1.00 90.56 833 VAL A O 1
ATOM 6829 N N . VAL A 1 834 ? 12.496 25.375 2.857 1.00 92.06 834 VAL A N 1
ATOM 6830 C CA . VAL A 1 834 ? 13.294 24.205 2.454 1.00 92.06 834 VAL A CA 1
ATOM 6831 C C . VAL A 1 834 ? 14.037 23.661 3.677 1.00 92.06 834 VAL A C 1
ATOM 6833 O O . VAL A 1 834 ? 14.440 24.435 4.543 1.00 92.06 834 VAL A O 1
ATOM 6836 N N . ASN A 1 835 ? 14.224 22.340 3.770 1.00 94.38 835 ASN A N 1
ATOM 6837 C CA . ASN A 1 835 ? 15.105 21.727 4.773 1.00 94.38 835 ASN A CA 1
ATOM 6838 C C . ASN A 1 835 ? 16.210 20.936 4.075 1.00 94.38 835 ASN A C 1
ATOM 6840 O O . ASN A 1 835 ? 15.962 20.300 3.048 1.00 94.38 835 ASN A O 1
ATOM 6844 N N . MET A 1 836 ? 17.389 20.925 4.681 1.00 94.81 836 MET A N 1
ATOM 6845 C CA . MET A 1 836 ? 18.562 20.199 4.215 1.00 94.81 836 MET A CA 1
ATOM 6846 C C . MET A 1 836 ? 19.295 19.563 5.392 1.00 94.81 836 MET A C 1
ATOM 6848 O O . MET A 1 836 ? 19.187 20.044 6.520 1.00 94.81 836 MET A O 1
ATOM 6852 N N . ILE A 1 837 ? 20.014 18.481 5.116 1.00 94.94 837 ILE A N 1
ATOM 6853 C CA . ILE A 1 837 ? 20.880 17.782 6.058 1.00 94.94 837 ILE A CA 1
ATOM 6854 C C . ILE A 1 837 ? 22.273 17.596 5.448 1.00 94.94 837 ILE A C 1
ATOM 6856 O O . ILE A 1 837 ? 22.386 17.367 4.245 1.00 94.94 837 ILE A O 1
ATOM 6860 N N . THR A 1 838 ? 23.320 17.695 6.262 1.00 94.88 838 THR A N 1
ATOM 6861 C CA . THR A 1 838 ? 24.714 17.430 5.873 1.00 94.88 838 THR A CA 1
ATOM 6862 C C . THR A 1 83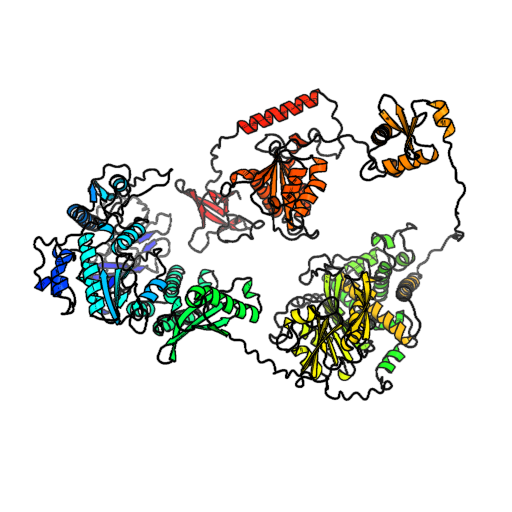8 ? 25.487 16.803 7.033 1.00 94.88 838 THR A C 1
ATOM 6864 O O . THR A 1 838 ? 25.097 16.972 8.189 1.00 94.88 838 THR A O 1
ATOM 6867 N N . ASN A 1 839 ? 26.557 16.069 6.723 1.00 92.94 839 ASN A N 1
ATOM 6868 C CA . ASN A 1 839 ? 27.502 15.512 7.699 1.00 92.94 839 ASN A CA 1
ATOM 6869 C C . ASN A 1 839 ? 28.930 16.091 7.585 1.00 92.94 839 ASN A C 1
ATOM 6871 O O . ASN A 1 839 ? 29.872 15.512 8.128 1.00 92.94 839 ASN A O 1
ATOM 6875 N N . TYR A 1 840 ? 29.104 17.196 6.845 1.00 91.75 840 TYR A N 1
ATOM 6876 C CA . TYR A 1 840 ? 30.412 17.846 6.684 1.00 91.75 840 TYR A CA 1
ATOM 6877 C C . TYR A 1 840 ? 30.366 19.351 6.341 1.00 91.75 840 TYR A C 1
ATOM 6879 O O . TYR A 1 840 ? 31.377 20.030 6.504 1.00 91.75 840 TYR A O 1
ATOM 6887 N N . ASP A 1 841 ? 29.250 19.871 5.812 1.00 90.12 841 ASP A N 1
ATOM 6888 C CA . ASP A 1 841 ? 29.150 21.246 5.293 1.00 90.12 841 ASP A CA 1
ATOM 6889 C C . ASP A 1 841 ? 28.581 22.227 6.340 1.00 90.12 841 ASP A C 1
ATOM 6891 O O . ASP A 1 841 ? 27.917 21.834 7.302 1.00 90.12 841 ASP A O 1
ATOM 6895 N N . THR A 1 842 ? 28.825 23.523 6.159 1.00 90.75 842 THR A N 1
ATOM 6896 C CA . THR A 1 842 ? 28.598 24.567 7.170 1.00 90.75 842 THR A CA 1
ATOM 6897 C C . THR A 1 842 ? 27.462 25.533 6.808 1.00 90.75 842 THR A C 1
ATOM 6899 O O . THR A 1 842 ? 26.871 25.510 5.724 1.00 90.75 842 THR A O 1
ATOM 6902 N N . ILE A 1 843 ? 27.122 26.414 7.755 1.00 90.81 843 ILE A N 1
ATOM 6903 C CA . ILE A 1 843 ? 26.176 27.526 7.556 1.00 90.81 843 ILE A CA 1
ATOM 6904 C C . ILE A 1 843 ? 26.891 28.764 7.003 1.00 90.81 843 ILE A C 1
ATOM 6906 O O . ILE A 1 843 ? 26.336 29.454 6.147 1.00 90.81 843 ILE A O 1
ATOM 6910 N N . GLN A 1 844 ? 28.102 29.035 7.497 1.00 89.69 844 GLN A N 1
ATOM 6911 C CA . GLN A 1 844 ? 28.911 30.207 7.163 1.00 89.69 844 GLN A CA 1
ATOM 6912 C C . GLN A 1 844 ? 29.966 29.887 6.088 1.00 89.69 844 GLN A C 1
ATOM 6914 O O . GLN A 1 844 ? 30.478 28.764 6.081 1.00 89.69 844 GLN A O 1
ATOM 6919 N N . PRO A 1 845 ? 30.338 30.858 5.230 1.00 90.69 845 PRO A N 1
ATOM 6920 C CA . PRO A 1 845 ? 29.790 32.216 5.152 1.00 90.69 845 PRO A CA 1
ATOM 6921 C C . PRO A 1 845 ? 28.390 32.262 4.512 1.00 90.69 845 PRO A C 1
ATOM 6923 O O . PRO A 1 845 ? 28.038 31.438 3.670 1.00 90.69 845 PRO A O 1
ATOM 6926 N N . LEU A 1 846 ? 27.574 33.249 4.893 1.00 90.88 846 LEU A N 1
ATOM 6927 C CA . LEU A 1 846 ? 26.292 33.507 4.227 1.00 90.88 846 LEU A CA 1
ATOM 6928 C C . LEU A 1 846 ? 26.508 34.170 2.856 1.00 90.88 846 LEU A C 1
ATOM 6930 O O . LEU A 1 846 ? 27.147 35.215 2.747 1.00 90.88 846 LEU A O 1
ATOM 6934 N N . HIS A 1 847 ? 25.905 33.609 1.809 1.00 90.31 847 HIS A N 1
ATOM 6935 C CA . HIS A 1 847 ? 25.972 34.132 0.444 1.00 90.31 847 HIS A CA 1
ATOM 6936 C C . HIS A 1 847 ? 24.763 35.005 0.100 1.00 90.31 847 HIS A C 1
ATOM 6938 O O . HIS A 1 847 ? 23.635 34.713 0.493 1.00 90.31 847 HIS A O 1
ATOM 6944 N N . LYS A 1 848 ? 24.968 36.054 -0.702 1.00 90.62 848 LYS A N 1
ATOM 6945 C CA . LYS A 1 848 ? 23.876 36.819 -1.321 1.00 90.62 848 LYS A CA 1
ATOM 6946 C C . LYS A 1 848 ? 23.455 36.131 -2.616 1.00 90.62 848 LYS A C 1
ATOM 6948 O O . LYS A 1 848 ? 24.268 35.980 -3.525 1.00 90.62 848 LYS A O 1
ATOM 6953 N N . VAL A 1 849 ? 22.189 35.724 -2.721 1.00 88.75 849 VAL A N 1
ATOM 6954 C CA . VAL A 1 849 ? 21.638 35.136 -3.950 1.00 88.75 849 VAL A CA 1
ATOM 6955 C C . VAL A 1 849 ? 20.505 35.994 -4.508 1.00 88.75 849 VAL A C 1
ATOM 6957 O O . VAL A 1 849 ? 19.573 36.379 -3.800 1.00 88.75 849 VAL A O 1
ATOM 6960 N N . LYS A 1 850 ? 20.578 36.300 -5.806 1.00 89.81 850 LYS A N 1
ATOM 6961 C CA . LYS A 1 850 ? 19.554 37.074 -6.515 1.00 89.81 850 LYS A CA 1
ATOM 6962 C C . LYS A 1 850 ? 18.282 36.231 -6.678 1.00 89.81 850 LYS A C 1
ATOM 6964 O O . LYS A 1 850 ? 18.320 35.093 -7.156 1.00 89.81 850 LYS A O 1
ATOM 6969 N N . ARG A 1 851 ? 17.140 36.781 -6.258 1.00 86.19 851 ARG A N 1
ATOM 6970 C CA . ARG A 1 851 ? 15.814 36.148 -6.341 1.00 86.19 851 ARG A CA 1
ATOM 6971 C C . ARG A 1 851 ? 14.774 37.139 -6.831 1.00 86.19 851 ARG A C 1
ATOM 6973 O O . ARG A 1 851 ? 14.723 38.266 -6.359 1.00 86.19 851 ARG A O 1
ATOM 6980 N N . TRP A 1 852 ? 13.889 36.702 -7.720 1.00 83.75 852 TRP A N 1
ATOM 6981 C CA . TRP A 1 852 ? 12.710 37.489 -8.071 1.00 83.75 852 TRP A CA 1
ATOM 6982 C C . TRP A 1 852 ? 11.757 37.585 -6.870 1.00 83.75 852 TRP A C 1
ATOM 6984 O O . TRP A 1 852 ? 11.365 36.559 -6.298 1.00 83.75 852 TRP A O 1
ATOM 6994 N N . SER A 1 853 ? 11.372 38.804 -6.492 1.00 78.62 853 SER A N 1
ATOM 6995 C CA . SER A 1 853 ? 10.286 39.052 -5.545 1.00 78.62 853 SER A CA 1
ATOM 6996 C C . SER A 1 853 ? 8.981 39.266 -6.306 1.00 78.62 853 SER A C 1
ATOM 6998 O O . SER A 1 853 ? 8.831 40.227 -7.058 1.00 78.62 853 SER A O 1
ATOM 7000 N N . ARG A 1 854 ? 7.994 38.387 -6.081 1.00 76.25 854 ARG A N 1
ATOM 7001 C CA . ARG A 1 854 ? 6.637 38.573 -6.627 1.00 76.25 854 ARG A CA 1
ATOM 7002 C C . ARG A 1 854 ? 5.927 39.797 -6.045 1.00 76.25 854 ARG A C 1
ATOM 7004 O O . ARG A 1 854 ? 5.105 40.375 -6.744 1.00 76.25 854 ARG A O 1
ATOM 7011 N N . LYS A 1 855 ? 6.232 40.169 -4.795 1.00 76.81 855 LYS A N 1
ATOM 7012 C CA . LYS A 1 855 ? 5.626 41.323 -4.115 1.00 76.81 855 LYS A CA 1
ATOM 7013 C C . LYS A 1 855 ? 6.127 42.635 -4.718 1.00 76.81 855 LYS A C 1
ATOM 7015 O O . LYS A 1 855 ? 5.331 43.517 -5.008 1.00 76.81 855 LYS A O 1
ATOM 7020 N N . ASP A 1 856 ? 7.433 42.713 -4.956 1.00 78.56 856 ASP A N 1
ATOM 7021 C CA . ASP A 1 856 ? 8.113 43.964 -5.309 1.00 78.56 856 ASP A CA 1
ATOM 7022 C C . ASP A 1 856 ? 8.399 44.091 -6.818 1.00 78.56 856 ASP A C 1
ATOM 7024 O O . ASP A 1 856 ? 9.004 45.070 -7.243 1.00 78.56 856 ASP A O 1
ATOM 7028 N N . LYS A 1 857 ? 8.021 43.078 -7.619 1.00 80.75 857 LYS A N 1
ATOM 7029 C CA . LYS A 1 857 ? 8.268 42.955 -9.075 1.00 80.75 857 LYS A CA 1
ATOM 7030 C C . LYS A 1 857 ? 9.717 43.264 -9.501 1.00 80.75 857 LYS A C 1
ATOM 7032 O O . LYS A 1 857 ? 9.957 43.719 -10.616 1.00 80.75 857 LYS A O 1
ATOM 7037 N N . LYS A 1 858 ? 10.683 43.001 -8.618 1.00 86.19 858 LYS A N 1
ATOM 7038 C CA . LYS A 1 858 ? 12.115 43.250 -8.827 1.00 86.19 858 LYS A CA 1
ATOM 7039 C C . LYS A 1 858 ? 12.960 42.085 -8.327 1.00 86.19 858 LYS A C 1
ATOM 7041 O O . LYS A 1 858 ? 12.496 41.239 -7.556 1.00 86.19 858 LYS A O 1
ATOM 7046 N N . VAL A 1 859 ? 14.220 42.057 -8.747 1.00 85.56 859 VAL A N 1
ATOM 7047 C CA . VAL A 1 859 ? 15.222 41.145 -8.192 1.00 85.56 859 VAL A CA 1
ATOM 7048 C C . VAL A 1 859 ? 15.691 41.691 -6.842 1.00 85.56 859 VAL A C 1
ATOM 7050 O O . VAL A 1 859 ? 16.140 42.827 -6.743 1.00 85.56 859 VAL A O 1
ATOM 7053 N N . THR A 1 860 ? 15.571 40.875 -5.801 1.00 85.31 860 THR A N 1
ATOM 7054 C CA . THR A 1 860 ? 16.007 41.150 -4.427 1.00 85.31 860 THR A CA 1
ATOM 7055 C C . THR A 1 860 ? 17.133 40.198 -4.045 1.00 85.31 860 THR A C 1
ATOM 7057 O O . THR A 1 860 ? 17.083 39.017 -4.403 1.00 85.31 860 THR A O 1
ATOM 7060 N N . GLU A 1 861 ? 18.119 40.670 -3.288 1.00 88.75 861 GLU A N 1
ATOM 7061 C CA . GLU A 1 861 ? 19.152 39.800 -2.725 1.00 88.75 861 GLU A CA 1
ATOM 7062 C C . GLU A 1 861 ? 18.670 39.131 -1.440 1.00 88.75 861 GLU A C 1
ATOM 7064 O O . GLU A 1 861 ? 18.163 39.783 -0.529 1.00 88.75 861 GLU A O 1
ATOM 7069 N N . VAL A 1 862 ? 18.837 37.814 -1.372 1.00 89.31 862 VAL A N 1
ATOM 7070 C CA . VAL A 1 862 ? 18.416 36.982 -0.244 1.00 89.31 862 VAL A CA 1
ATOM 7071 C C . VAL A 1 862 ? 19.651 36.322 0.363 1.00 89.31 862 VAL A C 1
ATOM 7073 O O . VAL A 1 862 ? 20.499 35.814 -0.366 1.00 89.31 862 VAL A O 1
ATOM 7076 N N . SER A 1 863 ? 19.756 36.333 1.693 1.00 92.38 863 SER A N 1
ATOM 7077 C CA . SER A 1 863 ? 20.841 35.651 2.410 1.00 92.38 863 SER A CA 1
ATOM 7078 C C . SER A 1 863 ? 20.651 34.132 2.352 1.00 92.38 863 SER A C 1
ATOM 7080 O O . SER A 1 863 ? 19.565 33.643 2.664 1.00 92.38 863 SER A O 1
ATOM 7082 N N . GLN A 1 864 ? 21.676 33.389 1.944 1.00 94.06 864 GLN A N 1
ATOM 7083 C CA . GLN A 1 864 ? 21.653 31.945 1.717 1.00 94.06 864 GLN A CA 1
ATOM 7084 C C . GLN A 1 864 ? 22.784 31.261 2.510 1.00 94.06 864 GLN A C 1
ATOM 7086 O O . GLN A 1 864 ? 23.944 31.621 2.311 1.00 94.06 864 GLN A O 1
ATOM 7091 N N . PRO A 1 865 ? 22.498 30.254 3.360 1.00 94.50 865 PRO A N 1
ATOM 7092 C CA . PRO A 1 865 ? 23.544 29.500 4.055 1.00 94.50 865 PRO A CA 1
ATOM 7093 C C . PRO A 1 865 ? 24.441 28.693 3.104 1.00 94.50 865 PRO A C 1
ATOM 7095 O O . PRO A 1 865 ? 23.951 28.164 2.100 1.00 94.50 865 PRO A O 1
ATOM 7098 N N . GLN A 1 866 ? 25.723 28.554 3.454 1.00 93.25 866 GLN A N 1
ATOM 7099 C CA . GLN A 1 866 ? 26.769 27.926 2.634 1.00 93.25 866 GLN A CA 1
ATOM 7100 C C . GLN A 1 866 ? 26.364 26.551 2.080 1.00 93.25 866 GLN A C 1
ATOM 7102 O O . GLN A 1 866 ? 26.381 26.368 0.865 1.00 93.25 866 GLN A O 1
ATOM 7107 N N . LEU A 1 867 ? 25.853 25.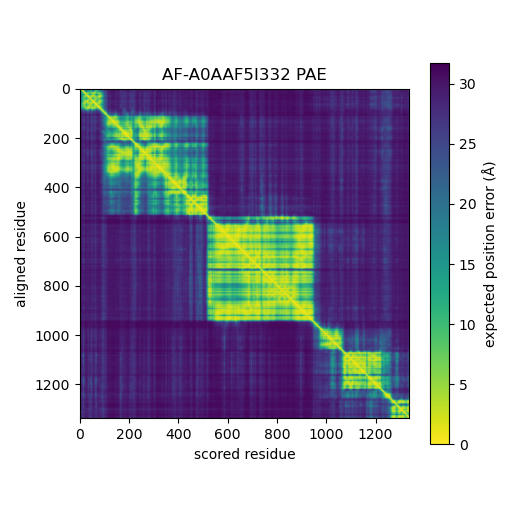628 2.902 1.00 92.75 867 LEU A N 1
ATOM 7108 C CA . LEU A 1 867 ? 25.388 24.322 2.415 1.00 92.75 867 LEU A CA 1
ATOM 7109 C C . LEU A 1 867 ? 24.361 24.379 1.258 1.00 92.75 867 LEU A C 1
ATOM 7111 O O . LEU A 1 867 ? 24.332 23.483 0.413 1.00 92.75 867 LEU A O 1
ATOM 7115 N N . PHE A 1 868 ? 23.531 25.430 1.159 1.00 93.50 868 PHE A N 1
ATOM 7116 C CA . PHE A 1 868 ? 22.607 25.612 0.025 1.00 93.50 868 PHE A CA 1
ATOM 7117 C C . PHE A 1 868 ? 23.290 26.180 -1.222 1.00 93.50 868 PHE A C 1
ATOM 7119 O O . PHE A 1 868 ? 22.844 25.900 -2.335 1.00 93.50 868 PHE A O 1
ATOM 7126 N N . ASN A 1 869 ? 24.370 26.943 -1.059 1.00 92.38 869 ASN A N 1
ATOM 7127 C CA . ASN A 1 869 ? 25.254 27.336 -2.153 1.00 92.38 869 ASN A CA 1
ATOM 7128 C C . ASN A 1 869 ? 25.996 26.100 -2.700 1.00 92.38 869 ASN A C 1
ATOM 7130 O O . ASN A 1 869 ? 25.977 25.868 -3.909 1.00 92.38 869 ASN A O 1
ATOM 7134 N N . THR A 1 870 ? 26.555 25.257 -1.821 1.00 91.25 870 THR A N 1
ATOM 7135 C CA . THR A 1 870 ? 27.218 23.996 -2.194 1.00 91.25 870 THR A CA 1
ATOM 7136 C C . THR A 1 870 ? 26.264 23.046 -2.916 1.00 91.25 870 THR A C 1
ATOM 7138 O O . THR A 1 870 ? 26.550 22.639 -4.041 1.00 91.25 870 THR A O 1
ATOM 7141 N N . TYR A 1 871 ? 25.102 22.735 -2.326 1.00 93.81 871 TYR A N 1
ATOM 7142 C CA . TYR A 1 871 ? 24.130 21.807 -2.916 1.00 93.81 871 TYR A CA 1
ATOM 7143 C C . TYR A 1 871 ? 23.696 22.245 -4.323 1.00 93.81 871 TYR A C 1
ATOM 7145 O O . TYR A 1 871 ? 23.776 21.460 -5.268 1.00 93.81 871 TYR A O 1
ATOM 7153 N N . ASN A 1 872 ? 23.321 23.519 -4.496 1.00 90.81 872 ASN A N 1
ATOM 7154 C CA . ASN A 1 872 ? 22.892 24.048 -5.797 1.00 90.81 872 ASN A CA 1
ATOM 7155 C C . ASN A 1 872 ? 23.996 23.984 -6.869 1.00 90.81 872 ASN A C 1
ATOM 7157 O O . ASN A 1 872 ? 23.678 23.881 -8.050 1.00 90.81 872 ASN A O 1
ATOM 7161 N N . LYS A 1 873 ? 25.276 24.051 -6.477 1.00 88.75 873 LYS A N 1
ATOM 7162 C CA . LYS A 1 873 ? 26.427 23.964 -7.392 1.00 88.75 873 LYS A CA 1
ATOM 7163 C C . LYS A 1 873 ? 26.828 22.534 -7.760 1.00 88.75 873 LYS A C 1
ATOM 7165 O O . LYS A 1 873 ? 27.566 22.368 -8.726 1.00 88.75 873 LYS A O 1
ATOM 7170 N N . ARG A 1 874 ? 26.426 21.520 -6.982 1.00 91.00 874 ARG A N 1
ATOM 7171 C CA . ARG A 1 874 ? 26.957 20.144 -7.099 1.00 91.00 874 ARG A CA 1
ATOM 7172 C C . ARG A 1 874 ? 25.909 19.062 -7.380 1.00 91.00 874 ARG A C 1
ATOM 7174 O O . ARG A 1 874 ? 26.265 18.026 -7.924 1.00 91.00 874 ARG A O 1
ATOM 7181 N N . MET A 1 875 ? 24.633 19.300 -7.069 1.00 90.69 875 MET A N 1
ATOM 7182 C CA . MET A 1 875 ? 23.549 18.328 -7.286 1.00 90.69 875 MET A CA 1
ATOM 7183 C C . MET A 1 875 ? 23.270 18.032 -8.775 1.00 90.69 875 MET A C 1
ATOM 7185 O O . MET A 1 875 ? 22.864 16.927 -9.114 1.00 90.69 875 MET A O 1
ATOM 7189 N N . GLY A 1 876 ? 23.488 19.000 -9.673 1.00 88.62 876 GLY A N 1
ATOM 7190 C CA . GLY A 1 876 ? 23.045 18.938 -11.077 1.00 88.62 876 GLY A CA 1
ATOM 7191 C C . GLY A 1 876 ? 23.816 18.001 -12.019 1.00 88.62 876 GLY A C 1
ATOM 7192 O O . GLY A 1 876 ? 23.604 18.074 -13.225 1.00 88.62 876 GLY A O 1
ATOM 7193 N N . GLY A 1 877 ? 24.709 17.143 -11.518 1.00 91.25 877 GLY A N 1
ATOM 7194 C CA . GLY A 1 877 ? 25.525 16.257 -12.359 1.00 91.25 877 GLY A CA 1
ATOM 7195 C C . GLY A 1 877 ? 24.698 15.252 -13.170 1.00 91.25 877 GLY A C 1
ATOM 7196 O O . GLY A 1 877 ? 24.893 15.111 -14.377 1.00 91.25 877 GLY A O 1
ATOM 7197 N N . VAL A 1 878 ? 23.699 14.616 -12.548 1.00 92.69 878 VAL A N 1
ATOM 7198 C CA . VAL A 1 878 ? 22.769 13.713 -13.255 1.00 92.69 878 VAL A CA 1
ATOM 7199 C C . VAL A 1 878 ? 21.924 14.460 -14.296 1.00 92.69 878 VAL A C 1
ATOM 7201 O O . VAL A 1 878 ? 21.751 13.947 -15.400 1.00 92.69 878 VAL A O 1
ATOM 7204 N N . ASP A 1 879 ? 21.461 15.681 -14.000 1.00 91.25 879 ASP A N 1
ATOM 7205 C CA . ASP A 1 879 ? 20.731 16.514 -14.971 1.00 91.25 879 ASP A CA 1
ATOM 7206 C C . ASP A 1 879 ? 21.617 16.893 -16.177 1.00 91.25 879 ASP A C 1
ATOM 7208 O O . ASP A 1 879 ? 21.141 16.893 -17.312 1.00 91.25 879 ASP A O 1
ATOM 7212 N N . LEU A 1 880 ? 22.913 17.169 -15.968 1.00 92.19 880 LEU A N 1
ATOM 7213 C CA . LEU A 1 880 ? 23.881 17.411 -17.050 1.00 92.19 880 LEU A CA 1
ATOM 7214 C C . LEU A 1 880 ? 24.142 16.155 -17.893 1.00 92.19 880 LEU A C 1
ATOM 7216 O O . LEU A 1 880 ? 24.302 16.258 -19.113 1.00 92.19 880 LEU A O 1
ATOM 7220 N N . SER A 1 881 ? 24.158 14.977 -17.266 1.00 93.12 881 SER A N 1
ATOM 7221 C CA . SER A 1 881 ? 24.280 13.691 -17.958 1.00 93.12 881 SER A CA 1
ATOM 7222 C C . SER A 1 881 ? 23.045 13.407 -18.829 1.00 93.12 881 SER A C 1
ATOM 7224 O O . SER A 1 881 ? 23.180 13.165 -20.029 1.00 93.12 881 SER A O 1
ATOM 7226 N N . ASP A 1 882 ? 21.830 13.548 -18.277 1.00 91.19 882 ASP A N 1
ATOM 7227 C CA . ASP A 1 882 ? 20.568 13.369 -19.018 1.00 91.19 882 ASP A CA 1
ATOM 7228 C C . ASP A 1 882 ? 20.410 14.427 -20.128 1.00 91.19 882 ASP A C 1
ATOM 7230 O O . ASP A 1 882 ? 19.963 14.105 -21.229 1.00 91.19 882 ASP A O 1
ATOM 7234 N N . LEU A 1 883 ? 20.844 15.675 -19.907 1.00 91.69 883 LEU A N 1
ATOM 7235 C CA . LEU A 1 883 ? 20.893 16.706 -20.951 1.00 91.69 883 LEU A CA 1
ATOM 7236 C C . LEU A 1 883 ? 21.830 16.312 -22.103 1.00 91.69 883 LEU A C 1
ATOM 7238 O O . LEU A 1 883 ? 21.428 16.383 -23.266 1.00 91.69 883 LEU A O 1
ATOM 7242 N N . SER A 1 884 ? 23.049 15.864 -21.791 1.00 92.25 884 SER A N 1
ATOM 7243 C CA . SER A 1 884 ? 24.040 15.454 -22.798 1.00 92.25 884 SER A CA 1
ATOM 7244 C C . SER A 1 884 ? 23.516 14.273 -23.625 1.00 92.25 884 SER A C 1
ATOM 7246 O O . SER A 1 884 ? 23.493 14.334 -24.854 1.00 92.25 884 SER A O 1
ATOM 7248 N N . VAL A 1 885 ? 22.963 13.248 -22.967 1.00 93.12 885 VAL A N 1
ATOM 7249 C CA . VAL A 1 885 ? 22.339 12.088 -23.627 1.00 93.12 885 VAL A CA 1
ATOM 7250 C C . VAL A 1 885 ? 21.150 12.486 -24.507 1.00 93.12 885 VAL A C 1
ATOM 7252 O O . VAL A 1 885 ? 21.001 11.964 -25.609 1.00 93.12 885 VAL A O 1
ATOM 7255 N N . ASN A 1 886 ? 20.294 13.416 -24.069 1.00 91.25 886 ASN A N 1
ATOM 7256 C CA . ASN A 1 886 ? 19.128 13.829 -24.857 1.00 91.25 886 ASN A CA 1
ATOM 7257 C C . ASN A 1 886 ? 19.448 14.832 -25.987 1.00 91.25 886 ASN A C 1
ATOM 7259 O O . ASN A 1 886 ? 18.563 15.078 -26.805 1.00 91.25 886 ASN A O 1
ATOM 7263 N N . THR A 1 887 ? 20.667 15.387 -26.072 1.00 91.75 887 THR A N 1
ATOM 7264 C CA . THR A 1 887 ? 21.025 16.418 -27.073 1.00 91.75 887 THR A CA 1
ATOM 7265 C C . THR A 1 887 ? 21.101 15.864 -28.502 1.00 91.75 887 THR A C 1
ATOM 7267 O O . THR A 1 887 ? 20.512 16.450 -29.406 1.00 91.75 887 THR A O 1
ATOM 7270 N N . TYR A 1 888 ? 21.764 14.718 -28.704 1.00 92.94 888 TYR A N 1
ATOM 7271 C CA . TYR A 1 888 ? 21.894 14.038 -30.010 1.00 92.94 888 TYR A CA 1
ATOM 7272 C C . TYR A 1 888 ? 21.446 12.572 -29.947 1.00 92.94 888 TYR A C 1
ATOM 7274 O O . TYR A 1 888 ? 22.016 11.697 -30.593 1.00 92.94 888 TYR A O 1
ATOM 7282 N N . ARG A 1 889 ? 20.429 12.305 -29.125 1.00 93.44 889 ARG A N 1
ATOM 7283 C CA . ARG A 1 889 ? 19.896 10.969 -28.849 1.00 93.44 889 ARG A CA 1
ATOM 7284 C C . ARG A 1 889 ? 19.506 10.213 -30.120 1.00 93.44 889 ARG A C 1
ATOM 7286 O O . ARG A 1 889 ? 18.738 10.741 -30.925 1.00 93.44 889 ARG A O 1
ATOM 7293 N N . ILE A 1 890 ? 19.888 8.936 -30.218 1.00 95.56 890 ILE A N 1
ATOM 7294 C CA . ILE A 1 890 ? 19.472 8.020 -31.299 1.00 95.56 890 ILE A CA 1
ATOM 7295 C C . ILE A 1 890 ? 17.952 8.112 -31.554 1.00 95.56 890 ILE A C 1
ATOM 7297 O O . ILE A 1 890 ? 17.128 7.808 -30.680 1.00 95.56 890 ILE A O 1
ATOM 7301 N N . SER A 1 891 ? 17.565 8.511 -32.772 1.00 93.50 891 SER A N 1
ATOM 7302 C CA . SER A 1 891 ? 16.159 8.761 -33.132 1.00 93.50 891 SER A CA 1
ATOM 7303 C C . SER A 1 891 ? 15.428 7.516 -33.651 1.00 93.50 891 SER A C 1
ATOM 7305 O O . SER A 1 891 ? 14.196 7.425 -33.540 1.00 93.50 891 SER A O 1
ATOM 7307 N N . ILE A 1 892 ? 16.171 6.530 -34.175 1.00 92.50 892 ILE A N 1
ATOM 7308 C CA . ILE A 1 892 ? 15.625 5.286 -34.732 1.00 92.50 892 ILE A CA 1
ATOM 7309 C C . ILE A 1 892 ? 14.891 4.467 -33.661 1.00 92.50 892 ILE A C 1
ATOM 7311 O O . ILE A 1 892 ? 15.428 4.077 -32.619 1.00 92.50 892 ILE A O 1
ATOM 7315 N N . ARG A 1 893 ? 13.625 4.149 -33.952 1.00 88.44 893 ARG A N 1
ATOM 7316 C CA . ARG A 1 893 ? 12.720 3.457 -33.026 1.00 88.44 893 ARG A CA 1
ATOM 7317 C C . ARG A 1 893 ? 12.723 1.946 -33.257 1.00 88.44 893 ARG A C 1
ATOM 7319 O O . ARG A 1 893 ? 12.830 1.455 -34.380 1.00 88.44 893 ARG A O 1
ATOM 7326 N N . GLY A 1 894 ? 12.520 1.197 -32.176 1.00 85.62 894 GLY A N 1
ATOM 7327 C CA . GLY A 1 894 ? 12.370 -0.257 -32.196 1.00 85.62 894 GLY A CA 1
ATOM 7328 C C . GLY A 1 894 ? 11.055 -0.713 -31.567 1.00 85.62 894 GLY A C 1
ATOM 7329 O O . GLY A 1 894 ? 10.496 -0.048 -30.696 1.00 85.62 894 GLY A O 1
ATOM 7330 N N . LYS A 1 895 ? 10.563 -1.877 -32.010 1.00 83.94 895 LYS A N 1
ATOM 7331 C CA . LYS A 1 895 ? 9.342 -2.516 -31.478 1.00 83.94 895 LYS A CA 1
ATOM 7332 C C . LYS A 1 895 ? 9.591 -3.297 -30.176 1.00 83.94 895 LYS A C 1
ATOM 7334 O O . LYS A 1 895 ? 8.660 -3.516 -29.406 1.00 83.94 895 LYS A O 1
ATOM 7339 N N . LYS A 1 896 ? 10.833 -3.741 -29.940 1.00 89.44 896 LYS A N 1
ATOM 7340 C CA . LYS A 1 896 ? 11.246 -4.515 -28.756 1.00 89.44 896 LYS A CA 1
ATOM 7341 C C . LYS A 1 896 ? 11.328 -3.574 -27.539 1.00 89.44 896 LYS A C 1
ATOM 7343 O O . LYS A 1 896 ? 11.915 -2.504 -27.653 1.00 89.44 896 LYS A O 1
ATOM 7348 N N . TRP A 1 897 ? 10.779 -3.956 -26.380 1.00 90.94 897 TRP A N 1
ATOM 7349 C CA . TRP A 1 897 ? 10.705 -3.072 -25.195 1.00 90.94 897 TRP A CA 1
ATOM 7350 C C . TRP A 1 897 ? 12.075 -2.567 -24.723 1.00 90.94 897 TRP A C 1
ATOM 7352 O O . TRP A 1 897 ? 12.213 -1.414 -24.322 1.00 90.94 897 TRP A O 1
ATOM 7362 N N . TRP A 1 898 ? 13.088 -3.426 -24.824 1.00 93.44 898 TRP A N 1
ATOM 7363 C CA . TRP A 1 898 ? 14.458 -3.153 -24.405 1.00 93.44 898 TRP A CA 1
ATOM 7364 C C . TRP A 1 898 ? 15.222 -2.247 -25.377 1.00 93.44 898 TRP A C 1
ATOM 7366 O O . TRP A 1 898 ? 16.250 -1.699 -24.997 1.00 93.44 898 TRP A O 1
ATOM 7376 N N . TRP A 1 899 ? 14.731 -2.042 -26.607 1.00 94.81 899 TRP A N 1
ATOM 7377 C CA . TRP A 1 899 ? 15.429 -1.257 -27.636 1.00 94.81 899 TRP A CA 1
ATOM 7378 C C . TRP A 1 899 ? 15.788 0.146 -27.146 1.00 94.81 899 TRP A C 1
ATOM 7380 O O . TRP A 1 899 ? 16.907 0.600 -27.325 1.00 94.81 899 TRP A O 1
ATOM 7390 N N . VAL A 1 900 ? 14.841 0.803 -26.473 1.00 93.81 900 VAL A N 1
ATOM 7391 C CA . VAL A 1 900 ? 15.007 2.161 -25.941 1.00 93.81 900 VAL A CA 1
ATOM 7392 C C . VAL A 1 900 ? 16.069 2.245 -24.839 1.00 93.81 900 VAL A C 1
ATOM 7394 O O . VAL A 1 900 ? 16.723 3.276 -24.711 1.00 93.81 900 VAL A O 1
ATOM 7397 N N . LEU A 1 901 ? 16.237 1.182 -24.046 1.00 94.88 901 LEU A N 1
ATOM 7398 C CA . LEU A 1 901 ? 17.283 1.104 -23.026 1.00 94.88 901 LEU A CA 1
ATOM 7399 C C . LEU A 1 901 ? 18.642 0.783 -23.663 1.00 94.88 901 LEU A C 1
ATOM 7401 O O . LEU A 1 901 ? 19.633 1.387 -23.279 1.00 94.88 901 LEU A O 1
ATOM 7405 N N . PHE A 1 902 ? 18.684 -0.079 -24.685 1.00 95.56 902 PHE A N 1
ATOM 7406 C CA . PHE A 1 902 ? 19.891 -0.324 -25.481 1.00 95.56 902 PHE A CA 1
ATOM 7407 C C . PHE A 1 902 ? 20.414 0.952 -26.157 1.00 95.56 902 PHE A C 1
ATOM 7409 O O . PHE A 1 902 ? 21.577 1.295 -25.975 1.00 95.56 902 PHE A O 1
ATOM 7416 N N . THR A 1 903 ? 19.563 1.709 -26.859 1.00 95.81 903 THR A N 1
ATOM 7417 C CA . THR A 1 903 ? 19.985 2.981 -27.470 1.00 95.81 903 THR A CA 1
ATOM 7418 C C . THR A 1 903 ? 20.431 3.999 -26.419 1.00 95.81 903 THR A C 1
ATOM 7420 O O . THR A 1 903 ? 21.439 4.661 -26.611 1.00 95.81 903 THR A O 1
ATOM 7423 N N . TYR A 1 904 ? 19.745 4.071 -25.271 1.00 95.31 904 TYR A N 1
ATOM 7424 C CA . TYR A 1 904 ? 20.164 4.934 -24.160 1.00 95.31 904 TYR A CA 1
ATOM 7425 C C . TYR A 1 904 ? 21.548 4.558 -23.611 1.00 95.31 904 TYR A C 1
ATOM 7427 O O . TYR A 1 904 ? 22.333 5.448 -23.311 1.00 95.31 904 TYR A O 1
ATOM 7435 N N . MET A 1 905 ? 21.868 3.263 -23.508 1.00 96.00 905 MET A N 1
ATOM 7436 C CA . MET A 1 905 ? 23.201 2.815 -23.096 1.00 96.00 905 MET A CA 1
ATOM 7437 C C . MET A 1 905 ? 24.282 3.243 -24.096 1.00 96.00 905 MET A C 1
ATOM 7439 O O . MET A 1 905 ? 25.320 3.732 -23.669 1.00 96.00 905 MET A O 1
ATOM 7443 N N . LEU A 1 906 ? 24.022 3.144 -25.407 1.00 96.00 906 LEU A N 1
ATOM 7444 C CA . LEU A 1 906 ? 24.945 3.643 -26.436 1.00 96.00 906 LEU A CA 1
ATOM 7445 C C . LEU A 1 906 ? 25.167 5.163 -26.328 1.00 96.00 906 LEU A C 1
ATOM 7447 O O . LEU A 1 906 ? 26.314 5.609 -26.333 1.00 96.00 906 LEU A O 1
ATOM 7451 N N . ASP A 1 907 ? 24.090 5.948 -26.199 1.00 95.50 907 ASP A N 1
ATOM 7452 C CA . ASP A 1 907 ? 24.151 7.411 -26.038 1.00 95.50 907 ASP A CA 1
ATOM 7453 C C . ASP A 1 907 ? 24.899 7.819 -24.745 1.00 95.50 907 ASP A C 1
ATOM 7455 O O . ASP A 1 907 ? 25.635 8.812 -24.720 1.00 95.50 907 ASP A O 1
ATOM 7459 N N . LEU A 1 908 ? 24.737 7.041 -23.667 1.00 95.44 908 LEU A N 1
ATOM 7460 C CA . LEU A 1 908 ? 25.408 7.244 -22.380 1.00 95.44 908 LEU A CA 1
ATOM 7461 C C . LEU A 1 908 ? 26.909 6.921 -22.456 1.00 95.44 908 LEU A C 1
ATOM 7463 O O . LEU A 1 908 ? 27.720 7.739 -22.025 1.00 95.44 908 LEU A O 1
ATOM 7467 N N . SER A 1 909 ? 27.297 5.799 -23.075 1.00 96.12 909 SER A N 1
ATOM 7468 C CA . SER A 1 909 ? 28.707 5.471 -23.348 1.00 96.12 909 SER A CA 1
ATOM 7469 C C . SER A 1 909 ? 29.384 6.532 -24.220 1.00 96.12 909 SER A C 1
ATOM 7471 O O . SER A 1 909 ? 30.514 6.925 -23.946 1.00 96.12 909 SER A O 1
ATOM 7473 N N . LEU A 1 910 ? 28.682 7.043 -25.237 1.00 95.56 910 LEU A N 1
ATOM 7474 C CA . LEU A 1 910 ? 29.175 8.111 -26.110 1.00 95.56 910 LEU A CA 1
ATOM 7475 C C . LEU A 1 910 ? 29.383 9.431 -25.346 1.00 95.56 910 LEU A C 1
ATOM 7477 O O . LEU A 1 910 ? 30.393 10.107 -25.537 1.00 95.56 910 LEU A O 1
ATOM 7481 N N . THR A 1 911 ? 28.457 9.779 -24.449 1.00 94.50 911 THR A N 1
ATOM 7482 C CA . THR A 1 911 ? 28.562 10.958 -23.578 1.00 94.50 911 THR A CA 1
ATOM 7483 C C . THR A 1 911 ? 29.728 10.819 -22.591 1.00 94.50 911 THR A C 1
ATOM 7485 O O . THR A 1 911 ? 30.511 11.757 -22.445 1.00 94.50 911 THR A O 1
ATOM 7488 N N . ASN A 1 912 ? 29.896 9.652 -21.961 1.00 94.69 912 ASN A N 1
ATOM 7489 C CA . ASN A 1 912 ? 31.029 9.367 -21.075 1.00 94.69 912 ASN A CA 1
ATOM 7490 C C . ASN A 1 912 ? 32.376 9.456 -21.818 1.00 94.69 912 ASN A C 1
ATOM 7492 O O . ASN A 1 912 ? 33.309 10.078 -21.312 1.00 94.69 912 ASN A O 1
ATOM 7496 N N . ALA A 1 913 ? 32.470 8.916 -23.038 1.00 94.12 913 ALA A N 1
ATOM 7497 C CA . ALA A 1 913 ? 33.668 9.022 -23.875 1.00 94.12 913 ALA A CA 1
ATOM 7498 C C . ALA A 1 913 ? 33.994 10.474 -24.265 1.00 94.12 913 ALA A C 1
ATOM 7500 O O . ALA A 1 913 ? 35.148 10.894 -24.175 1.00 94.12 913 ALA A O 1
ATOM 7501 N N . TRP A 1 914 ? 32.982 11.269 -24.626 1.00 93.69 914 TRP A N 1
ATOM 7502 C CA . TRP A 1 914 ? 33.151 12.697 -24.912 1.00 93.69 914 TRP A CA 1
ATOM 7503 C C . TRP A 1 914 ? 33.670 13.472 -23.692 1.00 93.69 914 TRP A C 1
ATOM 7505 O O . TRP A 1 914 ? 34.562 14.309 -23.832 1.00 93.69 914 TRP A O 1
ATOM 7515 N N . LYS A 1 915 ? 33.164 13.163 -22.490 1.00 90.12 915 LYS A N 1
ATOM 7516 C CA . LYS A 1 915 ? 33.633 13.763 -21.231 1.00 90.12 915 LYS A CA 1
ATOM 7517 C C . LYS A 1 915 ? 35.096 13.429 -20.945 1.00 90.12 915 LYS A C 1
ATOM 7519 O O . LYS A 1 915 ? 35.866 14.345 -20.671 1.00 90.12 915 LYS A O 1
ATOM 7524 N N . LEU A 1 916 ? 35.501 12.164 -21.082 1.00 89.12 916 LEU A N 1
ATOM 7525 C CA . LEU A 1 916 ? 36.907 11.776 -20.917 1.00 89.12 916 LEU A CA 1
ATOM 7526 C C . LEU A 1 916 ? 37.817 12.458 -21.941 1.00 89.12 916 LEU A C 1
ATOM 7528 O O . LEU A 1 916 ? 38.850 12.986 -21.550 1.00 89.12 916 LEU A O 1
ATOM 7532 N N . TYR A 1 917 ? 37.411 12.544 -23.212 1.00 90.50 917 TYR A N 1
ATOM 7533 C CA . TYR A 1 917 ? 38.185 13.259 -24.233 1.00 90.50 917 TYR A CA 1
ATOM 7534 C C . TYR A 1 917 ? 38.366 14.749 -23.898 1.00 90.50 917 TYR A C 1
ATOM 7536 O O . TYR A 1 917 ? 39.446 15.307 -24.100 1.00 90.50 917 TYR A O 1
ATOM 7544 N N . GLN A 1 918 ? 37.328 15.414 -23.376 1.00 86.44 918 GLN A N 1
ATOM 7545 C CA . GLN A 1 918 ? 37.430 16.809 -22.932 1.00 86.44 918 GLN A CA 1
ATOM 7546 C C . GLN A 1 918 ? 38.372 16.979 -21.730 1.00 86.44 918 GLN A C 1
ATOM 7548 O O . GLN A 1 918 ? 39.055 18.000 -21.648 1.00 86.44 918 GLN A O 1
ATOM 7553 N N . LEU A 1 919 ? 38.423 15.994 -20.826 1.00 82.12 919 LEU A N 1
ATOM 7554 C CA . LEU A 1 919 ? 39.311 15.992 -19.660 1.00 82.12 919 LEU A CA 1
ATOM 7555 C C . LEU A 1 919 ? 40.769 15.663 -20.029 1.00 82.12 919 LEU A C 1
ATOM 7557 O O . LEU A 1 919 ? 41.669 16.321 -19.516 1.00 82.12 919 LEU A O 1
ATOM 7561 N N . SER A 1 920 ? 41.016 14.696 -20.920 1.00 81.75 920 SER A N 1
ATOM 7562 C CA . SER A 1 920 ? 42.373 14.244 -21.264 1.00 81.75 920 SER A CA 1
ATOM 7563 C C . SER A 1 920 ? 43.090 15.158 -22.257 1.00 81.75 920 SER A C 1
ATOM 7565 O O . SER A 1 920 ? 44.260 15.480 -22.068 1.00 81.75 920 SER A O 1
ATOM 7567 N N . SER A 1 921 ? 42.395 15.607 -23.306 1.00 76.19 921 SER A N 1
ATOM 7568 C CA . SER A 1 921 ? 43.020 16.360 -24.402 1.00 76.19 921 SER A CA 1
ATOM 7569 C C . SER A 1 921 ? 43.147 17.863 -24.133 1.00 76.19 921 SER A C 1
ATOM 7571 O O . SER A 1 921 ? 43.832 18.565 -24.879 1.00 76.19 921 SER A O 1
ATOM 7573 N N . GLY A 1 922 ? 42.396 18.394 -23.159 1.00 71.62 922 GLY A N 1
ATOM 7574 C CA . GLY A 1 922 ? 42.197 19.835 -22.945 1.00 71.62 922 GLY A CA 1
ATOM 7575 C C . GLY A 1 922 ? 41.489 20.573 -24.099 1.00 71.62 922 GLY A C 1
ATOM 7576 O O . GLY A 1 922 ? 41.182 21.763 -23.981 1.00 71.62 922 GLY A O 1
ATOM 7577 N N . LYS A 1 923 ? 41.198 19.897 -25.221 1.00 74.50 923 LYS A N 1
ATOM 7578 C CA . LYS A 1 923 ? 40.601 20.484 -26.426 1.00 74.50 923 LYS A CA 1
ATOM 7579 C C . LYS A 1 923 ? 39.078 20.484 -26.310 1.00 74.50 923 LYS A C 1
ATOM 7581 O O . LYS A 1 923 ? 38.434 19.440 -26.214 1.00 74.50 923 LYS A O 1
ATOM 7586 N N . LYS A 1 924 ? 38.475 21.672 -26.390 1.00 78.00 924 LYS A N 1
ATOM 7587 C CA . LYS A 1 924 ? 37.014 21.856 -26.359 1.00 78.00 924 LYS A CA 1
ATOM 7588 C C . LYS A 1 924 ? 36.362 21.459 -27.689 1.00 78.00 924 LYS A C 1
ATOM 7590 O O . LYS A 1 924 ? 35.977 22.321 -28.469 1.00 78.00 924 LYS A O 1
ATOM 7595 N N . ILE A 1 925 ? 36.210 20.157 -27.924 1.00 88.88 925 ILE A N 1
ATOM 7596 C CA . ILE A 1 925 ? 35.365 19.625 -29.004 1.00 88.88 925 ILE A CA 1
ATOM 7597 C C . ILE A 1 925 ? 33.887 19.637 -28.583 1.00 88.88 925 ILE A C 1
ATOM 7599 O O . ILE A 1 925 ? 33.557 19.301 -27.435 1.00 88.88 925 ILE A O 1
ATOM 7603 N N . THR A 1 926 ? 32.978 19.997 -29.490 1.00 92.38 926 THR A N 1
ATOM 7604 C CA . THR A 1 926 ? 31.536 19.867 -29.232 1.00 92.38 926 THR A CA 1
ATOM 7605 C C . THR A 1 926 ? 31.107 18.397 -29.257 1.00 92.38 926 THR A C 1
ATOM 7607 O O . THR A 1 926 ? 31.708 17.563 -29.936 1.00 92.38 926 THR A O 1
ATOM 7610 N N . GLN A 1 927 ? 30.019 18.063 -28.555 1.00 93.00 927 GLN A N 1
ATOM 7611 C CA . GLN A 1 927 ? 29.460 16.706 -28.584 1.00 93.00 927 GLN A CA 1
ATOM 7612 C C . GLN A 1 927 ? 29.083 16.273 -30.015 1.00 93.00 927 GLN A C 1
ATOM 7614 O O . GLN A 1 927 ? 29.236 15.104 -30.368 1.00 93.00 927 GLN A O 1
ATOM 7619 N N . LEU A 1 928 ? 28.644 17.213 -30.864 1.00 94.62 928 LEU A N 1
ATOM 7620 C CA . LEU A 1 928 ? 28.311 16.945 -32.264 1.00 94.62 928 LEU A CA 1
ATOM 7621 C C . LEU A 1 928 ? 29.544 16.556 -33.082 1.00 94.62 928 LEU A C 1
ATOM 7623 O O . LEU A 1 928 ? 29.497 15.581 -33.825 1.00 94.62 928 LEU A O 1
ATOM 7627 N N . GLU A 1 929 ? 30.642 17.299 -32.962 1.00 93.25 929 GLU A N 1
ATOM 7628 C CA . GLU A 1 929 ? 31.891 16.997 -33.671 1.00 93.25 929 GLU A CA 1
ATOM 7629 C C . GLU A 1 929 ? 32.486 15.666 -33.213 1.00 93.25 929 GLU A C 1
ATOM 7631 O O . GLU A 1 929 ? 32.854 14.853 -34.059 1.00 93.25 929 GLU A O 1
ATOM 7636 N N . PHE A 1 930 ? 32.493 15.401 -31.902 1.00 94.44 930 PHE A N 1
ATOM 7637 C CA . PHE A 1 930 ? 32.929 14.124 -31.331 1.00 94.44 930 PHE A CA 1
ATOM 7638 C C . PHE A 1 930 ? 32.107 12.948 -31.889 1.00 94.44 930 PHE A C 1
ATOM 7640 O O . PHE A 1 930 ? 32.660 11.980 -32.412 1.00 94.44 930 PHE A O 1
ATOM 7647 N N . THR A 1 931 ? 30.776 13.076 -31.884 1.00 95.50 931 THR A N 1
ATOM 7648 C CA . THR A 1 931 ? 29.860 12.063 -32.438 1.00 95.50 931 THR A CA 1
ATOM 7649 C C . THR A 1 931 ? 30.071 11.873 -33.943 1.00 95.50 931 THR A C 1
ATOM 7651 O O . THR A 1 931 ? 30.185 10.745 -34.422 1.00 95.50 931 THR A O 1
ATOM 7654 N N . ARG A 1 932 ? 30.173 12.970 -34.708 1.00 95.38 932 ARG A N 1
ATOM 7655 C CA . ARG A 1 932 ? 30.415 12.937 -36.160 1.00 95.38 932 ARG A CA 1
ATOM 7656 C C . ARG A 1 932 ? 31.765 12.318 -36.506 1.00 95.38 932 ARG A C 1
ATOM 7658 O O . ARG A 1 932 ? 31.849 11.667 -37.543 1.00 95.38 932 ARG A O 1
ATOM 7665 N N . TYR A 1 933 ? 32.795 12.504 -35.679 1.00 94.56 933 TYR A N 1
ATOM 7666 C CA . TYR A 1 933 ? 34.104 11.879 -35.869 1.00 94.56 933 TYR A CA 1
ATOM 7667 C C . TYR A 1 933 ? 33.981 10.351 -35.806 1.00 94.56 933 TYR A C 1
ATOM 7669 O O . TYR A 1 933 ? 34.351 9.675 -36.765 1.00 94.56 933 TYR A O 1
ATOM 7677 N N . ILE A 1 934 ? 33.372 9.819 -34.739 1.00 94.56 934 ILE A N 1
ATOM 7678 C CA . ILE A 1 934 ? 33.173 8.371 -34.548 1.00 94.56 934 ILE A CA 1
ATOM 7679 C C . ILE A 1 934 ? 32.302 7.780 -35.663 1.00 94.56 934 ILE A C 1
ATOM 7681 O O . ILE A 1 934 ? 32.685 6.801 -36.304 1.00 94.56 934 ILE A O 1
ATOM 7685 N N . VAL A 1 935 ? 31.164 8.414 -35.965 1.00 95.69 935 VAL A N 1
ATOM 7686 C CA . VAL A 1 935 ? 30.255 7.946 -37.023 1.00 95.69 935 VAL A CA 1
ATOM 7687 C C . VAL A 1 935 ? 30.937 7.939 -38.390 1.00 95.69 935 VAL A C 1
ATOM 7689 O O . VAL A 1 935 ? 30.852 6.944 -39.109 1.00 95.69 935 VAL A O 1
ATOM 7692 N N . ARG A 1 936 ? 31.649 9.012 -38.759 1.00 93.19 936 ARG A N 1
ATOM 7693 C CA . ARG A 1 936 ? 32.394 9.051 -40.027 1.00 93.19 936 ARG A CA 1
ATOM 7694 C C . ARG A 1 936 ? 33.487 7.988 -40.051 1.00 93.19 936 ARG A C 1
ATOM 7696 O O . ARG A 1 936 ? 33.627 7.335 -41.078 1.00 93.19 936 ARG A O 1
ATOM 7703 N N . HIS A 1 937 ? 34.220 7.781 -38.955 1.00 93.19 937 HIS A N 1
ATOM 7704 C CA . HIS A 1 937 ? 35.259 6.755 -38.890 1.00 93.19 937 HIS A CA 1
ATOM 7705 C C . HIS A 1 937 ? 34.684 5.362 -39.179 1.00 93.19 937 HIS A C 1
ATOM 7707 O O . HIS A 1 937 ? 35.143 4.712 -40.115 1.00 93.19 937 HIS A O 1
ATOM 7713 N N . TYR A 1 938 ? 33.645 4.926 -38.459 1.00 94.00 938 TYR A N 1
ATOM 7714 C CA . TYR A 1 938 ? 33.037 3.607 -38.670 1.00 94.00 938 TYR A CA 1
ATOM 7715 C C . TYR A 1 938 ? 32.405 3.445 -40.062 1.00 94.00 938 TYR A C 1
ATOM 7717 O O . TYR A 1 938 ? 32.665 2.444 -40.729 1.00 94.00 938 TYR A O 1
ATOM 7725 N N . LEU A 1 939 ? 31.655 4.436 -40.561 1.00 92.62 939 LEU A N 1
ATOM 7726 C CA . LEU A 1 939 ? 31.061 4.349 -41.903 1.00 92.62 939 LEU A CA 1
ATOM 7727 C C . LEU A 1 939 ? 32.130 4.337 -43.015 1.00 92.62 939 LEU A C 1
ATOM 7729 O O . LEU A 1 939 ? 32.013 3.577 -43.976 1.00 92.62 939 LEU A O 1
ATOM 7733 N N . PHE A 1 940 ? 33.205 5.129 -42.903 1.00 87.62 940 PHE A N 1
ATOM 7734 C CA . PHE A 1 940 ? 34.291 5.105 -43.892 1.00 87.62 940 PHE A CA 1
ATOM 7735 C C . PHE A 1 940 ? 35.189 3.868 -43.782 1.00 87.62 940 PHE A C 1
ATOM 7737 O O . PHE A 1 940 ? 35.685 3.405 -44.810 1.00 87.62 940 PHE A O 1
ATOM 7744 N N . ARG A 1 941 ? 35.377 3.312 -42.580 1.00 85.19 941 ARG A N 1
ATOM 7745 C CA . ARG A 1 941 ? 36.062 2.031 -42.354 1.00 85.19 941 ARG A CA 1
ATOM 7746 C C . ARG A 1 941 ? 35.326 0.908 -43.093 1.00 85.19 941 ARG A C 1
ATOM 7748 O O . ARG A 1 941 ? 35.941 0.252 -43.928 1.00 85.19 941 ARG A O 1
ATOM 7755 N N . ALA A 1 942 ? 34.001 0.817 -42.946 1.00 76.88 942 ALA A N 1
ATOM 7756 C CA . ALA A 1 942 ? 33.161 -0.102 -43.721 1.00 76.88 942 ALA A CA 1
ATOM 7757 C C . ALA A 1 942 ? 33.250 0.122 -45.246 1.00 76.88 942 ALA A C 1
ATOM 7759 O O . ALA A 1 942 ? 33.422 -0.833 -46.005 1.00 76.88 942 ALA A O 1
ATOM 7760 N N . ASN A 1 943 ? 33.212 1.381 -45.705 1.00 67.31 943 ASN A N 1
ATOM 7761 C CA . ASN A 1 943 ? 33.348 1.722 -47.129 1.00 67.31 943 ASN A CA 1
ATOM 7762 C C . ASN A 1 943 ? 34.693 1.278 -47.733 1.00 67.31 943 ASN A C 1
ATOM 7764 O O . ASN A 1 943 ? 34.737 0.877 -48.896 1.00 67.31 943 ASN A O 1
ATOM 7768 N N . LYS A 1 944 ? 35.796 1.340 -46.971 1.00 59.28 944 LYS A N 1
ATOM 7769 C CA . LYS A 1 944 ? 37.102 0.823 -47.419 1.00 59.28 944 LYS A CA 1
ATOM 7770 C C . LYS A 1 944 ? 37.076 -0.699 -47.581 1.00 59.28 944 LYS A C 1
ATOM 7772 O O . LYS A 1 944 ? 37.640 -1.198 -48.550 1.00 59.28 944 LYS A O 1
ATOM 7777 N N . THR A 1 945 ? 36.384 -1.412 -46.695 1.00 54.53 945 THR A N 1
ATOM 7778 C CA . THR A 1 945 ? 36.222 -2.873 -46.767 1.00 54.53 945 THR A CA 1
ATOM 7779 C C . THR A 1 945 ? 35.340 -3.302 -47.947 1.00 54.53 945 THR A C 1
ATOM 7781 O O . THR A 1 945 ? 35.665 -4.276 -48.620 1.00 54.53 945 THR A O 1
ATOM 7784 N N . GLN A 1 946 ? 34.271 -2.556 -48.264 1.00 50.94 946 GLN A N 1
ATOM 7785 C CA . GLN A 1 946 ? 33.413 -2.847 -49.427 1.00 50.94 946 GLN A CA 1
ATOM 7786 C C . GLN A 1 946 ? 34.045 -2.485 -50.786 1.00 50.94 946 GLN A C 1
ATOM 7788 O O . GLN A 1 946 ? 33.704 -3.088 -51.800 1.00 50.94 946 GLN A O 1
ATOM 7793 N N . ARG A 1 947 ? 35.002 -1.546 -50.841 1.00 40.97 947 ARG A N 1
ATOM 7794 C CA . ARG A 1 947 ? 35.633 -1.050 -52.088 1.00 40.97 947 ARG A CA 1
ATOM 7795 C C . ARG A 1 947 ? 36.544 -2.048 -52.838 1.00 40.97 947 ARG A C 1
ATOM 7797 O O . ARG A 1 947 ? 37.325 -1.631 -53.689 1.00 40.97 947 ARG A O 1
ATOM 7804 N N . ARG A 1 948 ? 36.442 -3.354 -52.566 1.00 36.91 948 ARG A N 1
ATOM 7805 C CA . ARG A 1 948 ? 37.152 -4.432 -53.286 1.00 36.91 948 ARG A CA 1
ATOM 7806 C C . ARG A 1 948 ? 36.315 -5.157 -54.356 1.00 36.91 948 ARG A C 1
ATOM 7808 O O . ARG A 1 948 ? 36.757 -6.184 -54.859 1.00 36.91 948 ARG A O 1
ATOM 7815 N N . GLN A 1 949 ? 35.162 -4.615 -54.756 1.00 32.41 949 GLN A N 1
ATOM 7816 C CA . GLN A 1 949 ? 34.466 -5.017 -55.988 1.00 32.41 949 GLN A CA 1
ATOM 7817 C C . GLN A 1 949 ? 34.192 -3.811 -56.899 1.00 32.41 949 GLN A C 1
ATOM 7819 O O . GLN A 1 949 ? 34.029 -2.681 -56.438 1.00 32.41 949 GLN A O 1
ATOM 7824 N N . SER A 1 950 ? 34.239 -4.058 -58.208 1.00 30.80 950 SER A N 1
ATOM 7825 C CA . SER A 1 950 ? 34.485 -3.070 -59.258 1.00 30.80 950 SER A CA 1
ATOM 7826 C C . SER A 1 950 ? 33.237 -2.671 -60.053 1.00 30.80 950 SER A C 1
ATOM 7828 O O . SER A 1 950 ? 32.519 -3.518 -60.574 1.00 30.80 950 SER A O 1
ATOM 7830 N N . SER A 1 951 ? 33.046 -1.365 -60.258 1.00 36.91 951 SER A N 1
ATOM 7831 C CA . SER A 1 951 ? 32.798 -0.769 -61.588 1.00 36.91 951 SER A CA 1
ATOM 7832 C C . SER A 1 951 ? 32.762 0.768 -61.512 1.00 36.91 951 SER A C 1
ATOM 7834 O O . SER A 1 951 ? 31.999 1.355 -60.758 1.00 36.91 951 SER A O 1
ATOM 7836 N N . LEU A 1 952 ? 33.681 1.366 -62.274 1.00 30.97 952 LEU A N 1
ATOM 7837 C CA . LEU A 1 952 ? 33.865 2.757 -62.729 1.00 30.97 952 LEU A CA 1
ATOM 7838 C C . LEU A 1 952 ? 32.917 3.894 -62.252 1.00 30.97 952 LEU A C 1
ATOM 7840 O O . LEU A 1 952 ? 31.700 3.784 -62.373 1.00 30.97 952 LEU A O 1
ATOM 7844 N N . PRO A 1 953 ? 33.472 5.063 -61.853 1.00 33.16 953 PRO A N 1
ATOM 7845 C CA . PRO A 1 953 ? 32.715 6.303 -61.701 1.00 33.16 953 PRO A CA 1
ATOM 7846 C C . PRO A 1 953 ? 32.531 7.023 -63.047 1.00 33.16 953 PRO A C 1
ATOM 7848 O O . PRO A 1 953 ? 33.430 7.020 -63.888 1.00 33.16 953 PRO A O 1
ATOM 7851 N N . LEU A 1 954 ? 31.414 7.733 -63.206 1.00 31.36 954 LEU A N 1
ATOM 7852 C CA . LEU A 1 954 ? 31.188 8.655 -64.317 1.00 31.36 954 LEU A CA 1
ATOM 7853 C C . LEU A 1 954 ? 30.602 9.971 -63.806 1.00 31.36 954 LEU A C 1
ATOM 7855 O O . LEU A 1 954 ? 29.483 9.998 -63.311 1.00 31.36 954 LEU A O 1
ATOM 7859 N N . GLY A 1 955 ? 31.358 11.046 -64.022 1.00 36.50 955 GLY A N 1
ATOM 7860 C CA . GLY A 1 955 ? 30.790 12.316 -64.462 1.00 36.50 955 GLY A CA 1
ATOM 7861 C C . GLY A 1 955 ? 30.210 13.281 -63.423 1.00 36.50 955 GLY A C 1
ATOM 7862 O O . GLY A 1 955 ? 29.207 13.013 -62.777 1.00 36.50 955 GLY A O 1
ATOM 7863 N N . VAL A 1 956 ? 30.746 14.502 -63.513 1.00 37.12 956 VAL A N 1
ATOM 7864 C CA . VAL A 1 956 ? 30.053 15.788 -63.319 1.00 37.12 956 VAL A CA 1
ATOM 7865 C C . VAL A 1 956 ? 29.949 16.312 -61.877 1.00 37.12 956 VAL A C 1
ATOM 7867 O O . VAL A 1 956 ? 29.679 15.606 -60.912 1.00 37.12 956 VAL A O 1
ATOM 7870 N N . GLN A 1 957 ? 30.279 17.599 -61.759 1.00 36.31 957 GLN A N 1
ATOM 7871 C CA . GLN A 1 957 ? 30.535 18.348 -60.530 1.00 36.31 957 GLN A CA 1
ATOM 7872 C C . GLN A 1 957 ? 29.330 19.226 -60.160 1.00 36.31 957 GLN A C 1
ATOM 7874 O O . GLN A 1 957 ? 28.554 19.609 -61.031 1.00 36.31 957 GLN A O 1
ATOM 7879 N N . PHE A 1 958 ? 29.225 19.598 -58.883 1.00 34.16 958 PHE A N 1
ATOM 7880 C CA . PHE A 1 958 ? 28.296 20.622 -58.390 1.00 34.16 958 PHE A CA 1
ATOM 7881 C C . PHE A 1 958 ? 29.091 21.901 -58.063 1.00 34.16 958 PHE A C 1
ATOM 7883 O O . PHE A 1 958 ? 30.171 21.817 -57.476 1.00 34.16 958 PHE A O 1
ATOM 7890 N N . ASP A 1 959 ? 28.591 23.070 -58.464 1.00 41.81 959 ASP A N 1
ATOM 7891 C CA . ASP A 1 959 ? 29.386 24.275 -58.778 1.00 41.81 959 ASP A CA 1
ATOM 7892 C C . ASP A 1 959 ? 29.321 25.423 -57.746 1.00 41.81 959 ASP A C 1
ATOM 7894 O O . ASP A 1 959 ? 29.939 26.470 -57.925 1.00 41.81 959 ASP A O 1
ATOM 7898 N N . ASN A 1 960 ? 28.692 25.187 -56.591 1.00 35.81 960 ASN A N 1
ATOM 7899 C CA . ASN A 1 960 ? 28.998 25.879 -55.327 1.00 35.81 960 ASN A CA 1
ATOM 7900 C C . ASN A 1 960 ? 28.745 27.415 -55.256 1.00 35.81 960 ASN A C 1
ATOM 7902 O O . ASN A 1 960 ? 29.280 28.069 -54.358 1.00 35.81 960 ASN A O 1
ATOM 7906 N N . LEU A 1 961 ? 27.914 28.003 -56.131 1.00 35.53 961 LEU A N 1
ATOM 7907 C CA . LEU A 1 961 ? 27.648 29.459 -56.190 1.00 35.53 961 LEU A CA 1
ATOM 7908 C C . LEU A 1 961 ? 26.183 29.845 -55.883 1.00 35.53 961 LEU A C 1
ATOM 7910 O O . LEU A 1 961 ? 25.397 30.182 -56.767 1.00 35.53 961 LEU A O 1
ATOM 7914 N N . GLY A 1 962 ? 25.805 29.836 -54.601 1.00 31.00 962 GLY A N 1
ATOM 7915 C CA . GLY A 1 962 ? 24.450 30.193 -54.157 1.00 31.00 962 GLY A CA 1
ATOM 7916 C C . GLY A 1 962 ? 24.210 31.696 -53.939 1.00 31.00 962 GLY A C 1
ATOM 7917 O O . GLY A 1 962 ? 24.684 32.253 -52.952 1.00 31.00 962 GLY A O 1
ATOM 7918 N N . HIS A 1 963 ? 23.371 32.324 -54.772 1.00 32.41 963 HIS A N 1
ATOM 7919 C CA . HIS A 1 963 ? 22.842 33.684 -54.566 1.00 32.41 963 HIS A CA 1
ATOM 7920 C C . HIS A 1 963 ? 21.380 33.809 -55.024 1.00 32.41 963 HIS A C 1
ATOM 7922 O O . HIS A 1 963 ? 21.090 33.440 -56.151 1.00 32.41 963 HIS A O 1
ATOM 7928 N N . PHE A 1 964 ? 20.500 34.430 -54.220 1.00 31.88 964 PHE A N 1
ATOM 7929 C CA . PHE A 1 964 ? 19.379 35.280 -54.686 1.00 31.88 964 PHE A CA 1
ATOM 7930 C C . PHE A 1 964 ? 19.013 36.329 -53.589 1.00 31.88 964 PHE A C 1
ATOM 7932 O O . PHE A 1 964 ? 19.266 36.063 -52.411 1.00 31.88 964 PHE A O 1
ATOM 7939 N N . PRO A 1 965 ? 18.482 37.530 -53.934 1.00 33.03 965 PRO A N 1
ATOM 7940 C CA . PRO A 1 965 ? 18.687 38.763 -53.152 1.00 33.03 965 PRO A CA 1
ATOM 7941 C C . PRO A 1 965 ? 17.451 39.362 -52.436 1.00 33.03 965 PRO A C 1
ATOM 7943 O O . PRO A 1 965 ? 16.357 38.800 -52.401 1.00 33.03 965 PRO A O 1
ATOM 7946 N N . GLN A 1 966 ? 17.664 40.558 -51.872 1.00 30.06 966 GLN A N 1
ATOM 7947 C CA . GLN A 1 966 ? 16.737 41.462 -51.171 1.00 30.06 966 GLN A CA 1
ATOM 7948 C C . GLN A 1 966 ? 17.254 42.921 -51.363 1.00 30.06 966 GLN A C 1
ATOM 7950 O O . GLN A 1 966 ? 18.438 43.065 -51.647 1.00 30.06 966 GLN A O 1
ATOM 7955 N N . ARG A 1 967 ? 16.516 44.044 -51.226 1.00 30.17 967 ARG A N 1
ATOM 7956 C CA . ARG A 1 967 ? 15.121 44.378 -50.823 1.00 30.17 967 ARG A CA 1
ATOM 7957 C C . ARG A 1 967 ? 14.841 45.873 -51.210 1.00 30.17 967 ARG A C 1
ATOM 7959 O O . ARG A 1 967 ? 15.756 46.555 -51.643 1.00 30.17 967 ARG A O 1
ATOM 7966 N N . ILE A 1 968 ? 13.647 46.368 -50.850 1.00 36.66 968 ILE A N 1
ATOM 7967 C CA . ILE A 1 968 ? 13.212 47.749 -50.467 1.00 36.66 968 ILE A CA 1
ATOM 7968 C C . ILE A 1 968 ? 12.675 48.691 -51.584 1.00 36.66 968 ILE A C 1
ATOM 7970 O O . ILE A 1 968 ? 12.916 48.483 -52.764 1.00 36.66 968 ILE A O 1
ATOM 7974 N N . ASP A 1 969 ? 11.869 49.672 -51.129 1.00 34.62 969 ASP A N 1
ATOM 7975 C CA . ASP A 1 969 ? 11.739 51.081 -51.582 1.00 34.62 969 ASP A CA 1
ATOM 7976 C C . ASP A 1 969 ? 10.417 51.560 -52.229 1.00 34.62 969 ASP A C 1
ATOM 7978 O O . ASP A 1 969 ? 10.268 51.572 -53.447 1.00 34.62 969 ASP A O 1
ATOM 7982 N N . ASN A 1 970 ? 9.466 52.037 -51.394 1.00 38.25 970 ASN A N 1
ATOM 7983 C CA . ASN A 1 970 ? 8.958 53.438 -51.375 1.00 38.25 970 ASN A CA 1
ATOM 7984 C C . ASN A 1 970 ? 7.664 53.641 -50.522 1.00 38.25 970 ASN A C 1
ATOM 7986 O O . ASN A 1 970 ? 6.833 52.732 -50.449 1.00 38.25 970 ASN A O 1
ATOM 7990 N N . PRO A 1 971 ? 7.454 54.817 -49.879 1.00 32.50 971 PRO A N 1
ATOM 7991 C CA . PRO A 1 971 ? 6.263 55.142 -49.073 1.00 32.50 971 PRO A CA 1
ATOM 7992 C C . PRO A 1 971 ? 5.259 56.069 -49.797 1.00 32.50 971 PRO A C 1
ATOM 7994 O O . PRO A 1 971 ? 5.665 56.918 -50.584 1.00 32.50 971 PRO A O 1
ATOM 7997 N N . LEU A 1 972 ? 3.956 56.007 -49.469 1.00 33.44 972 LEU A N 1
ATOM 7998 C CA . LEU A 1 972 ? 2.951 56.951 -50.000 1.00 33.44 972 LEU A CA 1
ATOM 7999 C C . LEU A 1 972 ? 1.907 57.419 -48.965 1.00 33.44 972 LEU A C 1
ATOM 8001 O O . LEU A 1 972 ? 1.201 56.615 -48.351 1.00 33.44 972 LEU A O 1
ATOM 8005 N N . ARG A 1 973 ? 1.767 58.749 -48.850 1.00 29.36 973 ARG A N 1
ATOM 8006 C CA . ARG A 1 973 ? 0.570 59.456 -48.343 1.00 29.36 973 ARG A CA 1
ATOM 8007 C C . ARG A 1 973 ? -0.545 59.392 -49.405 1.00 29.36 973 ARG A C 1
ATOM 8009 O O . ARG A 1 973 ? -0.235 59.267 -50.586 1.00 29.36 973 ARG A O 1
ATOM 8016 N N . CYS A 1 974 ? -1.816 59.529 -49.022 1.00 34.62 974 CYS A N 1
ATOM 8017 C CA . CYS A 1 974 ? -2.930 59.725 -49.966 1.00 34.62 974 CYS A CA 1
ATOM 8018 C C . CYS A 1 974 ? -3.864 60.849 -49.479 1.00 34.62 974 CYS A C 1
ATOM 8020 O O . CYS A 1 974 ? -3.937 61.100 -48.279 1.00 34.62 974 CYS A O 1
ATOM 8022 N N . ARG A 1 975 ? -4.501 61.546 -50.427 1.00 47.53 975 ARG A N 1
ATOM 8023 C CA . ARG A 1 975 ? -5.161 62.860 -50.283 1.00 47.53 975 ARG A CA 1
ATOM 8024 C C . ARG A 1 975 ? -6.533 62.791 -49.589 1.00 47.53 975 ARG A C 1
ATOM 8026 O O . ARG A 1 975 ? -7.285 61.853 -49.830 1.00 47.53 975 ARG A O 1
ATOM 8033 N N . GLU A 1 976 ? -6.878 63.818 -48.804 1.00 52.44 976 GLU A N 1
ATOM 8034 C CA . GLU A 1 976 ? -8.233 64.021 -48.244 1.00 52.44 976 GLU A CA 1
ATOM 8035 C C . GLU A 1 976 ? -9.152 64.853 -49.165 1.00 52.44 976 GLU A C 1
ATOM 8037 O O . GLU A 1 976 ? -10.348 64.578 -49.249 1.00 52.44 976 GLU A O 1
ATOM 8042 N N . GLU A 1 977 ? -8.613 65.833 -49.903 1.00 56.28 977 GLU A N 1
ATOM 8043 C CA . GLU A 1 977 ? -9.411 66.816 -50.665 1.00 56.28 977 GLU A CA 1
ATOM 8044 C C . GLU A 1 977 ? -10.211 66.235 -51.846 1.00 56.28 977 GLU A C 1
ATOM 8046 O O . GLU A 1 977 ? -11.272 66.755 -52.196 1.00 56.28 977 GLU A O 1
ATOM 8051 N N . GLU A 1 978 ? -9.728 65.159 -52.475 1.00 60.16 978 GLU A N 1
ATOM 8052 C CA . GLU A 1 978 ? -10.400 64.537 -53.628 1.00 60.16 978 GLU A CA 1
ATOM 8053 C C . GLU A 1 978 ? -11.726 63.866 -53.240 1.00 60.16 978 GLU A C 1
ATOM 8055 O O . GLU A 1 978 ? -12.660 63.851 -54.041 1.00 60.16 978 GLU A O 1
ATOM 8060 N N . LEU A 1 979 ? -11.849 63.369 -52.003 1.00 63.72 979 LEU A N 1
ATOM 8061 C CA . LEU A 1 979 ? -13.043 62.646 -51.564 1.00 63.72 979 LEU A CA 1
ATOM 8062 C C . LEU A 1 979 ? -14.234 63.581 -51.318 1.00 63.72 979 LEU A C 1
ATOM 8064 O O . LEU A 1 979 ? -15.360 63.272 -51.712 1.00 63.72 979 LEU A O 1
ATOM 8068 N N . ILE A 1 980 ? -13.978 64.741 -50.705 1.00 65.25 980 ILE A N 1
ATOM 8069 C CA . ILE A 1 980 ? -15.005 65.762 -50.452 1.00 65.25 980 ILE A CA 1
ATOM 8070 C C . ILE A 1 980 ? -15.539 66.304 -51.787 1.00 65.25 980 ILE A C 1
ATOM 8072 O O . ILE A 1 980 ? -16.746 66.478 -51.938 1.00 65.25 980 ILE A O 1
ATOM 8076 N N . LYS A 1 981 ? -14.669 66.476 -52.796 1.00 68.12 981 LYS A N 1
ATOM 8077 C CA . LYS A 1 981 ? -15.067 66.914 -54.145 1.00 68.12 981 LYS A CA 1
ATOM 8078 C C . LYS A 1 981 ? -15.970 65.930 -54.897 1.00 68.12 981 LYS A C 1
ATOM 8080 O O . LYS A 1 981 ? -16.746 66.384 -55.731 1.00 68.12 981 LYS A O 1
ATOM 8085 N N . GLN A 1 982 ? -15.875 64.621 -54.650 1.00 67.44 982 GLN A N 1
ATOM 8086 C CA . GLN A 1 982 ? -16.704 63.630 -55.355 1.00 67.44 982 GLN A CA 1
ATOM 8087 C C . GLN A 1 982 ? -18.065 63.361 -54.696 1.00 67.44 982 GLN A C 1
ATOM 8089 O O . GLN A 1 982 ? -19.026 63.056 -55.397 1.00 67.44 982 GLN A O 1
ATOM 8094 N N . LEU A 1 983 ? -18.138 63.396 -53.362 1.00 68.94 983 LEU A N 1
ATOM 8095 C CA . LEU A 1 983 ? -19.292 62.885 -52.603 1.00 68.94 983 LEU A CA 1
ATOM 8096 C C . LEU A 1 983 ? -20.036 63.962 -51.801 1.00 68.94 983 LEU A C 1
ATOM 8098 O O . LEU A 1 983 ? -21.124 63.685 -51.293 1.00 68.94 983 LEU A O 1
ATOM 8102 N N . GLY A 1 984 ? -19.460 65.165 -51.691 1.00 71.38 984 GLY A N 1
ATOM 8103 C CA . GLY A 1 984 ? -20.055 66.318 -51.017 1.00 71.38 984 GLY A CA 1
ATOM 8104 C C . GLY A 1 984 ? -20.592 65.985 -49.625 1.00 71.38 984 GLY A C 1
ATOM 8105 O O . GLY A 1 984 ? -19.926 65.340 -48.811 1.00 71.38 984 GLY A O 1
ATOM 8106 N N . ASP A 1 985 ? -21.837 66.388 -49.397 1.00 74.75 985 ASP A N 1
ATOM 8107 C CA . ASP A 1 985 ? -22.616 66.303 -48.159 1.00 74.75 985 ASP A CA 1
ATOM 8108 C C . ASP A 1 985 ? -22.700 64.884 -47.556 1.00 74.75 985 ASP A C 1
ATOM 8110 O O . ASP A 1 985 ? -23.035 64.717 -46.383 1.00 74.75 985 ASP A O 1
ATOM 8114 N N . GLN A 1 986 ? -22.407 63.839 -48.341 1.00 76.62 986 GLN A N 1
ATOM 8115 C CA . GLN A 1 986 ? -22.457 62.447 -47.886 1.00 76.62 986 GLN A CA 1
ATOM 8116 C C . GLN A 1 986 ? -21.270 62.056 -46.992 1.00 76.62 986 GLN A C 1
ATOM 8118 O O . GLN A 1 986 ? -21.320 60.987 -46.375 1.00 76.62 986 GLN A O 1
ATOM 8123 N N . VAL A 1 987 ? -20.208 62.871 -46.921 1.00 72.94 987 VAL A N 1
ATOM 8124 C CA . VAL A 1 987 ? -18.977 62.575 -46.169 1.00 72.94 987 VAL A CA 1
ATOM 8125 C C . VAL A 1 987 ? -18.902 63.392 -44.879 1.00 72.94 987 VAL A C 1
ATOM 8127 O O . VAL A 1 987 ? -18.828 64.616 -44.906 1.00 72.94 987 VAL A O 1
ATOM 8130 N N . GLN A 1 988 ? -18.812 62.709 -43.737 1.00 76.88 988 GLN A N 1
ATOM 8131 C CA . GLN A 1 988 ? -18.448 63.310 -42.452 1.00 76.88 988 GLN A CA 1
ATOM 8132 C C . GLN A 1 988 ? -17.070 62.818 -42.011 1.00 76.88 988 GLN A C 1
ATOM 8134 O O . GLN A 1 988 ? -16.835 61.614 -41.937 1.00 76.88 988 GLN A O 1
ATOM 8139 N N . ILE A 1 989 ? -16.156 63.733 -41.685 1.00 71.44 989 ILE A N 1
ATOM 8140 C CA . ILE A 1 989 ? -14.856 63.382 -41.099 1.00 71.44 989 ILE A CA 1
ATOM 8141 C C . ILE A 1 989 ? -14.983 63.414 -39.576 1.00 71.44 989 ILE A C 1
ATOM 8143 O O . ILE A 1 989 ? -15.255 64.455 -38.984 1.00 71.44 989 ILE A O 1
ATOM 8147 N N . ILE A 1 990 ? -14.768 62.264 -38.936 1.00 67.06 990 ILE A N 1
ATOM 8148 C CA . ILE A 1 990 ? -14.807 62.103 -37.480 1.00 67.06 990 ILE A CA 1
ATOM 8149 C C . ILE A 1 990 ? -13.462 61.522 -37.044 1.00 67.06 990 ILE A C 1
ATOM 8151 O O . ILE A 1 990 ? -13.122 60.404 -37.417 1.00 67.06 990 ILE A O 1
ATOM 8155 N N . GLN A 1 991 ? -12.686 62.276 -36.257 1.00 57.22 991 GLN A N 1
ATOM 8156 C CA . GLN A 1 991 ? -11.402 61.827 -35.684 1.00 57.22 991 GLN A CA 1
ATOM 8157 C C . GLN A 1 991 ? -10.436 61.211 -36.724 1.00 57.22 991 GLN A C 1
ATOM 8159 O O . GLN A 1 991 ? -9.899 60.122 -36.526 1.00 57.22 991 GLN A O 1
ATOM 8164 N N . ASN A 1 992 ? -10.223 61.915 -37.842 1.00 66.62 992 ASN A N 1
ATOM 8165 C CA . ASN A 1 992 ? -9.390 61.498 -38.986 1.00 66.62 992 ASN A CA 1
ATOM 8166 C C . ASN A 1 992 ? -9.889 60.231 -39.717 1.00 66.62 992 ASN A C 1
ATOM 8168 O O . ASN A 1 992 ? -9.133 59.577 -40.435 1.00 66.62 992 ASN A O 1
ATOM 8172 N N . ILE A 1 993 ? -11.168 59.881 -39.550 1.00 66.62 993 ILE A N 1
ATOM 8173 C CA . ILE A 1 993 ? -11.851 58.823 -40.296 1.00 66.62 993 ILE A CA 1
ATOM 8174 C C . ILE A 1 993 ? -12.981 59.469 -41.098 1.00 66.62 993 ILE A C 1
ATOM 8176 O O . ILE A 1 993 ? -13.945 59.980 -40.529 1.00 66.62 993 ILE A O 1
ATOM 8180 N N . ALA A 1 994 ? -12.882 59.432 -42.426 1.00 78.31 994 ALA A N 1
ATOM 8181 C CA . ALA A 1 994 ? -13.991 59.803 -43.296 1.00 78.31 994 ALA A CA 1
ATOM 8182 C C . ALA A 1 994 ? -15.072 58.708 -43.261 1.00 78.31 994 ALA A C 1
ATOM 8184 O O . ALA A 1 994 ? -14.792 57.523 -43.455 1.00 78.31 994 ALA A O 1
ATOM 8185 N N . VAL A 1 995 ? -16.314 59.109 -43.013 1.00 81.00 995 VAL A N 1
ATOM 8186 C CA . VAL A 1 995 ? -17.501 58.256 -42.952 1.00 81.00 995 VAL A CA 1
ATOM 8187 C C . VAL A 1 995 ? -18.458 58.710 -44.048 1.00 81.00 995 VAL A C 1
ATOM 8189 O O . VAL A 1 995 ? -18.904 59.853 -44.046 1.00 81.00 995 VAL A O 1
ATOM 8192 N N . VAL A 1 996 ? -18.769 57.819 -44.987 1.00 82.75 996 VAL A N 1
ATOM 8193 C CA . VAL A 1 996 ? -19.665 58.088 -46.118 1.00 82.75 996 VAL A CA 1
ATOM 8194 C C . VAL A 1 996 ? -21.033 57.479 -45.834 1.00 82.75 996 VAL A C 1
ATOM 8196 O O . VAL A 1 996 ? -21.132 56.287 -45.530 1.00 82.75 996 VAL A O 1
ATOM 8199 N N . THR A 1 997 ? -22.095 58.271 -45.944 1.00 82.81 997 THR A N 1
ATOM 8200 C CA . THR A 1 997 ? -23.473 57.807 -45.743 1.00 82.81 997 THR A CA 1
ATOM 8201 C C . THR A 1 997 ? -24.127 57.506 -47.086 1.00 82.81 997 THR A C 1
ATOM 8203 O O . THR A 1 997 ? -24.511 58.409 -47.818 1.00 82.81 997 THR A O 1
ATOM 8206 N N . ILE A 1 998 ? -24.274 56.214 -47.401 1.00 73.88 998 ILE A N 1
ATOM 8207 C CA . ILE A 1 998 ? -24.855 55.731 -48.663 1.00 73.88 998 ILE A CA 1
ATOM 8208 C C . ILE A 1 998 ? -26.027 54.805 -48.339 1.00 73.88 998 ILE A C 1
ATOM 8210 O O . ILE A 1 998 ? -25.879 53.864 -47.558 1.00 73.88 998 ILE A O 1
ATOM 8214 N N . ASN A 1 999 ? -27.189 55.045 -48.954 1.00 74.81 999 ASN A N 1
ATOM 8215 C CA . ASN A 1 999 ? -28.439 54.304 -48.724 1.00 74.81 999 ASN A CA 1
ATOM 8216 C C . ASN A 1 999 ? -28.813 54.226 -47.227 1.00 74.81 999 ASN A C 1
ATOM 8218 O O . ASN A 1 999 ? -29.077 53.142 -46.701 1.00 74.81 999 ASN A O 1
ATOM 8222 N N . ASN A 1 1000 ? -28.766 55.368 -46.531 1.00 75.25 1000 ASN A N 1
ATOM 8223 C CA . ASN A 1 1000 ? -28.993 55.508 -45.083 1.00 75.25 1000 ASN A CA 1
ATOM 8224 C C . ASN A 1 1000 ? -28.106 54.603 -44.200 1.00 75.25 1000 ASN A C 1
ATOM 8226 O O . ASN A 1 1000 ? -28.469 54.282 -43.069 1.00 75.25 1000 ASN A O 1
ATOM 8230 N N . LYS A 1 1001 ? -26.929 54.193 -44.695 1.00 77.69 1001 LYS A N 1
ATOM 8231 C CA . LYS A 1 1001 ? -25.910 53.478 -43.916 1.00 77.69 1001 LYS A CA 1
ATOM 8232 C C . LYS A 1 1001 ? -24.579 54.218 -43.963 1.00 77.69 1001 LYS A C 1
ATOM 8234 O O . LYS A 1 1001 ? -23.957 54.324 -45.019 1.00 77.69 1001 LYS A O 1
ATOM 8239 N N . SER A 1 1002 ? -24.135 54.678 -42.801 1.00 82.75 1002 SER A N 1
ATOM 8240 C CA . SER A 1 1002 ? -22.806 55.250 -42.595 1.00 82.75 1002 SER A CA 1
ATOM 8241 C C . SER A 1 1002 ? -21.745 54.146 -42.648 1.00 82.75 1002 SER A C 1
ATOM 8243 O O . SER A 1 1002 ? -21.840 53.148 -41.933 1.00 82.75 1002 SER A O 1
ATOM 8245 N N . ARG A 1 1003 ? -20.745 54.309 -43.516 1.00 83.69 1003 ARG A N 1
ATOM 8246 C CA . ARG A 1 1003 ? -19.641 53.365 -43.739 1.00 83.69 1003 ARG A CA 1
ATOM 8247 C C . ARG A 1 1003 ? -18.308 54.095 -43.701 1.00 83.69 1003 ARG A C 1
ATOM 8249 O O . ARG A 1 1003 ? -18.201 55.212 -44.189 1.00 83.69 1003 ARG A O 1
ATOM 8256 N N . ILE A 1 1004 ? -17.273 53.447 -43.186 1.00 83.00 1004 ILE A N 1
ATOM 8257 C CA . ILE A 1 1004 ? -15.924 54.015 -43.132 1.00 83.00 1004 ILE A CA 1
ATOM 8258 C C . ILE A 1 1004 ? -15.309 54.014 -44.537 1.00 83.00 1004 ILE A C 1
ATOM 8260 O O . ILE A 1 1004 ? -15.211 52.963 -45.178 1.00 83.00 1004 ILE A O 1
ATOM 8264 N N . PHE A 1 1005 ? -14.868 55.177 -45.013 1.00 85.50 1005 PHE A N 1
ATOM 8265 C CA . PHE A 1 1005 ? -14.075 55.282 -46.232 1.00 85.50 1005 PHE A CA 1
ATOM 8266 C C . PHE A 1 1005 ? -12.700 54.637 -46.038 1.00 85.50 1005 PHE A C 1
ATOM 8268 O O . PHE A 1 1005 ? -12.052 54.816 -45.006 1.00 85.50 1005 PHE A O 1
ATOM 8275 N N . VAL A 1 1006 ? -12.225 53.915 -47.054 1.00 81.81 1006 VAL A N 1
ATOM 8276 C CA . VAL A 1 1006 ? -10.907 53.268 -47.027 1.00 81.81 1006 VAL A CA 1
ATOM 8277 C C . VAL A 1 1006 ? -10.017 53.834 -48.141 1.00 81.81 1006 VAL A C 1
ATOM 8279 O O . VAL A 1 1006 ? -10.231 53.512 -49.319 1.00 81.81 1006 VAL A O 1
ATOM 8282 N N . PRO A 1 1007 ? -8.980 54.626 -47.799 1.00 77.69 1007 PRO A N 1
ATOM 8283 C CA . PRO A 1 1007 ? -7.968 55.074 -48.753 1.00 77.69 1007 PRO A CA 1
ATOM 8284 C C . PRO A 1 1007 ? -7.305 53.888 -49.459 1.00 77.69 1007 PRO A C 1
ATOM 8286 O O . PRO A 1 1007 ? -7.087 52.846 -48.835 1.00 77.69 1007 PRO A O 1
ATOM 8289 N N . SER A 1 1008 ? -6.952 54.052 -50.737 1.00 80.50 1008 SER A N 1
ATOM 8290 C CA . SER A 1 1008 ? -6.316 53.037 -51.603 1.00 80.50 1008 SER A CA 1
ATOM 8291 C C . SER A 1 1008 ? -5.257 52.197 -50.887 1.00 80.50 1008 SER A C 1
ATOM 8293 O O . SER A 1 1008 ? -5.310 50.968 -50.912 1.00 80.50 1008 SER A O 1
ATOM 8295 N N . ASN A 1 1009 ? -4.363 52.876 -50.172 1.00 78.81 1009 ASN A N 1
ATOM 8296 C CA . ASN A 1 1009 ? -3.184 52.330 -49.501 1.00 78.81 1009 ASN A CA 1
ATOM 8297 C C . ASN A 1 1009 ? -3.552 51.333 -48.382 1.00 78.81 1009 ASN A C 1
ATOM 8299 O O . ASN A 1 1009 ? -2.790 50.416 -48.082 1.00 78.81 1009 ASN A O 1
ATOM 8303 N N . ASN A 1 1010 ? -4.741 51.482 -47.789 1.00 80.69 1010 ASN A N 1
ATOM 8304 C CA . ASN A 1 1010 ? -5.215 50.651 -46.685 1.00 80.69 1010 ASN A CA 1
ATOM 8305 C C . ASN A 1 1010 ? -6.138 49.516 -47.154 1.00 80.69 1010 ASN A C 1
ATOM 8307 O O . ASN A 1 1010 ? -6.379 48.590 -46.379 1.00 80.69 1010 ASN A O 1
ATOM 8311 N N . ARG A 1 1011 ? -6.643 49.545 -48.401 1.00 87.44 1011 ARG A N 1
ATOM 8312 C CA . ARG A 1 1011 ? -7.631 48.571 -48.911 1.00 87.44 1011 ARG A CA 1
ATOM 8313 C C . ARG A 1 1011 ? -7.098 47.142 -48.874 1.00 87.44 1011 ARG A C 1
ATOM 8315 O O . ARG A 1 1011 ? -7.764 46.270 -48.324 1.00 87.44 1011 ARG A O 1
ATOM 8322 N N . GLU A 1 1012 ? -5.895 46.885 -49.392 1.00 84.50 1012 GLU A N 1
ATOM 8323 C CA . GLU A 1 1012 ? -5.350 45.519 -49.393 1.00 84.50 1012 GLU A CA 1
ATOM 8324 C C . GLU A 1 1012 ? -5.037 45.023 -47.971 1.00 84.50 1012 GLU A C 1
ATOM 8326 O O . GLU A 1 1012 ? -5.382 43.892 -47.620 1.00 84.50 1012 GLU A O 1
ATOM 8331 N N . THR A 1 1013 ? -4.462 45.882 -47.125 1.00 83.00 1013 THR A N 1
ATOM 8332 C CA . THR A 1 1013 ? -4.193 45.579 -45.711 1.00 83.00 1013 THR A CA 1
ATOM 8333 C C . THR A 1 1013 ? -5.480 45.244 -44.960 1.00 83.00 1013 THR A C 1
ATOM 8335 O O . THR A 1 1013 ? -5.524 44.233 -44.262 1.00 83.00 1013 THR A O 1
ATOM 8338 N N . LEU A 1 1014 ? -6.547 46.024 -45.155 1.00 84.88 1014 LEU A N 1
ATOM 8339 C CA . LEU A 1 1014 ? -7.871 45.769 -44.588 1.00 84.88 1014 LEU A CA 1
ATOM 8340 C C . LEU A 1 1014 ? -8.449 44.440 -45.086 1.00 84.88 1014 LEU A C 1
ATOM 8342 O O . LEU A 1 1014 ? -8.900 43.636 -44.275 1.00 84.88 1014 LEU A O 1
ATOM 8346 N N . ILE A 1 1015 ? -8.415 44.183 -46.399 1.00 87.06 1015 ILE A N 1
ATOM 8347 C CA . ILE A 1 1015 ? -8.942 42.950 -47.002 1.00 87.06 1015 ILE A CA 1
ATOM 8348 C C . ILE A 1 1015 ? -8.196 41.724 -46.456 1.00 87.06 1015 ILE A C 1
ATOM 8350 O O . ILE A 1 1015 ? -8.848 40.749 -46.077 1.00 87.06 1015 ILE A O 1
ATOM 8354 N N . ARG A 1 1016 ? -6.857 41.771 -46.359 1.00 84.19 1016 ARG A N 1
ATOM 8355 C CA . ARG A 1 1016 ? -6.043 40.695 -45.763 1.00 84.19 1016 ARG A CA 1
ATOM 8356 C C . ARG A 1 1016 ? -6.335 40.531 -44.271 1.00 84.19 1016 ARG A C 1
ATOM 8358 O O . ARG A 1 1016 ? -6.674 39.429 -43.854 1.00 84.19 1016 ARG A O 1
ATOM 8365 N N . GLN A 1 1017 ? -6.313 41.611 -43.484 1.00 81.00 1017 GLN A N 1
ATOM 8366 C CA . GLN A 1 1017 ? -6.637 41.564 -42.052 1.00 81.00 1017 GLN A CA 1
ATOM 8367 C C . GLN A 1 1017 ? -8.027 40.969 -41.809 1.00 81.00 1017 GLN A C 1
ATOM 8369 O O . GLN A 1 1017 ? -8.154 40.038 -41.020 1.00 81.00 1017 GLN A O 1
ATOM 8374 N N . TRP A 1 1018 ? -9.062 41.433 -42.514 1.00 84.50 1018 TRP A N 1
ATOM 8375 C CA . TRP A 1 1018 ? -10.424 40.918 -42.354 1.00 84.50 1018 TRP A CA 1
ATOM 8376 C C . TRP A 1 1018 ? -10.558 39.465 -42.794 1.00 84.50 1018 TRP A C 1
ATOM 8378 O O . TRP A 1 1018 ? -11.301 38.728 -42.155 1.00 84.50 1018 TRP A O 1
ATOM 8388 N N . HIS A 1 1019 ? -9.837 39.035 -43.831 1.00 84.50 1019 HIS A N 1
ATOM 8389 C CA . HIS A 1 1019 ? -9.808 37.654 -44.319 1.00 84.50 1019 HIS A CA 1
ATOM 8390 C C . HIS A 1 1019 ? -9.098 36.683 -43.365 1.00 84.50 1019 HIS A C 1
ATOM 8392 O O . HIS A 1 1019 ? -9.620 35.591 -43.109 1.00 84.50 1019 HIS A O 1
ATOM 8398 N N . ASP A 1 1020 ? -7.945 37.095 -42.839 1.00 77.88 1020 ASP A N 1
ATOM 8399 C CA . ASP A 1 1020 ? -7.075 36.295 -41.975 1.00 77.88 1020 ASP A CA 1
ATOM 8400 C C . ASP A 1 1020 ? -7.552 36.315 -40.505 1.00 77.88 1020 ASP A C 1
ATOM 8402 O O . ASP A 1 1020 ? -7.220 35.416 -39.731 1.00 77.88 1020 ASP A O 1
ATOM 8406 N N . HIS A 1 1021 ? -8.373 37.299 -40.099 1.00 71.06 1021 HIS A N 1
ATOM 8407 C CA . HIS A 1 1021 ? -8.810 37.445 -38.707 1.00 71.06 1021 HIS A CA 1
ATOM 8408 C C . HIS A 1 1021 ? -9.595 36.212 -38.206 1.00 71.06 1021 HIS A C 1
ATOM 8410 O O . HIS A 1 1021 ? -10.649 35.875 -38.769 1.00 71.06 1021 HIS A O 1
ATOM 8416 N N . PRO A 1 1022 ? -9.171 35.571 -37.095 1.00 56.97 1022 PRO A N 1
ATOM 8417 C CA . PRO A 1 1022 ? -9.698 34.280 -36.645 1.00 56.97 1022 PRO A CA 1
ATOM 8418 C C . PRO A 1 1022 ? -11.109 34.335 -36.037 1.00 56.97 1022 PRO A C 1
ATOM 8420 O O . PRO A 1 1022 ? -11.648 33.288 -35.673 1.00 56.97 1022 PRO A O 1
ATOM 8423 N N . LEU A 1 1023 ? -11.728 35.515 -35.930 1.00 50.50 1023 LEU A N 1
ATOM 8424 C CA . LEU A 1 1023 ? -13.130 35.678 -35.513 1.00 50.50 1023 LEU A CA 1
ATOM 8425 C C . LEU A 1 1023 ? -14.045 36.243 -36.612 1.00 50.50 1023 LEU A C 1
ATOM 8427 O O . LEU A 1 1023 ? -15.255 36.081 -36.504 1.00 50.50 1023 LEU A O 1
ATOM 8431 N N . ILE A 1 1024 ? -13.497 36.883 -37.656 1.00 61.22 1024 ILE A N 1
ATOM 8432 C CA . ILE A 1 1024 ? -14.292 37.597 -38.676 1.00 61.22 1024 ILE A CA 1
ATOM 8433 C C . ILE A 1 1024 ? -14.219 36.868 -40.019 1.00 61.22 1024 ILE A C 1
ATOM 8435 O O . ILE A 1 1024 ? -15.228 36.357 -40.505 1.00 61.22 1024 ILE A O 1
ATOM 8439 N N . GLY A 1 1025 ? -13.027 36.805 -40.617 1.00 65.12 1025 GLY A N 1
ATOM 8440 C CA . GLY A 1 1025 ? -12.823 36.186 -41.922 1.00 65.12 1025 GLY A CA 1
ATOM 8441 C C . GLY A 1 1025 ? -12.682 34.683 -41.852 1.00 65.12 1025 GLY A C 1
ATOM 8442 O O . GLY A 1 1025 ? -13.368 34.003 -42.607 1.00 65.12 1025 GLY A O 1
ATOM 8443 N N . ARG A 1 1026 ? -11.794 34.165 -40.985 1.00 61.12 1026 ARG A N 1
ATOM 8444 C CA . ARG A 1 1026 ? -11.430 32.732 -40.878 1.00 61.12 1026 ARG A CA 1
ATOM 8445 C C . ARG A 1 1026 ? -11.160 32.039 -42.221 1.00 61.12 1026 ARG A C 1
ATOM 8447 O O . ARG A 1 1026 ? -11.366 30.834 -42.346 1.00 61.12 1026 ARG A O 1
ATOM 8454 N N . HIS A 1 1027 ? -10.769 32.779 -43.257 1.00 75.56 1027 HIS A N 1
ATOM 8455 C CA . HIS A 1 1027 ? -10.803 32.275 -44.626 1.00 75.56 1027 HIS A CA 1
ATOM 8456 C C . HIS A 1 1027 ? -12.173 31.649 -45.012 1.00 75.56 1027 HIS A C 1
ATOM 8458 O O . HIS A 1 1027 ? -12.204 30.618 -45.670 1.00 75.56 1027 HIS A O 1
ATOM 8464 N N . PHE A 1 1028 ? -13.329 32.239 -44.699 1.00 68.50 1028 PHE A N 1
ATOM 8465 C CA . PHE A 1 1028 ? -14.651 31.647 -44.998 1.00 68.50 1028 PHE A CA 1
ATOM 8466 C C . PHE A 1 1028 ? -15.090 31.717 -46.476 1.00 68.50 1028 PHE A C 1
ATOM 8468 O O . PHE A 1 1028 ? -16.172 31.254 -46.824 1.00 68.50 1028 PHE A O 1
ATOM 8475 N N . GLY A 1 1029 ? -14.259 32.275 -47.360 1.00 69.06 1029 GLY A N 1
ATOM 8476 C CA . GLY A 1 1029 ? -14.553 32.401 -48.792 1.00 69.06 1029 GLY A CA 1
ATOM 8477 C C . GLY A 1 1029 ? -14.905 33.831 -49.194 1.00 69.06 1029 GLY A C 1
ATOM 8478 O O . GLY A 1 1029 ? -15.364 34.635 -48.382 1.00 69.06 1029 GLY A O 1
ATOM 8479 N N . ILE A 1 1030 ? -14.647 34.156 -50.462 1.00 75.75 1030 ILE A N 1
ATOM 8480 C CA . ILE A 1 1030 ? -14.620 35.548 -50.926 1.00 75.75 1030 ILE A CA 1
ATOM 8481 C C . ILE A 1 1030 ? -15.999 36.223 -50.857 1.00 75.75 1030 ILE A C 1
ATOM 8483 O O . ILE A 1 1030 ? -16.081 37.366 -50.427 1.00 75.75 1030 ILE A O 1
ATOM 8487 N N . LYS A 1 1031 ? -17.097 35.496 -51.130 1.00 76.44 1031 LYS A N 1
ATOM 8488 C CA . LYS A 1 1031 ? -18.476 36.013 -50.996 1.00 76.44 1031 LYS A CA 1
ATOM 8489 C C . LYS A 1 1031 ? -18.784 36.529 -49.578 1.00 76.44 1031 LYS A C 1
ATOM 8491 O O . LYS A 1 1031 ? -19.382 37.591 -49.430 1.00 76.44 1031 LYS A O 1
ATOM 8496 N N . ARG A 1 1032 ? -18.352 35.809 -48.532 1.00 76.44 1032 ARG A N 1
ATOM 8497 C CA . ARG A 1 1032 ? -18.600 36.195 -47.128 1.00 76.44 1032 ARG A CA 1
ATOM 8498 C C . ARG A 1 1032 ? -17.708 37.358 -46.694 1.00 76.44 1032 ARG A C 1
ATOM 8500 O O . ARG A 1 1032 ? -18.184 38.258 -46.013 1.00 76.44 1032 ARG A O 1
ATOM 8507 N N . LEU A 1 1033 ? -16.453 37.373 -47.150 1.00 81.12 1033 LEU A N 1
ATOM 8508 C CA . LEU A 1 1033 ? -15.540 38.504 -46.964 1.00 81.12 1033 LEU A CA 1
ATOM 8509 C C . LEU A 1 1033 ? -16.100 39.786 -47.600 1.00 81.12 1033 LEU A C 1
ATOM 8511 O O . LEU A 1 1033 ? -16.155 40.815 -46.936 1.00 81.12 1033 LEU A O 1
ATOM 8515 N N . ILE A 1 1034 ? -16.583 39.704 -48.847 1.00 84.31 1034 ILE A N 1
ATOM 8516 C CA . ILE A 1 1034 ? -17.234 40.816 -49.556 1.00 84.31 1034 ILE A CA 1
ATOM 8517 C C . ILE A 1 1034 ? -18.427 41.342 -48.757 1.00 84.31 1034 ILE A C 1
ATOM 8519 O O . ILE A 1 1034 ? -18.510 42.548 -48.545 1.00 84.31 1034 ILE A O 1
ATOM 8523 N N . LYS A 1 1035 ? -19.327 40.460 -48.290 1.00 83.56 1035 LYS A N 1
ATOM 8524 C CA . LYS A 1 1035 ? -20.492 40.871 -47.490 1.00 83.56 1035 LYS A CA 1
ATOM 8525 C C . LYS A 1 1035 ? -20.063 41.615 -46.223 1.00 83.56 1035 LYS A C 1
ATOM 8527 O O . LYS A 1 1035 ? -20.511 42.735 -46.014 1.00 83.56 1035 LYS A O 1
ATOM 8532 N N . ASN A 1 1036 ? -19.164 41.022 -45.435 1.00 82.81 1036 ASN A N 1
ATOM 8533 C CA . ASN A 1 1036 ? -18.703 41.601 -44.173 1.00 82.81 1036 ASN A CA 1
ATOM 8534 C C . ASN A 1 1036 ? -18.001 42.956 -44.380 1.00 82.81 1036 ASN A C 1
ATOM 8536 O O . ASN A 1 1036 ? -18.260 43.891 -43.633 1.00 82.81 1036 ASN A O 1
ATOM 8540 N N . ILE A 1 1037 ? -17.141 43.098 -45.397 1.00 85.81 1037 ILE A N 1
ATOM 8541 C CA . ILE A 1 1037 ? -16.450 44.372 -45.660 1.00 85.81 1037 ILE A CA 1
ATOM 8542 C C . ILE A 1 1037 ? -17.438 45.438 -46.169 1.00 85.81 1037 ILE A C 1
ATOM 8544 O O . ILE A 1 1037 ? -17.394 46.566 -45.688 1.00 85.81 1037 ILE A O 1
ATOM 8548 N N . LYS A 1 1038 ? -18.381 45.091 -47.062 1.00 86.00 1038 LYS A N 1
ATOM 8549 C CA . LYS A 1 1038 ? -19.431 46.011 -47.561 1.00 86.00 1038 LYS A CA 1
ATOM 8550 C C . LYS A 1 1038 ? -20.453 46.442 -46.498 1.00 86.00 1038 LYS A C 1
ATOM 8552 O O . LYS A 1 1038 ? -21.283 47.318 -46.762 1.00 86.00 1038 LYS A O 1
ATOM 8557 N N . GLU A 1 1039 ? -20.442 45.823 -45.323 1.00 83.00 1039 GLU A N 1
ATOM 8558 C CA . GLU A 1 1039 ? -21.307 46.202 -44.205 1.00 83.00 1039 GLU A CA 1
ATOM 8559 C C . GLU A 1 1039 ? -20.742 47.402 -43.429 1.00 83.00 1039 GLU A C 1
ATOM 8561 O O . GLU A 1 1039 ? -21.512 48.287 -43.070 1.00 83.00 1039 GLU A O 1
ATOM 8566 N N . PHE A 1 1040 ? -19.413 47.496 -43.279 1.00 84.12 1040 PHE A N 1
ATOM 8567 C CA . PHE A 1 1040 ? -18.746 48.533 -42.472 1.00 84.12 1040 PHE A CA 1
ATOM 8568 C C . PHE A 1 1040 ? -17.911 49.543 -43.271 1.00 84.12 1040 PHE A C 1
ATOM 8570 O O . PHE A 1 1040 ? -17.686 50.651 -42.790 1.00 84.12 1040 PHE A O 1
ATOM 8577 N N . PHE A 1 1041 ? -17.451 49.186 -44.473 1.00 87.19 1041 PHE A N 1
ATOM 8578 C CA . PHE A 1 1041 ? -16.499 49.979 -45.256 1.00 87.19 1041 PHE A CA 1
ATOM 8579 C C . PHE A 1 1041 ? -17.025 50.325 -46.645 1.00 87.19 1041 PHE A C 1
ATOM 8581 O O . PHE A 1 1041 ? -17.900 49.643 -47.184 1.00 87.19 1041 PHE A O 1
ATOM 8588 N N . TRP A 1 1042 ? -16.453 51.368 -47.245 1.00 86.75 1042 TRP A N 1
ATOM 8589 C CA . TRP A 1 1042 ? -16.745 51.786 -48.611 1.00 86.75 1042 TRP A CA 1
ATOM 8590 C C . TRP A 1 1042 ? -15.526 52.423 -49.300 1.00 86.75 1042 TRP A C 1
ATOM 8592 O O . TRP A 1 1042 ? -14.647 52.984 -48.645 1.00 86.75 1042 TRP A O 1
ATOM 8602 N N . TRP A 1 1043 ? -15.472 52.321 -50.629 1.00 87.56 1043 TRP A N 1
ATOM 8603 C CA . TRP A 1 1043 ? -14.583 53.092 -51.501 1.00 87.56 1043 TRP A CA 1
ATOM 8604 C C . TRP A 1 1043 ? -15.129 53.127 -52.939 1.00 87.56 1043 TRP A C 1
ATOM 8606 O O . TRP A 1 1043 ? -15.951 52.285 -53.306 1.00 87.56 1043 TRP A O 1
ATOM 8616 N N . GLU A 1 1044 ? -14.659 54.070 -53.760 1.00 79.00 1044 GLU A N 1
ATOM 8617 C CA . GLU A 1 1044 ? -15.010 54.174 -55.186 1.00 79.00 1044 GLU A CA 1
ATOM 8618 C C . GLU A 1 1044 ? -14.784 52.852 -55.937 1.00 79.00 1044 GLU A C 1
ATOM 8620 O O . GLU A 1 1044 ? -13.759 52.191 -55.751 1.00 79.00 1044 GLU A O 1
ATOM 8625 N N . ASN A 1 1045 ? -15.729 52.472 -56.805 1.00 80.31 1045 ASN A N 1
ATOM 8626 C CA . ASN A 1 1045 ? -15.660 51.256 -57.630 1.00 80.31 1045 ASN A CA 1
ATOM 8627 C C . ASN A 1 1045 ? -15.333 49.985 -56.819 1.00 80.31 1045 ASN A C 1
ATOM 8629 O O . ASN A 1 1045 ? -14.454 49.206 -57.182 1.00 80.31 1045 ASN A O 1
ATOM 8633 N N . MET A 1 1046 ? -16.031 49.799 -55.688 1.00 78.06 1046 MET A N 1
ATOM 8634 C CA . MET A 1 1046 ? -15.721 48.828 -54.628 1.00 78.06 1046 MET A CA 1
ATOM 8635 C C . MET A 1 1046 ? -15.644 47.349 -55.067 1.00 78.06 1046 MET A C 1
ATOM 8637 O O . MET A 1 1046 ? -16.564 46.547 -54.842 1.00 78.06 1046 MET A O 1
ATOM 8641 N N . GLU A 1 1047 ? -14.494 46.971 -55.617 1.00 79.56 1047 GLU A N 1
ATOM 8642 C CA . GLU A 1 1047 ? -14.132 45.612 -55.999 1.00 79.56 1047 GLU A CA 1
ATOM 8643 C C . GLU A 1 1047 ? -13.146 45.007 -54.983 1.00 79.56 1047 GLU A C 1
ATOM 8645 O O . GLU A 1 1047 ? -12.143 45.617 -54.615 1.00 79.56 1047 GLU A O 1
ATOM 8650 N N . ILE A 1 1048 ? -13.439 43.796 -54.496 1.00 80.38 1048 ILE A N 1
ATOM 8651 C CA . ILE A 1 1048 ? -12.614 43.078 -53.511 1.00 80.38 1048 ILE A CA 1
ATOM 8652 C C . ILE A 1 1048 ? -12.101 41.800 -54.174 1.00 80.38 1048 ILE A C 1
ATOM 8654 O O . ILE A 1 1048 ? -12.794 40.781 -54.216 1.00 80.38 1048 ILE A O 1
ATOM 8658 N N . LYS A 1 1049 ? -10.873 41.862 -54.689 1.00 80.00 1049 LYS A N 1
ATOM 8659 C CA . LYS A 1 1049 ? -10.126 40.715 -55.223 1.00 80.00 1049 LYS A CA 1
ATOM 8660 C C . LYS A 1 1049 ? -9.108 40.246 -54.183 1.00 80.00 1049 LYS A C 1
ATOM 8662 O O . LYS A 1 1049 ? -8.445 41.060 -53.550 1.00 80.00 1049 LYS A O 1
ATOM 8667 N N . LEU A 1 1050 ? -8.986 38.930 -53.994 1.00 75.56 1050 LEU A N 1
ATOM 8668 C CA . LEU A 1 1050 ? -8.003 38.344 -53.078 1.00 75.56 1050 LEU A CA 1
ATOM 8669 C C . LEU A 1 1050 ? -7.544 36.957 -53.551 1.00 75.56 1050 LEU A C 1
ATOM 8671 O O . LEU A 1 1050 ? -8.268 35.968 -53.414 1.00 75.56 1050 LEU A O 1
ATOM 8675 N N . HIS A 1 1051 ? -6.300 36.865 -54.023 1.00 74.25 1051 HIS A N 1
ATOM 8676 C CA . HIS A 1 1051 ? -5.640 35.594 -54.331 1.00 74.25 1051 HIS A CA 1
ATOM 8677 C C . HIS A 1 1051 ? -4.810 35.089 -53.147 1.00 74.25 1051 HIS A C 1
ATOM 8679 O O . HIS A 1 1051 ? -3.588 35.211 -53.095 1.00 74.25 1051 HIS A O 1
ATOM 8685 N N . CYS A 1 1052 ? -5.480 34.463 -52.181 1.00 75.50 1052 CYS A N 1
ATOM 8686 C CA . CYS A 1 1052 ? -4.786 33.719 -51.136 1.00 75.50 1052 CYS A CA 1
ATOM 8687 C C . CYS A 1 1052 ? -4.389 32.320 -51.649 1.00 75.50 1052 CYS A C 1
ATOM 8689 O O . CYS A 1 1052 ? -5.247 31.440 -51.774 1.00 75.50 1052 CYS A O 1
ATOM 8691 N N . LYS A 1 1053 ? -3.085 32.089 -51.879 1.00 76.12 1053 LYS A N 1
ATOM 8692 C CA . LYS A 1 1053 ? -2.538 30.773 -52.280 1.00 76.12 1053 LYS A CA 1
ATOM 8693 C C . LYS A 1 1053 ? -2.943 29.645 -51.319 1.00 76.12 1053 LYS A C 1
ATOM 8695 O O . LYS A 1 1053 ? -3.230 28.543 -51.774 1.00 76.12 1053 LYS A O 1
ATOM 8700 N N . MET A 1 1054 ? -3.021 29.902 -50.007 1.00 70.12 1054 MET A N 1
ATOM 8701 C CA . MET A 1 1054 ? -3.537 28.922 -49.035 1.00 70.12 1054 MET A CA 1
ATOM 8702 C C . MET A 1 1054 ? -5.006 28.578 -49.297 1.00 70.12 1054 MET A C 1
ATOM 8704 O O . MET A 1 1054 ? -5.346 27.403 -49.355 1.00 70.12 1054 MET A O 1
ATOM 8708 N N . CYS A 1 1055 ? -5.872 29.570 -49.522 1.00 71.56 1055 CYS A N 1
ATOM 8709 C CA . CYS A 1 1055 ? -7.272 29.319 -49.867 1.00 71.56 1055 CYS A CA 1
ATOM 8710 C C . CYS A 1 1055 ? -7.405 28.484 -51.145 1.00 71.56 1055 CYS A C 1
ATOM 8712 O O . CYS A 1 1055 ? -8.181 27.538 -51.150 1.00 71.56 1055 CYS A O 1
ATOM 8714 N N . GLN A 1 1056 ? -6.636 28.798 -52.190 1.00 70.19 1056 GLN A N 1
ATOM 8715 C CA . GLN A 1 1056 ? -6.653 28.048 -53.453 1.00 70.19 1056 GLN A CA 1
ATOM 8716 C C . GLN A 1 1056 ? -6.141 26.607 -53.300 1.00 70.19 1056 GLN A C 1
ATOM 8718 O O . GLN A 1 1056 ? -6.676 25.709 -53.936 1.00 70.19 1056 GLN A O 1
ATOM 8723 N N . ARG A 1 1057 ? -5.133 26.371 -52.448 1.00 70.06 1057 ARG A N 1
ATOM 8724 C CA . ARG A 1 1057 ? -4.552 25.033 -52.222 1.00 70.06 1057 ARG A CA 1
ATOM 8725 C C . ARG A 1 1057 ? -5.327 24.163 -51.227 1.00 70.06 1057 ARG A C 1
ATOM 8727 O O . ARG A 1 1057 ? -5.138 22.954 -51.240 1.00 70.06 1057 ARG A O 1
ATOM 8734 N N . ILE A 1 1058 ? -6.127 24.758 -50.336 1.00 59.88 1058 ILE A N 1
ATOM 8735 C CA . ILE A 1 1058 ? -6.755 24.053 -49.200 1.00 59.88 1058 ILE A CA 1
ATOM 8736 C C . ILE A 1 1058 ? -8.280 23.945 -49.346 1.00 59.88 1058 ILE A C 1
ATOM 8738 O O . ILE A 1 1058 ? -8.870 22.979 -48.863 1.00 59.88 1058 ILE A O 1
ATOM 8742 N N . LYS A 1 1059 ? -8.955 24.919 -49.971 1.00 55.97 1059 LYS A N 1
ATOM 8743 C CA . LYS A 1 1059 ? -10.423 24.950 -49.977 1.00 55.97 1059 LYS A CA 1
ATOM 8744 C C . LYS A 1 1059 ? -11.026 24.093 -51.073 1.00 55.97 1059 LYS A C 1
ATOM 8746 O O . LYS A 1 1059 ? -11.196 24.528 -52.208 1.00 55.97 1059 LYS A O 1
ATOM 8751 N N . PHE A 1 1060 ? -11.496 22.933 -50.651 1.00 43.28 1060 PHE A N 1
ATOM 8752 C CA . PHE A 1 1060 ? -12.652 22.305 -51.263 1.00 43.28 1060 PHE A CA 1
ATOM 8753 C C . PHE A 1 1060 ? -13.901 23.172 -51.000 1.00 43.28 1060 PHE A C 1
ATOM 8755 O O . PHE A 1 1060 ? -14.066 23.679 -49.887 1.00 43.28 1060 PHE A O 1
ATOM 8762 N N . TYR A 1 1061 ? -14.776 23.348 -51.995 1.00 41.75 1061 TYR A N 1
ATOM 8763 C CA . TYR A 1 1061 ? -16.065 24.031 -51.826 1.00 41.75 1061 TYR A CA 1
ATOM 8764 C C . TYR A 1 1061 ? -17.193 22.999 -51.686 1.00 41.75 1061 TYR A C 1
ATOM 8766 O O . TYR A 1 1061 ? -17.610 22.425 -52.684 1.00 41.75 1061 TYR A O 1
ATOM 8774 N N . PRO A 1 1062 ? -17.705 22.785 -50.467 1.00 36.25 1062 PRO A N 1
ATOM 8775 C CA . PRO A 1 1062 ? -19.085 22.362 -50.258 1.00 36.25 1062 PRO A CA 1
ATOM 8776 C C . PRO A 1 1062 ? -19.796 23.333 -49.301 1.00 36.25 1062 PRO A C 1
ATOM 8778 O O . PRO A 1 1062 ? -19.224 23.801 -48.312 1.00 36.25 1062 PRO A O 1
ATOM 8781 N N . GLY A 1 1063 ? -21.045 23.673 -49.609 1.00 31.75 1063 GLY A N 1
ATOM 8782 C CA . GLY A 1 1063 ? -21.855 24.532 -48.747 1.00 31.75 1063 GLY A CA 1
ATOM 8783 C C . GLY A 1 1063 ? -22.362 23.791 -47.509 1.00 31.75 1063 GLY A C 1
ATOM 8784 O O . GLY A 1 1063 ? -22.553 22.583 -47.553 1.00 31.75 1063 GLY A O 1
ATOM 8785 N N . LEU A 1 1064 ? -22.573 24.525 -46.414 1.00 36.00 1064 LEU A N 1
ATOM 8786 C CA . LEU A 1 1064 ? -23.830 24.601 -45.648 1.00 36.00 1064 LEU A CA 1
ATOM 8787 C C . LEU A 1 1064 ? -23.595 25.375 -44.339 1.00 36.00 1064 LEU A C 1
ATOM 8789 O O . LEU A 1 1064 ? -22.534 25.283 -43.721 1.00 36.00 1064 LEU A O 1
ATOM 8793 N N . THR A 1 1065 ? -24.608 26.118 -43.892 1.00 34.44 1065 THR A N 1
ATOM 8794 C CA . THR A 1 1065 ? -24.642 26.705 -42.543 1.00 34.44 1065 THR A CA 1
ATOM 8795 C C . THR A 1 1065 ? -25.659 25.911 -41.734 1.00 34.44 1065 THR A C 1
ATOM 8797 O O . THR A 1 1065 ? -26.832 25.911 -42.092 1.00 34.44 1065 THR A O 1
ATOM 8800 N N . TYR A 1 1066 ? -25.237 25.220 -40.672 1.00 36.56 1066 TYR A N 1
ATOM 8801 C CA . TYR A 1 1066 ? -26.168 24.444 -39.846 1.00 36.56 1066 TYR A CA 1
ATOM 8802 C C . TYR A 1 1066 ? -27.180 25.360 -39.145 1.00 36.56 1066 TYR A C 1
ATOM 8804 O O . TYR A 1 1066 ? -26.809 26.368 -38.537 1.00 36.56 1066 TYR A O 1
ATOM 8812 N N . GLN A 1 1067 ? -28.464 24.999 -39.230 1.00 45.41 1067 GLN A N 1
ATOM 8813 C CA . GLN A 1 1067 ? -29.530 25.654 -38.475 1.00 45.41 1067 GLN A CA 1
ATOM 8814 C C . GLN A 1 1067 ? -29.371 25.387 -36.967 1.00 45.41 1067 GLN A C 1
ATOM 8816 O O . GLN A 1 1067 ? -28.873 24.343 -36.555 1.00 45.41 1067 GLN A O 1
ATOM 8821 N N . GLN A 1 1068 ? -29.820 26.332 -36.133 1.00 44.84 1068 GLN A N 1
ATOM 8822 C CA . GLN A 1 1068 ? -29.756 26.228 -34.669 1.00 44.84 1068 GLN A CA 1
ATOM 8823 C C . GLN A 1 1068 ? -30.441 24.965 -34.121 1.00 44.84 1068 GLN A C 1
ATOM 8825 O O . GLN A 1 1068 ? -31.626 24.740 -34.375 1.00 44.84 1068 GLN A O 1
ATOM 8830 N N . TRP A 1 1069 ? -29.760 24.247 -33.222 1.00 55.12 1069 TRP A N 1
ATOM 8831 C CA . TRP A 1 1069 ? -30.341 23.191 -32.384 1.00 55.12 1069 TRP A CA 1
ATOM 8832 C C . TRP A 1 1069 ? -31.412 23.726 -31.421 1.00 55.12 1069 TRP A C 1
ATOM 8834 O O . TRP A 1 1069 ? -31.202 23.836 -30.217 1.00 55.12 1069 TRP A O 1
ATOM 8844 N N . LYS A 1 1070 ? -32.632 23.968 -31.907 1.00 57.72 1070 LYS A N 1
ATOM 8845 C CA . LYS A 1 1070 ? -33.804 24.304 -31.069 1.00 57.72 1070 LYS A CA 1
ATOM 8846 C C . LYS A 1 1070 ? -34.329 23.094 -30.259 1.00 57.72 1070 LYS A C 1
ATOM 8848 O O . LYS A 1 1070 ? -35.498 23.035 -29.880 1.00 57.72 1070 LYS A O 1
ATOM 8853 N N . GLY A 1 1071 ? -33.466 22.108 -30.006 1.00 70.38 1071 GLY A N 1
ATOM 8854 C CA . GLY A 1 1071 ? -33.763 20.838 -29.353 1.00 70.38 1071 GLY A CA 1
ATOM 8855 C C . GLY A 1 1071 ? -33.695 20.885 -27.825 1.00 70.38 1071 GLY A C 1
ATOM 8856 O O . GLY A 1 1071 ? -33.277 21.866 -27.202 1.00 70.38 1071 GLY A O 1
ATOM 8857 N N . LYS A 1 1072 ? -34.100 19.769 -27.214 1.00 86.06 1072 LYS A N 1
ATOM 8858 C CA . LYS A 1 1072 ? -33.907 19.479 -25.787 1.00 86.06 1072 LYS A CA 1
ATOM 8859 C C . LYS A 1 1072 ? -32.872 18.368 -25.696 1.00 86.06 1072 LYS A C 1
ATOM 8861 O O . LYS A 1 1072 ? -33.078 17.315 -26.293 1.00 86.06 1072 LYS A O 1
ATOM 8866 N N . ILE A 1 1073 ? -31.800 18.574 -24.942 1.00 89.25 1073 ILE A N 1
ATOM 8867 C CA . ILE A 1 1073 ? -30.732 17.580 -24.792 1.00 89.25 1073 ILE A CA 1
ATOM 8868 C C . ILE A 1 1073 ? -30.734 16.973 -23.391 1.00 89.25 1073 ILE A C 1
ATOM 8870 O O . ILE A 1 1073 ? -31.114 17.617 -22.412 1.00 89.25 1073 ILE A O 1
ATOM 8874 N N . LYS A 1 1074 ? -30.282 15.727 -23.291 1.00 88.88 1074 LYS A N 1
ATOM 8875 C CA . LYS A 1 1074 ? -30.001 15.013 -22.044 1.00 88.88 1074 LYS A CA 1
ATOM 8876 C C . LYS A 1 1074 ? -28.496 14.800 -21.926 1.00 88.88 1074 LYS A C 1
ATOM 8878 O O . LYS A 1 1074 ? -27.878 14.386 -22.902 1.00 88.88 1074 LYS A O 1
ATOM 8883 N N . VAL A 1 1075 ? -27.922 15.070 -20.760 1.00 89.75 1075 VAL A N 1
ATOM 8884 C CA . VAL A 1 1075 ? -26.481 14.982 -20.479 1.00 89.75 1075 VAL A CA 1
ATOM 8885 C C . VAL A 1 1075 ? -26.177 14.094 -19.270 1.00 89.75 1075 VAL A C 1
ATOM 8887 O O . VAL A 1 1075 ? -27.010 13.924 -18.379 1.00 89.75 1075 VAL A O 1
ATOM 8890 N N . ASP A 1 1076 ? -24.974 13.517 -19.276 1.00 88.56 1076 ASP A N 1
ATOM 8891 C CA . ASP A 1 1076 ? -24.330 12.782 -18.176 1.00 88.56 1076 ASP A CA 1
ATOM 8892 C C . ASP A 1 1076 ? -22.799 12.814 -18.370 1.00 88.56 1076 ASP A C 1
ATOM 8894 O O . ASP A 1 1076 ? -22.314 12.985 -19.493 1.00 88.56 1076 ASP A O 1
ATOM 8898 N N . VAL A 1 1077 ? -22.018 12.601 -17.305 1.00 88.19 1077 VAL A N 1
ATOM 8899 C CA . VAL A 1 1077 ? -20.564 12.391 -17.394 1.00 88.19 1077 VAL A CA 1
ATOM 8900 C C . VAL A 1 1077 ? -20.179 11.030 -16.825 1.00 88.19 1077 VAL A C 1
ATOM 8902 O O . VAL A 1 1077 ? -20.080 10.787 -15.620 1.00 88.19 1077 VAL A O 1
ATOM 8905 N N . ARG A 1 1078 ? -19.857 10.114 -17.733 1.00 82.56 1078 ARG A N 1
ATOM 8906 C CA . ARG A 1 1078 ? -19.572 8.720 -17.426 1.00 82.56 1078 ARG A CA 1
ATOM 8907 C C . ARG A 1 1078 ? -18.089 8.519 -17.079 1.00 82.56 1078 ARG A C 1
ATOM 8909 O O . ARG A 1 1078 ? -17.235 8.433 -17.957 1.00 82.56 1078 ARG A O 1
ATOM 8916 N N . GLY A 1 1079 ? -17.781 8.366 -15.788 1.00 75.00 1079 GLY A N 1
ATOM 8917 C CA . GLY A 1 1079 ? -16.439 8.014 -15.286 1.00 75.00 1079 GLY A CA 1
ATOM 8918 C C . GLY A 1 1079 ? -16.451 7.286 -13.928 1.00 75.00 1079 GLY A C 1
ATOM 8919 O O . GLY A 1 1079 ? -17.498 6.787 -13.507 1.00 75.00 1079 GLY A O 1
ATOM 8920 N N . LEU A 1 1080 ? -15.310 7.114 -13.246 1.00 72.75 1080 LEU A N 1
ATOM 8921 C CA . LEU A 1 1080 ? -13.974 7.069 -13.860 1.00 72.75 1080 LEU A CA 1
ATOM 8922 C C . LEU A 1 1080 ? -13.855 5.802 -14.725 1.00 72.75 1080 LEU A C 1
ATOM 8924 O O . LEU A 1 1080 ? -14.250 4.711 -14.305 1.00 72.75 1080 LEU A O 1
ATOM 8928 N N . LEU A 1 1081 ? -13.309 5.957 -15.926 1.00 77.94 1081 LEU A N 1
ATOM 8929 C CA . LEU A 1 1081 ? -12.842 4.877 -16.794 1.00 77.94 1081 LEU A CA 1
ATOM 8930 C C . LEU A 1 1081 ? -11.321 4.694 -16.613 1.00 77.94 1081 LEU A C 1
ATOM 8932 O O . LEU A 1 1081 ? -10.686 5.410 -15.839 1.00 77.94 1081 LEU A O 1
ATOM 8936 N N . LEU A 1 1082 ? -10.726 3.713 -17.298 1.00 78.94 1082 LEU A N 1
ATOM 8937 C CA . LEU A 1 1082 ? -9.268 3.537 -17.308 1.00 78.94 1082 LEU A CA 1
ATOM 8938 C C . LEU A 1 1082 ? -8.598 4.754 -17.962 1.00 78.94 1082 LEU A C 1
ATOM 8940 O O . LEU A 1 1082 ? -8.978 5.119 -19.070 1.00 78.94 1082 LEU A O 1
ATOM 8944 N N . GLU A 1 1083 ? -7.596 5.352 -17.315 1.00 85.06 1083 GLU A N 1
ATOM 8945 C CA . GLU A 1 1083 ? -6.843 6.477 -17.889 1.00 85.06 1083 GLU A CA 1
ATOM 8946 C C . GLU A 1 1083 ? -6.176 6.062 -19.212 1.00 85.06 1083 GLU A C 1
ATOM 8948 O O . GLU A 1 1083 ? -5.506 5.025 -19.303 1.00 85.06 1083 GLU A O 1
ATOM 8953 N N . THR A 1 1084 ? -6.416 6.859 -20.250 1.00 84.75 1084 THR A N 1
ATOM 8954 C CA . THR A 1 1084 ? -5.936 6.618 -21.619 1.00 84.75 1084 THR A CA 1
ATOM 8955 C C . THR A 1 1084 ? -4.606 7.340 -21.877 1.00 84.75 1084 THR A C 1
ATOM 8957 O O . THR A 1 1084 ? -4.283 8.298 -21.176 1.00 84.75 1084 THR A O 1
ATOM 8960 N N . PRO A 1 1085 ? -3.833 6.977 -22.922 1.00 80.19 1085 PRO A N 1
ATOM 8961 C CA . PRO A 1 1085 ? -2.629 7.717 -23.318 1.00 80.19 1085 PRO A CA 1
ATOM 8962 C C . PRO A 1 1085 ? -2.847 9.196 -23.689 1.00 80.19 1085 PRO A C 1
ATOM 8964 O O . PRO A 1 1085 ? -1.867 9.920 -23.825 1.00 80.19 1085 PRO A O 1
ATOM 8967 N N . ARG A 1 1086 ? -4.101 9.637 -23.876 1.00 88.62 1086 ARG A N 1
ATOM 8968 C CA . ARG A 1 1086 ? -4.500 11.040 -24.105 1.00 88.62 1086 ARG A CA 1
ATOM 8969 C C . ARG A 1 1086 ? -5.034 11.719 -22.834 1.00 88.62 1086 ARG A C 1
ATOM 8971 O O . ARG A 1 1086 ? -5.702 12.737 -22.923 1.00 88.62 1086 ARG A O 1
ATOM 8978 N N . GLU A 1 1087 ? -4.775 11.135 -21.663 1.00 84.38 1087 GLU A N 1
ATOM 8979 C CA . GLU A 1 1087 ? -5.175 11.630 -20.333 1.00 84.38 1087 GLU A CA 1
ATOM 8980 C C . GLU A 1 1087 ? -6.709 11.673 -20.099 1.00 84.38 1087 GLU A C 1
ATOM 8982 O O . GLU A 1 1087 ? -7.169 12.096 -19.038 1.00 84.38 1087 GLU A O 1
ATOM 8987 N N . ASN A 1 1088 ? -7.520 11.139 -21.028 1.00 89.00 1088 ASN A N 1
ATOM 8988 C CA . ASN A 1 1088 ? -8.969 10.980 -20.853 1.00 89.00 1088 ASN A CA 1
ATOM 8989 C C . ASN A 1 1088 ? -9.287 9.934 -19.771 1.00 89.00 1088 ASN A C 1
ATOM 8991 O O . ASN A 1 1088 ? -8.758 8.818 -19.813 1.00 89.00 1088 ASN A O 1
ATOM 8995 N N . MET A 1 1089 ? -10.198 10.277 -18.853 1.00 88.44 1089 MET A N 1
ATOM 8996 C CA . MET A 1 1089 ? -10.686 9.414 -17.758 1.00 88.44 1089 MET A CA 1
ATOM 8997 C C . MET A 1 1089 ? -12.218 9.394 -17.632 1.00 88.44 1089 MET A C 1
ATOM 8999 O O . MET A 1 1089 ? -12.769 8.536 -16.941 1.00 88.44 1089 MET A O 1
ATOM 9003 N N . HIS A 1 1090 ? -12.909 10.336 -18.270 1.00 90.19 1090 HIS A N 1
ATOM 9004 C CA . HIS A 1 1090 ? -14.359 10.494 -18.222 1.00 90.19 1090 HIS A CA 1
ATOM 9005 C C . HIS A 1 1090 ? -14.901 10.659 -19.645 1.00 90.19 1090 HIS A C 1
ATOM 9007 O O . HIS A 1 1090 ? -14.155 10.948 -20.580 1.00 90.19 1090 HIS A O 1
ATOM 9013 N N . LEU A 1 1091 ? -16.206 10.481 -19.810 1.00 89.69 1091 LEU A N 1
ATOM 9014 C CA . LEU A 1 1091 ? -16.886 10.606 -21.090 1.00 89.69 1091 LEU A CA 1
ATOM 9015 C C . LEU A 1 1091 ? -18.125 11.488 -20.915 1.00 89.69 1091 LEU A C 1
ATOM 9017 O O . LEU A 1 1091 ? -19.061 11.078 -20.232 1.00 89.69 1091 LEU A O 1
ATOM 9021 N N . LEU A 1 1092 ? -18.130 12.684 -21.506 1.00 92.81 1092 LEU A N 1
ATOM 9022 C CA . LEU A 1 1092 ? -19.333 13.516 -21.585 1.00 92.81 1092 LEU A CA 1
ATOM 9023 C C . LEU A 1 1092 ? -20.268 12.893 -22.619 1.00 92.81 1092 LEU A C 1
ATOM 9025 O O . LEU A 1 1092 ? -19.883 12.750 -23.779 1.00 92.81 1092 LEU A O 1
ATOM 9029 N N . VAL A 1 1093 ? -21.471 12.516 -22.200 1.00 92.19 1093 VAL A N 1
ATOM 9030 C CA . VAL A 1 1093 ? -22.485 11.897 -23.053 1.00 92.19 1093 VAL A CA 1
ATOM 9031 C C . VAL A 1 1093 ? -23.662 12.852 -23.191 1.00 92.19 1093 VAL A C 1
ATOM 9033 O O . VAL A 1 1093 ? -24.155 13.373 -22.195 1.00 92.19 1093 VAL A O 1
ATOM 9036 N N . ILE A 1 1094 ? -24.105 13.071 -24.427 1.00 91.00 1094 ILE A N 1
ATOM 9037 C CA . ILE A 1 1094 ? -25.223 13.945 -24.789 1.00 91.00 1094 ILE A CA 1
ATOM 9038 C C . ILE A 1 1094 ? -26.178 13.150 -25.679 1.00 91.00 1094 ILE A C 1
ATOM 9040 O O . ILE A 1 1094 ? -25.720 12.437 -26.568 1.00 91.00 1094 ILE A O 1
ATOM 9044 N N . ILE A 1 1095 ? -27.488 13.261 -25.468 1.00 90.19 1095 ILE A N 1
ATOM 9045 C CA . ILE A 1 1095 ? -28.510 12.690 -26.356 1.00 90.19 1095 ILE A CA 1
ATOM 9046 C C . ILE A 1 1095 ? -29.585 13.734 -26.642 1.00 90.19 1095 ILE A C 1
ATOM 9048 O O . ILE A 1 1095 ? -30.135 14.325 -25.713 1.00 90.19 1095 ILE A O 1
ATOM 9052 N N . ASP A 1 1096 ? -29.917 13.927 -27.914 1.00 86.94 1096 ASP A N 1
ATOM 9053 C CA . ASP A 1 1096 ? -31.070 14.720 -28.339 1.00 86.94 1096 ASP A CA 1
ATOM 9054 C C . ASP A 1 1096 ? -32.393 14.002 -28.029 1.00 86.94 1096 ASP A C 1
ATOM 9056 O O . ASP A 1 1096 ? -32.577 12.830 -28.364 1.00 86.94 1096 ASP A O 1
ATOM 9060 N N . ASP A 1 1097 ? -33.346 14.696 -27.409 1.00 83.50 1097 ASP A N 1
ATOM 9061 C CA . ASP A 1 1097 ? -34.601 14.088 -26.956 1.00 83.50 1097 ASP A CA 1
ATOM 9062 C C . ASP A 1 1097 ? -35.586 13.775 -28.100 1.00 83.50 1097 ASP A C 1
ATOM 9064 O O . ASP A 1 1097 ? -36.526 13.011 -27.889 1.00 83.50 1097 ASP A O 1
ATOM 9068 N N . LEU A 1 1098 ? -35.392 14.310 -29.310 1.00 80.38 1098 LEU A N 1
ATOM 9069 C CA . LEU A 1 1098 ? -36.271 14.052 -30.455 1.00 80.38 1098 LEU A CA 1
ATOM 9070 C C . LEU A 1 1098 ? -35.696 12.962 -31.367 1.00 80.38 1098 LEU A C 1
ATOM 9072 O O . LEU A 1 1098 ? -36.250 11.867 -31.460 1.00 80.38 1098 LEU A O 1
ATOM 9076 N N . SER A 1 1099 ? -34.559 13.254 -31.993 1.00 79.75 1099 SER A N 1
ATOM 9077 C CA . SER A 1 1099 ? -33.861 12.384 -32.946 1.00 79.75 1099 SER A CA 1
ATOM 9078 C C . SER A 1 1099 ? -33.217 11.158 -32.302 1.00 79.75 1099 SER A C 1
ATOM 9080 O O . SER A 1 1099 ? -32.921 10.183 -32.990 1.00 79.75 1099 SER A O 1
ATOM 9082 N N . LYS A 1 1100 ? -32.978 11.203 -30.982 1.00 86.00 1100 LYS A N 1
ATOM 9083 C CA . LYS A 1 1100 ? -32.159 10.228 -30.241 1.00 86.00 1100 LYS A CA 1
ATOM 9084 C C . LYS A 1 1100 ? -30.726 10.147 -30.779 1.00 86.00 1100 LYS A C 1
ATOM 9086 O O . LYS A 1 1100 ? -30.063 9.117 -30.638 1.00 86.00 1100 LYS A O 1
ATOM 9091 N N . TYR A 1 1101 ? -30.248 11.235 -31.387 1.00 88.06 1101 TYR A N 1
ATOM 9092 C CA . TYR A 1 1101 ? -28.857 11.404 -31.783 1.00 88.06 1101 TYR A CA 1
ATOM 9093 C C . TYR A 1 1101 ? -27.982 11.502 -30.542 1.00 88.06 1101 TYR A C 1
ATOM 9095 O O . TYR A 1 1101 ? -28.224 12.333 -29.665 1.00 88.06 1101 TYR A O 1
ATOM 9103 N N . ALA A 1 1102 ? -26.975 10.643 -30.467 1.00 90.31 1102 ALA A N 1
ATOM 9104 C CA . ALA A 1 1102 ? -26.067 10.562 -29.345 1.00 90.31 1102 ALA A CA 1
ATOM 9105 C C . ALA A 1 1102 ? -24.694 11.150 -29.694 1.00 90.31 1102 ALA A C 1
ATOM 9107 O O . ALA A 1 1102 ? -24.172 10.970 -30.790 1.00 90.31 1102 ALA A O 1
ATOM 9108 N N . ILE A 1 1103 ? -24.079 11.831 -28.736 1.00 91.12 1103 ILE A N 1
ATOM 9109 C CA . ILE A 1 1103 ? -22.717 12.356 -28.804 1.00 91.12 1103 ILE A CA 1
ATOM 9110 C C . ILE A 1 1103 ? -21.994 11.825 -27.570 1.00 91.12 1103 ILE A C 1
ATOM 9112 O O . ILE A 1 1103 ? -22.545 11.841 -26.470 1.00 91.12 1103 ILE A O 1
ATOM 9116 N N . ALA A 1 1104 ? -20.757 11.362 -27.727 1.00 91.81 1104 ALA A N 1
ATOM 9117 C CA . ALA A 1 1104 ? -19.922 10.985 -26.597 1.00 91.81 1104 ALA A CA 1
ATOM 9118 C C . ALA A 1 1104 ? -18.497 11.510 -26.806 1.00 91.81 1104 ALA A C 1
ATOM 9120 O O . ALA A 1 1104 ? -17.839 11.157 -27.783 1.00 91.81 1104 ALA A O 1
ATOM 9121 N N . ILE A 1 1105 ? -18.031 12.371 -25.900 1.00 92.69 1105 ILE A N 1
ATOM 9122 C CA . ILE A 1 1105 ? -16.744 13.068 -26.005 1.00 92.69 1105 ILE A CA 1
ATOM 9123 C C . ILE A 1 1105 ? -15.853 12.662 -24.825 1.00 92.69 1105 ILE A C 1
ATOM 9125 O O . ILE A 1 1105 ? -16.207 12.939 -23.675 1.00 92.69 1105 ILE A O 1
ATOM 9129 N N . PRO A 1 1106 ? -14.705 12.004 -25.070 1.00 92.44 1106 PRO A N 1
ATOM 9130 C CA . PRO A 1 1106 ? -13.710 11.742 -24.035 1.00 92.44 1106 PRO A CA 1
ATOM 9131 C C . PRO A 1 1106 ? -13.165 13.052 -23.447 1.00 92.44 1106 PRO A C 1
ATOM 9133 O O . PRO A 1 1106 ? -12.830 13.970 -24.200 1.00 92.44 1106 PRO A O 1
ATOM 9136 N N . ILE A 1 1107 ? -13.091 13.123 -22.115 1.00 92.44 1107 ILE A N 1
ATOM 9137 C CA . ILE A 1 1107 ? -12.546 14.260 -21.361 1.00 92.44 1107 ILE A CA 1
ATOM 9138 C C . ILE A 1 1107 ? -11.623 13.785 -20.227 1.00 92.44 1107 ILE A C 1
ATOM 9140 O O . ILE A 1 1107 ? -11.796 12.716 -19.627 1.00 92.44 1107 ILE A O 1
ATOM 9144 N N . GLU A 1 1108 ? -10.640 14.612 -19.892 1.00 90.00 1108 GLU A N 1
ATOM 9145 C CA . GLU A 1 1108 ? -9.657 14.374 -18.837 1.00 90.00 1108 GLU A CA 1
ATOM 9146 C C . GLU A 1 1108 ? -10.267 14.485 -17.428 1.00 90.00 1108 GLU A C 1
ATOM 9148 O O . GLU A 1 1108 ? -9.959 13.687 -16.539 1.00 90.00 1108 GLU A O 1
ATOM 9153 N N . LYS A 1 1109 ? -11.188 15.432 -17.212 1.00 87.94 1109 LYS A N 1
ATOM 9154 C CA . LYS A 1 1109 ? -11.779 15.754 -15.902 1.00 87.94 1109 LYS A CA 1
ATOM 9155 C C . LYS A 1 1109 ? -13.265 16.078 -16.031 1.00 87.94 1109 LYS A C 1
ATOM 9157 O O . LYS A 1 1109 ? -13.661 16.772 -16.958 1.00 87.94 1109 LYS A O 1
ATOM 9162 N N . SER A 1 1110 ? -14.064 15.660 -15.053 1.00 89.69 1110 SER A N 1
ATOM 9163 C CA . SER A 1 1110 ? -15.484 16.017 -14.914 1.00 89.69 1110 SER A CA 1
ATOM 9164 C C . SER A 1 1110 ? -15.686 17.343 -14.156 1.00 89.69 1110 SER A C 1
ATOM 9166 O O . SER A 1 1110 ? -16.462 17.389 -13.203 1.00 89.69 1110 SER A O 1
ATOM 9168 N N . SER A 1 1111 ? -14.930 18.394 -14.493 1.00 90.50 1111 SER A N 1
ATOM 9169 C CA . SER A 1 1111 ? -15.123 19.729 -13.897 1.00 90.50 1111 SER A CA 1
ATOM 9170 C C . SER A 1 1111 ? -15.995 20.606 -14.791 1.00 90.50 1111 SER A C 1
ATOM 9172 O O . SER A 1 1111 ? -16.041 20.396 -16.006 1.00 90.50 1111 SER A O 1
ATOM 9174 N N . SER A 1 1112 ? -16.691 21.579 -14.201 1.00 90.81 1112 SER A N 1
ATOM 9175 C CA . SER A 1 1112 ? -17.602 22.462 -14.933 1.00 90.81 1112 SER A CA 1
ATOM 9176 C C . SER A 1 1112 ? -16.900 23.188 -16.071 1.00 90.81 1112 SER A C 1
ATOM 9178 O O . SER A 1 1112 ? -17.375 23.161 -17.196 1.00 90.81 1112 SER A O 1
ATOM 9180 N N . GLU A 1 1113 ? -15.723 23.745 -15.803 1.00 90.62 1113 GLU A N 1
ATOM 9181 C CA . GLU A 1 1113 ? -14.907 24.501 -16.759 1.00 90.62 1113 GLU A CA 1
ATOM 9182 C C . GLU A 1 1113 ? -14.597 23.654 -17.997 1.00 90.62 1113 GLU A C 1
ATOM 9184 O O . GLU A 1 1113 ? -14.720 24.133 -19.122 1.00 90.62 1113 GLU A O 1
ATOM 9189 N N . LYS A 1 1114 ? -14.262 22.369 -17.798 1.00 91.88 1114 LYS A N 1
ATOM 9190 C CA . LYS A 1 1114 ? -13.954 21.444 -18.894 1.00 91.88 1114 LYS A CA 1
ATOM 9191 C C . LYS A 1 1114 ? -15.192 21.059 -19.696 1.00 91.88 1114 LYS A C 1
ATOM 9193 O O . LYS A 1 1114 ? -15.119 20.951 -20.917 1.00 91.88 1114 LYS A O 1
ATOM 9198 N N . ILE A 1 1115 ? -16.324 20.849 -19.028 1.00 92.81 1115 ILE A N 1
ATOM 9199 C CA . ILE A 1 1115 ? -17.590 20.529 -19.697 1.00 92.81 1115 ILE A CA 1
ATOM 9200 C C . ILE A 1 1115 ? -18.059 21.742 -20.516 1.00 92.81 1115 ILE A C 1
ATOM 9202 O O . ILE A 1 1115 ? -18.384 21.581 -21.690 1.00 92.81 1115 ILE A O 1
ATOM 9206 N N . THR A 1 1116 ? -17.997 22.952 -19.951 1.00 91.81 1116 THR A N 1
ATOM 9207 C CA . THR A 1 1116 ? -18.278 24.227 -20.631 1.00 91.81 1116 THR A CA 1
ATOM 9208 C C . THR A 1 1116 ? -17.356 24.434 -21.839 1.00 91.81 1116 THR A C 1
ATOM 9210 O O . THR A 1 1116 ? -17.850 24.676 -22.939 1.00 91.81 1116 THR A O 1
ATOM 9213 N N . GLU A 1 1117 ? -16.036 24.256 -21.681 1.00 90.94 1117 GLU A N 1
ATOM 9214 C CA . GLU A 1 1117 ? -15.056 24.304 -22.781 1.00 90.94 1117 GLU A CA 1
ATOM 9215 C C . GLU A 1 1117 ? -15.445 23.338 -23.909 1.00 90.94 1117 GLU A C 1
ATOM 9217 O O . GLU A 1 1117 ? -15.499 23.727 -25.074 1.00 90.94 1117 GLU A O 1
ATOM 9222 N N . VAL A 1 1118 ? -15.755 22.080 -23.583 1.00 91.06 1118 VAL A N 1
ATOM 9223 C CA . VAL A 1 1118 ? -16.083 21.040 -24.571 1.00 91.06 1118 VAL A CA 1
ATOM 9224 C C . VAL A 1 1118 ? -17.416 21.303 -25.275 1.00 91.06 1118 VAL A C 1
ATOM 9226 O O . VAL A 1 1118 ? -17.501 21.095 -26.486 1.00 91.06 1118 VAL A O 1
ATOM 9229 N N . LEU A 1 1119 ? -18.436 21.793 -24.568 1.00 89.88 1119 LEU A N 1
ATOM 9230 C CA . LEU A 1 1119 ? -19.711 22.178 -25.178 1.00 89.88 1119 LEU A CA 1
ATOM 9231 C C . LEU A 1 1119 ? -19.510 23.307 -26.202 1.00 89.88 1119 LEU A C 1
ATOM 9233 O O . LEU A 1 1119 ? -19.901 23.157 -27.361 1.00 89.88 1119 LEU A O 1
ATOM 9237 N N . VAL A 1 1120 ? -18.811 24.380 -25.815 1.00 85.38 1120 VAL A N 1
ATOM 9238 C CA . VAL A 1 1120 ? -18.553 25.550 -26.674 1.00 85.38 1120 VAL A CA 1
ATOM 9239 C C . VAL A 1 1120 ? -17.602 25.239 -27.834 1.00 85.38 1120 VAL A C 1
ATOM 9241 O O . VAL A 1 1120 ? -17.776 25.782 -28.921 1.00 85.38 1120 VAL A O 1
ATOM 9244 N N . THR A 1 1121 ? -16.606 24.367 -27.646 1.00 82.69 1121 THR A N 1
ATOM 9245 C CA . THR A 1 1121 ? -15.585 24.088 -28.678 1.00 82.69 1121 THR A CA 1
ATOM 9246 C C . THR A 1 1121 ? -15.914 22.917 -29.602 1.00 82.69 1121 THR A C 1
ATOM 9248 O O . THR A 1 1121 ? -15.402 22.891 -30.720 1.00 82.69 1121 THR A O 1
ATOM 9251 N N . LYS A 1 1122 ? -16.738 21.946 -29.175 1.00 84.00 1122 LYS A N 1
ATOM 9252 C CA . LYS A 1 1122 ? -16.982 20.699 -29.934 1.00 84.00 1122 LYS A CA 1
ATOM 9253 C C . LYS A 1 1122 ? -18.447 20.376 -30.221 1.00 84.00 1122 LYS A C 1
ATOM 9255 O O . LYS A 1 1122 ? -18.692 19.556 -31.098 1.00 84.00 1122 LYS A O 1
ATOM 9260 N N . VAL A 1 1123 ? -19.407 20.959 -29.500 1.00 84.94 1123 VAL A N 1
ATOM 9261 C CA . VAL A 1 1123 ? -20.835 20.605 -29.634 1.00 84.94 1123 VAL A CA 1
ATOM 9262 C C . VAL A 1 1123 ? -21.624 21.745 -30.270 1.00 84.94 1123 VAL A C 1
ATOM 9264 O O . VAL A 1 1123 ? -22.158 21.592 -31.368 1.00 84.94 1123 VAL A O 1
ATOM 9267 N N . PHE A 1 1124 ? -21.649 22.913 -29.630 1.00 81.62 1124 PHE A N 1
ATOM 9268 C CA . PHE A 1 1124 ? -22.393 24.073 -30.122 1.00 81.62 1124 PHE A CA 1
ATOM 9269 C C . PHE A 1 1124 ? -21.954 24.573 -31.513 1.00 81.62 1124 PHE A C 1
ATOM 9271 O O . PHE A 1 1124 ? -22.829 25.027 -32.242 1.00 81.62 1124 PHE A O 1
ATOM 9278 N N . PRO A 1 1125 ? -20.681 24.455 -31.954 1.00 69.50 1125 PRO A N 1
ATOM 9279 C CA . PRO A 1 1125 ? -20.297 24.834 -33.318 1.00 69.50 1125 PRO A CA 1
ATOM 9280 C C . PRO A 1 1125 ? -20.850 23.920 -34.420 1.00 69.50 1125 PRO A C 1
ATOM 9282 O O . PRO A 1 1125 ? -20.831 24.317 -35.580 1.00 69.50 1125 PRO A O 1
ATOM 9285 N N . ILE A 1 1126 ? -21.285 22.700 -34.077 1.00 69.94 1126 ILE A N 1
ATOM 9286 C CA . ILE A 1 1126 ? -21.815 21.713 -35.033 1.00 69.94 1126 ILE A CA 1
ATOM 9287 C C . ILE A 1 1126 ? -23.342 21.755 -35.045 1.00 69.94 1126 ILE A C 1
ATOM 9289 O O . ILE A 1 1126 ? -23.946 21.820 -36.108 1.00 69.94 1126 ILE A O 1
ATOM 9293 N N . PHE A 1 1127 ? -23.960 21.725 -33.862 1.00 75.88 1127 PHE A N 1
ATOM 9294 C CA . PHE A 1 1127 ? -25.415 21.625 -33.734 1.00 75.88 1127 PHE A CA 1
ATOM 9295 C C . PHE A 1 1127 ? -26.064 22.986 -33.423 1.00 75.88 1127 PHE A C 1
ATOM 9297 O O . PHE A 1 1127 ? -27.121 23.314 -33.950 1.00 75.88 1127 PHE A O 1
ATOM 9304 N N . GLY A 1 1128 ? -25.439 23.809 -32.580 1.00 70.94 1128 GLY A N 1
ATOM 9305 C CA . GLY A 1 1128 ? -26.012 25.037 -32.012 1.00 70.94 1128 GLY A CA 1
ATOM 9306 C C . GLY A 1 1128 ? -26.263 24.936 -30.502 1.00 70.94 1128 GLY A C 1
ATOM 9307 O O . GLY A 1 1128 ? -25.946 23.927 -29.871 1.00 70.94 1128 GLY A O 1
ATOM 9308 N N . ILE A 1 1129 ? -26.814 26.001 -29.914 1.00 81.81 1129 ILE A N 1
ATOM 9309 C CA . ILE A 1 1129 ? -27.119 26.087 -28.475 1.00 81.81 1129 ILE A CA 1
ATOM 9310 C C . ILE A 1 1129 ? -28.530 25.518 -28.210 1.00 81.81 1129 ILE A C 1
ATOM 9312 O O . ILE A 1 1129 ? -29.477 25.977 -28.849 1.00 81.81 1129 ILE A O 1
ATOM 9316 N N . PRO A 1 1130 ? -28.696 24.555 -27.281 1.00 86.19 1130 PRO A N 1
ATOM 9317 C CA . PRO A 1 1130 ? -29.972 23.893 -27.006 1.00 86.19 1130 PRO A CA 1
ATOM 9318 C C . PRO A 1 1130 ? -30.940 24.753 -26.177 1.00 86.19 1130 PRO A C 1
ATOM 9320 O O . PRO A 1 1130 ? -30.545 25.523 -25.308 1.00 86.19 1130 PRO A O 1
ATOM 9323 N N . LEU A 1 1131 ? -32.246 24.534 -26.352 1.00 84.88 1131 LEU A N 1
ATOM 9324 C CA . LEU A 1 1131 ? -33.305 25.244 -25.613 1.00 84.88 1131 LEU A CA 1
ATOM 9325 C C . LEU A 1 1131 ? -33.473 24.755 -24.164 1.00 84.88 1131 LEU A C 1
ATOM 9327 O O . LEU A 1 1131 ? -33.962 25.472 -23.287 1.00 84.88 1131 LEU A O 1
ATOM 9331 N N . THR A 1 1132 ? -33.139 23.493 -23.891 1.00 87.69 1132 THR A N 1
ATOM 9332 C CA . THR A 1 1132 ? -33.200 22.909 -22.543 1.00 87.69 1132 THR A CA 1
ATOM 9333 C C . THR A 1 1132 ? -32.161 21.807 -22.403 1.00 87.69 1132 THR A C 1
ATOM 9335 O O . THR A 1 1132 ? -32.083 20.926 -23.259 1.00 87.69 1132 THR A O 1
ATOM 9338 N N . MET A 1 1133 ? -31.421 21.812 -21.295 1.00 89.50 1133 MET A N 1
ATOM 9339 C CA . MET A 1 1133 ? -30.445 20.780 -20.949 1.00 89.50 1133 MET A CA 1
ATOM 9340 C C . MET A 1 1133 ? -30.917 20.005 -19.714 1.00 89.50 1133 MET A C 1
ATOM 9342 O O . MET A 1 1133 ? -31.166 20.593 -18.662 1.00 89.50 1133 MET A O 1
ATOM 9346 N N . ARG A 1 1134 ? -31.073 18.683 -19.828 1.00 88.50 1134 ARG A N 1
ATOM 9347 C CA . ARG A 1 1134 ? -31.519 17.812 -18.733 1.00 88.50 1134 ARG A CA 1
ATOM 9348 C C . ARG A 1 1134 ? -30.362 16.978 -18.194 1.00 88.50 1134 ARG A C 1
ATOM 9350 O O . ARG A 1 1134 ? -29.730 16.272 -18.968 1.00 88.50 1134 ARG A O 1
ATOM 9357 N N . SER A 1 1135 ? -30.128 17.020 -16.887 1.00 87.56 1135 SER A N 1
ATOM 9358 C CA . SER A 1 1135 ? -29.019 16.321 -16.223 1.00 87.56 1135 SER A CA 1
ATOM 9359 C C . SER A 1 1135 ? -29.493 15.504 -15.020 1.00 87.56 1135 SER A C 1
ATOM 9361 O O . SER A 1 1135 ? -30.597 15.711 -14.507 1.00 87.56 1135 SER A O 1
ATOM 9363 N N . ASP A 1 1136 ? -28.637 14.609 -14.530 1.00 79.00 1136 ASP A N 1
ATOM 9364 C CA . ASP A 1 1136 ? -28.697 14.175 -13.136 1.00 79.00 1136 ASP A CA 1
ATOM 9365 C C . ASP A 1 1136 ? -28.275 15.311 -12.175 1.00 79.00 1136 ASP A C 1
ATOM 9367 O O . ASP A 1 1136 ? -27.786 16.360 -12.599 1.00 79.00 1136 ASP A O 1
ATOM 9371 N N . ASN A 1 1137 ? -28.463 15.111 -10.868 1.00 77.88 1137 ASN A N 1
ATOM 9372 C CA . ASN A 1 1137 ? -28.105 16.075 -9.812 1.00 77.88 1137 ASN A CA 1
ATOM 9373 C C . ASN A 1 1137 ? -26.582 16.123 -9.514 1.00 77.88 1137 ASN A C 1
ATOM 9375 O O . ASN A 1 1137 ? -26.174 16.296 -8.364 1.00 77.88 1137 ASN A O 1
ATOM 9379 N N . ALA A 1 1138 ? -25.716 15.929 -10.514 1.00 79.75 1138 ALA A N 1
ATOM 9380 C CA . ALA A 1 1138 ? -24.272 15.963 -10.311 1.00 79.75 1138 ALA A CA 1
ATOM 9381 C C . ALA A 1 1138 ? -23.737 17.391 -10.086 1.00 79.75 1138 ALA A C 1
ATOM 9383 O O . ALA A 1 1138 ? -24.097 18.345 -10.778 1.00 79.75 1138 ALA A O 1
ATOM 9384 N N . CYS A 1 1139 ? -22.802 17.528 -9.141 1.00 84.38 1139 CYS A N 1
ATOM 9385 C CA . CYS A 1 1139 ? -22.304 18.822 -8.661 1.00 84.38 1139 CYS A CA 1
ATOM 9386 C C . CYS A 1 1139 ? -21.650 19.705 -9.740 1.00 84.38 1139 CYS A C 1
ATOM 9388 O O . CYS A 1 1139 ? -21.731 20.925 -9.652 1.00 84.38 1139 CYS A O 1
ATOM 9390 N N . TYR A 1 1140 ? -21.042 19.122 -10.776 1.00 87.56 1140 TYR A N 1
ATOM 9391 C CA . TYR A 1 1140 ? -20.431 19.865 -11.887 1.00 87.56 1140 TYR A CA 1
ATOM 9392 C C . TYR A 1 1140 ? -21.453 20.428 -12.890 1.00 87.56 1140 TYR A C 1
ATOM 9394 O O . TYR A 1 1140 ? -21.114 21.342 -13.636 1.00 87.56 1140 TYR A O 1
ATOM 9402 N N . PHE A 1 1141 ? -22.699 19.939 -12.885 1.00 87.50 1141 PHE A N 1
ATOM 9403 C CA . PHE A 1 1141 ? -23.814 20.575 -13.597 1.00 87.50 1141 PHE A CA 1
ATOM 9404 C C . PHE A 1 1141 ? -24.583 21.588 -12.730 1.00 87.50 1141 PHE A C 1
ATOM 9406 O O . PHE A 1 1141 ? -25.321 22.411 -13.264 1.00 87.50 1141 PHE A O 1
ATOM 9413 N N . GLN A 1 1142 ? -24.386 21.554 -11.408 1.00 85.38 1142 GLN A N 1
ATOM 9414 C CA . GLN A 1 1142 ? -24.947 22.504 -10.438 1.00 85.38 1142 GLN A CA 1
ATOM 9415 C C . GLN A 1 1142 ? -23.973 23.624 -10.032 1.00 85.38 1142 GLN A C 1
ATOM 9417 O O . GLN A 1 1142 ? -24.332 24.468 -9.214 1.00 85.38 1142 GLN A O 1
ATOM 9422 N N . SER A 1 1143 ? -22.738 23.638 -10.545 1.00 89.44 1143 SER A N 1
ATOM 9423 C CA . SER A 1 1143 ? -21.754 24.648 -10.145 1.00 89.44 1143 SER A CA 1
ATOM 9424 C C . SER A 1 1143 ? -22.113 26.030 -10.688 1.00 89.44 1143 SER A C 1
ATOM 9426 O O . SER A 1 1143 ? -22.692 26.165 -11.768 1.00 89.44 1143 SER A O 1
ATOM 9428 N N . GLU A 1 1144 ? -21.707 27.070 -9.961 1.00 88.69 1144 GLU A N 1
ATOM 9429 C CA . GLU A 1 1144 ? -21.927 28.469 -10.339 1.00 88.69 1144 GLU A CA 1
ATOM 9430 C C . GLU A 1 1144 ? -21.405 28.772 -11.754 1.00 88.69 1144 GLU A C 1
ATOM 9432 O O . GLU A 1 1144 ? -22.102 29.391 -12.554 1.00 88.69 1144 GLU A O 1
ATOM 9437 N N . THR A 1 1145 ? -20.227 28.247 -12.112 1.00 88.50 1145 THR A N 1
ATOM 9438 C CA . THR A 1 1145 ? -19.630 28.385 -13.450 1.00 88.50 1145 THR A CA 1
ATOM 9439 C C . THR A 1 1145 ? -20.510 27.798 -14.555 1.00 88.50 1145 THR A C 1
ATOM 9441 O O . THR A 1 1145 ? -20.633 28.400 -15.620 1.00 88.50 1145 THR A O 1
ATOM 9444 N N . MET A 1 1146 ? -21.129 26.636 -14.320 1.00 90.75 1146 MET A N 1
ATOM 9445 C CA . MET A 1 1146 ? -22.018 26.000 -15.297 1.00 90.75 1146 MET A CA 1
ATOM 9446 C C . MET A 1 1146 ? -23.365 26.726 -15.378 1.00 90.75 1146 MET A C 1
ATOM 9448 O O . MET A 1 1146 ? -23.845 27.009 -16.472 1.00 90.75 1146 MET A O 1
ATOM 9452 N N . LEU A 1 1147 ? -23.964 27.069 -14.233 1.00 91.56 1147 LEU A N 1
ATOM 9453 C CA . LEU A 1 1147 ? -25.249 27.771 -14.181 1.00 91.56 1147 LEU A CA 1
ATOM 9454 C C . LEU A 1 1147 ? -25.164 29.171 -14.805 1.00 91.56 1147 LEU A C 1
ATOM 9456 O O . LEU A 1 1147 ? -26.060 29.551 -15.557 1.00 91.56 1147 LEU A O 1
ATOM 9460 N N . LYS A 1 1148 ? -24.068 29.904 -14.567 1.00 89.00 1148 LYS A N 1
ATOM 9461 C CA . LYS A 1 1148 ? -23.815 31.206 -15.194 1.00 89.00 1148 LYS A CA 1
ATOM 9462 C C . LYS A 1 1148 ? -23.689 31.083 -16.713 1.00 89.00 1148 LYS A C 1
ATOM 9464 O O . LYS A 1 1148 ? -24.386 31.799 -17.424 1.00 89.00 1148 LYS A O 1
ATOM 9469 N N . ALA A 1 1149 ? -22.889 30.132 -17.203 1.00 88.62 1149 ALA A N 1
ATOM 9470 C CA . ALA A 1 1149 ? -22.737 29.887 -18.637 1.00 88.62 1149 ALA A CA 1
ATOM 9471 C C . ALA A 1 1149 ? -24.075 29.515 -19.308 1.00 88.62 1149 ALA A C 1
ATOM 9473 O O . ALA A 1 1149 ? -24.428 30.072 -20.340 1.00 88.62 1149 ALA A O 1
ATOM 9474 N N . LEU A 1 1150 ? -24.872 28.636 -18.692 1.00 89.12 1150 LEU A N 1
ATOM 9475 C CA . LEU A 1 1150 ? -26.195 28.261 -19.207 1.00 89.12 1150 LEU A CA 1
ATOM 9476 C C . LEU A 1 1150 ? -27.171 29.444 -19.254 1.00 89.12 1150 LEU A C 1
ATOM 9478 O O . LEU A 1 1150 ? -27.957 29.535 -20.196 1.00 89.12 1150 LEU A O 1
ATOM 9482 N N . ASN A 1 1151 ? -27.106 30.350 -18.274 1.00 87.94 1151 ASN A N 1
ATOM 9483 C CA . ASN A 1 1151 ? -27.906 31.573 -18.256 1.00 87.94 1151 ASN A CA 1
ATOM 9484 C C . ASN A 1 1151 ? -27.469 32.552 -19.362 1.00 87.94 1151 ASN A C 1
ATOM 9486 O O . ASN A 1 1151 ? -28.313 33.043 -20.105 1.00 87.94 1151 ASN A O 1
ATOM 9490 N N . GLU A 1 1152 ? -26.158 32.758 -19.539 1.00 84.06 1152 GLU A N 1
ATOM 9491 C CA . GLU A 1 1152 ? -25.579 33.547 -20.643 1.00 84.06 1152 GLU A CA 1
ATOM 9492 C C . GLU A 1 1152 ? -25.937 32.974 -22.029 1.00 84.06 1152 GLU A C 1
ATOM 9494 O O . GLU A 1 1152 ? -26.086 33.722 -22.992 1.00 84.06 1152 GLU A O 1
ATOM 9499 N N . TRP A 1 1153 ? -26.132 31.656 -22.138 1.00 86.81 1153 TRP A N 1
ATOM 9500 C CA . TRP A 1 1153 ? -26.574 30.978 -23.364 1.00 86.81 1153 TRP A CA 1
ATOM 9501 C C . TRP A 1 1153 ? -28.103 30.863 -23.511 1.00 86.81 1153 TRP A C 1
ATOM 9503 O O . TRP A 1 1153 ? -28.575 30.253 -24.470 1.00 86.81 1153 TRP A O 1
ATOM 9513 N N . GLY A 1 1154 ? -28.900 31.359 -22.557 1.00 84.06 1154 GLY A N 1
ATOM 9514 C CA . GLY A 1 1154 ? -30.365 31.213 -22.559 1.00 84.06 1154 GLY A CA 1
ATOM 9515 C C . GLY A 1 1154 ? -30.880 29.765 -22.441 1.00 84.06 1154 GLY A C 1
ATOM 9516 O O . GLY A 1 1154 ? -32.047 29.489 -22.727 1.00 84.06 1154 GLY A O 1
ATOM 9517 N N . THR A 1 1155 ? -30.032 28.819 -22.025 1.00 86.31 1155 THR A N 1
ATOM 9518 C CA . THR A 1 1155 ? -30.348 27.385 -21.940 1.00 86.31 1155 THR A CA 1
ATOM 9519 C C . THR A 1 1155 ? -30.990 27.042 -20.593 1.00 86.31 1155 THR A C 1
ATOM 9521 O O . THR A 1 1155 ? -30.340 27.087 -19.550 1.00 86.31 1155 THR A O 1
ATOM 9524 N N . LYS A 1 1156 ? -32.257 26.603 -20.581 1.00 87.06 1156 LYS A N 1
ATOM 9525 C CA . LYS A 1 1156 ? -32.929 26.200 -19.327 1.00 87.06 1156 LYS A CA 1
ATOM 9526 C C . LYS A 1 1156 ? -32.427 24.834 -18.840 1.00 87.06 1156 LYS A C 1
ATOM 9528 O O . LYS A 1 1156 ? -32.588 23.837 -19.544 1.00 87.06 1156 LYS A O 1
ATOM 9533 N N . ILE A 1 1157 ? -31.873 24.745 -17.629 1.00 89.38 1157 ILE A N 1
ATOM 9534 C CA . ILE A 1 1157 ? -31.470 23.459 -17.031 1.00 89.38 1157 ILE A CA 1
ATOM 9535 C C . ILE A 1 1157 ? -32.639 22.761 -16.317 1.00 89.38 1157 ILE A C 1
ATOM 9537 O O . ILE A 1 1157 ? -33.496 23.409 -15.716 1.00 89.38 1157 ILE A O 1
ATOM 9541 N N . LYS A 1 1158 ? -32.695 21.424 -16.382 1.00 86.81 1158 LYS A N 1
ATOM 9542 C CA . LYS A 1 1158 ? -33.651 20.589 -15.633 1.00 86.81 1158 LYS A CA 1
ATOM 9543 C C . LYS A 1 1158 ? -32.951 19.386 -15.009 1.00 86.81 1158 LYS A C 1
ATOM 9545 O O . LYS A 1 1158 ? -32.420 18.542 -15.725 1.00 86.81 1158 LYS A O 1
ATOM 9550 N N . PHE A 1 1159 ? -33.013 19.258 -13.691 1.00 84.00 1159 PHE A N 1
ATOM 9551 C CA . PHE A 1 1159 ? -32.417 18.127 -12.981 1.00 84.00 1159 PHE A CA 1
ATOM 9552 C C . PHE A 1 1159 ? -33.409 16.973 -12.754 1.00 84.00 1159 PHE A C 1
ATOM 9554 O O . PHE A 1 1159 ? -34.622 17.179 -12.677 1.00 84.00 1159 PHE A O 1
ATOM 9561 N N . SER A 1 1160 ? -32.905 15.742 -12.640 1.00 70.88 1160 SER A N 1
ATOM 9562 C CA . SER A 1 1160 ? -33.688 14.591 -12.170 1.00 70.88 1160 SER A CA 1
ATOM 9563 C C . SER A 1 1160 ? -33.885 14.633 -10.651 1.00 70.88 1160 SER A C 1
ATOM 9565 O O . SER A 1 1160 ? -32.908 14.742 -9.908 1.00 70.88 1160 SER A O 1
ATOM 9567 N N . THR A 1 1161 ? -35.112 14.437 -10.168 1.00 55.88 1161 THR A N 1
ATOM 9568 C CA . THR A 1 1161 ? -35.369 14.218 -8.735 1.00 55.88 1161 THR A CA 1
ATOM 9569 C C . THR A 1 1161 ? -34.688 12.935 -8.249 1.00 55.88 1161 THR A C 1
ATOM 9571 O O . THR A 1 1161 ? -34.712 11.916 -8.949 1.00 55.88 1161 THR A O 1
ATOM 9574 N N . GLY A 1 1162 ? -34.140 12.954 -7.028 1.00 47.19 1162 GLY A N 1
ATOM 9575 C CA . GLY A 1 1162 ? -33.637 11.744 -6.368 1.00 47.19 1162 GLY A CA 1
ATOM 9576 C C . GLY A 1 1162 ? -34.683 10.619 -6.375 1.00 47.19 1162 GLY A C 1
ATOM 9577 O O . GLY A 1 1162 ? -35.881 10.888 -6.359 1.00 47.19 1162 GLY A O 1
ATOM 9578 N N . TYR A 1 1163 ? -34.227 9.367 -6.460 1.00 38.91 1163 TYR A N 1
ATOM 9579 C CA . TYR A 1 1163 ? -35.047 8.153 -6.640 1.00 38.91 1163 TYR A CA 1
ATOM 9580 C C . TYR A 1 1163 ? -35.822 8.011 -7.968 1.00 38.91 1163 TYR A C 1
ATOM 9582 O O . TYR A 1 1163 ? -36.385 6.945 -8.210 1.00 38.91 1163 TYR A O 1
ATOM 9590 N N . ASN A 1 1164 ? -35.801 8.993 -8.881 1.00 46.34 1164 ASN A N 1
ATOM 9591 C CA . ASN A 1 1164 ? -36.527 8.912 -10.160 1.00 46.34 1164 ASN A CA 1
ATOM 9592 C C . ASN A 1 1164 ? -35.593 8.784 -11.387 1.00 46.34 1164 ASN A C 1
ATOM 9594 O O . ASN A 1 1164 ? -35.696 9.513 -12.380 1.00 46.34 1164 ASN A O 1
ATOM 9598 N N . HIS A 1 1165 ? -34.685 7.801 -11.302 1.00 40.41 1165 HIS A N 1
ATOM 9599 C CA . HIS A 1 1165 ? -33.674 7.398 -12.302 1.00 40.41 1165 HIS A CA 1
ATOM 9600 C C . HIS A 1 1165 ? -34.211 7.350 -13.747 1.00 40.41 1165 HIS A C 1
ATOM 9602 O O . HIS A 1 1165 ? -33.548 7.788 -14.686 1.00 40.41 1165 HIS A O 1
ATOM 9608 N N . ASN A 1 1166 ? -35.455 6.883 -13.915 1.00 48.47 1166 ASN A N 1
ATOM 9609 C CA . ASN A 1 1166 ? -36.133 6.752 -15.209 1.00 48.47 1166 ASN A CA 1
ATOM 9610 C C . ASN A 1 1166 ? -36.124 8.050 -16.041 1.00 48.47 1166 ASN A C 1
ATOM 9612 O O . ASN A 1 1166 ? -36.155 7.988 -17.269 1.00 48.47 1166 ASN A O 1
ATOM 9616 N N . SER A 1 1167 ? -36.051 9.221 -15.398 1.00 52.69 1167 SER A N 1
ATOM 9617 C CA . SER A 1 1167 ? -36.072 10.526 -16.070 1.00 52.69 1167 SER A CA 1
ATOM 9618 C C . SER A 1 1167 ? -34.849 10.826 -16.958 1.00 52.69 1167 SER A C 1
ATOM 9620 O O . SER A 1 1167 ? -34.988 11.626 -17.887 1.00 52.69 1167 SER A O 1
ATOM 9622 N N . ASN A 1 1168 ? -33.702 10.161 -16.743 1.00 67.81 1168 ASN A N 1
ATOM 9623 C CA . ASN A 1 1168 ? -32.517 10.229 -17.620 1.00 67.81 1168 ASN A CA 1
ATOM 9624 C C . ASN A 1 1168 ? -32.171 8.868 -18.278 1.00 67.81 1168 ASN A C 1
ATOM 9626 O O . ASN A 1 1168 ? -31.076 8.664 -18.804 1.00 67.81 1168 ASN A O 1
ATOM 9630 N N . GLY A 1 1169 ? -33.119 7.919 -18.284 1.00 69.69 1169 GLY A N 1
ATOM 9631 C CA . GLY A 1 1169 ? -32.886 6.515 -18.661 1.00 69.69 1169 GLY A CA 1
ATOM 9632 C C . GLY A 1 1169 ? -32.470 6.254 -20.121 1.00 69.69 1169 GLY A C 1
ATOM 9633 O O . GLY A 1 1169 ? -32.060 5.142 -20.455 1.00 69.69 1169 GLY A O 1
ATOM 9634 N N . GLU A 1 1170 ? -32.550 7.249 -21.008 1.00 76.81 1170 GLU A N 1
ATOM 9635 C CA . GLU A 1 1170 ? -32.000 7.151 -22.370 1.00 76.81 1170 GLU A CA 1
ATOM 9636 C C . GLU A 1 1170 ? -30.476 7.285 -22.374 1.00 76.81 1170 GLU A C 1
ATOM 9638 O O . GLU A 1 1170 ? -29.796 6.499 -23.034 1.00 76.81 1170 GLU A O 1
ATOM 9643 N N . VAL A 1 1171 ? -29.936 8.200 -21.563 1.00 82.50 1171 VAL A N 1
ATOM 9644 C CA . VAL A 1 1171 ? -28.488 8.359 -21.396 1.00 82.50 1171 VAL A CA 1
ATOM 9645 C C . VAL A 1 1171 ? -27.905 7.145 -20.680 1.00 82.50 1171 VAL A C 1
ATOM 9647 O O . VAL A 1 1171 ? -26.888 6.614 -21.119 1.00 82.50 1171 VAL A O 1
ATOM 9650 N N . GLU A 1 1172 ? -28.598 6.589 -19.679 1.00 80.12 1172 GLU A N 1
ATOM 9651 C CA . GLU A 1 1172 ? -28.225 5.294 -19.086 1.00 80.12 1172 GLU A CA 1
ATOM 9652 C C . GLU A 1 1172 ? -28.214 4.146 -20.112 1.00 80.12 1172 GLU A C 1
ATOM 9654 O O . GLU A 1 1172 ? -27.324 3.289 -20.084 1.00 80.12 1172 GLU A O 1
ATOM 9659 N N . ARG A 1 1173 ? -29.178 4.118 -21.044 1.00 83.31 1173 ARG A N 1
ATOM 9660 C CA . ARG A 1 1173 ? -29.264 3.085 -22.087 1.00 83.31 1173 ARG A CA 1
ATOM 9661 C C . ARG A 1 1173 ? -28.109 3.184 -23.081 1.00 83.31 1173 ARG A C 1
ATOM 9663 O O . ARG A 1 1173 ? -27.516 2.154 -23.396 1.00 83.31 1173 ARG A O 1
ATOM 9670 N N . PHE A 1 1174 ? -27.756 4.385 -23.532 1.00 86.81 1174 PHE A N 1
ATOM 9671 C CA . PHE A 1 1174 ? -26.610 4.579 -24.422 1.00 86.81 1174 PHE A CA 1
ATOM 9672 C C . PHE A 1 1174 ? -25.275 4.359 -23.697 1.00 86.81 1174 PHE A C 1
ATOM 9674 O O . PHE A 1 1174 ? -24.406 3.656 -24.207 1.00 86.81 1174 PHE A O 1
ATOM 9681 N N . ASN A 1 1175 ? -25.148 4.816 -22.448 1.00 85.06 1175 ASN A N 1
ATOM 9682 C CA . ASN A 1 1175 ? -24.036 4.449 -21.572 1.00 85.06 1175 ASN A CA 1
ATOM 9683 C C . ASN A 1 1175 ? -23.875 2.928 -21.478 1.00 85.06 1175 ASN A C 1
ATOM 9685 O O . ASN A 1 1175 ? -22.752 2.424 -21.536 1.00 85.06 1175 ASN A O 1
ATOM 9689 N N . ARG A 1 1176 ? -24.969 2.166 -21.352 1.00 83.75 1176 ARG A N 1
ATOM 9690 C CA . ARG A 1 1176 ? -24.905 0.699 -21.353 1.00 83.75 1176 ARG A CA 1
ATOM 9691 C C . ARG A 1 1176 ? -24.316 0.163 -22.661 1.00 83.75 1176 ARG A C 1
ATOM 9693 O O . ARG A 1 1176 ? -23.403 -0.655 -22.575 1.00 83.75 1176 ARG A O 1
ATOM 9700 N N . VAL A 1 1177 ? -24.763 0.666 -23.817 1.00 85.38 1177 VAL A N 1
ATOM 9701 C CA . VAL A 1 1177 ? -24.196 0.319 -25.137 1.00 85.38 1177 VAL A CA 1
ATOM 9702 C C . VAL A 1 1177 ? -22.698 0.628 -25.184 1.00 85.38 1177 VAL A C 1
ATOM 9704 O O . VAL A 1 1177 ? -21.919 -0.252 -25.536 1.00 85.38 1177 VAL A O 1
ATOM 9707 N N . ILE A 1 1178 ? -22.264 1.816 -24.751 1.00 85.00 1178 ILE A N 1
ATOM 9708 C CA . ILE A 1 1178 ? -20.842 2.191 -24.714 1.00 85.00 1178 ILE A CA 1
ATOM 9709 C C . ILE A 1 1178 ? -20.027 1.220 -23.843 1.00 85.00 1178 ILE A C 1
ATOM 9711 O O . ILE A 1 1178 ? -19.015 0.696 -24.301 1.00 85.00 1178 ILE A O 1
ATOM 9715 N N . ASN A 1 1179 ? -20.455 0.936 -22.605 1.00 80.06 1179 ASN A N 1
ATOM 9716 C CA . ASN A 1 1179 ? -19.709 0.036 -21.709 1.00 80.06 1179 ASN A CA 1
ATOM 9717 C C . ASN A 1 1179 ? -19.675 -1.409 -22.256 1.00 80.06 1179 ASN A C 1
ATOM 9719 O O . ASN A 1 1179 ? -18.655 -2.082 -22.131 1.00 80.06 1179 ASN A O 1
ATOM 9723 N N . GLU A 1 1180 ? -20.759 -1.882 -22.883 1.00 80.44 1180 GLU A N 1
ATOM 9724 C CA . GLU A 1 1180 ? -20.809 -3.201 -23.534 1.00 80.44 1180 GLU A CA 1
ATOM 9725 C C . GLU A 1 1180 ? -19.891 -3.256 -24.761 1.00 80.44 1180 GLU A C 1
ATOM 9727 O O . GLU A 1 1180 ? -19.129 -4.206 -24.906 1.00 80.44 1180 GLU A O 1
ATOM 9732 N N . THR A 1 1181 ? -19.860 -2.200 -25.574 1.00 80.19 1181 THR A N 1
ATOM 9733 C CA . THR A 1 1181 ? -19.034 -2.130 -26.788 1.00 80.19 1181 THR A CA 1
ATOM 9734 C C . THR A 1 1181 ? -17.538 -2.005 -26.466 1.00 80.19 1181 THR A C 1
ATOM 9736 O O . THR A 1 1181 ? -16.726 -2.707 -27.064 1.00 80.19 1181 THR A O 1
ATOM 9739 N N . ILE A 1 1182 ? -17.159 -1.205 -25.457 1.00 78.31 1182 ILE A N 1
ATOM 9740 C CA . ILE A 1 1182 ? -15.780 -1.155 -24.923 1.00 78.31 1182 ILE A CA 1
ATOM 9741 C C . ILE A 1 1182 ? -15.341 -2.538 -24.415 1.00 78.31 1182 ILE A C 1
ATOM 9743 O O . ILE A 1 1182 ? -14.196 -2.934 -24.638 1.00 78.31 1182 ILE A O 1
ATOM 9747 N N . GLY A 1 1183 ? -16.243 -3.269 -23.748 1.00 74.62 1183 GLY A N 1
ATOM 9748 C CA . GLY A 1 1183 ? -16.000 -4.637 -23.288 1.00 74.62 1183 GLY A CA 1
ATOM 9749 C C . GLY A 1 1183 ? -15.806 -5.622 -24.445 1.00 74.62 1183 GLY A C 1
ATOM 9750 O O . GLY A 1 1183 ? -14.817 -6.350 -24.462 1.00 74.62 1183 GLY A O 1
ATOM 9751 N N . CYS A 1 1184 ? -16.696 -5.605 -25.443 1.00 76.19 1184 CYS A N 1
ATOM 9752 C CA . CYS A 1 1184 ? -16.630 -6.489 -26.611 1.00 76.19 1184 CYS A CA 1
ATOM 9753 C C . CYS A 1 1184 ? -15.371 -6.274 -27.463 1.00 76.19 1184 CYS A C 1
ATOM 9755 O O . CYS A 1 1184 ? -14.746 -7.254 -27.855 1.00 76.19 1184 CYS A O 1
ATOM 9757 N N . TYR A 1 1185 ? -14.950 -5.026 -27.696 1.00 76.62 1185 TYR A N 1
ATOM 9758 C CA . TYR A 1 1185 ? -13.686 -4.730 -28.389 1.00 76.62 1185 TYR A CA 1
ATOM 9759 C C . TYR A 1 1185 ? -12.440 -4.860 -27.494 1.00 76.62 1185 TYR A C 1
ATOM 9761 O O . TYR A 1 1185 ? -11.333 -4.584 -27.950 1.00 76.62 1185 TYR A O 1
ATOM 9769 N N . GLN A 1 1186 ? -12.599 -5.231 -26.215 1.00 69.38 1186 GLN A N 1
ATOM 9770 C CA . GLN A 1 1186 ? -11.525 -5.293 -25.214 1.00 69.38 1186 GLN A CA 1
ATOM 9771 C C . GLN A 1 1186 ? -10.661 -4.016 -25.177 1.00 69.38 1186 GLN A C 1
ATOM 9773 O O . GLN A 1 1186 ? -9.451 -4.057 -24.946 1.00 69.38 1186 GLN A O 1
ATOM 9778 N N . ALA A 1 1187 ? -11.285 -2.852 -25.397 1.00 69.69 1187 ALA A N 1
ATOM 9779 C CA . ALA A 1 1187 ? -10.584 -1.625 -25.778 1.00 69.69 1187 ALA A CA 1
ATOM 9780 C C . ALA A 1 1187 ? -9.663 -1.039 -24.684 1.00 69.69 1187 ALA A C 1
ATOM 9782 O O . ALA A 1 1187 ? -8.879 -0.131 -24.959 1.00 69.69 1187 ALA A O 1
ATOM 9783 N N . GLY A 1 1188 ? -9.705 -1.565 -23.453 1.00 70.94 1188 GLY A N 1
ATOM 9784 C CA . GLY A 1 1188 ? -8.676 -1.366 -22.427 1.00 70.94 1188 GLY A CA 1
ATOM 9785 C C . GLY A 1 1188 ? -8.389 0.104 -22.105 1.00 70.94 1188 GLY A C 1
ATOM 9786 O O . GLY A 1 1188 ? -9.279 0.833 -21.689 1.00 70.94 1188 GLY A O 1
ATOM 9787 N N . GLN A 1 1189 ? -7.138 0.541 -22.292 1.00 75.19 1189 GLN A N 1
ATOM 9788 C CA . GLN A 1 1189 ? -6.698 1.943 -22.140 1.00 75.19 1189 GLN A CA 1
ATOM 9789 C C . GLN A 1 1189 ? -6.847 2.778 -23.429 1.00 75.19 1189 GLN A C 1
ATOM 9791 O O . GLN A 1 1189 ? -6.320 3.880 -23.521 1.00 75.19 1189 GLN A O 1
ATOM 9796 N N . SER A 1 1190 ? -7.503 2.254 -24.460 1.00 81.62 1190 SER A N 1
ATOM 9797 C CA . SER A 1 1190 ? -7.676 2.907 -25.766 1.00 81.62 1190 SER A CA 1
ATOM 9798 C C . SER A 1 1190 ? -9.145 3.150 -26.113 1.00 81.62 1190 SER A C 1
ATOM 9800 O O . SER A 1 1190 ? -9.441 3.493 -27.253 1.00 81.62 1190 SER A O 1
ATOM 9802 N N . TRP A 1 1191 ? -10.055 2.983 -25.141 1.00 85.56 1191 TRP A N 1
ATOM 9803 C CA . TRP A 1 1191 ? -11.506 3.118 -25.317 1.00 85.56 1191 TRP A CA 1
ATOM 9804 C C . TRP A 1 1191 ? -11.908 4.423 -26.006 1.00 85.56 1191 TRP A C 1
ATOM 9806 O O . TRP A 1 1191 ? -12.797 4.405 -26.849 1.00 85.56 1191 TRP A O 1
ATOM 9816 N N . ASP A 1 1192 ? -11.212 5.520 -25.715 1.00 87.38 1192 ASP A N 1
ATOM 9817 C CA . ASP A 1 1192 ? -11.457 6.853 -26.263 1.00 87.38 1192 ASP A CA 1
ATOM 9818 C C . ASP A 1 1192 ? -11.252 6.961 -27.785 1.00 87.38 1192 ASP A C 1
ATOM 9820 O O . ASP A 1 1192 ? -11.916 7.778 -28.414 1.00 87.38 1192 ASP A O 1
ATOM 9824 N N . ILE A 1 1193 ? -10.412 6.110 -28.392 1.00 85.44 1193 ILE A N 1
ATOM 9825 C CA . ILE A 1 1193 ? -10.263 6.014 -29.861 1.00 85.44 1193 ILE A CA 1
ATOM 9826 C C . ILE A 1 1193 ? -11.488 5.344 -30.493 1.00 85.44 1193 ILE A C 1
ATOM 9828 O O . ILE A 1 1193 ? -11.893 5.701 -31.596 1.00 85.44 1193 ILE A O 1
ATOM 9832 N N . PHE A 1 1194 ? -12.085 4.372 -29.801 1.00 82.69 1194 PHE A N 1
ATOM 9833 C CA . PHE A 1 1194 ? -13.237 3.632 -30.315 1.00 82.69 1194 PHE A CA 1
ATOM 9834 C C . PHE A 1 1194 ? -14.544 4.416 -30.159 1.00 82.69 1194 PHE A C 1
ATOM 9836 O O . PHE A 1 1194 ? -15.455 4.204 -30.952 1.00 82.69 1194 PHE A O 1
ATOM 9843 N N . ILE A 1 1195 ? -14.650 5.334 -29.187 1.00 87.19 1195 ILE A N 1
ATOM 9844 C CA . ILE A 1 1195 ? -15.889 6.088 -28.927 1.00 87.19 1195 ILE A CA 1
ATOM 9845 C C . ILE A 1 1195 ? -16.493 6.725 -30.193 1.00 87.19 1195 ILE A C 1
ATOM 9847 O O . ILE A 1 1195 ? -17.670 6.461 -30.430 1.00 87.19 1195 ILE A O 1
ATOM 9851 N N . PRO A 1 1196 ? -15.762 7.484 -31.039 1.00 82.06 1196 PRO A N 1
ATOM 9852 C CA . PRO A 1 1196 ? -16.342 8.059 -32.256 1.00 82.06 1196 PRO A CA 1
ATOM 9853 C C . PRO A 1 1196 ? -16.925 7.005 -33.207 1.00 82.06 1196 PRO A C 1
ATOM 9855 O O . PRO A 1 1196 ? -17.998 7.213 -33.762 1.00 82.06 1196 PRO A O 1
ATOM 9858 N N . MET A 1 1197 ? -16.273 5.843 -33.335 1.00 81.62 1197 MET A N 1
ATOM 9859 C CA . MET A 1 1197 ? -16.762 4.729 -34.159 1.00 81.62 1197 MET A CA 1
ATOM 9860 C C . MET A 1 1197 ? -18.035 4.102 -33.573 1.00 81.62 1197 MET A C 1
ATOM 9862 O O . MET A 1 1197 ? -18.947 3.752 -34.315 1.00 81.62 1197 MET A O 1
ATOM 9866 N N . VAL A 1 1198 ? -18.123 3.985 -32.242 1.00 84.69 1198 VAL A N 1
ATOM 9867 C CA . VAL A 1 1198 ? -19.315 3.473 -31.541 1.00 84.69 1198 VAL A CA 1
ATOM 9868 C C . VAL A 1 1198 ? -20.485 4.454 -31.637 1.00 84.69 1198 VAL A C 1
ATOM 9870 O O . VAL A 1 1198 ? -21.617 4.025 -31.840 1.00 84.69 1198 VAL A O 1
ATOM 9873 N N . VAL A 1 1199 ? -20.220 5.758 -31.521 1.00 87.31 1199 VAL A N 1
ATOM 9874 C CA . VAL A 1 1199 ? -21.217 6.828 -31.688 1.00 87.31 1199 VAL A CA 1
ATOM 9875 C C . VAL A 1 1199 ? -21.773 6.820 -33.112 1.00 87.31 1199 VAL A C 1
ATOM 9877 O O . VAL A 1 1199 ? -22.985 6.758 -33.292 1.00 87.31 1199 VAL A O 1
ATOM 9880 N N . GLU A 1 1200 ? -20.900 6.797 -34.120 1.00 82.06 1200 GLU A N 1
ATOM 9881 C CA . GLU A 1 1200 ? -21.299 6.757 -35.529 1.00 82.06 1200 GLU A CA 1
ATOM 9882 C C . GLU A 1 1200 ? -22.074 5.473 -35.872 1.00 82.06 1200 GLU A C 1
ATOM 9884 O O . GLU A 1 1200 ? -23.116 5.525 -36.526 1.00 82.06 1200 GLU A O 1
ATOM 9889 N N . ALA A 1 1201 ? -21.640 4.313 -35.367 1.00 83.56 1201 ALA A N 1
ATOM 9890 C CA . ALA A 1 1201 ? -22.377 3.060 -35.525 1.00 83.56 1201 ALA A CA 1
ATOM 9891 C C . ALA A 1 1201 ? -23.753 3.082 -34.831 1.00 83.56 1201 ALA A C 1
ATOM 9893 O O . ALA A 1 1201 ? -24.702 2.504 -35.354 1.00 83.56 1201 ALA A O 1
ATOM 9894 N N . TYR A 1 1202 ? -23.881 3.745 -33.676 1.00 85.62 1202 TYR A N 1
ATOM 9895 C CA . TYR A 1 1202 ? -25.155 3.878 -32.964 1.00 85.62 1202 TYR A CA 1
ATOM 9896 C C . TYR A 1 1202 ? -26.124 4.806 -33.703 1.00 85.62 1202 TYR A C 1
ATOM 9898 O O . TYR A 1 1202 ? -27.266 4.423 -33.950 1.00 85.62 1202 TYR A O 1
ATOM 9906 N N . ASN A 1 1203 ? -25.671 5.998 -34.099 1.00 87.19 1203 ASN A N 1
ATOM 9907 C CA . ASN A 1 1203 ? -26.531 6.985 -34.748 1.00 87.19 1203 ASN A CA 1
ATOM 9908 C C . ASN A 1 1203 ? -26.922 6.580 -36.176 1.00 87.19 1203 ASN A C 1
ATOM 9910 O O . ASN A 1 1203 ? -27.996 6.955 -36.637 1.00 87.19 1203 ASN A O 1
ATOM 9914 N N . SER A 1 1204 ? -26.096 5.799 -36.877 1.00 79.06 1204 SER A N 1
ATOM 9915 C CA . SER A 1 1204 ? -26.417 5.296 -38.220 1.00 79.06 1204 SER A CA 1
ATOM 9916 C C . SER A 1 1204 ? -27.277 4.027 -38.252 1.00 79.06 1204 SER A C 1
ATOM 9918 O O . SER A 1 1204 ? -27.677 3.589 -39.332 1.00 79.06 1204 SER A O 1
ATOM 9920 N N . GLN A 1 1205 ? -27.610 3.444 -37.096 1.00 81.69 1205 GLN A N 1
ATOM 9921 C CA . GLN A 1 1205 ? -28.578 2.352 -36.995 1.00 81.69 1205 GLN A CA 1
ATOM 9922 C C . GLN A 1 1205 ? -29.991 2.876 -36.718 1.00 81.69 1205 GLN A C 1
ATOM 9924 O O . GLN A 1 1205 ? -30.189 3.805 -35.940 1.00 81.69 1205 GLN A O 1
ATOM 9929 N N . LYS A 1 1206 ? -30.995 2.226 -37.324 1.00 82.56 1206 LYS A N 1
ATOM 9930 C CA . LYS A 1 1206 ? -32.424 2.509 -37.117 1.00 82.56 1206 LYS A CA 1
ATOM 9931 C C . LYS A 1 1206 ? -32.778 2.382 -35.631 1.00 82.56 1206 LYS A C 1
ATOM 9933 O O . LYS A 1 1206 ? -32.846 1.277 -35.089 1.00 82.56 1206 LYS A O 1
ATOM 9938 N N . HIS A 1 1207 ? -33.011 3.507 -34.962 1.00 81.25 1207 HIS A N 1
ATOM 9939 C CA . HIS A 1 1207 ? -33.240 3.530 -33.527 1.00 81.25 1207 HIS A CA 1
ATOM 9940 C C . HIS A 1 1207 ? -34.657 3.024 -33.205 1.00 81.25 1207 HIS A C 1
ATOM 9942 O O . HIS A 1 1207 ? -35.660 3.475 -33.757 1.00 81.25 1207 HIS A O 1
ATOM 9948 N N . THR A 1 1208 ? -34.750 2.054 -32.289 1.00 79.50 1208 THR A N 1
ATOM 9949 C CA . THR A 1 1208 ? -35.995 1.299 -32.005 1.00 79.50 1208 THR A CA 1
ATOM 9950 C C . THR A 1 1208 ? -37.198 2.154 -31.589 1.00 79.50 1208 THR A C 1
ATOM 9952 O O . THR A 1 1208 ? -38.345 1.722 -31.745 1.00 79.50 1208 THR A O 1
ATOM 9955 N N . VAL A 1 1209 ? -36.961 3.357 -31.059 1.00 76.06 1209 VAL A N 1
ATOM 9956 C CA . VAL A 1 1209 ? -38.023 4.280 -30.641 1.00 76.06 1209 VAL A CA 1
ATOM 9957 C C . VAL A 1 1209 ? -38.563 5.066 -31.837 1.00 76.06 1209 VAL A C 1
ATOM 9959 O O . VAL A 1 1209 ? -39.753 4.950 -32.117 1.00 76.06 1209 VAL A O 1
ATOM 9962 N N . THR A 1 1210 ? -37.696 5.788 -32.555 1.00 75.69 1210 THR A N 1
ATOM 9963 C CA . THR A 1 1210 ? -38.042 6.687 -33.674 1.00 75.69 1210 THR A CA 1
ATOM 9964 C C . THR A 1 1210 ? -38.435 5.932 -34.943 1.00 75.69 1210 THR A C 1
ATOM 9966 O O . THR A 1 1210 ? -39.265 6.408 -35.703 1.00 75.69 1210 THR A O 1
ATOM 9969 N N . GLY A 1 1211 ? -37.885 4.733 -35.167 1.00 78.44 1211 GLY A N 1
ATOM 9970 C CA . GLY A 1 1211 ? -38.124 3.958 -36.390 1.00 78.44 1211 GLY A CA 1
ATOM 9971 C C . GLY A 1 1211 ? -37.252 4.377 -37.581 1.00 78.44 1211 GLY A C 1
ATOM 9972 O O . GLY A 1 1211 ? -37.366 3.780 -38.649 1.00 78.44 1211 GLY A O 1
ATOM 9973 N N . THR A 1 1212 ? -36.339 5.322 -37.387 1.00 76.19 1212 THR A N 1
ATOM 9974 C CA . THR A 1 1212 ? -35.367 5.866 -38.353 1.00 76.19 1212 THR A CA 1
ATOM 9975 C C . THR A 1 1212 ? -33.984 5.900 -37.694 1.00 76.19 1212 THR A C 1
ATOM 9977 O O . THR A 1 1212 ? -33.894 5.741 -36.472 1.00 76.19 1212 THR A O 1
ATOM 9980 N N . ALA A 1 1213 ? -32.887 6.029 -38.447 1.00 80.19 1213 ALA A N 1
ATOM 9981 C CA . ALA A 1 1213 ? -31.583 6.212 -37.804 1.00 80.19 1213 ALA A CA 1
ATOM 9982 C C . ALA A 1 1213 ? -31.462 7.640 -37.253 1.00 80.19 1213 ALA A C 1
ATOM 9984 O O . ALA A 1 1213 ? -32.022 8.576 -37.820 1.00 80.19 1213 ALA A O 1
ATOM 9985 N N . SER A 1 1214 ? -30.729 7.840 -36.160 1.00 82.69 1214 SER A N 1
ATOM 9986 C CA . SER A 1 1214 ? -30.562 9.183 -35.589 1.00 82.69 1214 SER A CA 1
ATOM 9987 C C . SER A 1 1214 ? -29.785 10.116 -36.529 1.00 82.69 1214 SER A C 1
ATOM 9989 O O . SER A 1 1214 ? -30.108 11.297 -36.617 1.00 82.69 1214 SER A O 1
ATOM 9991 N N . ASN A 1 1215 ? -28.817 9.577 -37.286 1.00 76.19 1215 ASN A N 1
ATOM 9992 C CA . ASN A 1 1215 ? -28.168 10.268 -38.407 1.00 76.19 1215 ASN A CA 1
ATOM 9993 C C . ASN A 1 1215 ? -29.186 10.672 -39.476 1.00 76.19 1215 ASN A C 1
ATOM 9995 O O . ASN A 1 1215 ? -28.957 11.665 -40.150 1.00 76.19 1215 ASN A O 1
ATOM 9999 N N . ASP A 1 1216 ? -30.293 9.944 -39.647 1.00 73.69 1216 ASP A N 1
ATOM 10000 C CA . ASP A 1 1216 ? -31.284 10.299 -40.661 1.00 73.69 1216 ASP A CA 1
ATOM 10001 C C . ASP A 1 1216 ? -32.050 11.567 -40.257 1.00 73.69 1216 ASP A C 1
ATOM 10003 O O . ASP A 1 1216 ? -32.257 12.451 -41.075 1.00 73.69 1216 ASP A O 1
ATOM 10007 N N . LEU A 1 1217 ? -32.400 11.684 -38.973 1.00 73.25 1217 LEU A N 1
ATOM 10008 C CA . LEU A 1 1217 ? -33.156 12.814 -38.420 1.00 73.25 1217 LEU A CA 1
ATOM 10009 C C . LEU A 1 1217 ? -32.321 14.085 -38.172 1.00 73.25 1217 LEU A C 1
ATOM 10011 O O . LEU A 1 1217 ? -32.894 15.108 -37.805 1.00 73.25 1217 LEU A O 1
ATOM 10015 N N . ILE A 1 1218 ? -30.991 14.023 -38.317 1.00 71.62 1218 ILE A N 1
ATOM 10016 C CA . ILE A 1 1218 ? -30.088 15.186 -38.186 1.00 71.62 1218 ILE A CA 1
ATOM 10017 C C . ILE A 1 1218 ? -29.273 15.459 -39.467 1.00 71.62 1218 ILE A C 1
ATOM 10019 O O . ILE A 1 1218 ? -28.938 16.612 -39.725 1.00 71.62 1218 ILE A O 1
ATOM 10023 N N . PHE A 1 1219 ? -28.945 14.437 -40.270 1.00 67.25 1219 PHE A N 1
ATOM 10024 C CA . PHE A 1 1219 ? -28.003 14.536 -41.398 1.00 67.25 1219 PHE A CA 1
ATOM 10025 C C . PHE A 1 1219 ? -28.388 13.759 -42.681 1.00 67.25 1219 PHE A C 1
ATOM 10027 O O . PHE A 1 1219 ? -27.604 13.792 -43.635 1.00 67.25 1219 PHE A O 1
ATOM 10034 N N . ARG A 1 1220 ? -29.512 13.017 -42.779 1.00 58.78 1220 ARG A N 1
ATOM 10035 C CA . ARG A 1 1220 ? -29.900 12.485 -44.109 1.00 58.78 1220 ARG A CA 1
ATOM 10036 C C . ARG A 1 1220 ? -30.354 13.647 -44.991 1.00 58.78 1220 ARG A C 1
ATOM 10038 O O . ARG A 1 1220 ? -31.023 14.533 -44.474 1.00 58.78 1220 ARG A O 1
ATOM 10045 N N . PRO A 1 1221 ? -29.983 13.647 -46.288 1.00 50.66 1221 PRO A N 1
ATOM 10046 C CA . PRO A 1 1221 ? -29.871 12.453 -47.148 1.00 50.66 1221 PRO A CA 1
ATOM 10047 C C . PRO A 1 1221 ? -28.476 11.822 -47.400 1.00 50.66 1221 PRO A C 1
ATOM 10049 O O . PRO A 1 1221 ? -28.357 10.996 -48.302 1.00 50.66 1221 PRO A O 1
ATOM 10052 N N . TYR A 1 1222 ? -27.422 12.080 -46.612 1.00 46.59 1222 TYR A N 1
ATOM 10053 C CA . TYR A 1 1222 ? -26.019 11.745 -46.982 1.00 46.59 1222 TYR A CA 1
ATOM 10054 C C . TYR A 1 1222 ? -25.608 10.247 -47.014 1.00 46.59 1222 TYR A C 1
ATOM 10056 O O . TYR A 1 1222 ? -24.419 9.924 -46.993 1.00 46.59 1222 TYR A O 1
ATOM 10064 N N . ARG A 1 1223 ? -26.544 9.289 -47.026 1.00 39.75 1223 ARG A N 1
ATOM 10065 C CA . ARG A 1 1223 ? -26.229 7.850 -47.151 1.00 39.75 1223 ARG A CA 1
ATOM 10066 C C . ARG A 1 1223 ? -27.158 7.125 -48.116 1.00 39.75 1223 ARG A C 1
ATOM 10068 O O . ARG A 1 1223 ? -28.029 6.350 -47.698 1.00 39.75 1223 ARG A O 1
ATOM 10075 N N . ARG A 1 1224 ? -26.887 7.331 -49.406 1.00 38.38 1224 ARG A N 1
ATOM 10076 C CA . ARG A 1 1224 ? -27.088 6.349 -50.480 1.00 38.38 1224 ARG A CA 1
ATOM 10077 C C . ARG A 1 1224 ? -25.696 5.926 -50.982 1.00 38.38 1224 ARG A C 1
ATOM 10079 O O . ARG A 1 1224 ? -24.819 6.766 -51.112 1.00 38.38 1224 ARG A O 1
ATOM 10086 N N . GLN A 1 1225 ? -25.519 4.623 -51.220 1.00 38.22 1225 GLN A N 1
ATOM 10087 C CA . GLN A 1 1225 ? -24.242 3.923 -51.469 1.00 38.22 1225 GLN A CA 1
ATOM 10088 C C . GLN A 1 1225 ? -23.263 3.866 -50.274 1.00 38.22 1225 GLN A C 1
ATOM 10090 O O . GLN A 1 1225 ? -23.160 4.768 -49.450 1.00 38.22 1225 GLN A O 1
ATOM 10095 N N . ARG A 1 1226 ? -22.593 2.713 -50.125 1.00 37.31 1226 ARG A N 1
ATOM 10096 C CA . ARG A 1 1226 ? -21.879 2.298 -48.897 1.00 37.31 1226 ARG A CA 1
ATOM 10097 C C . ARG A 1 1226 ? -20.348 2.381 -49.013 1.00 37.31 1226 ARG A C 1
ATOM 10099 O O . ARG A 1 1226 ? -19.655 1.890 -48.127 1.00 37.31 1226 ARG A O 1
ATOM 10106 N N . THR A 1 1227 ? -19.840 2.935 -50.114 1.00 36.62 1227 THR A N 1
ATOM 10107 C CA . THR A 1 1227 ? -18.482 2.674 -50.629 1.00 36.62 1227 THR A CA 1
ATOM 10108 C C . THR A 1 1227 ? -17.681 3.913 -51.042 1.00 36.62 1227 THR A C 1
ATOM 10110 O O . THR A 1 1227 ? -16.517 3.762 -51.397 1.00 36.62 1227 THR A O 1
ATOM 10113 N N . GLN A 1 1228 ? -18.236 5.128 -50.966 1.00 31.00 1228 GLN A N 1
ATOM 10114 C CA . GLN A 1 1228 ? -17.504 6.366 -51.264 1.00 31.00 1228 GLN A CA 1
ATOM 10115 C C . GLN A 1 1228 ? -17.755 7.427 -50.183 1.00 31.00 1228 GLN A C 1
ATOM 10117 O O . GLN A 1 1228 ? -18.902 7.702 -49.832 1.00 31.00 1228 GLN A O 1
ATOM 10122 N N . LEU A 1 1229 ? -16.684 8.031 -49.651 1.00 27.17 1229 LEU A N 1
ATOM 10123 C CA . LEU A 1 1229 ? -16.793 9.279 -48.891 1.00 27.17 1229 LEU A CA 1
ATOM 10124 C C . LEU A 1 1229 ? -16.971 10.420 -49.894 1.00 27.17 1229 LEU A C 1
ATOM 10126 O O . LEU A 1 1229 ? -15.989 10.867 -50.480 1.00 27.17 1229 LEU A O 1
ATOM 10130 N N . HIS A 1 1230 ? -18.199 10.901 -50.069 1.00 30.22 1230 HIS A N 1
ATOM 10131 C CA . HIS A 1 1230 ? -18.467 12.116 -50.833 1.00 30.22 1230 HIS A CA 1
ATOM 10132 C C . HIS A 1 1230 ? -19.121 13.187 -49.966 1.00 30.22 1230 HIS A C 1
ATOM 10134 O O . HIS A 1 1230 ? -19.935 12.897 -49.088 1.00 30.22 1230 HIS A O 1
ATOM 10140 N N . TYR A 1 1231 ? -18.713 14.434 -50.206 1.00 28.81 1231 TYR A N 1
ATOM 10141 C CA . TYR A 1 1231 ? -19.290 15.597 -49.548 1.00 28.81 1231 TYR A CA 1
ATOM 10142 C C . TYR A 1 1231 ? -20.721 15.852 -50.037 1.00 28.81 1231 TYR A C 1
ATOM 10144 O O . TYR A 1 1231 ? -21.014 15.638 -51.214 1.00 28.81 1231 TYR A O 1
ATOM 10152 N N . PRO A 1 1232 ? -21.585 16.368 -49.156 1.00 34.81 1232 PRO A N 1
ATOM 10153 C CA . PRO A 1 1232 ? -22.927 16.791 -49.507 1.00 34.81 1232 PRO A CA 1
ATOM 10154 C C . PRO A 1 1232 ? -22.972 18.101 -50.296 1.00 34.81 1232 PRO A C 1
ATOM 10156 O O . PRO A 1 1232 ? -22.320 19.090 -49.963 1.00 34.81 1232 PRO A O 1
ATOM 10159 N N . TYR A 1 1233 ? -23.863 18.110 -51.272 1.00 34.50 1233 TYR A N 1
ATOM 10160 C CA . TYR A 1 1233 ? -24.846 19.179 -51.442 1.00 34.50 1233 TYR A CA 1
ATOM 10161 C C . TYR A 1 1233 ? -26.165 18.562 -50.863 1.00 34.50 1233 TYR A C 1
ATOM 10163 O O . TYR A 1 1233 ? -26.145 17.390 -50.476 1.00 34.50 1233 TYR A O 1
ATOM 10171 N N . TYR A 1 1234 ? -27.302 19.198 -50.585 1.00 39.06 1234 TYR A N 1
ATOM 10172 C CA . TYR A 1 1234 ? -28.131 20.216 -51.238 1.00 39.06 1234 TYR A CA 1
ATOM 10173 C C . TYR A 1 1234 ? -29.054 20.784 -50.120 1.00 39.06 1234 TYR A C 1
ATOM 10175 O O . TYR A 1 1234 ? -29.316 20.058 -49.159 1.00 39.06 1234 TYR A O 1
ATOM 10183 N N . LEU A 1 1235 ? -29.531 22.036 -50.190 1.00 43.09 1235 LEU A N 1
ATOM 10184 C CA . LEU A 1 1235 ? -30.495 22.580 -49.200 1.00 43.09 1235 LEU A CA 1
ATOM 10185 C C . LEU A 1 1235 ? -31.563 23.524 -49.789 1.00 43.09 1235 LEU A C 1
ATOM 10187 O O . LEU A 1 1235 ? -32.336 24.100 -49.032 1.00 43.09 1235 LEU A O 1
ATOM 10191 N N . ASP A 1 1236 ? -31.588 23.687 -51.112 1.00 44.88 1236 ASP A N 1
ATOM 10192 C CA . ASP A 1 1236 ? -32.478 24.616 -51.826 1.00 44.88 1236 ASP A CA 1
ATOM 10193 C C . ASP A 1 1236 ? -33.575 23.838 -52.589 1.00 44.88 1236 ASP A C 1
ATOM 10195 O O . ASP A 1 1236 ? -33.929 24.179 -53.714 1.00 44.88 1236 ASP A O 1
ATOM 10199 N N . ASP A 1 1237 ? -34.036 22.728 -52.007 1.00 52.03 1237 ASP A N 1
ATOM 10200 C CA . ASP A 1 1237 ? -35.042 21.825 -52.570 1.00 52.03 1237 ASP A CA 1
ATOM 10201 C C . ASP A 1 1237 ? -36.241 21.781 -51.607 1.00 52.03 1237 ASP A C 1
ATOM 10203 O O . ASP A 1 1237 ? -36.188 21.149 -50.546 1.00 52.03 1237 ASP A O 1
ATOM 10207 N N . ASP A 1 1238 ? -37.288 22.537 -51.949 1.00 57.38 1238 ASP A N 1
ATOM 10208 C CA . ASP A 1 1238 ? -38.487 22.710 -51.118 1.00 57.38 1238 ASP A CA 1
ATOM 10209 C C . ASP A 1 1238 ? -39.249 21.385 -50.920 1.00 57.38 1238 ASP A C 1
ATOM 10211 O O . ASP A 1 1238 ? -39.806 21.144 -49.846 1.00 57.38 1238 ASP A O 1
ATOM 10215 N N . GLU A 1 1239 ? -39.203 20.485 -51.910 1.00 57.84 1239 GLU A N 1
ATOM 10216 C CA . GLU A 1 1239 ? -39.821 19.152 -51.863 1.00 57.84 1239 GLU A CA 1
ATOM 10217 C C . GLU A 1 1239 ? -39.139 18.289 -50.781 1.00 57.84 1239 GLU A C 1
ATOM 10219 O O . GLU A 1 1239 ? -39.788 17.619 -49.970 1.00 57.84 1239 GLU A O 1
ATOM 10224 N N . PHE A 1 1240 ? -37.810 18.404 -50.674 1.00 57.00 1240 PHE A N 1
ATOM 10225 C CA . PHE A 1 1240 ? -37.013 17.791 -49.606 1.00 57.00 1240 PHE A CA 1
ATOM 10226 C C . PHE A 1 1240 ? -37.303 18.372 -48.216 1.00 57.00 1240 PHE A C 1
ATOM 10228 O O . PHE A 1 1240 ? -37.246 17.649 -47.213 1.00 57.00 1240 PHE A O 1
ATOM 10235 N N . GLN A 1 1241 ? -37.589 19.672 -48.137 1.00 60.62 1241 GLN A N 1
ATOM 10236 C CA . GLN A 1 1241 ? -37.882 20.347 -46.875 1.00 60.62 1241 GLN A CA 1
ATOM 10237 C C . GLN A 1 1241 ? -39.232 19.873 -46.307 1.00 60.62 1241 GLN A C 1
ATOM 10239 O O . GLN A 1 1241 ? -39.328 19.579 -45.110 1.00 60.62 1241 GLN A O 1
ATOM 10244 N N . GLU A 1 1242 ? -40.239 19.697 -47.168 1.00 65.50 1242 GLU A N 1
ATOM 10245 C CA . GLU A 1 1242 ? -41.534 19.118 -46.799 1.00 65.50 1242 GLU A CA 1
ATOM 10246 C C . GLU A 1 1242 ? -41.421 17.622 -46.435 1.00 65.50 1242 GLU A C 1
ATOM 10248 O O . GLU A 1 1242 ? -42.022 17.178 -45.449 1.00 65.50 1242 GLU A O 1
ATOM 10253 N N . GLU A 1 1243 ? -40.600 16.833 -47.144 1.00 66.06 1243 GLU A N 1
ATOM 10254 C CA . GLU A 1 1243 ? -40.342 15.427 -46.786 1.00 66.06 1243 GLU A CA 1
ATOM 10255 C C . GLU A 1 1243 ? -39.668 15.307 -45.399 1.00 66.06 1243 GLU A C 1
ATOM 10257 O O . GLU A 1 1243 ? -40.034 14.448 -44.584 1.00 66.06 1243 GLU A O 1
ATOM 10262 N N . PHE A 1 1244 ? -38.734 16.212 -45.075 1.00 63.12 1244 PHE A N 1
ATOM 10263 C CA . PHE A 1 1244 ? -38.074 16.268 -43.767 1.00 63.12 1244 PHE A CA 1
ATOM 10264 C C . PHE A 1 1244 ? -39.037 16.647 -42.633 1.00 63.12 1244 PHE A C 1
ATOM 10266 O O . PHE A 1 1244 ? -39.070 15.964 -41.600 1.00 63.12 1244 PHE A O 1
ATOM 10273 N N . ASP A 1 1245 ? -39.853 17.690 -42.807 1.00 69.81 1245 ASP A N 1
ATOM 10274 C CA . ASP A 1 1245 ? -40.832 18.097 -41.793 1.00 69.81 1245 ASP A CA 1
ATOM 10275 C C . ASP A 1 1245 ? -41.896 17.009 -41.564 1.00 69.81 1245 ASP A C 1
ATOM 10277 O O . ASP A 1 1245 ? -42.249 16.715 -40.412 1.00 69.81 1245 ASP A O 1
ATOM 10281 N N . ASN A 1 1246 ? -42.311 16.304 -42.623 1.00 74.56 1246 ASN A N 1
ATOM 10282 C CA . ASN A 1 1246 ? -43.146 15.107 -42.521 1.00 74.56 1246 ASN A CA 1
ATOM 10283 C C . ASN A 1 1246 ? -42.464 13.981 -41.722 1.00 74.56 1246 ASN A C 1
ATOM 10285 O O . ASN A 1 1246 ? -43.085 13.395 -40.828 1.00 74.56 1246 ASN A O 1
ATOM 10289 N N . LEU A 1 1247 ? -41.180 13.695 -41.963 1.00 72.56 1247 LEU A N 1
ATOM 10290 C CA . LEU A 1 1247 ? -40.419 12.687 -41.212 1.00 72.56 1247 LEU A CA 1
ATOM 10291 C C . LEU A 1 1247 ? -40.304 13.043 -39.716 1.00 72.56 1247 LEU A C 1
ATOM 10293 O O . LEU A 1 1247 ? -40.445 12.180 -38.836 1.00 72.56 1247 LEU A O 1
ATOM 10297 N N . VAL A 1 1248 ? -40.097 14.324 -39.405 1.00 71.81 1248 VAL A N 1
ATOM 10298 C CA . VAL A 1 1248 ? -40.073 14.852 -38.034 1.00 71.81 1248 VAL A CA 1
ATOM 10299 C C . VAL A 1 1248 ? -41.455 14.745 -37.374 1.00 71.81 1248 VAL A C 1
ATOM 10301 O O . VAL A 1 1248 ? -41.550 14.311 -36.219 1.00 71.81 1248 VAL A O 1
ATOM 10304 N N . ALA A 1 1249 ? -42.536 15.069 -38.090 1.00 75.12 1249 ALA A N 1
ATOM 10305 C CA . ALA A 1 1249 ? -43.911 14.937 -37.609 1.00 75.12 1249 ALA A CA 1
ATOM 10306 C C . ALA A 1 1249 ? -44.295 13.469 -37.336 1.00 75.12 1249 ALA A C 1
ATOM 10308 O O . ALA A 1 1249 ? -44.785 13.145 -36.248 1.00 75.12 1249 ALA A O 1
ATOM 10309 N N . GLN A 1 1250 ? -43.985 12.553 -38.260 1.00 76.25 1250 GLN A N 1
ATOM 10310 C CA . GLN A 1 1250 ? -44.159 11.109 -38.067 1.00 76.25 1250 GLN A CA 1
ATOM 10311 C C . GLN A 1 1250 ? -43.386 10.609 -36.839 1.00 76.25 1250 GLN A C 1
ATOM 10313 O O . GLN A 1 1250 ? -43.935 9.874 -36.014 1.00 76.25 1250 GLN A O 1
ATOM 10318 N N . THR A 1 1251 ? -42.142 11.059 -36.653 1.00 70.75 1251 THR A N 1
ATOM 10319 C CA . THR A 1 1251 ? -41.317 10.676 -35.498 1.00 70.75 1251 THR A CA 1
ATOM 10320 C C . THR A 1 1251 ? -41.928 11.146 -34.171 1.00 70.75 1251 THR A C 1
ATOM 10322 O O . THR A 1 1251 ? -41.968 10.372 -33.208 1.00 70.75 1251 THR A O 1
ATOM 10325 N N . ARG A 1 1252 ? -42.476 12.372 -34.110 1.00 71.69 1252 ARG A N 1
ATOM 10326 C CA . ARG A 1 1252 ? -43.230 12.870 -32.938 1.00 71.69 1252 ARG A CA 1
ATOM 10327 C C . ARG A 1 1252 ? -44.464 12.006 -32.653 1.00 71.69 1252 ARG A C 1
ATOM 10329 O O . ARG A 1 1252 ? -44.680 11.620 -31.504 1.00 71.69 1252 ARG A O 1
ATOM 10336 N N . ASN A 1 1253 ? -45.214 11.624 -33.687 1.00 74.44 1253 ASN A N 1
ATOM 10337 C CA . ASN A 1 1253 ? -46.393 10.762 -33.556 1.00 74.44 1253 ASN A CA 1
ATOM 10338 C C . ASN A 1 1253 ? -46.047 9.342 -33.065 1.00 74.44 1253 ASN A C 1
ATOM 10340 O O . ASN A 1 1253 ? -46.753 8.790 -32.216 1.00 74.44 1253 ASN A O 1
ATOM 10344 N N . ILE A 1 1254 ? -44.940 8.751 -33.529 1.00 74.38 1254 ILE A N 1
ATOM 10345 C CA . ILE A 1 1254 ? -44.457 7.446 -33.041 1.00 74.38 1254 ILE A CA 1
ATOM 10346 C C . ILE A 1 1254 ? -44.040 7.538 -31.566 1.00 74.38 1254 ILE A C 1
ATOM 10348 O O . ILE A 1 1254 ? -44.387 6.655 -30.777 1.00 74.38 1254 ILE A O 1
ATOM 10352 N N . LEU A 1 1255 ? -43.337 8.609 -31.178 1.00 67.25 1255 LEU A N 1
ATOM 10353 C CA . LEU A 1 1255 ? -42.933 8.864 -29.790 1.00 67.25 1255 LEU A CA 1
ATOM 10354 C C . LEU A 1 1255 ? -44.136 8.978 -28.838 1.00 67.25 1255 LEU A C 1
ATOM 10356 O O . LEU A 1 1255 ? -44.049 8.487 -27.714 1.00 67.25 1255 LEU A O 1
ATOM 10360 N N . MET A 1 1256 ? -45.260 9.552 -29.283 1.00 68.06 1256 MET A N 1
ATOM 10361 C CA . MET A 1 1256 ? -46.496 9.612 -28.488 1.00 68.06 1256 MET A CA 1
ATOM 10362 C C . MET A 1 1256 ? -47.222 8.260 -28.364 1.00 68.06 1256 MET A C 1
ATOM 10364 O O . MET A 1 1256 ? -47.819 7.988 -27.325 1.00 68.06 1256 MET A O 1
ATOM 10368 N N . LYS A 1 1257 ? -47.175 7.390 -29.384 1.00 60.44 1257 LYS A N 1
ATOM 10369 C CA . LYS A 1 1257 ? -47.943 6.125 -29.401 1.00 60.44 1257 LYS A CA 1
ATOM 10370 C C . LYS A 1 1257 ? -47.308 4.965 -28.610 1.00 60.44 1257 LYS A C 1
ATOM 10372 O O . LYS A 1 1257 ? -48.009 4.023 -28.246 1.00 60.44 1257 LYS A O 1
ATOM 10377 N N . LYS A 1 1258 ? -45.993 4.972 -28.353 1.00 56.44 1258 LYS A N 1
ATOM 10378 C CA . LYS A 1 1258 ? -45.221 3.757 -27.983 1.00 56.44 1258 LYS A CA 1
ATOM 10379 C C . LYS A 1 1258 ? -45.201 3.358 -26.492 1.00 56.44 1258 LYS A C 1
ATOM 10381 O O . LYS A 1 1258 ? -44.259 2.712 -26.036 1.00 56.44 1258 LYS A O 1
ATOM 10386 N N . THR A 1 1259 ? -46.231 3.702 -25.719 1.00 44.16 1259 THR A N 1
ATOM 10387 C CA . THR A 1 1259 ? -46.259 3.531 -24.246 1.00 44.16 1259 THR A CA 1
ATOM 10388 C C . THR A 1 1259 ? -46.645 2.121 -23.758 1.00 44.16 1259 THR A C 1
ATOM 10390 O O . THR A 1 1259 ? -46.644 1.871 -22.553 1.00 44.16 1259 THR A O 1
ATOM 10393 N N . ARG A 1 1260 ? -46.967 1.172 -24.650 1.00 38.09 1260 ARG A N 1
ATOM 10394 C CA . ARG A 1 1260 ? -47.357 -0.206 -24.282 1.00 38.09 1260 ARG A CA 1
ATOM 10395 C C . ARG A 1 1260 ? -46.156 -1.165 -24.300 1.00 38.09 1260 ARG A C 1
ATOM 10397 O O . ARG A 1 1260 ? -45.446 -1.264 -25.296 1.00 38.09 1260 ARG A O 1
ATOM 10404 N N . LYS A 1 1261 ? -45.940 -1.885 -23.192 1.00 39.16 1261 LYS A N 1
ATOM 10405 C CA . LYS A 1 1261 ? -45.021 -3.034 -23.117 1.00 39.16 1261 LYS A CA 1
ATOM 10406 C C . LYS A 1 1261 ? -45.782 -4.304 -23.489 1.00 39.16 1261 LYS A C 1
ATOM 10408 O O . LYS A 1 1261 ? -46.651 -4.718 -22.732 1.00 39.16 1261 LYS A O 1
ATOM 10413 N N . GLU A 1 1262 ? -45.409 -4.934 -24.591 1.00 39.88 1262 GLU A N 1
ATOM 10414 C CA . GLU A 1 1262 ? -45.792 -6.319 -24.881 1.00 39.88 1262 GLU A CA 1
ATOM 10415 C C . GLU A 1 1262 ? -44.893 -7.280 -24.089 1.00 39.88 1262 GLU A C 1
ATOM 10417 O O . GLU A 1 1262 ? -43.675 -7.075 -23.994 1.00 39.88 1262 GLU A O 1
ATOM 10422 N N . GLU A 1 1263 ? -45.481 -8.328 -23.513 1.00 35.31 1263 GLU A N 1
ATOM 10423 C CA . GLU A 1 1263 ? -44.718 -9.414 -22.901 1.00 35.31 1263 GLU A CA 1
ATOM 10424 C C . GLU A 1 1263 ? -44.139 -10.315 -23.997 1.00 35.31 1263 GLU A C 1
ATOM 10426 O O . GLU A 1 1263 ? -44.858 -10.810 -24.859 1.00 35.31 1263 GLU A O 1
ATOM 10431 N N . LYS A 1 1264 ? -42.818 -10.527 -23.976 1.00 45.47 1264 LYS A N 1
ATOM 10432 C CA . LYS A 1 1264 ? -42.143 -11.461 -24.885 1.00 45.47 1264 LYS A CA 1
ATOM 10433 C C . LYS A 1 1264 ? -41.902 -12.791 -24.187 1.00 45.47 1264 LYS A C 1
ATOM 10435 O O . LYS A 1 1264 ? -41.248 -12.816 -23.142 1.00 45.47 1264 LYS A O 1
ATOM 10440 N N . GLU A 1 1265 ? -42.353 -13.879 -24.804 1.00 55.91 1265 GLU A N 1
ATOM 10441 C CA . GLU A 1 1265 ? -41.968 -15.236 -24.412 1.00 55.91 1265 GLU A CA 1
ATOM 10442 C C . GLU A 1 1265 ? -40.443 -15.431 -24.459 1.00 55.91 1265 GLU A C 1
ATOM 10444 O O . GLU A 1 1265 ? -39.717 -14.760 -25.201 1.00 55.91 1265 GLU A O 1
ATOM 10449 N N . HIS A 1 1266 ? -39.937 -16.365 -23.651 1.00 63.94 1266 HIS A N 1
ATOM 10450 C CA . HIS A 1 1266 ? -38.508 -16.653 -23.587 1.00 63.94 1266 HIS A CA 1
ATOM 10451 C C . HIS A 1 1266 ? -38.093 -17.757 -24.583 1.00 63.94 1266 HIS A C 1
ATOM 10453 O O . HIS A 1 1266 ? -38.796 -18.755 -24.726 1.00 63.94 1266 HIS A O 1
ATOM 10459 N N . PRO A 1 1267 ? -36.902 -17.681 -25.204 1.00 76.62 1267 PRO A N 1
ATOM 10460 C CA . PRO A 1 1267 ? -36.470 -18.673 -26.196 1.00 76.62 1267 PRO A CA 1
ATOM 10461 C C . PRO A 1 1267 ? -35.960 -19.999 -25.594 1.00 76.62 1267 PRO A C 1
ATOM 10463 O O . PRO A 1 1267 ? -35.599 -20.911 -26.332 1.00 76.62 1267 PRO A O 1
ATOM 10466 N N . PHE A 1 1268 ? -35.865 -20.115 -24.266 1.00 82.25 1268 PHE A N 1
ATOM 10467 C CA . PHE A 1 1268 ? -35.212 -21.245 -23.599 1.00 82.25 1268 PHE A CA 1
ATOM 10468 C C . PHE A 1 1268 ? -36.060 -22.527 -23.613 1.00 82.25 1268 PHE A C 1
ATOM 10470 O O . PHE A 1 1268 ? -37.214 -22.520 -23.189 1.00 82.25 1268 PHE A O 1
ATOM 10477 N N . ARG A 1 1269 ? -35.448 -23.639 -24.040 1.00 82.25 1269 ARG A N 1
ATOM 10478 C CA . ARG A 1 1269 ? -35.993 -25.007 -24.027 1.00 82.25 1269 ARG A CA 1
ATOM 10479 C C . ARG A 1 1269 ? -34.914 -25.982 -23.533 1.00 82.25 1269 ARG A C 1
ATOM 10481 O O . ARG A 1 1269 ? -33.730 -25.644 -23.535 1.00 82.25 1269 ARG A O 1
ATOM 10488 N N . VAL A 1 1270 ? -35.313 -27.178 -23.100 1.00 83.94 1270 VAL A N 1
ATOM 10489 C CA . VAL A 1 1270 ? -34.377 -28.254 -22.717 1.00 83.94 1270 VAL A CA 1
ATOM 10490 C C . VAL A 1 1270 ? -33.489 -28.626 -23.915 1.00 83.94 1270 VAL A C 1
ATOM 10492 O O . VAL A 1 1270 ? -33.943 -28.583 -25.055 1.00 83.94 1270 VAL A O 1
ATOM 10495 N N . GLY A 1 1271 ? -32.211 -28.923 -23.666 1.00 81.19 1271 GLY A N 1
ATOM 10496 C CA . GLY A 1 1271 ? -31.191 -29.194 -24.688 1.00 81.19 1271 GLY A CA 1
ATOM 10497 C C . GLY A 1 1271 ? -30.490 -27.951 -25.258 1.00 81.19 1271 GLY A C 1
ATOM 10498 O O . GLY A 1 1271 ? -29.427 -28.072 -25.863 1.00 81.19 1271 GLY A O 1
ATOM 10499 N N . ILE A 1 1272 ? -31.016 -26.739 -25.039 1.00 85.06 1272 ILE A N 1
ATOM 10500 C CA . ILE A 1 1272 ? -30.395 -25.509 -25.556 1.00 85.06 1272 ILE A CA 1
ATOM 10501 C C . ILE A 1 1272 ? -29.142 -25.138 -24.747 1.00 85.06 1272 ILE A C 1
ATOM 10503 O O . ILE A 1 1272 ? -29.155 -25.136 -23.510 1.00 85.06 1272 ILE A O 1
ATOM 10507 N N . LYS A 1 1273 ? -28.068 -24.762 -25.457 1.00 85.12 1273 LYS A N 1
ATOM 10508 C CA . LYS A 1 1273 ? -26.847 -24.207 -24.858 1.00 85.12 1273 LYS A CA 1
ATOM 10509 C C . LYS A 1 1273 ? -27.065 -22.762 -24.391 1.00 85.12 1273 LYS A C 1
ATOM 10511 O O . LYS A 1 1273 ? -27.598 -21.929 -25.122 1.00 85.12 1273 LYS A O 1
ATOM 10516 N N . VAL A 1 1274 ? -26.621 -22.451 -23.175 1.00 85.81 1274 VAL A N 1
ATOM 10517 C CA . VAL A 1 1274 ? -26.791 -21.154 -22.504 1.00 85.81 1274 VAL A CA 1
ATOM 10518 C C . VAL A 1 1274 ? -25.552 -20.717 -21.718 1.00 85.81 1274 VAL A C 1
ATOM 10520 O O . VAL A 1 1274 ? -24.816 -21.530 -21.159 1.00 85.81 1274 VAL A O 1
ATOM 10523 N N . TYR A 1 1275 ? -25.360 -19.406 -21.593 1.00 85.75 1275 TYR A N 1
ATOM 10524 C CA . TYR A 1 1275 ? -24.479 -18.788 -20.606 1.00 85.75 1275 TYR A CA 1
ATOM 10525 C C . TYR A 1 1275 ? -25.266 -18.380 -19.346 1.00 85.75 1275 TYR A C 1
ATOM 10527 O O . TYR A 1 1275 ? -26.370 -17.841 -19.432 1.00 85.75 1275 TYR A O 1
ATOM 10535 N N . LYS A 1 1276 ? -24.675 -18.572 -18.160 1.00 83.94 1276 LYS A N 1
ATOM 10536 C CA . LYS A 1 1276 ? -25.231 -18.207 -16.842 1.00 83.94 1276 LYS A CA 1
ATOM 10537 C C . LYS A 1 1276 ? -24.602 -16.910 -16.319 1.00 83.94 1276 LYS A C 1
ATOM 10539 O O . LYS A 1 1276 ? -23.381 -16.771 -16.312 1.00 83.94 1276 LYS A O 1
ATOM 10544 N N . LYS A 1 1277 ? -25.415 -15.971 -15.832 1.00 80.69 1277 LYS A N 1
ATOM 10545 C CA . LYS A 1 1277 ? -24.974 -14.682 -15.260 1.00 80.69 1277 LYS A CA 1
ATOM 10546 C C . LYS A 1 1277 ? -24.110 -14.860 -13.998 1.00 80.69 1277 LYS A C 1
ATOM 10548 O O . LYS A 1 1277 ? -24.459 -15.640 -13.115 1.00 80.69 1277 LYS A O 1
ATOM 10553 N N . ILE A 1 1278 ? -23.013 -14.104 -13.879 1.00 77.25 1278 ILE A N 1
ATOM 10554 C CA . ILE A 1 1278 ? -22.043 -14.222 -12.769 1.00 77.25 1278 ILE A CA 1
ATOM 10555 C C . ILE A 1 1278 ? -22.477 -13.374 -11.560 1.00 77.25 1278 ILE A C 1
ATOM 10557 O O . ILE A 1 1278 ? -22.157 -12.186 -11.465 1.00 77.25 1278 ILE A O 1
ATOM 10561 N N . THR A 1 1279 ? -23.178 -13.990 -10.607 1.00 67.31 1279 THR A N 1
ATOM 10562 C CA . THR A 1 1279 ? -23.731 -13.325 -9.408 1.00 67.31 1279 THR A CA 1
ATOM 10563 C C . THR A 1 1279 ? -22.773 -13.209 -8.214 1.00 67.31 1279 THR A C 1
ATOM 10565 O O . THR A 1 1279 ? -23.077 -12.483 -7.277 1.00 67.31 1279 THR A O 1
ATOM 10568 N N . GLU A 1 1280 ? -21.628 -13.893 -8.223 1.00 60.22 1280 GLU A N 1
ATOM 10569 C CA . GLU A 1 1280 ? -20.835 -14.179 -7.008 1.00 60.22 1280 GLU A CA 1
ATOM 10570 C C . GLU A 1 1280 ? -19.860 -13.076 -6.540 1.00 60.22 1280 GLU A C 1
ATOM 10572 O O . GLU A 1 1280 ? -19.189 -13.262 -5.531 1.00 60.22 1280 GLU A O 1
ATOM 10577 N N . VAL A 1 1281 ? -19.769 -11.918 -7.213 1.00 53.06 1281 VAL A N 1
ATOM 10578 C CA . VAL A 1 1281 ? -18.841 -10.838 -6.801 1.00 53.06 1281 VAL A CA 1
ATOM 10579 C C . VAL A 1 1281 ? -19.547 -9.490 -6.677 1.00 53.06 1281 VAL A C 1
ATOM 10581 O O . VAL A 1 1281 ? -20.068 -8.946 -7.656 1.00 53.06 1281 VAL A O 1
ATOM 10584 N N . ILE A 1 1282 ? -19.496 -8.942 -5.462 1.00 44.47 1282 ILE A N 1
ATOM 10585 C CA . ILE A 1 1282 ? -20.033 -7.639 -5.061 1.00 44.47 1282 ILE A CA 1
ATOM 10586 C C . ILE A 1 1282 ? -18.937 -6.577 -5.245 1.00 44.47 1282 ILE A C 1
ATOM 10588 O O . ILE A 1 1282 ? -17.917 -6.615 -4.562 1.00 44.47 1282 ILE A O 1
ATOM 10592 N N . GLY A 1 1283 ? -19.130 -5.610 -6.147 1.00 45.66 1283 GLY A N 1
ATOM 10593 C CA . GLY A 1 1283 ? -18.195 -4.487 -6.292 1.00 45.66 1283 GLY A CA 1
ATOM 10594 C C . GLY A 1 1283 ? -18.352 -3.679 -7.581 1.00 45.66 1283 GLY A C 1
ATOM 10595 O O . GLY A 1 1283 ? -18.598 -4.221 -8.653 1.00 45.66 1283 GLY A O 1
ATOM 10596 N N . ASN A 1 1284 ? -18.149 -2.361 -7.494 1.00 47.22 1284 ASN A N 1
ATOM 10597 C CA . ASN A 1 1284 ? -18.411 -1.413 -8.591 1.00 47.22 1284 ASN A CA 1
ATOM 10598 C C . ASN A 1 1284 ? -17.338 -1.411 -9.712 1.00 47.22 1284 ASN A C 1
ATOM 10600 O O . ASN A 1 1284 ? -17.437 -0.637 -10.661 1.00 47.22 1284 ASN A O 1
ATOM 10604 N N . ARG A 1 1285 ? -16.300 -2.261 -9.616 1.00 49.78 1285 ARG A N 1
ATOM 10605 C CA . ARG A 1 1285 ? -15.180 -2.331 -10.583 1.00 49.78 1285 ARG A CA 1
ATOM 10606 C C . ARG A 1 1285 ? -15.526 -3.058 -11.893 1.00 49.78 1285 ARG A C 1
ATOM 10608 O O . ARG A 1 1285 ? -14.852 -2.849 -12.892 1.00 49.78 1285 ARG A O 1
ATOM 10615 N N . ARG A 1 1286 ? -16.603 -3.850 -11.918 1.00 51.28 1286 ARG A N 1
ATOM 10616 C CA . ARG A 1 1286 ? -16.913 -4.837 -12.976 1.00 51.28 1286 ARG A CA 1
ATOM 10617 C C . ARG A 1 1286 ? -17.484 -4.268 -14.286 1.00 51.28 1286 ARG A C 1
ATOM 10619 O O . ARG A 1 1286 ? -18.016 -5.024 -15.093 1.00 51.28 1286 ARG A O 1
ATOM 10626 N N . LYS A 1 1287 ? -17.468 -2.947 -14.513 1.00 54.50 1287 LYS A N 1
ATOM 10627 C CA . LYS A 1 1287 ? -18.258 -2.333 -15.607 1.00 54.50 1287 LYS A CA 1
ATOM 10628 C C . LYS A 1 1287 ? -17.809 -2.740 -17.024 1.00 54.50 1287 LYS A C 1
ATOM 10630 O O . LYS A 1 1287 ? -18.631 -2.639 -17.932 1.00 54.50 1287 LYS A O 1
ATOM 10635 N N . LEU A 1 1288 ? -16.579 -3.249 -17.173 1.00 58.97 1288 LEU A N 1
ATOM 10636 C CA . LEU A 1 1288 ? -15.993 -3.769 -18.421 1.00 58.97 1288 LEU A CA 1
ATOM 10637 C C . LEU A 1 1288 ? -15.639 -5.277 -18.366 1.00 58.97 1288 LEU A C 1
ATOM 10639 O O . LEU A 1 1288 ? -14.989 -5.775 -19.277 1.00 58.97 1288 LEU A O 1
ATOM 10643 N N . GLU A 1 1289 ? -16.021 -5.999 -17.306 1.00 62.34 1289 GLU A N 1
ATOM 10644 C CA . GLU A 1 1289 ? -15.737 -7.439 -17.152 1.00 62.34 1289 GLU A CA 1
ATOM 10645 C C . GLU A 1 1289 ? -16.843 -8.320 -17.764 1.00 62.34 1289 GLU A C 1
ATOM 10647 O O . GLU A 1 1289 ? -17.988 -7.887 -17.943 1.00 62.34 1289 GLU A O 1
ATOM 10652 N N . GLU A 1 1290 ? -16.524 -9.591 -18.030 1.00 65.81 1290 GLU A N 1
ATOM 10653 C CA . GLU A 1 1290 ? -17.495 -10.600 -18.466 1.00 65.81 1290 GLU A CA 1
ATOM 10654 C C . GLU A 1 1290 ? -18.656 -10.736 -17.463 1.00 65.81 1290 GLU A C 1
ATOM 10656 O O . GLU A 1 1290 ? -18.465 -10.927 -16.260 1.00 65.81 1290 GLU A O 1
ATOM 10661 N N . ARG A 1 1291 ? -19.898 -10.651 -17.960 1.00 69.50 1291 ARG A N 1
ATOM 10662 C CA . ARG A 1 1291 ? -21.115 -10.720 -17.123 1.00 69.50 1291 ARG A CA 1
ATOM 10663 C C . ARG A 1 1291 ? -21.744 -12.114 -17.043 1.00 69.50 1291 ARG A C 1
ATOM 10665 O O . ARG A 1 1291 ? -22.606 -12.338 -16.190 1.00 69.50 1291 ARG A O 1
ATOM 10672 N N . TYR A 1 1292 ? -21.342 -13.032 -17.920 1.00 78.81 1292 TYR A N 1
ATOM 10673 C CA . TYR A 1 1292 ? -21.888 -14.384 -18.044 1.00 78.81 1292 TYR A CA 1
ATOM 10674 C C . TYR A 1 1292 ? -20.747 -15.401 -18.203 1.00 78.81 1292 TYR A C 1
ATOM 10676 O O . TYR A 1 1292 ? -19.713 -15.071 -18.769 1.00 78.81 1292 TYR A O 1
ATOM 10684 N N . LYS A 1 1293 ? -20.947 -16.626 -17.709 1.00 80.50 1293 LYS A N 1
ATOM 10685 C CA . LYS A 1 1293 ? -20.020 -17.769 -17.766 1.00 80.50 1293 LYS A CA 1
ATOM 10686 C C . LYS A 1 1293 ? -20.705 -18.941 -18.479 1.00 80.50 1293 LYS A C 1
ATOM 10688 O O . LYS A 1 1293 ? -21.929 -19.036 -18.435 1.00 80.50 1293 LYS A O 1
ATOM 10693 N N . GLY A 1 1294 ? -19.951 -19.852 -19.088 1.00 75.25 1294 GLY A N 1
ATOM 10694 C CA . GLY A 1 1294 ? -20.463 -21.076 -19.725 1.00 75.25 1294 GLY A CA 1
ATOM 10695 C C . GLY A 1 1294 ? -19.505 -21.577 -20.810 1.00 75.25 1294 GLY A C 1
ATOM 10696 O O . GLY A 1 1294 ? -18.322 -21.254 -20.754 1.00 75.25 1294 GLY A O 1
ATOM 10697 N N . SER A 1 1295 ? -19.951 -22.351 -21.798 1.00 80.12 1295 SER A N 1
ATOM 10698 C CA . SER A 1 1295 ? -21.329 -22.795 -22.069 1.00 80.12 1295 SER A CA 1
ATOM 10699 C C . SER A 1 1295 ? -21.875 -23.828 -21.069 1.00 80.12 1295 SER A C 1
ATOM 10701 O O . SER A 1 1295 ? -21.131 -24.629 -20.507 1.00 80.12 1295 SER A O 1
ATOM 10703 N N . TYR A 1 1296 ? -23.192 -23.830 -20.887 1.00 85.31 1296 TYR A N 1
ATOM 10704 C CA . TYR A 1 1296 ? -23.967 -24.855 -20.184 1.00 85.31 1296 TYR A CA 1
ATOM 10705 C C . TYR A 1 1296 ? -25.091 -25.380 -21.094 1.00 85.31 1296 TYR A C 1
ATOM 10707 O O . TYR A 1 1296 ? -25.453 -24.679 -22.030 1.00 85.31 1296 TYR A O 1
ATOM 10715 N N . VAL A 1 1297 ? -25.684 -26.544 -20.821 1.00 86.62 1297 VAL A N 1
ATOM 10716 C CA . VAL A 1 1297 ? -26.924 -27.036 -21.467 1.00 86.62 1297 VAL A CA 1
ATOM 10717 C C . VAL A 1 1297 ? -28.056 -27.075 -20.449 1.00 86.62 1297 VAL A C 1
ATOM 10719 O O . VAL A 1 1297 ? -27.843 -27.499 -19.314 1.00 86.62 1297 VAL A O 1
ATOM 10722 N N . ILE A 1 1298 ? -29.258 -26.643 -20.839 1.00 85.00 1298 ILE A N 1
ATOM 10723 C CA . ILE A 1 1298 ? -30.461 -26.768 -20.005 1.00 85.00 1298 ILE A CA 1
ATOM 10724 C C . ILE A 1 1298 ? -30.902 -28.238 -19.952 1.00 85.00 1298 ILE A C 1
ATOM 10726 O O . ILE A 1 1298 ? -31.392 -28.768 -20.946 1.00 85.00 1298 ILE A O 1
ATOM 10730 N N . LYS A 1 1299 ? -30.789 -28.870 -18.780 1.00 84.81 1299 LYS A N 1
ATOM 10731 C CA . LYS A 1 1299 ? -31.229 -30.251 -18.514 1.00 84.81 1299 LYS A CA 1
ATOM 10732 C C . LYS A 1 1299 ? -32.718 -30.330 -18.162 1.00 84.81 1299 LYS A C 1
ATOM 10734 O O . LYS A 1 1299 ? -33.400 -31.274 -18.546 1.00 84.81 1299 LYS A O 1
ATOM 10739 N N . SER A 1 1300 ? -33.237 -29.335 -17.443 1.00 86.00 1300 SER A N 1
ATOM 10740 C CA . SER A 1 1300 ? -34.658 -29.229 -17.090 1.00 86.00 1300 SER A CA 1
ATOM 10741 C C . SER A 1 1300 ? -35.060 -27.765 -16.882 1.00 86.00 1300 SER A C 1
ATOM 10743 O O . SER A 1 1300 ? -34.222 -26.933 -16.525 1.00 86.00 1300 SER A O 1
ATOM 10745 N N . ILE A 1 1301 ? -36.340 -27.447 -17.102 1.00 83.44 1301 ILE A N 1
ATOM 10746 C CA . ILE A 1 1301 ? -36.948 -26.146 -16.779 1.00 83.44 1301 ILE A CA 1
ATOM 10747 C C . ILE A 1 1301 ? -38.169 -26.411 -15.900 1.00 83.44 1301 ILE A C 1
ATOM 10749 O O . ILE A 1 1301 ? -39.121 -27.061 -16.325 1.00 83.44 1301 ILE A O 1
ATOM 10753 N N . ASN A 1 1302 ? -38.169 -25.893 -14.674 1.00 80.50 1302 ASN A N 1
ATOM 10754 C CA . ASN A 1 1302 ? -39.346 -25.901 -13.816 1.00 80.50 1302 ASN A CA 1
ATOM 10755 C C . ASN A 1 1302 ? -40.289 -24.769 -14.254 1.00 80.50 1302 ASN A C 1
ATOM 10757 O O . ASN A 1 1302 ? -40.051 -23.605 -13.931 1.00 80.50 1302 ASN A O 1
ATOM 10761 N N . ALA A 1 1303 ? -41.352 -25.116 -14.986 1.00 74.31 1303 ALA A N 1
ATOM 10762 C CA . ALA A 1 1303 ? -42.275 -24.155 -15.599 1.00 74.31 1303 ALA A CA 1
ATOM 10763 C C . ALA A 1 1303 ? -42.955 -23.196 -14.598 1.00 74.31 1303 ALA A C 1
ATOM 10765 O O . ALA A 1 1303 ? -43.232 -22.054 -14.944 1.00 74.31 1303 ALA A O 1
ATOM 10766 N N . ILE A 1 1304 ? -43.178 -23.626 -13.350 1.00 73.69 1304 ILE A N 1
ATOM 10767 C CA . ILE A 1 1304 ? -43.843 -22.817 -12.313 1.00 73.69 1304 ILE A CA 1
ATOM 10768 C C . ILE A 1 1304 ? -42.889 -21.775 -11.710 1.00 73.69 1304 ILE A C 1
ATOM 10770 O O . ILE A 1 1304 ? -43.287 -20.649 -11.428 1.00 73.69 1304 ILE A O 1
ATOM 10774 N N . THR A 1 1305 ? -41.628 -22.147 -11.475 1.00 76.88 1305 THR A N 1
ATOM 10775 C CA . THR A 1 1305 ? -40.664 -21.302 -10.742 1.00 76.88 1305 THR A CA 1
ATOM 10776 C C . THR A 1 1305 ? -39.617 -20.634 -11.625 1.00 76.88 1305 THR A C 1
ATOM 10778 O O . THR A 1 1305 ? -38.810 -19.863 -11.116 1.00 76.88 1305 THR A O 1
ATOM 10781 N N . GLY A 1 1306 ? -39.556 -20.974 -12.915 1.00 79.62 1306 GLY A N 1
ATOM 10782 C CA . GLY A 1 1306 ? -38.504 -20.524 -13.825 1.00 79.62 1306 GLY A CA 1
ATOM 10783 C C . GLY A 1 1306 ? -37.099 -21.033 -13.470 1.00 79.62 1306 GLY A C 1
ATOM 10784 O O . GLY A 1 1306 ? -36.108 -20.544 -14.010 1.00 79.62 1306 GLY A O 1
ATOM 10785 N N . ASN A 1 1307 ? -36.957 -21.989 -12.552 1.00 83.94 1307 ASN A N 1
ATOM 10786 C CA . ASN A 1 1307 ? -35.651 -22.544 -12.209 1.00 83.94 1307 ASN A CA 1
ATOM 10787 C C . ASN A 1 1307 ? -35.235 -23.611 -13.226 1.00 83.94 1307 ASN A C 1
ATOM 10789 O O . ASN A 1 1307 ? -35.968 -24.565 -13.471 1.00 83.94 1307 ASN A O 1
ATOM 10793 N N . CYS A 1 1308 ? -34.047 -23.447 -13.796 1.00 85.62 1308 CYS A N 1
ATOM 10794 C CA . CYS A 1 1308 ? -33.435 -24.370 -14.741 1.00 85.62 1308 CYS A CA 1
ATOM 10795 C C . CYS A 1 1308 ? -32.286 -25.126 -14.065 1.00 85.62 1308 CYS A C 1
ATOM 10797 O O . CYS A 1 1308 ? -31.502 -24.525 -13.319 1.00 85.62 1308 CYS A O 1
ATOM 10799 N N . GLU A 1 1309 ? -32.148 -26.415 -14.366 1.00 85.19 1309 GLU A N 1
ATOM 10800 C CA . GLU A 1 1309 ? -30.935 -27.181 -14.060 1.00 85.19 1309 GLU A CA 1
ATOM 10801 C C . GLU A 1 1309 ? -30.031 -27.238 -15.290 1.00 85.19 1309 GLU A C 1
ATOM 10803 O O . GLU A 1 1309 ? -30.511 -27.364 -16.418 1.00 85.19 1309 GLU A O 1
ATOM 10808 N N . LEU A 1 1310 ? -28.724 -27.103 -15.067 1.00 86.31 1310 LEU A N 1
ATOM 10809 C CA . LEU A 1 1310 ? -27.725 -26.917 -16.109 1.00 86.31 1310 LEU A CA 1
ATOM 10810 C C . LEU A 1 1310 ? -26.583 -27.937 -15.994 1.00 86.31 1310 LEU A C 1
ATOM 10812 O O . LEU A 1 1310 ? -25.987 -28.076 -14.923 1.00 86.31 1310 LEU A O 1
ATOM 10816 N N . ASN A 1 1311 ? -26.206 -28.545 -17.118 1.00 82.62 1311 ASN A N 1
ATOM 10817 C CA . ASN A 1 1311 ? -24.956 -29.297 -17.272 1.00 82.62 1311 ASN A CA 1
ATOM 10818 C C . ASN A 1 1311 ? -23.853 -28.376 -17.811 1.00 82.62 1311 ASN A C 1
ATOM 10820 O O . ASN A 1 1311 ? -24.135 -27.499 -18.627 1.00 82.62 1311 ASN A O 1
ATOM 10824 N N . TYR A 1 1312 ? -22.598 -28.540 -17.382 1.00 81.88 1312 TYR A N 1
ATOM 10825 C CA . TYR A 1 1312 ? -21.481 -27.764 -17.938 1.00 81.88 1312 TYR A CA 1
ATOM 10826 C C . TYR A 1 1312 ? -20.980 -28.397 -19.235 1.00 81.88 1312 TYR A C 1
ATOM 10828 O O . TYR A 1 1312 ? -20.722 -29.595 -19.272 1.00 81.88 1312 TYR A O 1
ATOM 10836 N N . VAL A 1 1313 ? -20.798 -27.597 -20.287 1.00 80.00 1313 VAL A N 1
ATOM 10837 C CA . VAL A 1 1313 ? -20.209 -28.062 -21.549 1.00 80.00 1313 VAL A CA 1
ATOM 10838 C C . VAL A 1 1313 ? -18.758 -27.605 -21.604 1.00 80.00 1313 VAL A C 1
ATOM 10840 O O . VAL A 1 1313 ? -18.467 -26.407 -21.597 1.00 80.00 1313 VAL A O 1
ATOM 10843 N N . THR A 1 1314 ? -17.842 -28.565 -21.679 1.00 73.75 1314 THR A N 1
ATOM 10844 C CA . THR A 1 1314 ? -16.410 -28.298 -21.862 1.00 73.75 1314 THR A CA 1
ATOM 10845 C C . THR A 1 1314 ? -16.104 -27.686 -23.229 1.00 73.75 1314 THR A C 1
ATOM 10847 O O . THR A 1 1314 ? -16.867 -27.833 -24.182 1.00 73.75 1314 THR A O 1
ATOM 10850 N N . LYS A 1 1315 ? -14.917 -27.076 -23.377 1.00 70.81 1315 LYS A N 1
ATOM 10851 C CA . LYS A 1 1315 ? -14.408 -26.624 -24.688 1.00 70.81 1315 LYS A CA 1
ATOM 10852 C C . LYS A 1 1315 ? -14.343 -27.743 -25.743 1.00 70.81 1315 LYS A C 1
ATOM 10854 O O . LYS A 1 1315 ? -14.425 -27.444 -26.924 1.00 70.81 1315 LYS A O 1
ATOM 10859 N N . ALA A 1 1316 ? -14.236 -29.006 -25.323 1.00 69.94 1316 ALA A N 1
ATOM 10860 C CA . ALA A 1 1316 ? -14.254 -30.186 -26.192 1.00 69.94 1316 ALA A CA 1
ATOM 10861 C C . ALA A 1 1316 ? -15.678 -30.694 -26.520 1.00 69.94 1316 ALA A C 1
ATOM 10863 O O . ALA A 1 1316 ? -15.840 -31.819 -26.982 1.00 69.94 1316 ALA A O 1
ATOM 10864 N N . GLY A 1 1317 ? -16.727 -29.922 -26.214 1.00 67.44 1317 GLY A N 1
ATOM 10865 C CA . GLY A 1 1317 ? -18.121 -30.266 -26.511 1.00 67.44 1317 GLY A CA 1
ATOM 10866 C C . GLY A 1 1317 ? -18.758 -31.310 -25.588 1.00 67.44 1317 GLY A C 1
ATOM 10867 O O . GLY A 1 1317 ? -19.977 -31.455 -25.614 1.00 67.44 1317 GLY A O 1
ATOM 10868 N N . ARG A 1 1318 ? -17.978 -31.992 -24.738 1.00 70.00 1318 ARG A N 1
ATOM 10869 C CA . ARG A 1 1318 ? -18.491 -32.971 -23.767 1.00 70.00 1318 ARG A CA 1
ATOM 10870 C C . ARG A 1 1318 ? -19.244 -32.267 -22.641 1.00 70.00 1318 ARG A C 1
ATOM 10872 O O . ARG A 1 1318 ? -18.689 -31.356 -22.012 1.00 70.00 1318 ARG A O 1
ATOM 10879 N N . GLU A 1 1319 ? -20.466 -32.717 -22.373 1.00 71.12 1319 GLU A N 1
ATOM 10880 C CA . GLU A 1 1319 ? -21.175 -32.409 -21.133 1.00 71.12 1319 GLU A CA 1
ATOM 10881 C C . GLU A 1 1319 ? -20.486 -33.109 -19.961 1.00 71.12 1319 GLU A C 1
ATOM 10883 O O . GLU A 1 1319 ? -20.246 -34.313 -19.991 1.00 71.12 1319 GLU A O 1
ATOM 10888 N N . ILE A 1 1320 ? -20.156 -32.336 -18.931 1.00 66.12 1320 ILE A N 1
ATOM 10889 C CA . ILE A 1 1320 ? -19.682 -32.832 -17.645 1.00 66.12 1320 ILE A CA 1
ATOM 10890 C C . ILE A 1 1320 ? -20.752 -32.492 -16.613 1.00 66.12 1320 ILE A C 1
ATOM 10892 O O . ILE A 1 1320 ? -20.966 -31.322 -16.271 1.00 66.12 1320 ILE A O 1
ATOM 10896 N N . GLU A 1 1321 ? -21.395 -33.528 -16.079 1.00 60.62 1321 GLU A N 1
ATOM 10897 C CA . GLU A 1 1321 ? -21.998 -33.432 -14.755 1.00 60.62 1321 GLU A CA 1
ATOM 10898 C C . GLU A 1 1321 ? -20.860 -33.228 -13.752 1.00 60.62 1321 GLU A C 1
ATOM 10900 O O . GLU A 1 1321 ? -19.906 -34.006 -13.707 1.00 60.62 1321 GLU A O 1
ATOM 10905 N N . GLN A 1 1322 ? -20.904 -32.133 -12.986 1.00 54.62 1322 GLN A N 1
ATOM 10906 C CA . GLN A 1 1322 ? -19.886 -31.905 -11.965 1.00 54.62 1322 GLN A CA 1
ATOM 10907 C C . GLN A 1 1322 ? -19.960 -33.035 -10.933 1.00 54.62 1322 GLN A C 1
ATOM 10909 O O . GLN A 1 1322 ? -21.012 -33.267 -10.344 1.00 54.62 1322 GLN A O 1
ATOM 10914 N N . SER A 1 1323 ? -18.824 -33.687 -10.681 1.00 48.78 1323 SER A N 1
ATOM 10915 C CA . SER A 1 1323 ? -18.680 -34.810 -9.740 1.00 48.78 1323 SER A CA 1
ATOM 10916 C C . SER A 1 1323 ? -19.103 -34.484 -8.302 1.00 48.78 1323 SER A C 1
ATOM 10918 O O . SER A 1 1323 ? -19.386 -35.380 -7.512 1.00 48.78 1323 SER A O 1
ATOM 10920 N N . ASN A 1 1324 ? -19.206 -33.197 -7.966 1.00 49.50 1324 ASN A N 1
ATOM 10921 C CA . ASN A 1 1324 ? -19.858 -32.731 -6.752 1.00 49.50 1324 ASN A CA 1
ATOM 10922 C C . ASN A 1 1324 ? -21.365 -32.582 -6.997 1.00 49.50 1324 ASN A C 1
ATOM 10924 O O . ASN A 1 1324 ? -21.775 -31.707 -7.756 1.00 49.50 1324 ASN A O 1
ATOM 10928 N N . ASN A 1 1325 ? -22.166 -33.366 -6.265 1.00 44.59 1325 ASN A N 1
ATOM 10929 C CA . ASN A 1 1325 ? -23.628 -33.567 -6.353 1.00 44.59 1325 ASN A CA 1
ATOM 10930 C C . ASN A 1 1325 ? -24.549 -32.315 -6.209 1.00 44.59 1325 ASN A C 1
ATOM 10932 O O . ASN A 1 1325 ? -25.733 -32.424 -5.889 1.00 44.59 1325 ASN A O 1
ATOM 10936 N N . LYS A 1 1326 ? -24.033 -31.101 -6.421 1.00 54.12 1326 LYS A N 1
ATOM 10937 C CA . LYS A 1 1326 ? -24.772 -29.834 -6.490 1.00 54.12 1326 LYS A CA 1
ATOM 10938 C C . LYS A 1 1326 ? -24.925 -29.409 -7.953 1.00 54.12 1326 LYS A C 1
ATOM 10940 O O . LYS A 1 1326 ? -24.165 -28.574 -8.440 1.00 54.12 1326 LYS A O 1
ATOM 10945 N N . GLY A 1 1327 ? -25.931 -29.964 -8.633 1.00 61.53 1327 GLY A N 1
ATOM 10946 C CA . GLY A 1 1327 ? -26.288 -29.580 -10.004 1.00 61.53 1327 GLY A CA 1
ATOM 10947 C C . GLY A 1 1327 ? -26.443 -28.061 -10.165 1.00 61.53 1327 GLY A C 1
ATOM 10948 O O . GLY A 1 1327 ? -26.970 -27.370 -9.285 1.00 61.53 1327 GLY A O 1
ATOM 10949 N N . ILE A 1 1328 ? -25.955 -27.517 -11.282 1.00 74.56 1328 ILE A N 1
ATOM 10950 C CA . ILE A 1 1328 ? -25.842 -26.068 -11.463 1.00 74.56 1328 ILE A CA 1
ATOM 10951 C C . ILE A 1 1328 ? -27.229 -25.491 -11.753 1.00 74.56 1328 ILE A C 1
ATOM 10953 O O . ILE A 1 1328 ? -27.749 -25.599 -12.857 1.00 74.56 1328 ILE A O 1
ATOM 10957 N N . ARG A 1 1329 ? -27.830 -24.833 -10.761 1.00 82.19 1329 ARG A N 1
ATOM 10958 C CA . ARG A 1 1329 ? -29.140 -24.177 -10.905 1.00 82.19 1329 ARG A CA 1
ATOM 10959 C C . ARG A 1 1329 ? -29.009 -22.712 -11.319 1.00 82.19 1329 ARG A C 1
ATOM 10961 O O . ARG A 1 1329 ? -28.064 -22.026 -10.910 1.00 82.19 1329 ARG A O 1
ATOM 10968 N N . ALA A 1 1330 ? -29.951 -22.229 -12.124 1.00 83.19 1330 ALA A N 1
ATOM 10969 C CA . ALA A 1 1330 ? -30.119 -20.818 -12.474 1.00 83.19 1330 ALA A CA 1
ATOM 10970 C C . ALA A 1 1330 ? -31.582 -20.529 -12.836 1.00 83.19 1330 ALA A C 1
ATOM 10972 O O . ALA A 1 1330 ? -32.239 -21.356 -13.456 1.00 83.19 1330 ALA A O 1
ATOM 10973 N N . HIS A 1 1331 ? -32.092 -19.347 -12.501 1.00 84.88 1331 HIS A N 1
ATOM 10974 C CA . HIS A 1 1331 ? -33.421 -18.924 -12.959 1.00 84.88 1331 HIS A CA 1
ATOM 10975 C C . HIS A 1 1331 ? -33.367 -18.499 -14.443 1.00 84.88 1331 HIS A C 1
ATOM 10977 O O . HIS A 1 1331 ? -32.355 -17.934 -14.852 1.00 84.88 1331 HIS A O 1
ATOM 10983 N N . ILE A 1 1332 ? -34.433 -18.660 -15.243 1.00 82.62 1332 ILE A N 1
ATOM 10984 C CA . ILE A 1 1332 ? -34.461 -18.281 -16.682 1.00 82.62 1332 ILE A CA 1
ATOM 10985 C C . ILE A 1 1332 ? -33.974 -16.839 -16.923 1.00 82.62 1332 ILE A C 1
ATOM 10987 O O . ILE A 1 1332 ? -33.202 -16.578 -17.840 1.00 82.62 1332 ILE A O 1
ATOM 10991 N N . ARG A 1 1333 ? -34.326 -15.899 -16.031 1.00 82.06 1333 ARG A N 1
ATOM 10992 C CA . ARG A 1 1333 ? -33.853 -14.488 -16.048 1.00 82.06 1333 ARG A CA 1
ATOM 10993 C C . ARG A 1 1333 ? -32.335 -14.297 -15.808 1.00 82.06 1333 ARG A C 1
ATOM 10995 O O . ARG A 1 1333 ? -31.850 -13.168 -15.844 1.00 82.06 1333 ARG A O 1
ATOM 11002 N N . GLN A 1 1334 ? -31.592 -15.359 -15.502 1.00 82.19 1334 GLN A N 1
ATOM 11003 C CA . GLN A 1 1334 ? -30.130 -15.379 -15.340 1.00 82.19 1334 GLN A CA 1
ATOM 11004 C C . GLN A 1 1334 ? -29.417 -16.046 -16.528 1.00 82.19 1334 GLN A C 1
ATOM 11006 O O . GLN A 1 1334 ? -28.184 -16.079 -16.540 1.00 82.19 1334 GLN A O 1
ATOM 11011 N N . LEU A 1 1335 ? -30.165 -16.576 -17.499 1.00 82.88 1335 LEU A N 1
ATOM 11012 C CA . LEU A 1 1335 ? -29.635 -17.227 -18.691 1.00 82.88 1335 LEU A CA 1
ATOM 11013 C C . LEU A 1 1335 ? -29.553 -16.248 -19.868 1.00 82.88 1335 LEU A C 1
ATOM 11015 O O . LEU A 1 1335 ? -30.343 -15.312 -19.992 1.00 82.88 1335 LEU A O 1
ATOM 11019 N N . LYS A 1 1336 ? -28.594 -16.497 -20.754 1.00 81.12 1336 LYS A N 1
ATOM 11020 C CA . LYS A 1 1336 ? -28.497 -15.942 -22.108 1.00 81.12 1336 LYS A CA 1
ATOM 11021 C C . LYS A 1 1336 ? -28.229 -17.121 -23.045 1.00 81.12 1336 LYS A C 1
ATOM 11023 O O . LYS A 1 1336 ? -27.555 -18.054 -22.623 1.00 81.12 1336 LYS A O 1
ATOM 11028 N N . LEU A 1 1337 ? -28.741 -17.110 -24.276 1.00 80.50 1337 LEU A N 1
ATOM 11029 C CA . LEU A 1 1337 ? -28.364 -18.124 -25.272 1.00 80.50 1337 LEU A CA 1
ATOM 11030 C C . LEU A 1 1337 ? -26.836 -18.132 -25.466 1.00 80.50 1337 LEU A C 1
ATOM 11032 O O . LEU A 1 1337 ? -26.204 -17.072 -25.357 1.00 80.50 1337 LEU A O 1
ATOM 11036 N N . SER A 1 1338 ? -26.277 -19.333 -25.644 1.00 70.62 1338 SER A N 1
ATOM 11037 C CA . SER A 1 1338 ? -24.846 -19.548 -25.895 1.00 70.62 1338 SER A CA 1
ATOM 11038 C C . SER A 1 1338 ? -24.448 -19.228 -27.328 1.00 70.62 1338 SER A C 1
ATOM 11040 O O . SER A 1 1338 ? -25.340 -19.237 -28.199 1.00 70.62 1338 SER A O 1
#

Radius of gyration: 46.64 Å; Cα contacts (8 Å, |Δi|>4): 1991; chains: 1; bounding box: 114×132×119 Å

Nearest PDB structures (foldseek):
  8r0s-assembly1_A  TM=8.765E-01  e=8.348E-29  Cauliflower mosaic virus
  4mh8-assembly1_A  TM=8.999E-01  e=6.337E-25  Moloney murine leukemia virus isolate Shinnick
  7o24-assembly1_A  TM=8.424E-01  e=1.654E-24  White-tufted-ear marmoset simian foamy virus
  7o0h-assembly1_A  TM=7.372E-01  e=6.665E-25  White-tufted-ear marmoset simian foamy virus
  7o0g-assembly1_A  TM=6.074E-01  e=5.447E-25  White-tufted-ear marmoset simian foamy virus

Solvent-accessible surface area (backbone atoms only — not comparable to full-atom values): 77841 Å² total; per-residue (Å²): 135,80,86,83,79,98,69,92,81,78,50,81,51,75,82,46,73,44,76,52,90,49,89,49,97,58,96,70,69,47,51,28,40,37,36,55,30,85,86,54,75,72,62,60,42,35,54,70,44,77,27,59,32,57,92,43,33,45,58,55,43,43,37,48,79,53,95,70,67,67,86,79,67,88,91,67,74,64,55,41,75,43,78,60,55,75,91,72,63,74,78,76,78,67,80,82,72,50,85,86,67,66,53,83,87,71,73,78,84,69,82,45,92,62,61,54,53,68,77,60,54,62,64,55,40,81,69,52,80,95,42,48,68,56,51,63,73,46,36,87,26,27,24,77,33,51,64,52,60,45,49,53,67,69,85,81,78,44,74,72,84,75,63,99,82,70,71,79,56,64,60,70,73,72,89,68,54,74,67,57,45,51,54,49,50,52,55,52,52,50,35,42,72,70,62,34,36,47,81,48,90,58,76,34,23,42,58,72,74,94,70,87,90,84,72,94,77,85,82,91,72,81,62,66,65,68,56,51,52,69,58,28,50,30,49,33,31,31,37,43,29,38,46,62,50,53,59,18,36,55,32,34,80,85,34,20,52,81,56,17,32,36,53,98,92,46,46,32,18,32,45,18,36,58,87,87,51,87,58,44,67,61,54,49,41,49,49,50,39,75,70,43,54,89,49,52,88,42,35,50,71,61,72,50,46,35,40,38,45,24,80,48,72,66,65,39,52,53,53,51,51,53,49,52,52,40,30,48,70,32,30,41,25,30,30,54,71,68,33,46,58,71,33,59,55,47,80,54,100,73,25,34,33,25,47,81,8,44,32,77,29,64,68,62,42,51,48,55,65,69,56,73,85,60,90,44,81,64,49,42,51,49,53,55,46,57,55,53,70,52,30,50,56,26,80,49,37,49,64,57,47,41,61,62,57,39,52,80,70,84,42,91,63,98,56,43,69,66,38,55,49,53,54,42,52,40,53,71,67,42,63,61,25,34,51,81,62,88,86,59,65,44,36,37,42,30,44,53,55,77,55,32,30,23,30,35,38,32,34,65,49,96,85,68,47,79,32,43,58,43,35,47,52,43,72,50,51,85,69,59,46,72,49,54,71,69,58,36,38,53,47,16,50,56,50,38,55,71,70,46,37,90,78,48,67,96,55,68,68,54,77,47,66,87,72,83,72,90,61,82,80,71,49,69,39,87,55,83,82,77,50,78,85,72,90,66,86,73,58,89,78,70,53,74,65,53,50,54,55,39,59,76,38,46,86,57,51,72,50,62,47,36,39,64,63,59,24,70,70,54,41,46,49,39,39,53,22,16,45,52,43,22,47,77,65,78,33,79,85,63,81,78,53,57,68,56,50,50,33,52,50,23,55,43,51,46,24,21,79,56,71,67,100,46,84,69,35,45,61,37,88,49,87,91,56,28,36,66,68,49,42,64,36,48,50,66,68,58,50,53,51,47,70,72,35,64,40,47,48,62,83,91,73,65,54,84,83,51,90,52,47,69,42,45,60,55,53,51,54,43,32,51,38,24,48,73,74,47,73,84,52,53,39,30,6,44,46,77,42,64,52,68,47,85,77,88,59,92,39,60,44,77,46,89,87,52,94,57,37,41,12,40,41,28,44,34,32,11,26,46,88,21,42,58,38,37,70,50,71,51,63,71,87,66,96,78,66,61,90,88,62,52,71,41,38,49,52,52,57,59,63,57,55,89,61,78,66,37,69,63,30,32,41,21,36,46,50,78,40,48,42,64,68,46,52,40,50,31,51,75,63,38,32,34,39,42,26,35,38,47,71,82,69,47,69,88,54,96,51,76,48,71,76,61,51,67,71,48,64,66,34,47,70,45,56,40,20,20,78,74,58,35,38,39,39,39,37,38,26,64,101,55,77,45,38,35,38,23,50,73,69,50,57,70,66,72,39,80,42,85,39,80,35,85,89,73,76,41,79,41,78,28,52,38,44,28,47,60,56,52,45,72,73,34,43,55,1,38,60,46,29,49,49,56,32,61,69,48,36,57,60,77,84,66,92,54,82,60,43,62,57,54,50,48,50,53,36,44,48,51,45,37,28,53,50,50,48,43,67,33,57,71,51,91,70,52,72,66,58,50,51,51,49,40,27,50,49,35,28,50,52,37,34,61,69,58,64,81,67,91,80,84,90,80,85,89,85,84,84,88,78,88,81,86,90,87,86,90,90,87,88,82,89,83,80,70,70,67,57,51,74,74,53,46,91,37,55,48,77,54,94,94,40,46,30,38,50,56,94,94,40,72,20,39,54,51,59,78,88,48,44,63,58,49,53,49,50,48,32,65,32,84,87,76,18,60,68,72,46,70,72,56,47,51,53,59,46,63,65,51,38,42,52,86,85,78,74,88,83,82,90,50,67,64,56,73,75,66,60,79,90,66,79,84,80,75,69,71,28,80,44,43,36,37,45,50,73,57,60,85,53,63,66,24,95,83,55,26,24,26,30,43,35,40,33,35,72,79,54,58,33,55,48,62,45,71,31,60,57,87,45,32,70,53,51,53,50,46,40,64,72,66,41,34,79,66,45,32,70,43,52,26,43,32,34,59,81,48,65,43,69,69,30,69,73,34,50,50,50,31,57,78,63,67,27,46,76,44,68,44,60,86,96,44,66,74,77,55,45,66,59,55,51,51,50,47,52,51,38,51,50,38,35,74,68,60,30,70,50,50,40,71,74,48,39,59,59,52,37,53,57,53,20,66,35,66,36,88,72,60,71,44,22,14,40,48,70,77,55,53,82,79,75,74,77,95,82,71,98,72,85,56,80,84,86,90,48,68,70,58,53,52,53,49,54,50,52,52,50,51,31,53,54,42,63,70,66,66,82,74,84,80,89,75,86,77,92,82,51,69,73,41,50,24,23,41,50,67,80,90,70,90,67,92,82,55,71,60,54,87,61,56,48,73,46,22,29,29,72,41,71,40,84,90,75,40,42,26,36,38,35,41,36,45,99,86,69,48,74,43,76,64,93,60,92,69,76,46,70,47,44,58,95,40,52,43,80,96

Sequence (1338 aa):
NNQGHNSKRKYLLSHIGIKVKGKIKMTSDGLIKVKRNPTLEGELIGLKGISELDKGQATFAVMNITSKAIILPKNIPICVTTQITPDNIIEAQDEYISSEANWEEELLEIERKEPLKNEKLLKVTSIPEEIKAMILEYKDVFYEYRNDPGRYRGEVKYEINLMADAKPIRTRLRKYKPDEEKAMMTIVNDLDKNKQIEKSRLAWAFPVIMVPKIDGTLRKVPLIDDVLEKVAGNKIYSTIDLASGFFQIPLDKASRALTAFITPKGLYEYAVAPMGLSSSPGVFQRVMEETFGDMRENVLVYFDDIIIFSETIDAHKEKLREILKRLRGANLKAKLKKSNFMDQKVKFLGFMIREKGIEIDKEKVQAIAKMKSPETKKELRCFLGVTGYLRKFIKDYTKTASPLTKLLSDKEDQKQEITYRRLKDRLIEAPIFGKPNLERNFIIHTDASQDVISAVLLQEDEENVLRVIAHISRILRDVERKWQIIEKEALAVVFAVRKFHHYIWGKTIDIYTKQRTKTNDCKWSKVDPVFRKWNVGCNLEEFTKDKINIEAFKDLNPVEIYEKFLDDSTIKYIVEQTLLYAVQNNRHDFTVNEEEIRTFIAILFLSGYHQLPQERMYWCNEEDLGLEIVSKAMPRNKYDQIKQNIHFVDNSKIDTTDKMFKLRPLMNILNEKFKQWGIFHTYLSIDEAMVRYFGRHSAKQFIRGKPTRFGYKNWVLASFDGYCYHFDTYCGKNKMENVSVSLGSNVVLNLLENIENPSNHAVFFDNYFSTLHLMSTLTNRGFRATATIRKNRISKCPLKSSKILSKQPRGNFDFQFDTSHDLLVVRWVDNNVVNMITNYDTIQPLHKVKRWSRKDKKVTEVSQPQLFNTYNKRMGGVDLSDLSVNTYRISIRGKKWWWVLFTYMLDLSLTNAWKLYQLSSGKKITQLEFTRYIVRHYLFRANKTQRRQSSLPLGVQFDNLGHFPQRIDNPLRCREEELIKQLGDQVQIIQNIAVVTINNKSRIFVPSNNRETLIRQWHDHPLIGRHFGIKRLIKNIKEFFWWENMEIKLHCKMCQRIKFYPGLTYQQWKGKIKVDVRGLLLETPRENMHLLVIIDDLSKYAIAIPIEKSSSEKITEVLVTKVFPIFGIPLTMRSDNACYFQSETMLKALNEWGTKIKFSTGYNHNSNGEVERFNRVINETIGCYQAGQSWDIFIPMVVEAYNSQKHTVTGTASNDLIFRPYRRQRTQLHYPYYLDDDEFQEEFDNLVAQTRNILMKKTRKEEKEHPFRVGIKVYKKITEVIGNRRKLEERYKGSYVIKSINAITGNCELNYVTKAGREIEQSNNKGIRAHIRQLKLS

InterPro domains:
  IPR000477 Reverse transcriptase domain [PF00078] (204-353)
  IPR000477 Reverse transcriptase domain [PS50878] (172-353)
  IPR001584 Integrase, catalytic core [PF00665] (1083-1164)
  IPR001584 Integrase, catalytic core [PS50994] (1058-1222)
  IPR012337 Ribonuclease H-like superfamily [SSF53098] (1073-1212)
  IPR029526 PiggyBac transposable element-derived protein [PF13843] (557-914)
  IPR036397 Ribonuclease H superfamily [G3DSA:3.30.420.10] (1070-1260)
  IPR041577 Reverse transcriptase/retrotransposon-derived protein, RNase H-like domain [PF17919] (414-511)
  IPR041588 Integrase zinc-binding domain [PF17921] (1006-1056)
  IPR043128 Reverse transcriptase/Diguanylate cyclase domain [G3DSA:3.30.70.270] (220-353)
  IPR043128 Reverse transcriptase/Diguanylate cyclase domain [G3DSA:3.30.70.270] (362-441)
  IPR043502 DNA/RNA polymerase superfamily [SSF56672] (135-534)